Protein AF-Q4E250-F1 (afdb_monomer_lite)

Secondary structure (DSSP, 8-state):
--S-----S-GGGSTT-SHHHHHHHHHHHHHTT--PPPGGGSPPTTSHHHHB-TTSHHHHHHHHHHHHHHHHT-BBTTSPBPPGGGGSPBPPSS--SS-B----SS-S-SEEEEEE-HHHHHHHHHHTTT-TTEEEEE--SSHHHHHHHHHHHHHHHTTSS-TTSEEEEEE--GGGTSSTT-HHHHHHHHHHHHHHHHHHHHHHHB--HHHHHHHTTEEEEEEEESSHHHHHHHHHHHHIIIIII-B-EEEE-------S-TT-S--S-B---SSHHHHHHHHHHHHHHHHHHHHHSPPP---TT--PEEEEEEE--S-HHHHHHHHHHHHTS--SSPPEEE-SHHHHHHHHHH--TTSPEEEEE-HHHHHHHHHS-GGG-GGGGEEEEEEEE--SS--HHHHHHHHHHS-S---EEE-----S------THHHHHHHHHHHTHHHHHHHHHHHHHHSB-EE-TTSSSEEEE--GGGSSSHHHHHHHHHHHHHHHHTTSEEEE--TTS--EEEEPHHHHHHHGGGPBSP--SSPPPPHHHHHHHHHHHHTT--HHHHHHHHHHH-SSGGGHHHHHHHHHHHHT-------SS--HHHHHHHHS-----TTS-HHHHHHHSS--EEEEPPGGGTTS-------S-S-------------------PPPPGGGEEEEEETTEEEEEEHHHHHHHHHHHHHHHHHHHHHHHHHH-TTSSS-----PPPHHHHT-HHHHHHHGGGTS-HHHHHHHHHT-S---TT-HHHHHHHHHHHHHHHHHH--GGGG--------------------PPPPPHHHHHHHHHHHHHHHHH-HHHHHHHHTT-TTGGGGSTTSTTHHHHHHHHHHT--

Foldseek 3Di:
DDDDPQQLLFPVLLPQLDPVLLVVLVVLLVVLVLDFDDLVLFDFLPDLLLQFDPPDPLVVLLVVVVVVLVVPVWAFPVGHRDDSCLLFFAFDQAADPAQQFQPDPVGTFQEEEEADALVCLLVVVVCCPPDPQADEAEAALFPVRLLVVLQVLSCLLSPVDDLSHAYEYEDEALCLLPPPLNLVSLLSVLLSLRSVLRNLVSLVRGPDPSSSSSSSSHHYYYYHHPDPSRVVVVVLVCCLCCPGSSGDYHYDDPPDPDDDDPVVPCLVDPDEDPAQVSLLVVVLVVVQVVQQVLLVPADDPDDPPQLAAEEAEEADPPDPVSVVSSQVSQQPDDHPDGAAEAEDLLVLQVCSVPPDRSGHHYYYDYLVVLSLLSSDDPLQRSLSRHPYQAYEHADPPPPSVSVSSVCVSPVDSHNYHYRHRDDDDDPDDPPSPPVSVVSLVLCLQSVLLSVLLCSNRHSADADPVSRWGKDWDDCSSRSDVSSVVSVVVSLVLCVLQQQWDFDDDPPPITIIIGGLLSSLLSSCNRPPNDDPFPDDTQLLVLLLLVLLQLLHAVVLSLVLRCVSGSNCPRVSVVSVVVCVVQVGDNHNPDPDDQSLLSNLLSGRQDDDVPFFPLSSVLNGLDKDKAQPDCVLVPQDWDPLPDPDDDPPPDPDPDDDPDDPPPDDDDDTSRQWIWIDGDPDIAIDGVSLVSLSVSLSCLVNSLSSNQSSQSRSVPPVPDDHRDHRDPSSSPSPSSCSSSVCSPNVSVRSSSDSVQDDPDPPPDSVSVNVSSVVNVVVVVVSPPPVPVDPDPDPDPPDDDDDDDDDDDQDPDDPVLLVVLLVLLVCCVVPNNVVSCVVCVPPPNPCLCDPPDSCVVVSVVSNVVPDD

pLDDT: mean 74.91, std 18.95, range [25.06, 96.19]

Radius of gyration: 37.22 Å; chains: 1; bounding box: 114×63×110 Å

Structure (mmCIF, N/CA/C/O backbone):
data_AF-Q4E250-F1
#
_entry.id   AF-Q4E250-F1
#
loop_
_atom_site.group_PDB
_atom_site.id
_atom_site.type_symbol
_atom_site.label_atom_id
_atom_site.label_alt_id
_atom_site.label_comp_id
_atom_site.label_asym_id
_atom_site.label_entity_id
_atom_site.label_seq_id
_atom_site.pdbx_PDB_ins_code
_atom_site.Cartn_x
_atom_site.Cartn_y
_atom_site.Cartn_z
_atom_site.occupancy
_atom_site.B_iso_or_equiv
_atom_site.auth_seq_id
_atom_site.auth_comp_id
_atom_site.auth_asym_id
_atom_site.auth_atom_id
_atom_site.pdbx_PDB_model_num
ATOM 1 N N . MET A 1 1 ? -36.260 10.310 -11.026 1.00 26.70 1 MET A N 1
ATOM 2 C CA . MET A 1 1 ? -36.628 11.435 -10.135 1.00 26.70 1 MET A CA 1
ATOM 3 C C . MET A 1 1 ? -35.367 12.238 -9.880 1.00 26.70 1 MET A C 1
ATOM 5 O O . MET A 1 1 ? -34.345 11.625 -9.616 1.00 26.70 1 MET A O 1
ATOM 9 N N . GLY A 1 2 ? -35.412 13.558 -10.067 1.00 29.75 2 GLY A N 1
ATOM 10 C CA . GLY A 1 2 ? -34.240 14.427 -9.948 1.00 29.75 2 GLY A CA 1
ATOM 11 C C . GLY A 1 2 ? -33.749 14.604 -8.508 1.00 29.75 2 GLY A C 1
ATOM 12 O O . GLY A 1 2 ? -34.545 14.624 -7.572 1.00 29.75 2 GLY A O 1
ATOM 13 N N . LEU A 1 3 ? -32.433 14.771 -8.370 1.00 37.59 3 LEU A N 1
ATOM 14 C CA . LEU A 1 3 ? -31.756 15.472 -7.269 1.00 37.59 3 LEU A CA 1
ATOM 15 C C . LEU A 1 3 ? -32.526 16.772 -6.949 1.00 37.59 3 LEU A C 1
ATOM 17 O O . LEU A 1 3 ? -32.876 17.495 -7.873 1.00 37.59 3 LEU A O 1
ATOM 21 N N . ARG A 1 4 ? -32.841 17.214 -5.733 1.00 41.38 4 ARG A N 1
ATOM 22 C CA . ARG A 1 4 ? -32.627 16.794 -4.346 1.00 41.38 4 ARG A CA 1
ATOM 23 C C . ARG A 1 4 ? -33.781 17.468 -3.588 1.00 41.38 4 ARG A C 1
ATOM 25 O O . ARG A 1 4 ? -33.801 18.695 -3.508 1.00 41.38 4 ARG A O 1
ATOM 32 N N . LYS A 1 5 ? -34.755 16.734 -3.041 1.00 46.44 5 LYS A N 1
ATOM 33 C CA . LYS A 1 5 ? -35.520 17.299 -1.918 1.00 46.44 5 LYS A CA 1
ATOM 34 C C . LYS A 1 5 ? -34.546 17.261 -0.751 1.00 46.44 5 LYS A C 1
ATOM 36 O O . LYS A 1 5 ? -34.330 16.185 -0.205 1.00 46.44 5 LYS A O 1
ATOM 41 N N . ALA A 1 6 ? -33.897 18.385 -0.451 1.00 52.44 6 ALA A N 1
ATOM 42 C CA . ALA A 1 6 ? -33.201 18.526 0.821 1.00 52.44 6 ALA A CA 1
ATOM 43 C C . ALA A 1 6 ? -34.168 18.048 1.913 1.00 52.44 6 ALA A C 1
ATOM 45 O O . ALA A 1 6 ? -35.342 18.438 1.890 1.00 52.44 6 ALA A O 1
ATOM 46 N N . SER A 1 7 ? -33.723 17.141 2.787 1.00 53.25 7 SER A N 1
ATOM 47 C CA . SER A 1 7 ? -34.518 16.784 3.958 1.00 53.25 7 SER A CA 1
ATOM 48 C C . SER A 1 7 ? -34.838 18.087 4.681 1.00 53.25 7 SER A C 1
ATOM 50 O O . SER A 1 7 ? -33.960 18.914 4.911 1.00 53.25 7 SER A O 1
ATOM 52 N N . SER A 1 8 ? -36.102 18.316 4.994 1.00 56.72 8 SER A N 1
ATOM 53 C CA . SER A 1 8 ? -36.561 19.545 5.643 1.00 56.72 8 SER A CA 1
ATOM 54 C C . SER A 1 8 ? -36.002 19.745 7.057 1.00 56.72 8 SER A C 1
ATOM 56 O O . SER A 1 8 ? -36.313 20.749 7.691 1.00 56.72 8 SER A O 1
ATOM 58 N N . GLY A 1 9 ? -35.226 18.786 7.573 1.00 53.62 9 GLY A N 1
ATOM 59 C CA . GLY A 1 9 ? -34.835 18.720 8.978 1.00 53.62 9 GLY A CA 1
ATOM 60 C C . GLY A 1 9 ? -35.978 18.222 9.872 1.00 53.62 9 GLY A C 1
ATOM 61 O O . GLY A 1 9 ? -35.847 18.177 11.092 1.00 53.62 9 GLY A O 1
ATOM 62 N N . PHE A 1 10 ? -37.113 17.782 9.316 1.00 58.75 10 PHE A N 1
ATOM 63 C CA . PHE A 1 10 ? -38.174 17.194 10.131 1.00 58.75 10 PHE A CA 1
ATOM 64 C C . PHE A 1 10 ? -37.797 15.770 10.501 1.00 58.75 10 PHE A C 1
ATOM 66 O O . PHE A 1 10 ? -37.367 14.999 9.657 1.00 58.75 10 PHE A O 1
ATOM 73 N N . TYR A 1 11 ? -37.997 15.369 11.753 1.00 56.69 11 TYR A N 1
ATOM 74 C CA . TYR A 1 11 ? -37.708 13.983 12.132 1.00 56.69 11 TYR A CA 1
ATOM 75 C C . TYR A 1 11 ? -38.537 12.956 11.357 1.00 56.69 11 TYR A C 1
ATOM 77 O O . TYR A 1 11 ? -38.070 11.853 11.105 1.00 56.69 11 TYR A O 1
ATOM 85 N N . GLY A 1 12 ? -39.746 13.329 10.923 1.00 59.03 12 GLY A N 1
ATOM 86 C CA . GLY A 1 12 ? -40.548 12.506 10.015 1.00 59.03 12 GLY A CA 1
ATOM 87 C C . GLY A 1 12 ? -39.903 12.269 8.642 1.00 59.03 12 GLY A C 1
ATOM 88 O O . GLY A 1 12 ? -40.374 11.402 7.911 1.00 59.03 12 GLY A O 1
ATOM 89 N N . ASP A 1 13 ? -38.833 12.996 8.301 1.00 58.75 13 ASP A N 1
ATOM 90 C CA . ASP A 1 13 ? -38.012 12.748 7.112 1.00 58.75 13 ASP A CA 1
ATOM 91 C C . ASP A 1 13 ? -37.129 11.501 7.277 1.00 58.75 13 ASP A C 1
ATOM 93 O O . ASP A 1 13 ? -36.642 10.973 6.277 1.00 58.75 13 ASP A O 1
ATOM 97 N N . LEU A 1 14 ? -36.930 11.016 8.513 1.00 61.91 14 LEU A N 1
ATOM 98 C CA . LEU A 1 14 ? -36.252 9.756 8.815 1.00 61.91 14 LEU A CA 1
ATOM 99 C C . LEU A 1 14 ? -37.275 8.616 8.747 1.00 61.91 14 LEU A C 1
ATOM 101 O O . LEU A 1 14 ? -38.054 8.437 9.686 1.00 61.91 14 LEU A O 1
ATOM 105 N N . PRO A 1 15 ? -37.300 7.822 7.666 1.00 63.03 15 PRO A N 1
ATOM 106 C CA . PRO A 1 15 ? -38.409 6.909 7.432 1.00 63.03 15 PRO A CA 1
ATOM 107 C C . PRO A 1 15 ? -38.499 5.765 8.455 1.00 63.03 15 PRO A C 1
ATOM 109 O O . PRO A 1 15 ? -39.599 5.262 8.648 1.00 63.03 15 PRO A O 1
ATOM 112 N N . TYR A 1 16 ? -37.390 5.360 9.100 1.00 65.31 16 TYR A N 1
ATOM 113 C CA . TYR A 1 16 ? -37.332 4.129 9.912 1.00 65.31 16 TYR A CA 1
ATOM 114 C C . TYR A 1 16 ? -36.529 4.231 11.227 1.00 65.31 16 TYR A C 1
ATOM 116 O O . TYR A 1 16 ? -35.951 3.240 11.688 1.00 65.31 16 TYR A O 1
ATOM 124 N N . CYS A 1 17 ? -36.464 5.420 11.835 1.00 70.44 17 CYS A N 1
ATOM 125 C CA . CYS A 1 17 ? -35.758 5.642 13.108 1.00 70.44 17 CYS A CA 1
ATOM 126 C C . CYS A 1 17 ? -36.693 5.860 14.306 1.00 70.44 17 CYS A C 1
ATOM 128 O O . CYS A 1 17 ? -36.222 6.281 15.362 1.00 70.44 17 CYS A O 1
ATOM 130 N N . SER A 1 18 ? -37.995 5.568 14.195 1.00 70.38 18 SER A N 1
ATOM 131 C CA . SER A 1 18 ? -38.907 5.742 15.330 1.00 70.38 18 SER A CA 1
ATOM 132 C C . SER A 1 18 ? -38.519 4.832 16.509 1.00 70.38 18 SER A C 1
ATOM 134 O O . SER A 1 18 ? -37.876 3.796 16.313 1.00 70.38 18 SER A O 1
ATOM 136 N N . PRO A 1 19 ? -38.934 5.132 17.752 1.00 69.69 19 PRO A N 1
ATOM 137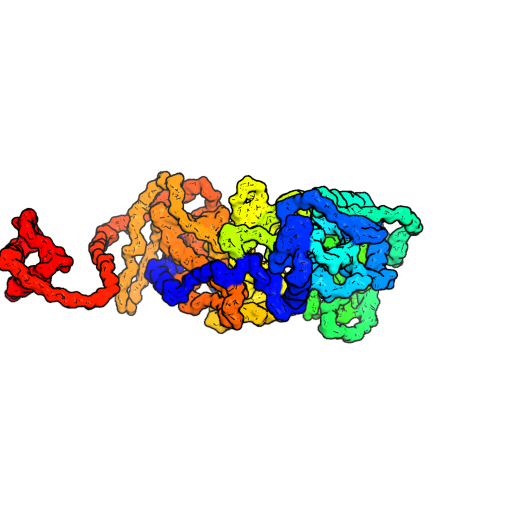 C CA . PRO A 1 19 ? -38.557 4.290 18.891 1.00 69.69 19 PRO A CA 1
ATOM 138 C C . PRO A 1 19 ? -39.114 2.859 18.830 1.00 69.69 19 PRO A C 1
ATOM 140 O O . PRO A 1 19 ? -38.507 1.945 19.382 1.00 69.69 19 PRO A O 1
ATOM 143 N N . VAL A 1 20 ? -40.234 2.639 18.127 1.00 75.88 20 VAL A N 1
ATOM 144 C CA . VAL A 1 20 ? -40.776 1.289 17.886 1.00 75.88 20 VAL A CA 1
ATOM 145 C C . VAL A 1 20 ? -39.873 0.514 16.927 1.00 75.88 20 VAL A C 1
ATOM 147 O O . VAL A 1 20 ? -39.493 -0.614 17.228 1.00 75.88 20 VAL A O 1
ATOM 150 N N . GLU A 1 21 ? -39.487 1.119 15.804 1.00 79.50 21 GLU A N 1
ATOM 151 C CA . GLU A 1 21 ? -38.594 0.496 14.816 1.00 79.50 21 GLU A CA 1
ATOM 152 C C . GLU A 1 21 ? -37.197 0.267 15.394 1.00 79.50 21 GLU A C 1
ATOM 154 O O . GLU A 1 21 ? -36.633 -0.812 15.233 1.00 79.50 21 GLU A O 1
ATOM 159 N N . SER A 1 22 ? -36.693 1.231 16.169 1.00 80.94 22 SER A N 1
ATOM 160 C CA . SER A 1 22 ? -35.434 1.111 16.905 1.00 80.94 22 SER A CA 1
ATOM 161 C C . SER A 1 22 ? -35.466 -0.064 17.883 1.00 80.94 22 SER A C 1
ATOM 163 O O . SER A 1 22 ? -34.519 -0.843 17.927 1.00 80.94 22 SER A O 1
ATOM 165 N N . SER A 1 23 ? -36.567 -0.254 18.621 1.00 83.12 23 SER A N 1
ATOM 166 C CA . SER A 1 23 ? -36.730 -1.415 19.508 1.00 83.12 23 SER A CA 1
ATOM 167 C C . SER A 1 23 ? -36.690 -2.734 18.736 1.00 83.12 23 SER A C 1
ATOM 169 O O . SER A 1 23 ? -35.977 -3.646 19.142 1.00 83.12 23 SER A O 1
ATOM 171 N N . VAL A 1 24 ? -37.400 -2.828 17.605 1.00 86.06 24 VAL A N 1
ATOM 172 C CA . VAL A 1 24 ? -37.392 -4.028 16.748 1.00 86.06 24 VAL A CA 1
ATOM 173 C C . VAL A 1 24 ? -35.991 -4.298 16.197 1.00 86.06 24 VAL A C 1
ATOM 175 O O . VAL A 1 24 ? -35.546 -5.446 16.163 1.00 86.06 24 VAL A O 1
ATOM 178 N N . PHE A 1 25 ? -35.265 -3.252 15.804 1.00 89.12 25 PHE A N 1
ATOM 179 C CA . PHE A 1 25 ? -33.879 -3.367 15.368 1.00 89.12 25 PHE A CA 1
ATOM 180 C C . PHE A 1 25 ? -32.969 -3.882 16.492 1.00 89.12 25 PHE A C 1
ATOM 182 O O . PHE A 1 25 ? -32.182 -4.801 16.263 1.00 89.12 25 PHE A O 1
ATOM 189 N N . PHE A 1 26 ? -33.102 -3.366 17.716 1.00 89.88 26 PHE A N 1
ATOM 190 C CA . PHE A 1 26 ? -32.326 -3.846 18.864 1.00 89.88 26 PHE A CA 1
ATOM 191 C C . PHE A 1 26 ? -32.643 -5.302 19.213 1.00 89.88 26 PHE A C 1
ATOM 193 O O . PHE A 1 26 ? -31.721 -6.071 19.494 1.00 89.88 26 PHE A O 1
ATOM 200 N N . ASP A 1 27 ? -33.911 -5.706 19.123 1.00 88.81 27 ASP A N 1
ATOM 201 C CA . ASP A 1 27 ? -34.328 -7.095 19.317 1.00 88.81 27 ASP A CA 1
ATOM 202 C C . ASP A 1 27 ? -33.724 -8.014 18.247 1.00 88.81 27 ASP A C 1
ATOM 204 O O . ASP A 1 27 ? -33.224 -9.094 18.570 1.00 88.81 27 ASP A O 1
ATOM 208 N N . ALA A 1 28 ? -33.689 -7.576 16.985 1.00 88.94 28 ALA A N 1
ATOM 209 C CA . ALA A 1 28 ? -33.043 -8.317 15.904 1.00 88.94 28 ALA A CA 1
ATOM 210 C C . ALA A 1 28 ? -31.528 -8.462 16.137 1.00 88.94 28 ALA A C 1
ATOM 212 O O . ALA A 1 28 ? -30.972 -9.546 15.937 1.00 88.94 28 ALA A O 1
ATOM 213 N N . VAL A 1 29 ? -30.856 -7.407 16.616 1.00 89.44 29 VAL A N 1
ATOM 214 C CA . VAL A 1 29 ? -29.419 -7.449 16.949 1.00 89.44 29 VAL A CA 1
ATOM 215 C C . VAL A 1 29 ? -29.173 -8.407 18.108 1.00 89.44 29 VAL A C 1
ATOM 217 O O . VAL A 1 29 ? -28.296 -9.266 18.012 1.00 89.44 29 VAL A O 1
ATOM 220 N N . ALA A 1 30 ? -29.982 -8.352 19.163 1.00 87.31 30 ALA A N 1
ATOM 221 C CA . ALA A 1 30 ? -29.881 -9.285 20.280 1.00 87.31 30 ALA A CA 1
ATOM 222 C C . ALA A 1 30 ? -30.134 -10.743 19.844 1.00 87.31 30 ALA A C 1
ATOM 224 O O . ALA A 1 30 ? -29.383 -11.646 20.223 1.00 87.31 30 ALA A O 1
ATOM 225 N N . ALA A 1 31 ? -31.145 -10.977 19.002 1.00 87.62 31 ALA A N 1
ATOM 226 C CA . ALA A 1 31 ? -31.496 -12.301 18.488 1.00 87.62 31 ALA A CA 1
ATOM 227 C C . ALA A 1 31 ? -30.418 -12.890 17.568 1.00 87.62 31 ALA A C 1
ATOM 229 O O . ALA A 1 31 ? -30.213 -14.104 17.564 1.00 87.62 31 ALA A O 1
ATOM 230 N N . SER A 1 32 ? -29.691 -12.040 16.838 1.00 85.94 32 SER A N 1
ATOM 231 C CA . SER A 1 32 ? -28.589 -12.450 15.964 1.00 85.94 32 SER A CA 1
ATOM 232 C C . SER A 1 32 ? -27.388 -13.040 16.714 1.00 85.94 32 SER A C 1
ATOM 234 O O . SER A 1 32 ? -26.538 -13.686 16.104 1.00 85.94 32 SER A O 1
ATOM 236 N N . ARG A 1 33 ? -27.307 -12.822 18.038 1.00 81.38 33 ARG A N 1
ATOM 237 C CA . ARG A 1 33 ? -26.185 -13.226 18.904 1.00 81.38 33 ARG A CA 1
ATOM 238 C C . ARG A 1 33 ? -24.822 -12.739 18.404 1.00 81.38 33 ARG A C 1
ATOM 240 O O . ARG A 1 33 ? -23.803 -13.359 18.713 1.00 81.38 33 ARG A O 1
ATOM 247 N N . MET A 1 34 ? -24.786 -11.626 17.672 1.00 81.25 34 MET A N 1
ATOM 248 C CA . MET A 1 34 ? -23.546 -10.972 17.268 1.00 81.25 34 MET A CA 1
ATOM 249 C C . MET A 1 34 ? -22.819 -10.426 18.498 1.00 81.25 34 MET A C 1
ATOM 251 O O . MET A 1 34 ? -23.115 -9.345 18.999 1.00 81.25 34 MET A O 1
ATOM 255 N N . HIS A 1 35 ? -21.862 -11.200 18.996 1.00 84.56 35 HIS A N 1
ATOM 256 C CA . HIS A 1 35 ? -20.955 -10.804 20.062 1.00 84.56 35 HIS A CA 1
ATOM 257 C C . HIS A 1 35 ? -19.540 -10.718 19.503 1.00 84.56 35 HIS A C 1
ATOM 259 O O . HIS A 1 35 ? -19.185 -11.457 18.583 1.00 84.56 35 HIS A O 1
ATOM 265 N N . ARG A 1 36 ? -18.727 -9.816 20.060 1.00 86.75 36 ARG A N 1
ATOM 266 C CA . ARG A 1 36 ? -17.301 -9.774 19.735 1.00 86.75 36 ARG A CA 1
ATOM 267 C C . ARG A 1 36 ? -16.641 -11.051 20.233 1.00 86.75 36 ARG A C 1
ATOM 269 O O . ARG A 1 36 ? -16.707 -11.360 21.423 1.00 86.75 36 ARG A O 1
ATOM 276 N N . ILE A 1 37 ? -15.993 -11.761 19.323 1.00 88.31 37 ILE A N 1
ATOM 277 C CA . ILE A 1 37 ? -15.118 -12.880 19.649 1.00 88.31 37 ILE A CA 1
ATOM 278 C C . ILE A 1 37 ? -13.919 -12.332 20.432 1.00 88.31 37 ILE A C 1
ATOM 280 O O . ILE A 1 37 ? -13.437 -11.228 20.166 1.00 88.31 37 ILE A O 1
ATOM 284 N N . SER A 1 38 ? -13.456 -13.078 21.436 1.00 87.50 38 SER A N 1
ATOM 285 C CA . SER A 1 38 ? -12.313 -12.657 22.248 1.00 87.50 38 SER A CA 1
ATOM 286 C C . SER A 1 38 ? -11.027 -12.625 21.424 1.00 87.50 38 SER A C 1
ATOM 288 O O . SER A 1 38 ? -10.701 -13.602 20.752 1.00 87.50 38 SER A O 1
ATOM 290 N N . GLU A 1 39 ? -10.231 -11.562 21.576 1.00 86.44 39 GLU A N 1
ATOM 291 C CA . GLU A 1 39 ? -8.880 -11.478 20.995 1.00 86.44 39 GLU A CA 1
ATOM 292 C C . GLU A 1 39 ? -7.998 -12.660 21.399 1.00 86.44 39 GLU A C 1
ATOM 294 O O . GLU A 1 39 ? -7.108 -13.039 20.655 1.00 86.44 39 GLU A O 1
ATOM 299 N N . SER A 1 40 ? -8.238 -13.273 22.564 1.00 84.75 40 SER A N 1
ATOM 300 C CA . SER A 1 40 ? -7.470 -14.440 23.019 1.00 84.75 40 SER A CA 1
ATOM 301 C C . SER A 1 40 ? -7.567 -15.655 22.091 1.00 84.75 40 SER A C 1
ATOM 303 O O . SER A 1 40 ? -6.808 -16.600 22.277 1.00 84.75 40 SER A O 1
ATOM 305 N N . MET A 1 41 ? -8.526 -15.672 21.161 1.00 85.81 41 MET A N 1
ATOM 306 C CA . MET A 1 41 ? -8.697 -16.747 20.181 1.00 85.81 41 MET A CA 1
ATOM 307 C C . MET A 1 41 ? -7.798 -16.590 18.948 1.00 85.81 41 MET A C 1
ATOM 309 O O . MET A 1 41 ? -7.645 -17.553 18.200 1.00 85.81 41 MET A O 1
ATOM 313 N N . ILE A 1 42 ? -7.204 -15.413 18.729 1.00 87.12 42 ILE A N 1
ATOM 314 C CA . ILE A 1 42 ? -6.260 -15.196 17.630 1.00 87.12 42 ILE A CA 1
ATOM 315 C C . ILE A 1 42 ? -4.905 -15.842 17.949 1.00 87.12 42 ILE A C 1
ATOM 317 O O . ILE A 1 42 ? -4.541 -16.000 19.120 1.00 87.12 42 ILE A O 1
ATOM 321 N N . SER A 1 43 ? -4.134 -16.197 16.917 1.00 85.31 43 SER A N 1
ATOM 322 C CA . SER A 1 43 ? -2.763 -16.678 17.106 1.00 85.31 43 SER A CA 1
ATOM 323 C C . SER A 1 43 ? -1.935 -15.649 17.890 1.00 85.31 43 SER A C 1
ATOM 325 O O . SER A 1 43 ? -2.107 -14.434 17.762 1.00 85.31 43 SER A O 1
ATOM 327 N N . ARG A 1 44 ? -1.014 -16.096 18.743 1.00 86.94 44 ARG A N 1
ATOM 328 C CA . ARG A 1 44 ? -0.149 -15.142 19.449 1.00 86.94 44 ARG A CA 1
ATOM 329 C C . ARG A 1 44 ? 0.876 -14.554 18.478 1.00 86.94 44 ARG A C 1
ATOM 331 O O . ARG A 1 44 ? 1.376 -15.273 17.619 1.00 86.94 44 ARG A O 1
ATOM 338 N N . ALA A 1 45 ? 1.248 -13.286 18.648 1.00 87.94 45 ALA A N 1
ATOM 339 C CA . ALA A 1 45 ? 2.289 -12.651 17.826 1.00 87.94 45 ALA A CA 1
ATOM 340 C C . ALA A 1 45 ? 3.698 -13.254 18.022 1.00 87.94 45 ALA A C 1
ATOM 342 O O . ALA A 1 45 ? 4.618 -12.950 17.275 1.00 87.94 45 ALA A O 1
ATOM 343 N N . ASP A 1 46 ? 3.872 -14.109 19.031 1.00 84.25 46 ASP A N 1
ATOM 344 C CA . ASP A 1 46 ? 5.049 -14.951 19.252 1.00 84.25 46 ASP A CA 1
ATOM 345 C C . ASP A 1 46 ? 4.755 -16.435 18.979 1.00 84.25 46 ASP A C 1
ATOM 347 O O . ASP A 1 46 ? 5.335 -17.326 19.595 1.00 84.25 46 ASP A O 1
ATOM 351 N N . SER A 1 47 ? 3.827 -16.723 18.075 1.00 86.19 47 SER A N 1
ATOM 352 C CA . SER A 1 47 ? 3.628 -18.070 17.553 1.00 86.19 47 SER A CA 1
ATOM 353 C C . SER A 1 47 ? 4.225 -18.185 16.160 1.00 86.19 47 SER A C 1
ATOM 355 O O . SER A 1 47 ? 4.311 -17.219 15.412 1.00 86.19 47 SER A O 1
ATOM 357 N N . ILE A 1 48 ? 4.606 -19.395 15.783 1.00 83.19 48 ILE A N 1
ATOM 358 C CA . ILE A 1 48 ? 5.153 -19.702 14.458 1.00 83.19 48 ILE A CA 1
ATOM 359 C C . ILE A 1 48 ? 4.113 -19.408 13.375 1.00 83.19 48 ILE A C 1
ATOM 361 O O . ILE A 1 48 ? 4.411 -18.754 12.379 1.00 83.19 48 ILE A O 1
ATOM 365 N N . SER A 1 49 ? 2.869 -19.812 13.642 1.00 84.50 49 SER A N 1
ATOM 366 C CA . SER A 1 49 ? 1.692 -19.588 12.801 1.00 84.50 49 SER A CA 1
ATOM 367 C C . SER A 1 49 ? 1.404 -18.115 12.512 1.00 84.50 49 SER A C 1
ATOM 369 O O . SER A 1 49 ? 0.695 -17.809 11.560 1.00 84.50 49 SER A O 1
ATOM 371 N N . TYR A 1 50 ? 1.929 -17.192 13.324 1.00 88.81 50 TYR A N 1
ATOM 372 C CA . TYR A 1 50 ? 1.835 -15.763 13.039 1.00 88.81 50 TYR A CA 1
ATOM 373 C C . TYR A 1 50 ? 2.761 -15.349 11.883 1.00 88.81 50 TYR A C 1
ATOM 375 O O . TYR A 1 50 ? 2.394 -14.509 11.061 1.00 88.81 50 TYR A O 1
ATOM 383 N N . PHE A 1 51 ? 3.955 -15.934 11.799 1.00 90.12 51 PHE A N 1
ATOM 384 C CA . PHE A 1 51 ? 4.968 -15.538 10.821 1.00 90.12 51 PHE A CA 1
ATOM 385 C C . PHE A 1 51 ? 4.925 -16.366 9.546 1.00 90.12 51 PHE A C 1
ATOM 387 O O . PHE A 1 51 ? 5.201 -15.833 8.476 1.00 90.12 51 PHE A O 1
ATOM 394 N N . MET A 1 52 ? 4.603 -17.655 9.639 1.00 87.56 52 MET A N 1
ATOM 395 C CA . MET A 1 52 ? 4.749 -18.590 8.527 1.00 87.56 52 MET A CA 1
ATOM 396 C C . MET A 1 52 ? 3.599 -19.579 8.426 1.00 87.56 52 MET A C 1
ATOM 398 O O . MET A 1 52 ? 2.993 -19.974 9.422 1.00 87.56 52 MET A O 1
ATOM 402 N N . LYS A 1 53 ? 3.331 -19.996 7.189 1.00 84.75 53 LYS A N 1
ATOM 403 C CA . LYS A 1 53 ? 2.394 -21.070 6.881 1.00 84.75 53 LYS A CA 1
ATOM 404 C C . LYS A 1 53 ? 3.062 -22.416 7.146 1.00 84.75 53 LYS A C 1
ATOM 406 O O . LYS A 1 53 ? 4.164 -22.683 6.659 1.00 84.75 53 LYS A O 1
ATOM 411 N N . GLU A 1 54 ? 2.373 -23.266 7.897 1.00 80.56 54 GLU A N 1
ATOM 412 C CA . GLU A 1 54 ? 2.784 -24.654 8.109 1.00 80.56 54 GLU A CA 1
ATOM 413 C C . GLU A 1 54 ? 2.810 -25.425 6.777 1.00 80.56 54 GLU A C 1
ATOM 415 O O . GLU A 1 54 ? 2.078 -25.092 5.842 1.00 80.56 54 GLU A O 1
ATOM 420 N N . ASN A 1 55 ? 3.632 -26.476 6.699 1.00 82.19 55 ASN A N 1
ATOM 421 C CA . ASN A 1 55 ? 3.776 -27.351 5.522 1.00 82.19 55 ASN A CA 1
ATOM 422 C C . ASN A 1 55 ? 4.359 -26.675 4.267 1.00 82.19 55 ASN A C 1
ATOM 424 O O . ASN A 1 55 ? 4.060 -27.078 3.143 1.00 82.19 55 ASN A O 1
ATOM 428 N N . THR A 1 56 ? 5.190 -25.648 4.441 1.00 86.12 56 THR A N 1
ATOM 429 C CA . THR A 1 56 ? 5.906 -24.995 3.337 1.00 86.12 56 THR A CA 1
ATOM 430 C C . THR A 1 56 ? 7.391 -25.375 3.342 1.00 86.12 56 THR A C 1
ATOM 432 O O . THR A 1 56 ? 7.943 -25.645 4.409 1.00 86.12 56 THR A O 1
ATOM 435 N N . PRO A 1 57 ? 8.095 -25.349 2.192 1.00 85.81 57 PRO A N 1
ATOM 436 C CA . PRO A 1 57 ? 9.535 -25.622 2.161 1.00 85.81 57 PRO A CA 1
ATOM 437 C C . PRO A 1 57 ? 10.335 -24.690 3.080 1.00 85.81 57 PRO A C 1
ATOM 439 O O . PRO A 1 57 ? 11.317 -25.100 3.694 1.00 85.81 57 PRO A O 1
ATOM 442 N N . PHE A 1 58 ? 9.886 -23.439 3.220 1.00 86.31 58 PHE A N 1
ATOM 443 C CA . PHE A 1 58 ? 10.474 -22.476 4.148 1.00 86.31 58 PHE A CA 1
ATOM 444 C C . PHE A 1 58 ? 10.304 -22.911 5.614 1.00 86.31 58 PHE A C 1
ATOM 446 O O . PHE A 1 58 ? 11.254 -22.847 6.395 1.00 86.31 58 PHE A O 1
ATOM 453 N N . TYR A 1 59 ? 9.121 -23.416 5.979 1.00 88.06 59 TYR A N 1
ATOM 454 C CA . TYR A 1 59 ? 8.867 -24.005 7.296 1.00 88.06 59 TYR A CA 1
ATOM 455 C C . TYR A 1 59 ? 9.775 -25.219 7.564 1.00 88.06 59 TYR A C 1
ATOM 457 O O . TYR A 1 59 ? 10.309 -25.367 8.663 1.00 88.06 59 TYR A O 1
ATOM 465 N N . ASP A 1 60 ? 10.045 -26.048 6.553 1.00 88.00 60 ASP A N 1
ATOM 466 C CA . ASP A 1 60 ? 10.965 -27.183 6.691 1.00 88.00 60 ASP A CA 1
ATOM 467 C C . ASP A 1 60 ? 12.416 -26.745 6.935 1.00 88.00 60 ASP A C 1
ATOM 469 O O . ASP A 1 60 ? 13.110 -27.354 7.755 1.00 88.00 60 ASP A O 1
ATOM 473 N N . LEU A 1 61 ? 12.887 -25.689 6.261 1.00 85.62 61 LEU A N 1
ATOM 474 C CA . LEU A 1 61 ? 14.212 -25.106 6.521 1.00 85.62 61 LEU A CA 1
ATOM 475 C C . LEU A 1 61 ? 14.322 -24.626 7.967 1.00 85.62 61 LEU A C 1
ATOM 477 O O . LEU A 1 61 ? 15.307 -24.915 8.649 1.00 85.62 61 LEU A O 1
ATOM 481 N N . PHE A 1 62 ? 13.273 -23.965 8.450 1.00 84.56 62 PHE A N 1
ATOM 482 C CA . PHE A 1 62 ? 13.176 -23.515 9.830 1.00 84.56 62 PHE A CA 1
ATOM 483 C C . PHE A 1 62 ? 13.283 -24.684 10.821 1.00 84.56 62 PHE A C 1
ATOM 485 O O . PHE A 1 62 ? 14.078 -24.644 11.762 1.00 84.56 62 PHE A O 1
ATOM 492 N N . LEU A 1 63 ? 12.529 -25.765 10.591 1.00 84.00 63 LEU A N 1
ATOM 493 C CA . LEU A 1 63 ? 12.578 -26.964 11.430 1.00 84.00 63 LEU A CA 1
ATOM 494 C C . LEU A 1 63 ? 13.950 -27.649 11.406 1.00 84.00 63 LEU A C 1
ATOM 496 O O . LEU A 1 63 ? 14.391 -28.153 12.439 1.00 84.00 63 LEU A O 1
ATOM 500 N N . ARG A 1 64 ? 14.630 -27.687 10.254 1.00 83.12 64 ARG A N 1
ATOM 501 C CA . ARG A 1 64 ? 15.976 -28.275 10.132 1.00 83.12 64 ARG A CA 1
ATOM 502 C C . ARG A 1 64 ? 17.008 -27.489 10.926 1.00 83.12 64 ARG A C 1
ATOM 504 O O . ARG A 1 64 ? 17.773 -28.101 11.666 1.00 83.12 64 ARG A O 1
ATOM 511 N N . LEU A 1 65 ? 17.006 -26.162 10.808 1.00 78.88 65 LEU A N 1
ATOM 512 C CA . LEU A 1 65 ? 17.926 -25.320 11.568 1.00 78.88 65 LEU A CA 1
ATOM 513 C C . LEU A 1 65 ? 17.676 -25.467 13.075 1.00 78.88 65 LEU A C 1
ATOM 515 O O . LEU A 1 65 ? 18.624 -25.631 13.835 1.00 78.88 65 LEU A O 1
ATOM 519 N N . ARG A 1 66 ? 16.403 -25.528 13.491 1.00 76.56 66 ARG A N 1
ATOM 520 C CA . ARG A 1 66 ? 16.025 -25.794 14.885 1.00 76.56 66 ARG A CA 1
ATOM 521 C C . ARG A 1 66 ? 16.554 -27.131 15.404 1.00 76.56 66 ARG A C 1
ATOM 523 O O . ARG A 1 66 ? 17.145 -27.161 16.475 1.00 76.56 66 ARG A O 1
ATOM 530 N N . LYS A 1 67 ? 16.396 -28.220 14.645 1.00 74.62 67 LYS A N 1
ATOM 531 C CA . LYS A 1 67 ? 16.988 -29.522 15.010 1.00 74.62 67 LYS A CA 1
ATOM 532 C C . LYS A 1 67 ? 18.510 -29.428 15.153 1.00 74.62 67 LYS A C 1
ATOM 534 O O . LYS A 1 67 ? 19.059 -29.948 16.115 1.00 74.62 67 LYS A O 1
ATOM 539 N N . GLY A 1 68 ? 19.168 -28.708 14.242 1.00 69.31 68 GLY A N 1
ATOM 540 C CA . GLY A 1 68 ? 20.607 -28.450 14.319 1.00 69.31 68 GLY A CA 1
ATOM 541 C C . GLY A 1 68 ? 21.037 -27.647 15.555 1.00 69.31 68 GLY A C 1
ATOM 542 O O . GLY A 1 68 ? 22.179 -27.792 15.990 1.00 69.31 68 GLY A O 1
ATOM 543 N N . PHE A 1 69 ? 20.147 -26.831 16.134 1.00 68.62 69 PHE A N 1
ATOM 544 C CA . PHE A 1 69 ? 20.375 -26.153 17.415 1.00 68.62 69 PHE A CA 1
ATOM 545 C C . PHE A 1 69 ? 20.186 -27.086 18.615 1.00 68.62 69 PHE A C 1
ATOM 547 O O . PHE A 1 69 ? 21.045 -27.107 19.497 1.00 68.62 69 PHE A O 1
ATOM 554 N N . ASP A 1 70 ? 19.103 -27.874 18.627 1.00 66.75 70 ASP A N 1
ATOM 555 C CA . ASP A 1 70 ? 18.796 -28.828 19.705 1.00 66.75 70 ASP A CA 1
ATOM 556 C C . ASP A 1 70 ? 19.916 -29.886 19.863 1.00 66.75 70 ASP A C 1
ATOM 558 O O . ASP A 1 70 ? 20.178 -30.353 20.969 1.00 66.75 70 ASP A O 1
ATOM 562 N N . GLU A 1 71 ? 20.613 -30.237 18.774 1.00 65.25 71 GLU A N 1
ATOM 563 C CA . GLU A 1 71 ? 21.728 -31.199 18.779 1.00 65.25 71 GLU A CA 1
ATOM 564 C C . GLU A 1 71 ? 23.079 -30.612 19.237 1.00 65.25 71 GLU A C 1
ATOM 566 O O . GLU A 1 71 ? 23.913 -31.355 19.753 1.00 65.25 71 GLU A O 1
ATOM 571 N N . ASN A 1 72 ? 23.320 -29.304 19.068 1.00 56.59 72 ASN A N 1
ATOM 572 C CA . ASN A 1 72 ? 24.652 -28.695 19.237 1.00 56.59 72 ASN A CA 1
ATOM 573 C C . ASN A 1 72 ? 24.838 -27.861 20.516 1.00 56.59 72 ASN A C 1
ATOM 575 O O . ASN A 1 72 ? 25.853 -27.174 20.637 1.00 56.59 72 ASN A O 1
ATOM 579 N N . ASP A 1 73 ? 23.892 -27.883 21.462 1.00 55.91 73 ASP A N 1
ATOM 580 C CA . ASP A 1 73 ? 23.946 -27.052 22.682 1.00 55.91 73 ASP A CA 1
ATOM 581 C C . ASP A 1 73 ? 24.233 -25.568 22.334 1.00 55.91 73 ASP A C 1
ATOM 583 O O . ASP A 1 73 ? 24.987 -24.852 23.005 1.00 55.91 73 ASP A O 1
ATOM 587 N N . SER A 1 74 ? 23.690 -25.118 21.193 1.00 55.22 74 SER A N 1
ATOM 588 C CA . SER A 1 74 ? 24.090 -23.869 20.549 1.00 55.22 74 SER A CA 1
ATOM 589 C C . SER A 1 74 ? 23.629 -22.673 21.377 1.00 55.22 74 SER A C 1
ATOM 591 O O . SER A 1 74 ? 22.431 -22.419 21.525 1.00 55.22 74 SER A O 1
ATOM 593 N N . LYS A 1 75 ? 24.592 -21.922 21.910 1.00 57.88 75 LYS A N 1
ATOM 594 C CA . LYS A 1 75 ? 24.348 -20.708 22.693 1.00 57.88 75 LYS A CA 1
ATOM 595 C C . LYS A 1 75 ? 24.385 -19.479 21.795 1.00 57.88 75 LYS A C 1
ATOM 597 O O . LYS A 1 75 ? 25.169 -19.405 20.850 1.00 57.88 75 LYS A O 1
ATOM 602 N N . LEU A 1 76 ? 23.615 -18.455 22.146 1.00 57.84 76 LEU A N 1
ATOM 603 C CA . LEU A 1 76 ? 23.927 -17.090 21.720 1.00 57.84 76 LEU A CA 1
ATOM 604 C C . LEU A 1 76 ? 25.344 -16.738 22.203 1.00 57.84 76 LEU A C 1
ATOM 606 O O . LEU A 1 76 ? 25.759 -17.198 23.270 1.00 57.84 76 LEU A O 1
ATOM 610 N N . LYS A 1 77 ? 26.077 -15.868 21.493 1.00 57.09 77 LYS A N 1
ATOM 611 C CA . LYS A 1 77 ? 27.409 -15.392 21.943 1.00 57.09 77 LYS A CA 1
ATOM 612 C C . LYS A 1 77 ? 27.419 -14.868 23.393 1.00 57.09 77 LYS A C 1
ATOM 614 O O . LYS A 1 77 ? 28.454 -14.908 24.048 1.00 57.09 77 LYS A O 1
ATOM 619 N N . HIS A 1 78 ? 26.269 -14.427 23.907 1.00 54.59 78 HIS A N 1
ATOM 620 C CA . HIS A 1 78 ? 26.085 -13.942 25.279 1.00 54.59 78 HIS A CA 1
ATOM 621 C C . HIS A 1 78 ? 25.544 -14.991 26.275 1.00 54.59 78 HIS A C 1
ATOM 623 O O . HIS A 1 78 ? 25.122 -14.635 27.370 1.00 54.59 78 HIS A O 1
ATOM 629 N N . GLY A 1 79 ? 25.568 -16.283 25.932 1.00 54.56 79 GLY A N 1
ATOM 630 C CA . GLY A 1 79 ? 25.299 -17.386 26.864 1.00 54.56 79 GLY A CA 1
ATOM 631 C C . GLY A 1 79 ? 23.831 -17.801 27.029 1.00 54.56 79 GLY A C 1
ATOM 632 O O . GLY A 1 79 ? 23.557 -18.664 27.860 1.00 54.56 79 GLY A O 1
ATOM 633 N N . GLY A 1 80 ? 22.901 -17.230 26.257 1.00 55.59 80 GLY A N 1
ATOM 634 C CA . GLY A 1 80 ? 21.489 -17.637 26.245 1.00 55.59 80 GLY A CA 1
ATOM 635 C C . GLY A 1 80 ? 21.228 -18.891 25.400 1.00 55.59 80 GLY A C 1
ATOM 636 O O . GLY A 1 80 ? 21.932 -19.126 24.417 1.00 55.59 80 GLY A O 1
ATOM 637 N N . VAL A 1 81 ? 20.212 -19.674 25.778 1.00 56.78 81 VAL A N 1
ATOM 638 C CA . VAL A 1 81 ? 19.659 -20.761 24.951 1.00 56.78 81 VAL A CA 1
ATOM 639 C C . VAL A 1 81 ? 18.780 -20.132 23.872 1.00 56.78 81 VAL A C 1
ATOM 641 O O . VAL A 1 81 ? 17.957 -19.279 24.192 1.00 56.78 81 VAL A O 1
ATOM 644 N N . LEU A 1 82 ? 18.971 -20.533 22.615 1.00 58.00 82 LEU A N 1
ATOM 645 C CA . LEU A 1 82 ? 18.119 -20.110 21.502 1.00 58.00 82 LEU A CA 1
ATOM 646 C C . LEU A 1 82 ? 16.712 -20.707 21.670 1.00 58.00 82 LEU A C 1
ATOM 648 O O . LEU A 1 82 ? 16.544 -21.925 21.705 1.00 58.00 82 LEU A O 1
ATOM 652 N N . GLU A 1 83 ? 15.692 -19.860 21.766 1.00 64.94 83 GLU A N 1
ATOM 653 C CA . GLU A 1 83 ? 14.294 -20.270 21.677 1.00 64.94 83 GLU A CA 1
ATOM 654 C C . GLU A 1 83 ? 13.886 -20.523 20.220 1.00 64.94 83 GLU A C 1
ATOM 656 O O . GLU A 1 83 ? 14.484 -20.015 19.273 1.00 64.94 83 GLU A O 1
ATOM 661 N N . PHE A 1 84 ? 12.791 -21.264 20.023 1.00 63.12 84 PHE A N 1
ATOM 662 C CA . PHE A 1 84 ? 12.295 -21.613 18.688 1.00 63.12 84 PHE A CA 1
ATOM 663 C C . PHE A 1 84 ? 12.108 -20.399 17.763 1.00 63.12 84 PHE A C 1
ATOM 665 O O . PHE A 1 84 ? 12.405 -20.485 16.579 1.00 63.12 84 PHE A O 1
ATOM 672 N N . LEU A 1 85 ? 11.627 -19.266 18.285 1.00 70.38 85 LEU A N 1
ATOM 673 C CA . LEU A 1 85 ? 11.414 -18.044 17.503 1.00 70.38 85 LEU A CA 1
ATOM 674 C C . LEU A 1 85 ? 12.669 -17.192 17.299 1.00 70.38 85 LEU A C 1
ATOM 676 O O . LEU A 1 85 ? 12.587 -16.178 16.612 1.00 70.38 85 LEU A O 1
ATOM 680 N N . ASP A 1 86 ? 13.808 -17.560 17.880 1.00 74.50 86 ASP A N 1
ATOM 681 C CA . ASP A 1 86 ? 15.047 -16.784 17.762 1.00 74.50 86 ASP A CA 1
ATOM 682 C C . ASP A 1 86 ? 15.731 -16.948 16.403 1.00 74.50 86 ASP A C 1
ATOM 684 O O . ASP A 1 86 ? 16.805 -16.408 16.194 1.00 74.50 86 ASP A O 1
ATOM 688 N N . ILE A 1 87 ? 15.104 -17.673 15.476 1.00 77.69 87 ILE A N 1
ATOM 689 C CA . ILE A 1 87 ? 15.465 -17.705 14.055 1.00 77.69 87 ILE A CA 1
ATOM 690 C C . ILE A 1 87 ? 14.834 -16.528 13.293 1.00 77.69 87 ILE A C 1
ATOM 692 O O . ILE A 1 87 ? 15.319 -16.129 12.234 1.00 77.69 87 ILE A O 1
ATOM 696 N N . ILE A 1 88 ? 13.715 -15.996 13.795 1.00 87.19 88 ILE A N 1
ATOM 697 C CA . ILE A 1 88 ? 13.043 -14.857 13.174 1.00 87.19 88 ILE A CA 1
ATOM 698 C C . ILE A 1 88 ? 13.754 -13.590 13.651 1.00 87.19 88 ILE A C 1
ATOM 700 O O . ILE A 1 88 ? 13.761 -13.321 14.859 1.00 87.19 88 ILE A O 1
ATOM 704 N N . PRO A 1 89 ? 14.320 -12.787 12.734 1.00 90.56 89 PRO A N 1
ATOM 705 C CA . PRO A 1 89 ? 15.083 -11.611 13.111 1.00 90.56 89 PRO A CA 1
ATOM 706 C C . PRO A 1 89 ? 14.212 -10.604 13.852 1.00 90.56 89 PRO A C 1
ATOM 708 O O . PRO A 1 89 ? 13.047 -10.391 13.520 1.00 90.56 89 PRO A O 1
ATOM 711 N N . SER A 1 90 ? 14.789 -9.947 14.853 1.00 89.56 90 SER A N 1
ATOM 712 C CA . SER A 1 90 ? 14.180 -8.779 15.486 1.00 89.56 90 SER A CA 1
ATOM 713 C C . SER A 1 90 ? 14.503 -7.523 14.687 1.00 89.56 90 SER A C 1
ATOM 715 O O . SER A 1 90 ? 15.660 -7.329 14.315 1.00 89.56 90 SER A O 1
ATOM 717 N N . LEU A 1 91 ? 13.520 -6.647 14.485 1.00 90.25 91 LEU A N 1
ATOM 718 C CA . LEU A 1 91 ? 13.764 -5.331 13.894 1.00 90.25 91 LEU A CA 1
ATOM 719 C C . LEU A 1 91 ? 14.540 -4.448 14.884 1.00 90.25 91 LEU A C 1
ATOM 721 O O . LEU A 1 91 ? 14.311 -4.513 16.098 1.00 90.25 91 LEU A O 1
ATOM 725 N N . PHE A 1 92 ? 15.430 -3.595 14.378 1.00 83.56 92 PHE A N 1
ATOM 726 C CA . PHE A 1 92 ? 16.050 -2.558 15.197 1.00 83.56 92 PHE A CA 1
ATOM 727 C C . PHE A 1 92 ? 15.010 -1.649 15.856 1.00 83.56 92 PHE A C 1
ATOM 729 O O . PHE A 1 92 ? 14.164 -1.053 15.199 1.00 83.56 92 PHE A O 1
ATOM 736 N N . HIS A 1 93 ? 15.136 -1.516 17.173 1.00 76.44 93 HIS A N 1
ATOM 737 C CA . HIS A 1 93 ? 14.424 -0.532 17.992 1.00 76.44 93 HIS A CA 1
ATOM 738 C C . HIS A 1 93 ? 15.398 0.462 18.650 1.00 76.44 93 HIS A C 1
ATOM 740 O O . HIS A 1 93 ? 14.982 1.498 19.157 1.00 76.44 93 HIS A O 1
ATOM 746 N N . SER A 1 94 ? 16.695 0.146 18.648 1.00 76.25 94 SER A N 1
ATOM 747 C CA . SER A 1 94 ? 17.784 0.967 19.173 1.00 76.25 94 SER A CA 1
ATOM 748 C C . SER A 1 94 ? 19.056 0.707 18.364 1.00 76.25 94 SER A C 1
ATOM 750 O O . SER A 1 94 ? 19.186 -0.337 17.717 1.00 76.25 94 SER A O 1
ATOM 752 N N . SER A 1 95 ? 19.970 1.678 18.329 1.00 71.44 95 SER A N 1
ATOM 753 C CA . SER A 1 95 ? 21.239 1.521 17.616 1.00 71.44 95 SER A CA 1
ATOM 754 C C . SER A 1 95 ? 22.043 0.377 18.231 1.00 71.44 95 SER A C 1
ATOM 756 O O . SER A 1 95 ? 22.263 0.370 19.445 1.00 71.44 95 SER A O 1
ATOM 758 N N . SER A 1 96 ? 22.519 -0.554 17.402 1.00 68.38 96 SER A N 1
ATOM 759 C CA . SER A 1 96 ? 23.401 -1.631 17.859 1.00 68.38 96 SER A CA 1
ATOM 760 C C . SER A 1 96 ? 24.633 -1.067 18.580 1.00 68.38 96 SER A C 1
ATOM 762 O O . SER A 1 96 ? 25.179 -0.031 18.198 1.00 68.38 96 SER A O 1
ATOM 764 N N . ALA A 1 97 ? 25.099 -1.756 19.624 1.00 68.38 97 ALA A N 1
ATOM 765 C CA . ALA A 1 97 ? 26.336 -1.388 20.313 1.00 68.38 97 ALA A CA 1
ATOM 766 C C . ALA A 1 97 ? 27.591 -1.746 19.496 1.00 68.38 97 ALA A C 1
ATOM 768 O O . ALA A 1 97 ? 28.673 -1.217 19.752 1.00 68.38 97 ALA A O 1
ATOM 769 N N . HIS A 1 98 ? 27.467 -2.649 18.518 1.00 81.31 98 HIS A N 1
ATOM 770 C CA . HIS A 1 98 ? 28.603 -3.216 17.801 1.00 81.31 98 HIS A CA 1
ATOM 771 C C . HIS A 1 98 ? 28.498 -2.960 16.306 1.00 81.31 98 HIS A C 1
ATOM 773 O O . HIS A 1 98 ? 27.482 -3.253 15.683 1.00 81.31 98 HIS A O 1
ATOM 779 N N . ARG A 1 99 ? 29.584 -2.445 15.721 1.00 85.75 99 ARG A N 1
ATOM 780 C CA . ARG A 1 99 ? 29.712 -2.327 14.270 1.00 85.75 99 ARG A CA 1
ATOM 781 C C . ARG A 1 99 ? 29.893 -3.715 13.665 1.00 85.75 99 ARG A C 1
ATOM 783 O O . ARG A 1 99 ? 30.816 -4.437 14.032 1.00 85.75 99 ARG A O 1
ATOM 790 N N . LEU A 1 100 ? 29.013 -4.072 12.740 1.00 86.75 100 LEU A N 1
ATOM 791 C CA . LEU A 1 100 ? 29.041 -5.346 12.047 1.00 86.75 100 LEU A CA 1
ATOM 792 C C . LEU A 1 100 ? 30.086 -5.318 10.925 1.00 86.75 100 LEU A C 1
ATOM 794 O O . LEU A 1 100 ? 30.059 -4.447 10.054 1.00 86.75 100 LEU A O 1
ATOM 798 N N . VAL A 1 101 ? 30.989 -6.295 10.952 1.00 85.62 101 VAL A N 1
ATOM 799 C CA . VAL A 1 101 ? 32.118 -6.452 10.027 1.00 85.62 101 VAL A CA 1
ATOM 800 C C . VAL A 1 101 ? 32.042 -7.851 9.410 1.00 85.62 101 VAL A C 1
ATOM 802 O O . VAL A 1 101 ? 31.733 -8.821 10.103 1.00 85.62 101 VAL A O 1
ATOM 805 N N . ARG A 1 102 ? 32.275 -7.960 8.101 1.00 82.69 102 ARG A N 1
ATOM 806 C CA . ARG A 1 102 ? 32.283 -9.225 7.358 1.00 82.69 102 ARG A CA 1
ATOM 807 C C . ARG A 1 102 ? 33.663 -9.862 7.494 1.00 82.69 102 ARG A C 1
ATOM 809 O O . ARG A 1 102 ? 34.625 -9.310 6.994 1.00 82.69 102 ARG A O 1
ATOM 816 N N . GLU A 1 103 ? 33.796 -11.029 8.111 1.00 78.19 103 GLU A N 1
ATOM 817 C CA . GLU A 1 103 ? 35.071 -11.764 8.060 1.00 78.19 103 GLU A CA 1
ATOM 818 C C . GLU A 1 103 ? 35.204 -12.441 6.684 1.00 78.19 103 GLU A C 1
ATOM 820 O O . GLU A 1 103 ? 34.658 -13.516 6.453 1.00 78.19 103 GLU A O 1
ATOM 825 N N . SER A 1 104 ? 35.876 -11.798 5.726 1.00 73.38 104 SER A N 1
ATOM 826 C CA . SER A 1 104 ? 36.150 -12.401 4.416 1.00 73.38 104 SER A CA 1
ATOM 827 C C . SER A 1 104 ? 37.582 -12.141 3.961 1.00 73.38 104 SER A C 1
ATOM 829 O O . SER A 1 104 ? 38.227 -11.193 4.402 1.00 73.38 104 SER A O 1
ATOM 831 N N . LYS A 1 105 ? 38.084 -12.984 3.050 1.00 66.31 105 LYS A N 1
ATOM 832 C CA . LYS A 1 105 ? 39.408 -12.788 2.438 1.00 66.31 105 LYS A CA 1
ATOM 833 C C . LYS A 1 105 ? 39.459 -11.563 1.513 1.00 66.31 105 LYS A C 1
ATOM 835 O O . LYS A 1 105 ? 40.537 -11.027 1.298 1.00 66.31 105 LYS A O 1
ATOM 840 N N . GLU A 1 106 ? 38.314 -11.151 0.970 1.00 64.81 106 GLU A N 1
ATOM 841 C CA . GLU A 1 106 ? 38.186 -10.092 -0.044 1.00 64.81 106 GLU A CA 1
ATOM 842 C C . GLU A 1 106 ? 37.947 -8.704 0.564 1.00 64.81 106 GLU A C 1
ATOM 844 O O . GLU A 1 106 ? 38.130 -7.693 -0.107 1.00 64.81 106 GLU A O 1
ATOM 849 N N . GLY A 1 107 ? 37.536 -8.634 1.831 1.00 71.50 107 GLY A N 1
ATOM 850 C CA . GLY A 1 107 ? 37.241 -7.372 2.495 1.00 71.50 107 GLY A CA 1
ATOM 851 C C . GLY A 1 107 ? 36.323 -7.510 3.703 1.00 71.50 107 GLY A C 1
ATOM 852 O O . GLY A 1 107 ? 35.598 -8.492 3.871 1.00 71.50 107 GLY A O 1
ATOM 853 N N . ASN A 1 108 ? 36.343 -6.476 4.540 1.00 83.81 108 ASN A N 1
ATOM 854 C CA . ASN A 1 108 ? 35.727 -6.512 5.862 1.00 83.81 108 ASN A CA 1
ATOM 855 C C . ASN A 1 108 ? 34.310 -5.916 5.926 1.00 83.81 108 ASN A C 1
ATOM 857 O O . ASN A 1 108 ? 33.718 -5.830 7.001 1.00 83.81 108 ASN A O 1
ATOM 861 N N . CYS A 1 109 ? 33.736 -5.499 4.798 1.00 89.56 109 CYS A N 1
ATOM 862 C CA . CYS A 1 109 ? 32.435 -4.835 4.773 1.00 89.56 109 CYS A CA 1
ATOM 863 C C . CYS A 1 109 ? 31.355 -5.663 4.068 1.00 89.56 109 CYS A C 1
ATOM 865 O O . CYS A 1 109 ? 31.620 -6.387 3.108 1.00 89.56 109 CYS A O 1
ATOM 867 N N . PHE A 1 110 ? 30.124 -5.549 4.573 1.00 90.12 110 PHE A N 1
ATOM 868 C CA . PHE A 1 110 ? 28.938 -6.163 3.969 1.00 90.12 110 PHE A CA 1
ATOM 869 C C . PHE A 1 110 ? 28.392 -5.309 2.831 1.00 90.12 110 PHE A C 1
ATOM 871 O O . PHE A 1 110 ? 27.978 -5.851 1.807 1.00 90.12 110 PHE A O 1
ATOM 878 N N . VAL A 1 111 ? 28.403 -3.988 3.024 1.00 92.81 111 VAL A N 1
ATOM 879 C CA . VAL A 1 111 ? 27.880 -3.015 2.069 1.00 92.81 111 VAL A CA 1
ATOM 880 C C . VAL A 1 111 ? 29.041 -2.420 1.287 1.00 92.81 111 VAL A C 1
ATOM 882 O O . VAL A 1 111 ? 30.026 -1.966 1.869 1.00 92.81 111 VAL A O 1
ATOM 885 N N . VAL A 1 112 ? 28.916 -2.423 -0.031 1.00 90.44 112 VAL A N 1
ATOM 886 C CA . VAL A 1 112 ? 29.822 -1.761 -0.959 1.00 90.44 112 VAL A CA 1
ATOM 887 C C . VAL A 1 112 ? 29.030 -0.685 -1.682 1.00 90.44 112 VAL A C 1
ATOM 889 O O . VAL A 1 112 ? 28.007 -0.986 -2.291 1.00 90.44 112 VAL A O 1
ATOM 892 N N . ILE A 1 113 ? 29.490 0.556 -1.607 1.00 91.69 113 ILE A N 1
ATOM 893 C CA . ILE A 1 113 ? 28.924 1.670 -2.362 1.00 91.69 113 ILE A CA 1
ATOM 894 C C . ILE A 1 113 ? 29.874 2.037 -3.499 1.00 91.69 113 ILE A C 1
ATOM 896 O O . ILE A 1 113 ? 31.090 2.090 -3.306 1.00 91.69 113 ILE A O 1
ATOM 900 N N . GLU A 1 114 ? 29.340 2.258 -4.691 1.00 87.12 114 GLU A N 1
ATOM 901 C CA . GLU A 1 114 ? 30.135 2.537 -5.886 1.00 87.12 114 GLU A CA 1
ATOM 902 C C . GLU A 1 114 ? 29.492 3.641 -6.725 1.00 87.12 114 GLU A C 1
ATOM 904 O O . GLU A 1 114 ? 28.283 3.626 -6.955 1.00 87.12 114 GLU A O 1
ATOM 909 N N . SER A 1 115 ? 30.302 4.590 -7.199 1.00 83.56 115 SER A N 1
ATOM 910 C CA . SER A 1 115 ? 29.886 5.542 -8.228 1.00 83.56 115 SER A CA 1
ATOM 911 C C . SER A 1 115 ? 30.324 5.034 -9.599 1.00 83.56 115 SER A C 1
ATOM 913 O O . SER A 1 115 ? 31.484 4.662 -9.802 1.00 83.56 115 SER A O 1
ATOM 915 N N . LYS A 1 116 ? 29.389 4.972 -10.549 1.00 74.56 116 LYS A N 1
ATOM 916 C CA . LYS A 1 116 ? 29.643 4.452 -11.899 1.00 74.56 116 LYS A CA 1
ATOM 917 C C . LYS A 1 116 ? 29.149 5.394 -12.975 1.00 74.56 116 LYS A C 1
ATOM 919 O O . LYS A 1 116 ? 28.191 6.145 -12.791 1.00 74.56 116 LYS A O 1
ATOM 924 N N . GLU A 1 117 ? 29.826 5.339 -14.114 1.00 68.81 117 GLU A N 1
ATOM 925 C CA . GLU A 1 117 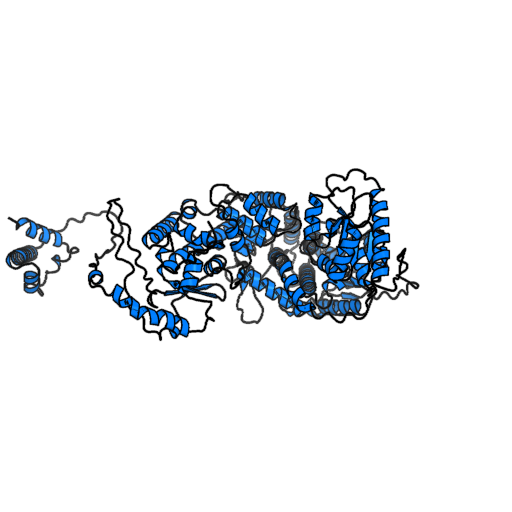? 29.371 6.031 -15.309 1.00 68.81 117 GLU A CA 1
ATOM 926 C C . GLU A 1 117 ? 28.121 5.332 -15.873 1.00 68.81 117 GLU A C 1
ATOM 928 O O . GLU A 1 117 ? 27.975 4.114 -15.735 1.00 68.81 117 GLU A O 1
ATOM 933 N N . PRO A 1 118 ? 27.198 6.071 -16.512 1.00 60.69 118 PRO A N 1
ATOM 934 C CA . PRO A 1 118 ? 25.985 5.498 -17.104 1.00 60.69 118 PRO A CA 1
ATOM 935 C C . PRO A 1 118 ? 26.248 4.346 -18.082 1.00 60.69 118 PRO A C 1
ATOM 937 O O . PRO A 1 118 ? 25.448 3.416 -18.178 1.00 60.69 118 PRO A O 1
ATOM 940 N N . SER A 1 119 ? 27.365 4.408 -18.813 1.00 57.19 119 SER A N 1
ATOM 941 C CA . SER A 1 119 ? 27.830 3.354 -19.720 1.00 57.19 119 SER A CA 1
ATOM 942 C C . SER A 1 119 ? 28.167 2.066 -18.968 1.00 57.19 119 SER A C 1
ATOM 944 O O . SER A 1 119 ? 27.732 0.987 -19.369 1.00 57.19 119 SER A O 1
ATOM 946 N N . ASP A 1 120 ? 28.870 2.180 -17.842 1.00 58.28 120 ASP A N 1
ATOM 947 C CA . ASP A 1 120 ? 29.318 1.046 -17.027 1.00 58.28 120 ASP A CA 1
ATOM 948 C C . ASP A 1 120 ? 28.183 0.438 -16.198 1.00 58.28 120 ASP A C 1
ATOM 950 O O . ASP A 1 120 ? 28.213 -0.749 -15.863 1.00 58.28 120 ASP A O 1
ATOM 954 N N . MET A 1 121 ? 27.152 1.229 -15.885 1.00 54.84 121 MET A N 1
ATOM 955 C CA . MET A 1 121 ? 25.940 0.744 -15.218 1.00 54.84 121 MET A CA 1
ATOM 956 C C . MET A 1 121 ? 25.225 -0.325 -16.054 1.00 54.84 121 MET A C 1
ATOM 958 O O . MET A 1 121 ? 24.746 -1.310 -15.492 1.00 54.84 121 MET A O 1
ATOM 962 N N . CYS A 1 122 ? 25.224 -0.192 -17.387 1.00 49.50 122 CYS A N 1
ATOM 963 C CA . CYS A 1 122 ? 24.705 -1.227 -18.290 1.00 49.50 122 CYS A CA 1
ATOM 964 C C . CYS A 1 122 ? 25.506 -2.533 -18.151 1.00 49.50 122 CYS A C 1
ATOM 966 O O . CYS A 1 122 ? 24.931 -3.620 -18.117 1.00 49.50 122 CYS A O 1
ATOM 968 N N . GLY A 1 123 ? 26.827 -2.415 -17.977 1.00 46.94 123 GLY A N 1
ATOM 969 C CA . GLY A 1 123 ? 27.730 -3.541 -17.773 1.00 46.94 123 GLY A CA 1
ATOM 970 C C . GLY A 1 123 ? 27.395 -4.373 -16.536 1.00 46.94 123 GLY A C 1
ATOM 971 O O . GLY A 1 123 ? 27.540 -5.583 -16.590 1.00 46.94 123 GLY A O 1
ATOM 972 N N . ILE A 1 124 ? 26.870 -3.793 -15.448 1.00 47.59 124 ILE A N 1
ATOM 973 C CA . ILE A 1 124 ? 26.494 -4.559 -14.238 1.00 47.59 124 ILE A CA 1
ATOM 974 C C . ILE A 1 124 ? 25.415 -5.601 -14.547 1.00 47.59 124 ILE A C 1
ATOM 976 O O . ILE A 1 124 ? 25.476 -6.717 -14.031 1.00 47.59 124 ILE A O 1
ATOM 980 N N . PHE A 1 125 ? 24.455 -5.258 -15.409 1.00 47.06 125 PHE A N 1
ATOM 981 C CA . PHE A 1 125 ? 23.408 -6.184 -15.837 1.00 47.06 125 PHE A CA 1
ATOM 982 C C . PHE A 1 125 ? 23.961 -7.312 -16.729 1.00 47.06 125 PHE A C 1
ATOM 984 O O . PHE A 1 125 ? 23.442 -8.425 -16.687 1.00 47.06 125 PHE A O 1
ATOM 991 N N . ASP A 1 126 ? 25.067 -7.076 -17.443 1.00 45.12 126 ASP A N 1
ATOM 992 C CA . ASP A 1 126 ? 25.798 -8.099 -18.208 1.00 45.12 126 ASP A CA 1
ATOM 993 C C . ASP A 1 126 ? 26.837 -8.885 -17.370 1.00 45.12 126 ASP A C 1
ATOM 995 O O . ASP A 1 126 ? 27.133 -10.045 -17.673 1.00 45.12 126 ASP A O 1
ATOM 999 N N . VAL A 1 127 ? 27.362 -8.310 -16.278 1.00 44.09 127 VAL A N 1
ATOM 1000 C CA . VAL A 1 127 ? 28.382 -8.904 -15.380 1.00 44.09 127 VAL A CA 1
ATOM 1001 C C . VAL A 1 127 ? 27.868 -10.137 -14.635 1.00 44.09 127 VAL A C 1
ATOM 1003 O O . VAL A 1 127 ? 28.677 -10.949 -14.189 1.00 44.09 127 VAL A O 1
ATOM 1006 N N . ALA A 1 128 ? 26.552 -10.384 -14.610 1.00 47.41 128 ALA A N 1
ATOM 1007 C CA . ALA A 1 128 ? 25.994 -11.678 -14.203 1.00 47.41 128 ALA A CA 1
ATOM 1008 C C . ALA A 1 128 ? 26.608 -12.877 -14.973 1.00 47.41 128 ALA A C 1
ATOM 1010 O O . ALA A 1 128 ? 26.455 -14.017 -14.543 1.00 47.41 128 ALA A O 1
ATOM 1011 N N . LYS A 1 129 ? 27.328 -12.634 -16.081 1.00 48.25 129 LYS A N 1
ATOM 1012 C CA . LYS A 1 129 ? 28.089 -13.636 -16.841 1.00 48.25 129 LYS A CA 1
ATOM 1013 C C . LYS A 1 129 ? 29.581 -13.773 -16.484 1.00 48.25 129 LYS A C 1
ATOM 1015 O O . LYS A 1 129 ? 30.212 -14.658 -17.050 1.00 48.25 129 LYS A O 1
ATOM 1020 N N . GLN A 1 130 ? 30.177 -12.927 -15.636 1.00 49.12 130 GLN A N 1
ATOM 1021 C CA . GLN A 1 130 ? 31.644 -12.902 -15.455 1.00 49.12 130 GLN A CA 1
ATOM 1022 C C . GLN A 1 130 ? 32.183 -13.586 -14.190 1.00 49.12 130 GLN A C 1
ATOM 1024 O O . GLN A 1 130 ? 33.343 -13.991 -14.209 1.00 49.12 130 GLN A O 1
ATOM 1029 N N . ASP A 1 131 ? 31.395 -13.749 -13.122 1.00 65.31 131 ASP A N 1
ATOM 1030 C CA . ASP A 1 131 ? 31.858 -14.431 -11.903 1.00 65.31 131 ASP A CA 1
ATOM 1031 C C . ASP A 1 131 ? 31.043 -15.697 -11.609 1.00 65.31 131 ASP A C 1
ATOM 1033 O O . ASP A 1 131 ? 29.967 -15.643 -11.010 1.00 65.31 131 ASP A O 1
ATOM 1037 N N . ASP A 1 132 ? 31.581 -16.858 -11.995 1.00 72.50 132 ASP A N 1
ATOM 1038 C CA . ASP A 1 132 ? 30.969 -18.171 -11.739 1.00 72.50 132 ASP A CA 1
ATOM 1039 C C . ASP A 1 132 ? 30.780 -18.470 -10.235 1.00 72.50 132 ASP A C 1
ATOM 1041 O O . ASP A 1 132 ? 29.963 -19.331 -9.868 1.00 72.50 132 ASP A O 1
ATOM 1045 N N . LEU A 1 133 ? 31.502 -17.753 -9.359 1.00 82.50 133 LEU A N 1
ATOM 1046 C CA . LEU A 1 133 ? 31.493 -17.928 -7.905 1.00 82.50 133 LEU A CA 1
ATOM 1047 C C . LEU A 1 133 ? 30.372 -17.156 -7.201 1.00 82.50 133 LEU A C 1
ATOM 1049 O O . LEU A 1 133 ? 30.164 -17.371 -6.006 1.00 82.50 133 LEU A O 1
ATOM 1053 N N . SER A 1 134 ? 29.634 -16.288 -7.895 1.00 84.44 134 SER A N 1
ATOM 1054 C CA . SER A 1 134 ? 28.637 -15.406 -7.281 1.00 84.44 134 SER A CA 1
ATOM 1055 C C . SER A 1 134 ? 27.255 -15.554 -7.921 1.00 84.44 134 SER A C 1
ATOM 1057 O O . SER A 1 134 ? 27.108 -15.787 -9.117 1.00 84.44 134 SER A O 1
ATOM 1059 N N . VAL A 1 135 ? 26.209 -15.418 -7.110 1.00 85.12 135 VAL A N 1
ATOM 1060 C CA . VAL A 1 135 ? 24.817 -15.294 -7.551 1.00 85.12 135 VAL A CA 1
ATOM 1061 C C . VAL A 1 135 ? 24.372 -13.864 -7.286 1.00 85.12 135 VAL A C 1
ATOM 1063 O O . VAL A 1 135 ? 24.422 -13.398 -6.146 1.00 85.12 135 VAL A O 1
ATOM 1066 N N . TYR A 1 136 ? 23.935 -13.181 -8.340 1.00 83.50 136 TYR A N 1
ATOM 1067 C CA . TYR A 1 136 ? 23.506 -11.789 -8.282 1.00 83.50 136 TYR A CA 1
ATOM 1068 C C . TYR A 1 136 ? 21.982 -11.683 -8.223 1.00 83.50 136 TYR A C 1
ATOM 1070 O O . TYR A 1 136 ? 21.277 -12.282 -9.033 1.00 83.50 136 TYR A O 1
ATOM 1078 N N . PHE A 1 137 ? 21.487 -10.879 -7.286 1.00 85.25 137 PHE A N 1
ATOM 1079 C CA . PHE A 1 137 ? 20.080 -10.519 -7.145 1.00 85.25 137 PHE A CA 1
ATOM 1080 C C . PHE A 1 137 ? 19.933 -9.009 -7.289 1.00 85.25 137 PHE A C 1
ATOM 1082 O O . PHE A 1 137 ? 20.424 -8.259 -6.447 1.00 85.25 137 PHE A O 1
ATOM 1089 N N . PHE A 1 138 ? 19.246 -8.561 -8.336 1.00 83.25 138 PHE A N 1
ATOM 1090 C CA . PHE A 1 138 ? 18.919 -7.148 -8.518 1.00 83.25 138 PHE A CA 1
ATOM 1091 C C . PHE A 1 138 ? 17.682 -6.790 -7.699 1.00 83.25 138 PHE A C 1
ATOM 1093 O O . PHE A 1 138 ? 16.670 -7.488 -7.748 1.00 83.25 138 PHE A O 1
ATOM 1100 N N . VAL A 1 139 ? 17.788 -5.715 -6.927 1.00 87.19 139 VAL A N 1
ATOM 1101 C CA . VAL A 1 139 ? 16.787 -5.290 -5.950 1.00 87.19 139 VAL A CA 1
ATOM 1102 C C . VAL A 1 139 ? 16.132 -4.002 -6.428 1.00 87.19 139 VAL A C 1
ATOM 1104 O O . VAL A 1 139 ? 16.817 -3.021 -6.703 1.00 87.19 139 VAL A O 1
ATOM 1107 N N . SER A 1 140 ? 14.804 -3.996 -6.485 1.00 85.19 140 SER A N 1
ATOM 1108 C CA . SER A 1 140 ? 13.989 -2.784 -6.574 1.00 85.19 140 SER A CA 1
ATOM 1109 C C . SER A 1 140 ? 13.569 -2.321 -5.178 1.00 85.19 140 SER A C 1
ATOM 1111 O O . SER A 1 140 ? 13.357 -3.142 -4.281 1.00 85.19 140 SER A O 1
ATOM 1113 N N . LEU A 1 141 ? 13.434 -1.007 -4.979 1.00 88.81 141 LEU A N 1
ATOM 1114 C CA . LEU A 1 141 ? 12.835 -0.456 -3.760 1.00 88.81 141 LEU A CA 1
ATOM 1115 C C . LEU A 1 141 ? 11.318 -0.364 -3.936 1.00 88.81 141 LEU A C 1
ATOM 1117 O O . LEU A 1 141 ? 10.757 0.704 -4.118 1.00 88.81 141 LEU A O 1
ATOM 1121 N N . ASP A 1 142 ? 10.672 -1.519 -3.891 1.00 86.81 142 ASP A N 1
ATOM 1122 C CA . ASP A 1 142 ? 9.226 -1.708 -3.784 1.00 86.81 142 ASP A CA 1
ATOM 1123 C C . ASP A 1 142 ? 8.958 -2.946 -2.912 1.00 86.81 142 ASP A C 1
ATOM 1125 O O . ASP A 1 142 ? 9.893 -3.678 -2.569 1.00 86.81 142 ASP A O 1
ATOM 1129 N N . LEU A 1 143 ? 7.706 -3.210 -2.520 1.00 89.44 143 LEU A N 1
ATOM 1130 C CA . LEU A 1 143 ? 7.401 -4.345 -1.639 1.00 89.44 143 LEU A CA 1
ATOM 1131 C C . LEU A 1 143 ? 7.925 -5.675 -2.196 1.00 89.44 143 LEU A C 1
ATOM 1133 O O . LEU A 1 143 ? 8.489 -6.480 -1.456 1.00 89.44 143 LEU A O 1
ATOM 1137 N N . LYS A 1 144 ? 7.759 -5.900 -3.504 1.00 87.56 144 LYS A N 1
ATOM 1138 C CA . LYS A 1 144 ? 8.194 -7.128 -4.179 1.00 87.56 144 LYS A CA 1
ATOM 1139 C C . LYS A 1 144 ? 9.716 -7.271 -4.157 1.00 87.56 144 LYS A C 1
ATOM 1141 O O . LYS A 1 144 ? 10.209 -8.335 -3.799 1.00 87.56 144 LYS A O 1
ATOM 1146 N N . GLY A 1 145 ? 10.464 -6.230 -4.514 1.00 88.69 145 GLY A N 1
ATOM 1147 C CA . GLY A 1 145 ? 11.926 -6.247 -4.520 1.00 88.69 145 GLY A CA 1
ATOM 1148 C C . GLY A 1 145 ? 12.518 -6.397 -3.123 1.00 88.69 145 GLY A C 1
ATOM 1149 O O . GLY A 1 145 ? 13.412 -7.225 -2.918 1.00 88.69 145 GLY A O 1
ATOM 1150 N N . MET A 1 146 ? 11.976 -5.664 -2.145 1.00 91.94 146 MET A N 1
ATOM 1151 C CA . MET A 1 146 ? 12.374 -5.786 -0.741 1.00 91.94 146 MET A CA 1
ATOM 1152 C C . MET A 1 146 ? 12.093 -7.192 -0.199 1.00 91.94 146 MET A C 1
ATOM 1154 O O . MET A 1 146 ? 12.968 -7.788 0.432 1.00 91.94 146 MET A O 1
ATOM 1158 N N . ASP A 1 147 ? 10.913 -7.755 -0.480 1.00 91.75 147 ASP A N 1
ATOM 1159 C CA . ASP A 1 147 ? 10.569 -9.110 -0.054 1.00 91.75 147 ASP A CA 1
ATOM 1160 C C . ASP A 1 147 ? 11.424 -10.177 -0.727 1.00 91.75 147 ASP A C 1
ATOM 1162 O O . ASP A 1 147 ? 12.010 -10.996 -0.020 1.00 91.75 147 ASP A O 1
ATOM 1166 N N . CYS A 1 148 ? 11.593 -10.121 -2.048 1.00 90.25 148 CYS A N 1
ATOM 1167 C CA . CYS A 1 148 ? 12.470 -11.030 -2.780 1.00 90.25 148 CYS A CA 1
ATOM 1168 C C . CYS A 1 148 ? 13.879 -11.047 -2.176 1.00 90.25 148 CYS A C 1
ATOM 1170 O O . CYS A 1 148 ? 14.425 -12.122 -1.920 1.00 90.25 148 CYS A O 1
ATOM 1172 N N . MET A 1 149 ? 14.456 -9.873 -1.892 1.00 92.62 149 MET A N 1
ATOM 1173 C CA . MET A 1 149 ? 15.769 -9.781 -1.258 1.00 92.62 149 MET A CA 1
ATOM 1174 C C . MET A 1 149 ? 15.769 -10.413 0.134 1.00 92.62 149 MET A C 1
ATOM 1176 O O . MET A 1 149 ? 16.638 -11.230 0.435 1.00 92.62 149 MET A O 1
ATOM 1180 N N . TRP A 1 150 ? 14.837 -10.030 1.005 1.00 92.44 150 TRP A N 1
ATOM 1181 C CA . TRP A 1 150 ? 14.859 -10.470 2.398 1.00 92.44 150 TRP A CA 1
ATOM 1182 C C . TRP A 1 150 ? 14.507 -11.944 2.539 1.00 92.44 150 TRP A C 1
ATOM 1184 O O . TRP A 1 150 ? 15.175 -12.655 3.284 1.00 92.44 150 TRP A O 1
ATOM 1194 N N . GLN A 1 151 ? 13.511 -12.432 1.803 1.00 91.38 151 GLN A N 1
ATOM 1195 C CA . GLN A 1 151 ? 13.155 -13.845 1.769 1.00 91.38 151 GLN A CA 1
ATOM 1196 C C . GLN A 1 151 ? 14.291 -14.680 1.171 1.00 91.38 151 GLN A C 1
ATOM 1198 O O . GLN A 1 151 ? 14.594 -15.740 1.719 1.00 91.38 151 GLN A O 1
ATOM 1203 N N . SER A 1 152 ? 14.972 -14.201 0.122 1.00 91.94 152 SER A N 1
ATOM 1204 C CA . SER A 1 152 ? 16.182 -14.844 -0.413 1.00 91.94 152 SER A CA 1
ATOM 1205 C C . SER A 1 152 ? 17.309 -14.876 0.621 1.00 91.94 152 SER A C 1
ATOM 1207 O O . SER A 1 152 ? 17.900 -15.929 0.860 1.00 91.94 152 SER A O 1
ATOM 1209 N N . LEU A 1 153 ? 17.567 -13.754 1.299 1.00 93.44 153 LEU A N 1
ATOM 1210 C CA . LEU A 1 153 ? 18.604 -13.645 2.324 1.00 93.44 153 LEU A CA 1
ATOM 1211 C C . LEU A 1 153 ? 18.324 -14.584 3.498 1.00 93.44 153 LEU A C 1
ATOM 1213 O O . LEU A 1 153 ? 19.206 -15.345 3.893 1.00 93.44 153 LEU A O 1
ATOM 1217 N N . LEU A 1 154 ? 17.092 -14.591 4.008 1.00 91.81 154 LEU A N 1
ATOM 1218 C CA . LEU A 1 154 ? 16.653 -15.523 5.043 1.00 91.81 154 LEU A CA 1
ATOM 1219 C C . LEU A 1 154 ? 16.804 -16.966 4.562 1.00 91.81 154 LEU A C 1
ATOM 1221 O O . LEU A 1 154 ? 17.476 -17.754 5.213 1.00 91.81 154 LEU A O 1
ATOM 1225 N N . THR A 1 155 ? 16.269 -17.311 3.392 1.00 91.50 155 THR A N 1
ATOM 1226 C CA . THR A 1 155 ? 16.366 -18.668 2.830 1.00 91.50 155 THR A CA 1
ATOM 1227 C C . THR A 1 155 ? 17.820 -19.124 2.709 1.00 91.50 155 THR A C 1
ATOM 1229 O O . THR A 1 155 ? 18.150 -20.247 3.090 1.00 91.50 155 THR A O 1
ATOM 1232 N N . PHE A 1 156 ? 18.717 -18.255 2.237 1.00 93.06 156 PHE A N 1
ATOM 1233 C CA . PHE A 1 156 ? 20.140 -18.552 2.123 1.00 93.06 156 PHE A CA 1
ATOM 1234 C C . PHE A 1 156 ? 20.795 -18.798 3.485 1.00 93.06 156 PHE A C 1
ATOM 1236 O O . PHE A 1 156 ? 21.492 -19.804 3.642 1.00 93.06 156 PHE A O 1
ATOM 1243 N N . LEU A 1 157 ? 20.550 -17.924 4.467 1.00 91.31 157 LEU A N 1
ATOM 1244 C CA . LEU A 1 157 ? 21.099 -18.029 5.824 1.00 91.31 157 LEU A CA 1
ATOM 1245 C C . LEU A 1 157 ? 20.548 -19.248 6.584 1.00 91.31 157 LEU A C 1
ATOM 1247 O O . LEU A 1 157 ? 21.287 -19.877 7.339 1.00 91.31 157 LEU A O 1
ATOM 1251 N N . LEU A 1 158 ? 19.294 -19.633 6.326 1.00 88.94 158 LEU A N 1
ATOM 1252 C CA . LEU A 1 158 ? 18.641 -20.826 6.882 1.00 88.94 158 LEU A CA 1
ATOM 1253 C C . LEU A 1 158 ? 19.069 -22.141 6.209 1.00 88.94 158 LEU A C 1
ATOM 1255 O O . LEU A 1 158 ? 18.693 -23.218 6.667 1.00 88.94 158 LEU A O 1
ATOM 1259 N N . GLY A 1 159 ? 19.850 -22.083 5.128 1.00 87.56 159 GLY A N 1
ATOM 1260 C CA . GLY A 1 159 ? 20.372 -23.275 4.459 1.00 87.56 159 GLY A CA 1
ATOM 1261 C C . GLY A 1 159 ? 19.568 -23.782 3.264 1.00 87.56 159 GLY A C 1
ATOM 1262 O O . GLY A 1 159 ? 19.773 -24.917 2.843 1.00 87.56 159 GLY A O 1
ATOM 1263 N N . GLY A 1 160 ? 18.685 -22.964 2.690 1.00 86.19 160 GLY A N 1
ATOM 1264 C CA . GLY A 1 160 ? 17.884 -23.317 1.513 1.00 86.19 160 GLY A CA 1
ATOM 1265 C C . GLY A 1 160 ? 18.649 -23.371 0.187 1.00 86.19 160 GLY A C 1
ATOM 1266 O O . GLY A 1 160 ? 18.141 -23.938 -0.774 1.00 86.19 160 GLY A O 1
ATOM 1267 N N . ALA A 1 161 ? 19.868 -22.826 0.127 1.00 85.19 161 ALA A N 1
ATOM 1268 C CA . ALA A 1 161 ? 20.720 -22.838 -1.066 1.00 85.19 161 ALA A CA 1
ATOM 1269 C C . ALA A 1 161 ? 22.150 -23.318 -0.755 1.00 85.19 161 ALA A C 1
ATOM 1271 O O . ALA A 1 161 ? 22.571 -23.359 0.407 1.00 85.19 161 ALA A O 1
ATOM 1272 N N . SER A 1 162 ? 22.908 -23.696 -1.788 1.00 81.75 162 SER A N 1
A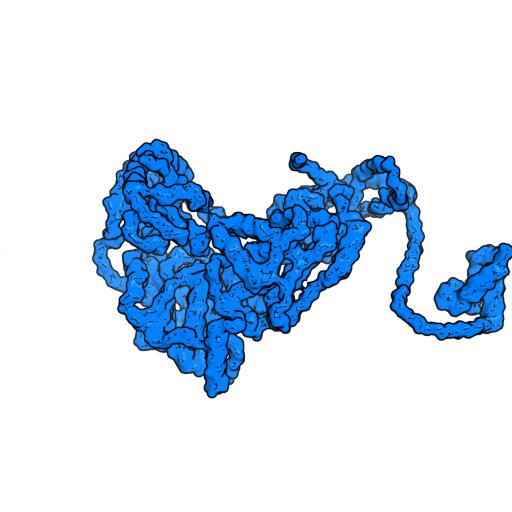TOM 1273 C CA . SER A 1 162 ? 24.298 -24.162 -1.671 1.00 81.75 162 SER A CA 1
ATOM 1274 C C . SER A 1 162 ? 25.222 -23.081 -1.104 1.00 81.75 162 SER A C 1
ATOM 1276 O O . SER A 1 162 ? 25.113 -21.919 -1.488 1.00 81.75 162 SER A O 1
ATOM 1278 N N . THR A 1 163 ? 26.177 -23.458 -0.248 1.00 81.88 163 THR A N 1
ATOM 1279 C CA . THR A 1 163 ? 27.229 -22.547 0.239 1.00 81.88 163 THR A CA 1
ATOM 1280 C C . THR A 1 163 ? 28.336 -22.307 -0.785 1.00 81.88 163 THR A C 1
ATOM 1282 O O . THR A 1 163 ? 29.223 -21.511 -0.520 1.00 81.88 163 THR A O 1
ATOM 1285 N N . GLU A 1 164 ? 28.337 -22.978 -1.935 1.00 85.06 164 GLU A N 1
ATOM 1286 C CA . GLU A 1 164 ? 29.432 -22.893 -2.914 1.00 85.06 164 GLU A CA 1
ATOM 1287 C C . GLU A 1 164 ? 29.595 -21.500 -3.529 1.00 85.06 164 GLU A C 1
ATOM 1289 O O . GLU A 1 164 ? 30.708 -21.126 -3.887 1.00 85.06 164 GLU A O 1
ATOM 1294 N N . LYS A 1 165 ? 28.505 -20.728 -3.608 1.00 86.06 165 LYS A N 1
ATOM 1295 C CA . LYS A 1 165 ? 28.484 -19.410 -4.241 1.00 86.06 165 LYS A CA 1
ATOM 1296 C C . LYS A 1 165 ? 28.267 -18.283 -3.237 1.00 86.06 165 LYS A C 1
ATOM 1298 O O . LYS A 1 165 ? 27.549 -18.446 -2.246 1.00 86.06 165 LYS A O 1
ATOM 1303 N N . ASN A 1 166 ? 28.859 -17.129 -3.523 1.00 87.94 166 ASN A N 1
ATOM 1304 C CA . ASN A 1 166 ? 28.560 -15.872 -2.851 1.00 87.94 166 ASN A CA 1
ATOM 1305 C C . ASN A 1 166 ? 27.164 -15.381 -3.251 1.00 87.94 166 ASN A C 1
ATOM 1307 O O . ASN A 1 166 ? 26.745 -15.549 -4.392 1.00 87.94 166 ASN A O 1
ATOM 1311 N N . MET A 1 167 ? 26.457 -14.744 -2.324 1.00 90.19 167 MET A N 1
ATOM 1312 C CA . MET A 1 167 ? 25.172 -14.095 -2.579 1.00 90.19 167 MET A CA 1
ATOM 1313 C C . MET A 1 167 ? 25.373 -12.584 -2.610 1.00 90.19 167 MET A C 1
ATOM 1315 O O . MET A 1 167 ? 25.697 -11.978 -1.586 1.00 90.19 167 MET A O 1
ATOM 1319 N N . VAL A 1 168 ? 25.180 -11.981 -3.782 1.00 89.38 168 VAL A N 1
ATOM 1320 C CA . VAL A 1 168 ? 25.390 -10.551 -4.015 1.00 89.38 168 VAL A CA 1
ATOM 1321 C C . VAL A 1 168 ? 24.059 -9.885 -4.340 1.00 89.38 168 VAL A C 1
ATOM 1323 O O . VAL A 1 168 ? 23.458 -10.147 -5.377 1.00 89.38 168 VAL A O 1
ATOM 1326 N N . TYR A 1 169 ? 23.608 -8.994 -3.465 1.00 92.50 169 TYR A N 1
ATOM 1327 C CA . TYR A 1 169 ? 22.410 -8.186 -3.681 1.00 92.50 169 TYR A CA 1
ATOM 1328 C C . TYR A 1 169 ? 22.811 -6.827 -4.242 1.00 92.50 169 TYR A C 1
ATOM 1330 O O . TYR A 1 169 ? 23.646 -6.149 -3.651 1.00 92.50 169 TYR A O 1
ATOM 1338 N N . VAL A 1 170 ? 22.239 -6.428 -5.371 1.00 87.50 170 VAL A N 1
ATOM 1339 C CA . VAL A 1 170 ? 22.587 -5.196 -6.082 1.00 87.50 170 VAL A CA 1
ATOM 1340 C C . VAL A 1 170 ? 21.383 -4.271 -6.077 1.00 87.50 170 VAL A C 1
ATOM 1342 O O . VAL A 1 170 ? 20.357 -4.598 -6.666 1.00 87.50 170 VAL A O 1
ATOM 1345 N N . LEU A 1 171 ? 21.520 -3.115 -5.434 1.00 88.88 171 LEU A N 1
ATOM 1346 C CA . LEU A 1 171 ? 20.595 -1.998 -5.546 1.00 88.88 171 LEU A CA 1
ATOM 1347 C C . LEU A 1 171 ? 21.162 -1.010 -6.580 1.00 88.88 171 LEU A C 1
ATOM 1349 O O . LEU A 1 171 ? 22.101 -0.270 -6.262 1.00 88.88 171 LEU A O 1
ATOM 1353 N N . PRO A 1 172 ? 20.672 -1.042 -7.831 1.00 78.12 172 PRO A N 1
ATOM 1354 C CA . PRO A 1 172 ? 21.177 -0.166 -8.874 1.00 78.12 172 PRO A CA 1
ATOM 1355 C C . PRO A 1 172 ? 20.667 1.264 -8.677 1.00 78.12 172 PRO A C 1
ATOM 1357 O O . PRO A 1 172 ? 19.526 1.467 -8.271 1.00 78.12 172 PRO A O 1
ATOM 1360 N N . ILE A 1 173 ? 21.523 2.228 -9.019 1.00 77.44 173 ILE A N 1
ATOM 1361 C CA . ILE A 1 173 ? 21.222 3.656 -9.196 1.00 77.44 173 ILE A CA 1
ATOM 1362 C C . ILE A 1 173 ? 20.298 4.230 -8.108 1.00 77.44 173 ILE A C 1
ATOM 1364 O O . ILE A 1 173 ? 19.118 4.511 -8.328 1.00 77.44 173 ILE A O 1
ATOM 1368 N N . ILE A 1 174 ? 20.850 4.410 -6.910 1.00 87.38 174 ILE A N 1
ATOM 1369 C CA . ILE A 1 174 ? 20.112 4.924 -5.754 1.00 87.38 174 ILE A CA 1
ATOM 1370 C C . ILE A 1 174 ? 19.691 6.396 -5.908 1.00 87.38 174 ILE A C 1
ATOM 1372 O O . ILE A 1 174 ? 18.767 6.848 -5.230 1.00 87.38 174 ILE A O 1
ATOM 1376 N N . ASP A 1 175 ? 20.323 7.130 -6.828 1.00 83.56 175 ASP A N 1
ATOM 1377 C CA . ASP A 1 175 ? 20.128 8.562 -7.068 1.00 83.56 175 ASP A CA 1
ATOM 1378 C C . ASP A 1 175 ? 18.656 8.933 -7.256 1.00 83.56 175 ASP A C 1
ATOM 1380 O O . ASP A 1 175 ? 18.205 9.949 -6.745 1.00 83.56 175 ASP A O 1
ATOM 1384 N N . PHE A 1 176 ? 17.879 8.090 -7.941 1.00 78.50 176 PHE A N 1
ATOM 1385 C CA . PHE A 1 176 ? 16.466 8.369 -8.213 1.00 78.50 176 PHE A CA 1
ATOM 1386 C C . PHE A 1 176 ? 15.587 8.299 -6.962 1.00 78.50 176 PHE A C 1
ATOM 1388 O O . PHE A 1 176 ? 14.613 9.044 -6.840 1.00 78.50 176 PHE A O 1
ATOM 1395 N N . TYR A 1 177 ? 15.927 7.421 -6.020 1.00 85.94 177 TYR A N 1
ATOM 1396 C CA . TYR A 1 177 ? 15.184 7.276 -4.769 1.00 85.94 177 TYR A CA 1
ATOM 1397 C C . TYR A 1 177 ? 15.596 8.328 -3.739 1.00 85.94 177 TYR A C 1
ATOM 1399 O O . TYR A 1 177 ? 14.770 8.733 -2.930 1.00 85.94 177 TYR A O 1
ATOM 1407 N N . LEU A 1 178 ? 16.853 8.779 -3.778 1.00 87.88 178 LEU A N 1
ATOM 1408 C CA . LEU A 1 178 ? 17.416 9.745 -2.827 1.00 87.88 178 LEU A CA 1
ATOM 1409 C C . LEU A 1 178 ? 17.609 11.146 -3.428 1.00 87.88 178 LEU A C 1
ATOM 1411 O O . LEU A 1 178 ? 18.324 11.977 -2.869 1.00 87.88 178 LEU A O 1
ATOM 1415 N N . GLN A 1 179 ? 16.974 11.431 -4.566 1.00 78.56 179 GLN A N 1
ATOM 1416 C CA . GLN A 1 179 ? 16.992 12.764 -5.152 1.00 78.56 179 GLN A CA 1
ATOM 1417 C C . GLN A 1 179 ? 16.320 13.769 -4.209 1.00 78.56 179 GLN A C 1
ATOM 1419 O O . GLN A 1 179 ? 15.292 13.486 -3.588 1.00 78.56 179 GLN A O 1
ATOM 1424 N N . LYS A 1 180 ? 16.852 14.995 -4.160 1.00 71.88 180 LYS A N 1
ATOM 1425 C CA . LYS A 1 180 ? 16.263 16.086 -3.374 1.00 71.88 180 LYS A CA 1
ATOM 1426 C C . LYS A 1 180 ? 14.788 16.296 -3.729 1.00 71.88 180 LYS A C 1
ATOM 1428 O O . LYS A 1 180 ? 14.461 16.642 -4.862 1.00 71.88 180 LYS A O 1
ATOM 1433 N N . GLY A 1 181 ? 13.923 16.147 -2.727 1.00 72.38 181 GLY A N 1
ATOM 1434 C CA . GLY A 1 181 ? 12.468 16.278 -2.850 1.00 72.38 181 GLY A CA 1
ATOM 1435 C C . GLY A 1 181 ? 11.718 14.945 -2.929 1.00 72.38 181 GLY A C 1
ATOM 1436 O O . GLY A 1 181 ? 10.509 14.942 -2.726 1.00 72.38 181 GLY A O 1
ATOM 1437 N N . ASN A 1 182 ? 12.403 13.817 -3.147 1.00 83.38 182 ASN A N 1
ATOM 1438 C CA . ASN A 1 182 ? 11.785 12.490 -3.159 1.00 83.38 182 ASN A CA 1
ATOM 1439 C C . ASN A 1 182 ? 11.779 11.847 -1.760 1.00 83.38 182 ASN A C 1
ATOM 1441 O O . ASN A 1 182 ? 12.483 10.877 -1.481 1.00 83.38 182 ASN A O 1
ATOM 1445 N N . THR A 1 183 ? 10.950 12.383 -0.868 1.00 89.06 183 THR A N 1
ATOM 1446 C CA . THR A 1 183 ? 10.803 11.894 0.516 1.00 89.06 183 THR A CA 1
ATOM 1447 C C . THR A 1 183 ? 10.317 10.443 0.591 1.00 89.06 183 THR A C 1
ATOM 1449 O O . THR A 1 183 ? 10.673 9.712 1.519 1.00 89.06 183 THR A O 1
ATOM 1452 N N . TYR A 1 184 ? 9.528 9.998 -0.393 1.00 90.62 184 TYR A N 1
ATOM 1453 C CA . TYR A 1 184 ? 9.025 8.627 -0.473 1.00 90.62 184 TYR A CA 1
ATOM 1454 C C . TYR A 1 184 ? 10.134 7.617 -0.799 1.00 90.62 184 TYR A C 1
ATOM 1456 O O . TYR A 1 184 ? 10.238 6.582 -0.140 1.00 90.62 184 TYR A O 1
ATOM 1464 N N . GLY A 1 185 ? 11.010 7.923 -1.760 1.00 91.38 185 GLY A N 1
ATOM 1465 C CA . GLY A 1 185 ? 12.167 7.079 -2.066 1.00 91.38 185 GLY A CA 1
ATOM 1466 C C . GLY A 1 185 ? 13.138 6.963 -0.883 1.00 91.38 185 GLY A C 1
ATOM 1467 O O . GLY A 1 185 ? 13.585 5.861 -0.555 1.00 91.38 185 GLY A O 1
ATOM 1468 N N . GLU A 1 186 ? 13.377 8.061 -0.160 1.00 93.44 186 GLU A N 1
ATOM 1469 C CA . GLU A 1 186 ? 14.157 8.072 1.086 1.00 93.44 186 GLU A CA 1
ATOM 1470 C C . GLU A 1 186 ? 13.520 7.199 2.184 1.00 93.44 186 GLU A C 1
ATOM 1472 O O . GLU A 1 186 ? 14.221 6.482 2.908 1.00 93.44 186 GLU A O 1
ATOM 1477 N N . PHE A 1 187 ? 12.188 7.221 2.302 1.00 94.12 187 PHE A N 1
ATOM 1478 C CA . PHE A 1 187 ? 11.424 6.361 3.209 1.00 94.12 187 PHE A CA 1
ATOM 1479 C C . PHE A 1 187 ? 11.607 4.874 2.877 1.00 94.12 187 PHE A C 1
ATOM 1481 O O . PHE A 1 187 ? 11.950 4.082 3.761 1.00 94.12 187 PHE A O 1
ATOM 1488 N N . LEU A 1 188 ? 11.454 4.501 1.605 1.00 94.25 188 LEU A N 1
ATOM 1489 C CA . LEU A 1 188 ? 11.630 3.127 1.133 1.00 94.25 188 LEU A CA 1
ATOM 1490 C C . LEU A 1 188 ? 13.054 2.621 1.371 1.00 94.25 188 LEU A C 1
ATOM 1492 O O . LEU A 1 188 ? 13.244 1.532 1.916 1.00 94.25 188 LEU A O 1
ATOM 1496 N N . PHE A 1 189 ? 14.053 3.432 1.019 1.00 95.50 189 PHE A N 1
ATOM 1497 C CA . PHE A 1 189 ? 15.455 3.111 1.257 1.00 95.50 189 PHE A CA 1
ATOM 1498 C C . PHE A 1 189 ? 15.745 2.903 2.747 1.00 95.50 189 PHE A C 1
ATOM 1500 O O . PHE A 1 189 ? 16.420 1.943 3.118 1.00 95.50 189 PHE A O 1
ATOM 1507 N N . SER A 1 190 ? 15.198 3.765 3.608 1.00 95.31 190 SER A N 1
ATOM 1508 C CA . SER A 1 190 ? 15.370 3.656 5.058 1.00 95.31 190 SER A CA 1
ATOM 1509 C C . SER A 1 190 ? 14.820 2.328 5.581 1.00 95.31 190 SER A C 1
ATOM 1511 O O . SER A 1 190 ? 15.542 1.592 6.252 1.00 95.31 190 SER A O 1
ATOM 1513 N N . LEU A 1 191 ? 13.580 1.963 5.229 1.00 94.88 191 LEU A N 1
ATOM 1514 C CA . LEU A 1 191 ? 12.984 0.690 5.654 1.00 94.88 191 LEU A CA 1
ATOM 1515 C C . LEU A 1 191 ? 13.746 -0.524 5.112 1.00 94.88 191 LEU A C 1
ATOM 1517 O O . LEU A 1 191 ? 13.999 -1.473 5.862 1.00 94.88 191 LEU A O 1
ATOM 1521 N N . TRP A 1 192 ? 14.161 -0.470 3.845 1.00 95.44 192 TRP A N 1
ATOM 1522 C CA . TRP A 1 192 ? 15.009 -1.487 3.232 1.00 95.44 192 TRP A CA 1
ATOM 1523 C C . TRP A 1 192 ? 16.306 -1.686 4.030 1.00 95.44 192 TRP A C 1
ATOM 1525 O O . TRP A 1 192 ? 16.608 -2.794 4.479 1.00 95.44 192 TRP A O 1
ATOM 1535 N N . ALA A 1 193 ? 17.044 -0.604 4.274 1.00 95.31 193 ALA A N 1
ATOM 1536 C CA . ALA A 1 193 ? 18.335 -0.630 4.948 1.00 95.31 193 ALA A CA 1
ATOM 1537 C C . ALA A 1 193 ? 18.226 -1.075 6.416 1.00 95.31 193 ALA A C 1
ATOM 1539 O O . ALA A 1 193 ? 19.054 -1.872 6.876 1.00 95.31 193 ALA A O 1
ATOM 1540 N N . ILE A 1 194 ? 17.195 -0.622 7.145 1.00 93.88 194 ILE A N 1
ATOM 1541 C CA . ILE A 1 194 ? 16.910 -1.076 8.515 1.00 93.88 194 ILE A CA 1
ATOM 1542 C C . ILE A 1 194 ? 16.678 -2.584 8.526 1.00 93.88 194 ILE A C 1
ATOM 1544 O O . ILE A 1 194 ? 17.256 -3.281 9.363 1.00 93.88 194 ILE A O 1
ATOM 1548 N N . GLY A 1 195 ? 15.840 -3.100 7.626 1.00 93.94 195 GLY A N 1
ATOM 1549 C CA . GLY A 1 195 ? 15.494 -4.516 7.620 1.00 93.94 195 GLY A CA 1
ATOM 1550 C C . GLY A 1 195 ? 16.676 -5.406 7.252 1.00 93.94 195 GLY A C 1
ATOM 1551 O O . GLY A 1 195 ? 16.959 -6.366 7.969 1.00 93.94 195 GLY A O 1
ATOM 1552 N N . VAL A 1 196 ? 17.444 -5.040 6.222 1.00 93.94 196 VAL A N 1
ATOM 1553 C CA . VAL A 1 196 ? 18.683 -5.746 5.859 1.00 93.94 196 VAL A CA 1
ATOM 1554 C C . VAL A 1 196 ? 19.670 -5.747 7.025 1.00 93.94 196 VAL A C 1
ATOM 1556 O O . VAL A 1 196 ? 20.186 -6.799 7.399 1.00 93.94 196 VAL A O 1
ATOM 1559 N N . SER A 1 197 ? 19.891 -4.592 7.654 1.00 93.94 197 SER A N 1
ATOM 1560 C CA . SER A 1 197 ? 20.798 -4.487 8.800 1.00 93.94 197 SER A CA 1
ATOM 1561 C C . SER A 1 197 ? 20.309 -5.315 9.988 1.00 93.94 197 SER A C 1
ATOM 1563 O O . SER A 1 197 ? 21.102 -6.017 10.610 1.00 93.94 197 SER A O 1
ATOM 1565 N N . SER A 1 198 ? 19.003 -5.314 10.257 1.00 93.00 198 SER A N 1
ATOM 1566 C CA . SER A 1 198 ? 18.388 -6.115 11.320 1.00 93.00 198 SER A CA 1
ATOM 1567 C C . SER A 1 198 ? 18.610 -7.615 11.097 1.00 93.00 198 SER A C 1
ATOM 1569 O O . SER A 1 198 ? 18.997 -8.320 12.028 1.00 93.00 198 SER A O 1
ATOM 1571 N N . ILE A 1 199 ? 18.445 -8.102 9.860 1.00 93.75 199 ILE A N 1
ATOM 1572 C CA . ILE A 1 199 ? 18.730 -9.499 9.492 1.00 93.75 199 ILE A CA 1
ATOM 1573 C C . ILE A 1 199 ? 20.215 -9.808 9.715 1.00 93.75 199 ILE A C 1
ATOM 1575 O O . ILE A 1 199 ? 20.549 -10.750 10.432 1.00 93.75 199 ILE A O 1
ATOM 1579 N N . LEU A 1 200 ? 21.117 -9.007 9.146 1.00 92.94 200 LEU A N 1
ATOM 1580 C CA . LEU A 1 200 ? 22.556 -9.260 9.234 1.00 92.94 200 LEU A CA 1
ATOM 1581 C C . LEU A 1 200 ? 23.057 -9.283 10.686 1.00 92.94 200 LEU A C 1
ATOM 1583 O O . LEU A 1 200 ? 23.780 -10.202 11.071 1.00 92.94 200 LEU A O 1
ATOM 1587 N N . HIS A 1 201 ? 22.650 -8.309 11.506 1.00 91.00 201 HIS A N 1
ATOM 1588 C CA . HIS A 1 201 ? 23.024 -8.256 12.923 1.00 91.00 201 HIS A CA 1
ATOM 1589 C C . HIS A 1 201 ? 22.448 -9.431 13.707 1.00 91.00 201 HIS A C 1
ATOM 1591 O O . HIS A 1 201 ? 23.164 -10.032 14.504 1.00 91.00 201 HIS A O 1
ATOM 1597 N N . HIS A 1 202 ? 21.190 -9.798 13.462 1.00 90.06 202 HIS A N 1
ATOM 1598 C CA . HIS A 1 202 ? 20.562 -10.930 14.133 1.00 90.06 202 HIS A CA 1
ATOM 1599 C C . HIS A 1 202 ? 21.318 -12.241 13.871 1.00 90.06 202 HIS A C 1
ATOM 1601 O O . HIS A 1 202 ? 21.720 -12.924 14.813 1.00 90.06 202 HIS A O 1
ATOM 1607 N N . PHE A 1 203 ? 21.604 -12.559 12.606 1.00 89.81 203 PHE A N 1
ATOM 1608 C CA . PHE A 1 203 ? 22.324 -13.787 12.257 1.00 89.81 203 PHE A CA 1
ATOM 1609 C C . PHE A 1 203 ? 23.805 -13.757 12.673 1.00 89.81 203 PHE A C 1
ATOM 1611 O O . PHE A 1 203 ? 24.381 -14.810 12.939 1.00 89.81 203 PHE A O 1
ATOM 1618 N N . ALA A 1 204 ? 24.420 -12.580 12.833 1.00 87.94 204 ALA A N 1
ATOM 1619 C CA . ALA A 1 204 ? 25.781 -12.452 13.369 1.00 87.94 204 ALA A CA 1
ATOM 1620 C C . ALA A 1 204 ? 25.913 -12.840 14.860 1.00 87.94 204 ALA A C 1
ATOM 1622 O O . ALA A 1 204 ? 27.025 -13.124 15.338 1.00 87.94 204 ALA A O 1
ATOM 1623 N N . LEU A 1 205 ? 24.799 -12.845 15.604 1.00 83.75 205 LEU A N 1
ATOM 1624 C CA . LEU A 1 205 ? 24.733 -13.263 17.011 1.00 83.75 205 LEU A CA 1
ATOM 1625 C C . LEU A 1 205 ? 24.591 -14.783 17.179 1.00 83.75 205 LEU A C 1
ATOM 1627 O O . LEU A 1 205 ? 24.896 -15.306 18.256 1.00 83.75 205 LEU A O 1
ATOM 1631 N N . ILE A 1 206 ? 24.168 -15.490 16.128 1.00 81.69 206 ILE A N 1
ATOM 1632 C CA . ILE A 1 206 ? 23.960 -16.940 16.134 1.00 81.69 206 ILE A CA 1
ATOM 1633 C C . ILE A 1 206 ? 25.319 -17.642 16.013 1.00 81.69 206 ILE A C 1
ATOM 1635 O O . ILE A 1 206 ? 26.025 -17.520 15.011 1.00 81.69 206 ILE A O 1
ATOM 1639 N N . ALA A 1 207 ? 25.707 -18.402 17.039 1.00 75.25 207 ALA A N 1
ATOM 1640 C CA . ALA A 1 207 ? 26.993 -19.098 17.089 1.00 75.25 207 ALA A CA 1
ATOM 1641 C C . ALA A 1 207 ? 26.951 -20.484 16.414 1.00 75.25 207 ALA A C 1
ATOM 1643 O O . ALA A 1 207 ? 27.443 -21.457 16.975 1.00 75.25 207 ALA A O 1
ATOM 1644 N N . VAL A 1 208 ? 26.376 -20.574 15.212 1.00 80.44 208 VAL A N 1
ATOM 1645 C CA . VAL A 1 208 ? 26.392 -21.796 14.393 1.00 80.44 208 VAL A CA 1
ATOM 1646 C C . VAL A 1 208 ? 27.304 -21.600 13.193 1.00 80.44 208 VAL A C 1
ATOM 1648 O O . VAL A 1 208 ? 27.147 -20.643 12.436 1.00 80.44 208 VAL A O 1
ATOM 1651 N N . ASP A 1 209 ? 28.254 -22.516 13.018 1.00 83.25 209 ASP A N 1
ATOM 1652 C CA . ASP A 1 209 ? 29.313 -22.383 12.015 1.00 83.25 209 ASP A CA 1
ATOM 1653 C C . ASP A 1 209 ? 28.763 -22.332 10.587 1.00 83.25 209 ASP A C 1
ATOM 1655 O O . ASP A 1 209 ? 29.199 -21.494 9.802 1.00 83.25 209 ASP A O 1
ATOM 1659 N N . SER A 1 210 ? 27.739 -23.133 10.266 1.00 84.69 210 SER A N 1
ATOM 1660 C CA . SER A 1 210 ? 27.100 -23.102 8.943 1.00 84.69 210 SER A CA 1
ATOM 1661 C C . SER A 1 210 ? 26.424 -21.760 8.643 1.00 84.69 210 SER A C 1
ATOM 1663 O O . SER A 1 210 ? 26.482 -21.276 7.514 1.00 84.69 210 SER A O 1
ATOM 1665 N N . VAL A 1 211 ? 25.796 -21.139 9.647 1.00 87.56 211 VAL A N 1
ATOM 1666 C CA . VAL A 1 211 ? 25.157 -19.820 9.531 1.00 87.56 211 VAL A CA 1
ATOM 1667 C C . VAL A 1 211 ? 26.219 -18.738 9.366 1.00 87.56 211 VAL A C 1
ATOM 1669 O O . VAL A 1 211 ? 26.090 -17.872 8.504 1.00 87.56 211 VAL A O 1
ATOM 1672 N N . ARG A 1 212 ? 27.298 -18.813 10.151 1.00 86.44 212 ARG A N 1
ATOM 1673 C CA . ARG A 1 212 ? 28.423 -17.878 10.080 1.00 86.44 212 ARG A CA 1
ATOM 1674 C C . ARG A 1 212 ? 29.115 -17.936 8.719 1.00 86.44 212 ARG A C 1
ATOM 1676 O O . ARG A 1 212 ? 29.321 -16.896 8.100 1.00 86.44 212 ARG A O 1
ATOM 1683 N N . GLU A 1 213 ? 29.414 -19.135 8.222 1.00 89.25 213 GLU A N 1
ATOM 1684 C CA . GLU A 1 213 ? 30.018 -19.333 6.900 1.00 89.25 213 GLU A CA 1
ATOM 1685 C C . GLU A 1 213 ? 29.151 -18.718 5.792 1.00 89.25 213 GLU A C 1
ATOM 1687 O O . GLU A 1 213 ? 29.659 -18.019 4.915 1.00 89.25 213 GLU A O 1
ATOM 1692 N N . ARG A 1 214 ? 27.831 -18.925 5.861 1.00 91.81 214 ARG A N 1
ATOM 1693 C CA . ARG A 1 214 ? 26.866 -18.328 4.927 1.00 91.81 214 ARG A CA 1
ATOM 1694 C C . ARG A 1 214 ? 26.842 -16.813 5.033 1.00 91.81 214 ARG A C 1
ATOM 1696 O O . ARG A 1 214 ? 26.913 -16.140 4.012 1.00 91.81 214 ARG A O 1
ATOM 1703 N N . LEU A 1 215 ? 26.805 -16.262 6.243 1.00 91.25 215 LEU A N 1
ATOM 1704 C CA . LEU A 1 215 ? 26.822 -14.817 6.457 1.00 91.25 215 LEU A CA 1
ATOM 1705 C C . LEU A 1 215 ? 28.061 -14.168 5.817 1.00 91.25 215 LEU A C 1
ATOM 1707 O O . LEU A 1 215 ? 27.944 -13.140 5.157 1.00 91.25 215 LEU A O 1
ATOM 1711 N N . HIS A 1 216 ? 29.234 -14.800 5.910 1.00 90.19 216 HIS A N 1
ATOM 1712 C CA . HIS A 1 216 ? 30.464 -1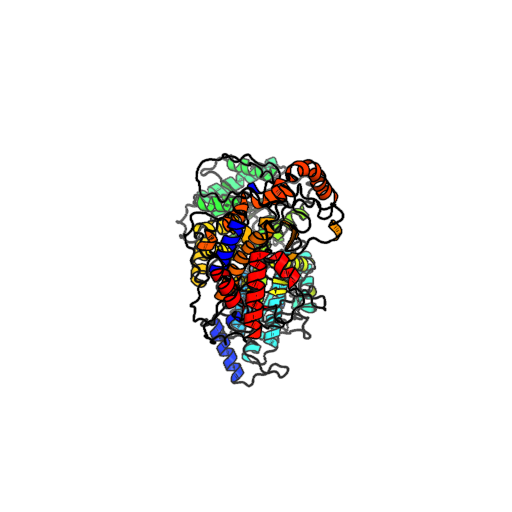4.315 5.271 1.00 90.19 216 HIS A CA 1
ATOM 1713 C C . HIS A 1 216 ? 30.460 -14.381 3.738 1.00 90.19 216 HIS A C 1
ATOM 1715 O O . HIS A 1 216 ? 31.330 -13.783 3.103 1.00 90.19 216 HIS A O 1
ATOM 1721 N N . LYS A 1 217 ? 29.476 -15.044 3.130 1.00 90.25 217 LYS A N 1
ATOM 1722 C CA . LYS A 1 217 ? 29.264 -15.114 1.678 1.00 90.25 217 LYS A CA 1
ATOM 1723 C C . LYS A 1 217 ? 28.217 -14.114 1.175 1.00 90.25 217 LYS A C 1
ATOM 1725 O O . LYS A 1 217 ? 27.937 -14.092 -0.017 1.00 90.25 217 LYS A O 1
ATOM 1730 N N . VAL A 1 218 ? 27.655 -13.276 2.050 1.00 92.31 218 VAL A N 1
ATOM 1731 C CA . VAL A 1 218 ? 26.694 -12.225 1.680 1.00 92.31 218 VAL A CA 1
ATOM 1732 C C . VAL A 1 218 ? 27.414 -10.903 1.403 1.00 92.31 218 VAL A C 1
ATOM 1734 O O . VAL A 1 218 ? 28.244 -10.458 2.197 1.00 92.31 218 VAL A O 1
ATOM 1737 N N . SER A 1 219 ? 27.057 -10.243 0.301 1.00 90.19 219 SER A N 1
ATOM 1738 C CA . SER A 1 219 ? 27.482 -8.881 -0.040 1.00 90.19 219 SER A CA 1
ATOM 1739 C C . SER A 1 219 ? 26.308 -8.073 -0.591 1.00 90.19 219 SER A C 1
ATOM 1741 O O . SER A 1 219 ? 25.441 -8.610 -1.279 1.00 90.19 219 SER A O 1
ATOM 1743 N N . ILE A 1 220 ? 26.271 -6.781 -0.280 1.00 93.31 220 ILE A N 1
ATOM 1744 C CA . ILE A 1 220 ? 25.268 -5.832 -0.764 1.00 93.31 220 ILE A CA 1
ATOM 1745 C C . ILE A 1 220 ? 26.003 -4.721 -1.503 1.00 93.31 220 ILE A C 1
ATOM 1747 O O . ILE A 1 220 ? 26.919 -4.122 -0.945 1.00 93.31 220 ILE A O 1
ATOM 1751 N N . ARG A 1 221 ? 25.616 -4.444 -2.744 1.00 90.69 221 ARG A N 1
ATOM 1752 C CA . ARG A 1 221 ? 26.195 -3.396 -3.584 1.00 90.69 221 ARG A CA 1
ATOM 1753 C C . ARG A 1 221 ? 25.152 -2.327 -3.863 1.00 90.69 221 ARG A C 1
ATOM 1755 O O . ARG A 1 221 ? 24.052 -2.655 -4.296 1.00 90.69 221 ARG A O 1
ATOM 1762 N N . ILE A 1 222 ? 25.502 -1.073 -3.620 1.00 91.94 222 ILE A N 1
ATOM 1763 C CA . ILE A 1 222 ? 24.661 0.089 -3.907 1.00 91.94 222 ILE A CA 1
ATOM 1764 C C . ILE A 1 222 ? 25.402 0.931 -4.940 1.00 91.94 222 ILE A C 1
ATOM 1766 O O . ILE A 1 222 ? 26.507 1.406 -4.677 1.00 91.94 222 ILE A O 1
ATOM 1770 N N . GLY A 1 223 ? 24.808 1.082 -6.119 1.00 86.38 223 GLY A N 1
ATOM 1771 C CA . GLY A 1 223 ? 25.362 1.912 -7.184 1.00 86.38 223 GLY A CA 1
ATOM 1772 C C . GLY A 1 223 ? 24.744 3.304 -7.178 1.00 86.38 223 GLY A C 1
ATOM 1773 O O . GLY A 1 223 ? 23.532 3.420 -7.016 1.00 86.38 223 GLY A O 1
ATOM 1774 N N . ALA A 1 224 ? 25.549 4.336 -7.416 1.00 86.69 224 ALA A N 1
ATOM 1775 C CA . ALA A 1 224 ? 25.079 5.678 -7.752 1.00 86.69 224 ALA A CA 1
ATOM 1776 C C . ALA A 1 224 ? 25.726 6.190 -9.045 1.00 86.69 224 ALA A C 1
ATOM 1778 O O . ALA A 1 224 ? 26.787 5.705 -9.457 1.00 86.69 224 ALA A O 1
ATOM 1779 N N . LEU A 1 225 ? 25.107 7.170 -9.697 1.00 79.88 225 LEU A N 1
ATOM 1780 C CA . LEU A 1 225 ? 25.696 7.827 -10.860 1.00 79.88 225 LEU A CA 1
ATOM 1781 C C . LEU A 1 225 ? 26.919 8.647 -10.444 1.00 79.88 225 LEU A C 1
ATOM 1783 O O . LEU A 1 225 ? 26.927 9.356 -9.441 1.00 79.88 225 LEU A O 1
ATOM 1787 N N . LYS A 1 226 ? 27.979 8.573 -11.247 1.00 77.75 226 LYS A N 1
ATOM 1788 C CA . LYS A 1 226 ? 29.173 9.396 -11.051 1.00 77.75 226 LYS A CA 1
ATOM 1789 C C . LYS A 1 226 ? 28.839 10.874 -11.275 1.00 77.75 226 LYS A C 1
ATOM 1791 O O . LYS A 1 226 ? 28.386 11.260 -12.350 1.00 77.75 226 LYS A O 1
ATOM 1796 N N . GLY A 1 227 ? 29.104 11.703 -10.270 1.00 76.94 227 GLY A N 1
ATOM 1797 C CA . GLY A 1 227 ? 28.855 13.143 -10.296 1.00 76.94 227 GLY A CA 1
ATOM 1798 C C . GLY A 1 227 ? 28.652 13.700 -8.888 1.00 76.94 227 GLY A C 1
ATOM 1799 O O . GLY A 1 227 ? 28.451 12.945 -7.946 1.00 76.94 227 GLY A O 1
ATOM 1800 N N . HIS A 1 228 ? 28.664 15.029 -8.743 1.00 79.00 228 HIS A N 1
ATOM 1801 C CA . HIS A 1 228 ? 28.545 15.682 -7.430 1.00 79.00 228 HIS A CA 1
ATOM 1802 C C . HIS A 1 228 ? 27.259 15.293 -6.677 1.00 79.00 228 HIS A C 1
ATOM 1804 O O . HIS A 1 228 ? 27.271 15.176 -5.454 1.00 79.00 228 HIS A O 1
ATOM 1810 N N . GLU A 1 229 ? 26.135 15.134 -7.380 1.00 80.25 229 GLU A N 1
ATOM 1811 C CA . GLU A 1 229 ? 24.867 14.731 -6.756 1.00 80.25 229 GLU A CA 1
ATOM 1812 C C . GLU A 1 229 ? 24.936 13.288 -6.246 1.00 80.25 229 GLU A C 1
ATOM 1814 O O . GLU A 1 229 ? 24.716 13.065 -5.058 1.00 80.25 229 GLU A O 1
ATOM 1819 N N . GLY A 1 230 ? 25.340 12.339 -7.096 1.00 83.50 230 GLY A N 1
ATOM 1820 C CA . GLY A 1 230 ? 25.488 10.939 -6.700 1.00 83.50 230 GLY A CA 1
ATOM 1821 C C . GLY A 1 230 ? 26.543 10.728 -5.614 1.00 83.50 230 GLY A C 1
ATOM 1822 O O . GLY A 1 230 ? 26.309 9.975 -4.675 1.00 83.50 230 GLY A O 1
ATOM 1823 N N . ASP A 1 231 ? 27.666 11.452 -5.654 1.00 85.31 231 ASP A N 1
ATOM 1824 C CA . ASP A 1 231 ? 28.685 11.392 -4.601 1.00 85.31 231 ASP A CA 1
ATOM 1825 C C . ASP A 1 231 ? 28.160 11.904 -3.251 1.00 85.31 231 ASP A C 1
ATOM 1827 O O . ASP A 1 231 ? 28.435 11.276 -2.231 1.00 85.31 231 ASP A O 1
ATOM 1831 N N . SER A 1 232 ? 27.365 12.982 -3.246 1.00 87.88 232 SER A N 1
ATOM 1832 C CA . SER A 1 232 ? 26.703 13.487 -2.033 1.00 87.88 232 SER A CA 1
ATOM 1833 C C . SER A 1 232 ? 25.697 12.478 -1.480 1.00 87.88 232 SER A C 1
ATOM 1835 O O . SER A 1 232 ? 25.636 12.271 -0.272 1.00 87.88 232 SER A O 1
ATOM 1837 N N . ILE A 1 233 ? 24.921 11.832 -2.353 1.00 90.25 233 ILE A N 1
ATOM 1838 C CA . ILE A 1 233 ? 23.967 10.792 -1.955 1.00 90.25 233 ILE A CA 1
ATOM 1839 C C . ILE A 1 233 ? 24.710 9.596 -1.349 1.00 90.25 233 ILE A C 1
ATOM 1841 O O . ILE A 1 233 ? 24.292 9.052 -0.329 1.00 90.25 233 ILE A O 1
ATOM 1845 N N . LEU A 1 234 ? 25.832 9.189 -1.946 1.00 91.50 234 LEU A N 1
ATOM 1846 C CA . LEU A 1 234 ? 26.659 8.111 -1.412 1.00 91.50 234 LEU A CA 1
ATOM 1847 C C . LEU A 1 234 ? 27.280 8.461 -0.056 1.00 91.50 234 LEU A C 1
ATOM 1849 O O . LEU A 1 234 ? 27.379 7.570 0.788 1.00 91.50 234 LEU A O 1
ATOM 1853 N N . ASP A 1 235 ? 27.660 9.720 0.173 1.00 92.00 235 ASP A N 1
ATOM 1854 C CA . ASP A 1 235 ? 28.116 10.192 1.485 1.00 92.00 235 ASP A CA 1
ATOM 1855 C C . ASP A 1 235 ? 27.008 10.041 2.538 1.00 92.00 235 ASP A C 1
ATOM 1857 O O . ASP A 1 235 ? 27.237 9.451 3.598 1.00 92.00 235 ASP A O 1
ATOM 1861 N N . ASP A 1 236 ? 25.788 10.485 2.223 1.00 93.06 236 ASP A N 1
ATOM 1862 C CA . ASP A 1 236 ? 24.627 10.362 3.112 1.00 93.06 236 ASP A CA 1
ATOM 1863 C C . ASP A 1 236 ? 24.296 8.892 3.413 1.00 93.06 236 ASP A C 1
ATOM 1865 O O . ASP A 1 236 ? 24.060 8.518 4.567 1.00 93.06 236 ASP A O 1
ATOM 1869 N N . VAL A 1 237 ? 24.341 8.029 2.393 1.00 94.81 237 VAL A N 1
ATOM 1870 C CA . VAL A 1 237 ? 24.146 6.578 2.531 1.00 94.81 237 VAL A CA 1
ATOM 1871 C C . VAL A 1 237 ? 25.229 5.956 3.410 1.00 94.81 237 VAL A C 1
ATOM 1873 O O . VAL A 1 237 ? 24.916 5.150 4.293 1.00 94.81 237 VAL A O 1
ATOM 1876 N N . GLN A 1 238 ? 26.497 6.315 3.198 1.00 94.75 238 GLN A N 1
ATOM 1877 C CA . GLN A 1 238 ? 27.609 5.796 3.987 1.00 94.75 238 GLN A CA 1
ATOM 1878 C C . GLN A 1 238 ? 27.437 6.159 5.465 1.00 94.75 238 GLN A C 1
ATOM 1880 O O . GLN A 1 238 ? 27.439 5.268 6.319 1.00 94.75 238 GLN A O 1
ATOM 1885 N N . LEU A 1 239 ? 27.224 7.445 5.756 1.00 93.81 239 LEU A N 1
ATOM 1886 C CA . LEU A 1 239 ? 27.006 7.950 7.112 1.00 93.81 239 LEU A CA 1
ATOM 1887 C C . LEU A 1 239 ? 25.797 7.274 7.765 1.00 93.81 239 LEU A C 1
ATOM 1889 O O . LEU A 1 239 ? 25.860 6.847 8.917 1.00 93.81 239 LEU A O 1
ATOM 1893 N N . PHE A 1 240 ? 24.707 7.098 7.019 1.00 94.56 240 PHE A N 1
ATOM 1894 C CA . PHE A 1 240 ? 23.507 6.435 7.515 1.00 94.56 240 PHE A CA 1
ATOM 1895 C C . PHE A 1 240 ? 23.775 4.991 7.975 1.00 94.56 240 PHE A C 1
ATOM 1897 O O . PHE A 1 240 ? 23.396 4.607 9.090 1.00 94.56 240 PHE A O 1
ATOM 1904 N N . PHE A 1 241 ? 24.480 4.194 7.170 1.00 94.38 241 PHE A N 1
ATOM 1905 C CA . PHE A 1 241 ? 24.838 2.824 7.541 1.00 94.38 241 PHE A CA 1
ATOM 1906 C C . PHE A 1 241 ? 25.862 2.756 8.683 1.00 94.38 241 PHE A C 1
ATOM 1908 O O . PHE A 1 241 ? 25.714 1.921 9.580 1.00 94.38 241 PHE A O 1
ATOM 1915 N N . GLU A 1 242 ? 26.894 3.602 8.671 1.00 92.06 242 GLU A N 1
ATOM 1916 C CA . GLU A 1 242 ? 27.976 3.562 9.662 1.00 92.06 242 GLU A CA 1
ATOM 1917 C C . GLU A 1 242 ? 27.530 4.070 11.040 1.00 92.06 242 GLU A C 1
ATOM 1919 O O . GLU A 1 242 ? 27.817 3.430 12.063 1.00 92.06 242 GLU A O 1
ATOM 1924 N N . ASP A 1 243 ? 26.798 5.184 11.077 1.00 90.62 243 ASP A N 1
ATOM 1925 C CA . ASP A 1 243 ? 26.434 5.856 12.323 1.00 90.62 243 ASP A CA 1
ATOM 1926 C C . ASP A 1 243 ? 25.164 5.283 12.937 1.00 90.62 243 ASP A C 1
ATOM 1928 O O . ASP A 1 243 ? 25.101 5.087 14.155 1.00 90.62 243 ASP A O 1
ATOM 1932 N N . ARG A 1 244 ? 24.161 4.981 12.104 1.00 90.75 244 ARG A N 1
ATOM 1933 C CA . ARG A 1 244 ? 22.813 4.647 12.583 1.00 90.75 244 ARG A CA 1
ATOM 1934 C C . ARG A 1 244 ? 22.559 3.145 12.605 1.00 90.75 244 ARG A C 1
ATOM 1936 O O . ARG A 1 244 ? 22.062 2.624 13.602 1.00 90.75 244 ARG A O 1
ATOM 1943 N N . LEU A 1 245 ? 22.950 2.438 11.543 1.00 92.44 245 LEU A N 1
ATOM 1944 C CA . LEU A 1 245 ? 22.737 0.987 11.404 1.00 92.44 245 LEU A CA 1
ATOM 1945 C C . LEU A 1 245 ? 23.933 0.143 11.870 1.00 92.44 245 LEU A C 1
ATOM 1947 O O . LEU A 1 245 ? 23.806 -1.071 12.050 1.00 92.44 245 LEU A O 1
ATOM 1951 N N . ARG A 1 246 ? 25.089 0.778 12.103 1.00 91.38 246 ARG A N 1
ATOM 1952 C CA . ARG A 1 246 ? 26.336 0.141 12.548 1.00 91.38 246 ARG A CA 1
ATOM 1953 C C . ARG A 1 246 ? 26.769 -1.009 11.638 1.00 91.38 246 ARG A C 1
ATOM 1955 O O . ARG A 1 246 ? 27.166 -2.066 12.122 1.00 91.38 246 ARG A O 1
ATOM 1962 N N . VAL A 1 247 ? 26.708 -0.824 10.324 1.00 91.69 247 VAL A N 1
ATOM 1963 C CA . VAL A 1 247 ? 27.195 -1.804 9.340 1.00 91.69 247 VAL A CA 1
ATOM 1964 C C . VAL A 1 247 ? 28.431 -1.243 8.643 1.00 91.69 247 VAL A C 1
ATOM 1966 O O . VAL A 1 247 ? 28.469 -0.074 8.280 1.00 91.69 247 VAL A O 1
ATOM 1969 N N . CYS A 1 248 ? 29.472 -2.062 8.481 1.00 91.25 248 CYS A N 1
ATOM 1970 C CA . CYS A 1 248 ? 30.659 -1.681 7.718 1.00 91.25 248 CYS A CA 1
ATOM 1971 C C . CYS A 1 248 ? 30.301 -1.444 6.250 1.00 91.25 248 CYS A C 1
ATOM 1973 O O . CYS A 1 248 ? 29.804 -2.359 5.582 1.00 91.25 248 CYS A O 1
ATOM 1975 N N . VAL A 1 249 ? 30.614 -0.238 5.775 1.00 91.88 249 VAL A N 1
ATOM 1976 C CA . VAL A 1 249 ? 30.486 0.182 4.381 1.00 91.88 249 VAL A CA 1
ATOM 1977 C C . VAL A 1 249 ? 31.870 0.381 3.779 1.00 91.88 249 VAL A C 1
ATOM 1979 O O . VAL A 1 249 ? 32.758 0.941 4.420 1.00 91.88 249 VAL A O 1
ATOM 1982 N N . TYR A 1 250 ? 32.052 -0.079 2.548 1.00 90.81 250 TYR A N 1
ATOM 1983 C CA . TYR A 1 250 ? 33.244 0.162 1.749 1.00 90.81 250 TYR A CA 1
ATOM 1984 C C . TYR A 1 250 ? 32.877 0.975 0.508 1.00 90.81 250 TYR A C 1
ATOM 1986 O O . TYR A 1 250 ? 31.962 0.594 -0.217 1.00 90.81 250 TYR A O 1
ATOM 1994 N N . ARG A 1 251 ? 33.589 2.077 0.249 1.00 87.06 251 ARG A N 1
ATOM 1995 C CA . ARG A 1 251 ? 33.404 2.891 -0.959 1.00 87.06 251 ARG A CA 1
ATOM 1996 C C . ARG A 1 251 ? 34.425 2.508 -2.022 1.00 87.06 251 ARG A C 1
ATOM 1998 O O . ARG A 1 251 ? 35.629 2.609 -1.789 1.00 87.06 251 ARG A O 1
ATOM 2005 N N . VAL A 1 252 ? 33.941 2.112 -3.194 1.00 82.25 252 VAL A N 1
ATOM 2006 C CA . VAL A 1 252 ? 34.764 1.944 -4.394 1.00 82.25 252 VAL A CA 1
ATOM 2007 C C . VAL A 1 252 ? 34.879 3.302 -5.072 1.00 82.25 252 VAL A C 1
ATOM 2009 O O . VAL A 1 252 ? 33.886 3.863 -5.531 1.00 82.25 252 VAL A O 1
ATOM 2012 N N . LEU A 1 253 ? 36.099 3.830 -5.133 1.00 70.06 253 LEU A N 1
ATOM 2013 C CA . LEU A 1 253 ? 36.425 5.005 -5.933 1.00 70.06 253 LEU A CA 1
ATOM 2014 C C . LEU A 1 253 ? 36.948 4.508 -7.278 1.00 70.06 253 LEU A C 1
ATOM 2016 O O . LEU A 1 253 ? 38.075 4.021 -7.351 1.00 70.06 253 LEU A O 1
ATOM 2020 N N . ASN A 1 254 ? 36.137 4.590 -8.331 1.00 59.28 254 ASN A N 1
ATOM 2021 C CA . ASN A 1 254 ? 36.600 4.218 -9.662 1.00 59.28 254 ASN A CA 1
ATOM 2022 C C . ASN A 1 254 ? 37.492 5.351 -10.208 1.00 59.28 254 ASN A C 1
ATOM 2024 O O . ASN A 1 254 ? 36.996 6.402 -10.614 1.00 59.28 254 ASN A O 1
ATOM 2028 N N . THR A 1 255 ? 38.816 5.176 -10.140 1.00 40.78 255 THR A N 1
ATOM 2029 C CA . THR A 1 255 ? 39.818 6.147 -10.625 1.00 40.78 255 THR A CA 1
ATOM 2030 C C . THR A 1 255 ? 40.232 5.918 -12.075 1.00 40.78 255 THR A C 1
ATOM 2032 O O . THR A 1 255 ? 41.064 6.668 -12.590 1.00 40.78 255 THR A O 1
ATOM 2035 N N . GLU A 1 256 ? 39.671 4.916 -12.756 1.00 42.69 256 GLU A N 1
ATOM 2036 C CA . GLU A 1 256 ? 39.952 4.705 -14.172 1.00 42.69 256 GLU A CA 1
ATOM 2037 C C . GLU A 1 256 ? 39.394 5.875 -14.993 1.00 42.69 256 GLU A C 1
ATOM 2039 O O . GLU A 1 256 ? 38.190 6.125 -15.064 1.00 42.69 256 GLU A O 1
ATOM 2044 N N . VAL A 1 257 ? 40.318 6.639 -15.579 1.00 33.97 257 VAL A N 1
ATOM 2045 C CA . VAL A 1 257 ? 40.036 7.640 -16.605 1.00 33.97 257 VAL A CA 1
ATOM 2046 C C . VAL A 1 257 ? 39.694 6.863 -17.872 1.00 33.97 257 VAL A C 1
ATOM 2048 O O . VAL A 1 257 ? 40.586 6.505 -18.641 1.00 33.97 257 VAL A O 1
ATOM 2051 N N . LEU A 1 258 ? 38.419 6.536 -18.071 1.00 41.09 258 LEU A N 1
ATOM 2052 C CA . LEU A 1 258 ? 37.971 6.020 -19.360 1.00 41.09 258 LEU A CA 1
ATOM 2053 C C . LEU A 1 258 ? 38.055 7.138 -20.418 1.00 41.09 258 LEU A C 1
ATOM 2055 O O . LEU A 1 258 ? 37.895 8.319 -20.089 1.00 41.09 258 LEU A O 1
ATOM 2059 N N . PRO A 1 259 ? 38.396 6.794 -21.674 1.00 36.25 259 PRO A N 1
ATOM 2060 C CA . PRO A 1 259 ? 38.668 7.775 -22.705 1.00 36.25 259 PRO A CA 1
ATOM 2061 C C . PRO A 1 259 ? 37.428 8.598 -23.037 1.00 36.25 259 PRO A C 1
ATOM 2063 O O . PRO A 1 259 ? 36.304 8.105 -23.023 1.00 36.25 259 PRO A O 1
ATOM 2066 N N . ASN A 1 260 ? 37.704 9.856 -23.374 1.00 37.78 260 ASN A N 1
ATOM 2067 C CA . ASN A 1 260 ? 36.768 10.879 -23.809 1.00 37.78 260 ASN A CA 1
ATOM 2068 C C . ASN A 1 260 ? 35.596 10.345 -24.652 1.00 37.78 260 ASN A C 1
ATOM 2070 O O . ASN A 1 260 ? 35.771 9.937 -25.797 1.00 37.78 260 ASN A O 1
ATOM 2074 N N . ASP A 1 261 ? 34.422 10.523 -24.053 1.00 39.72 261 ASP A N 1
ATOM 2075 C CA . ASP A 1 261 ? 33.101 10.779 -24.625 1.00 39.72 261 ASP A CA 1
ATOM 2076 C C . ASP A 1 261 ? 32.059 9.657 -24.447 1.00 39.72 261 ASP A C 1
ATOM 2078 O O . ASP A 1 261 ? 31.737 8.928 -25.387 1.00 39.72 261 ASP A O 1
ATOM 2082 N N . PRO A 1 262 ? 31.452 9.540 -23.247 1.00 40.62 262 PRO A N 1
ATOM 2083 C CA . PRO A 1 262 ? 30.289 8.680 -23.029 1.00 40.62 262 PRO A CA 1
ATOM 2084 C C . PRO A 1 262 ? 29.046 9.099 -23.845 1.00 40.62 262 PRO A C 1
ATOM 2086 O O . PRO A 1 262 ? 28.054 8.370 -23.832 1.00 40.62 262 PRO A O 1
ATOM 2089 N N . PHE A 1 263 ? 29.077 10.218 -24.590 1.00 40.50 263 PHE A N 1
ATOM 2090 C CA . PHE A 1 263 ? 28.049 10.559 -25.582 1.00 40.50 263 PHE A CA 1
ATOM 2091 C C . PHE A 1 263 ? 28.262 9.918 -26.958 1.00 40.50 263 PHE A C 1
ATOM 2093 O O . PHE A 1 263 ? 27.450 10.154 -27.844 1.00 40.50 263 PHE A O 1
ATOM 2100 N N . ALA A 1 264 ? 29.234 9.014 -27.129 1.00 41.16 264 ALA A N 1
ATOM 2101 C CA . ALA A 1 264 ? 29.227 8.055 -28.239 1.00 41.16 264 ALA A CA 1
ATOM 2102 C C . ALA A 1 264 ? 28.187 6.925 -28.051 1.00 41.16 264 ALA A C 1
ATOM 2104 O O . ALA A 1 264 ? 28.266 5.879 -28.692 1.00 41.16 264 ALA A O 1
ATOM 2105 N N . VAL A 1 265 ? 27.171 7.124 -27.197 1.00 45.47 265 VAL A N 1
ATOM 2106 C CA . VAL A 1 265 ? 25.837 6.641 -27.563 1.00 45.47 265 VAL A CA 1
ATOM 2107 C C . VAL A 1 265 ? 25.584 7.209 -28.946 1.00 45.47 265 VAL A C 1
ATOM 2109 O O . VAL A 1 265 ? 25.546 8.426 -29.070 1.00 45.47 265 VAL A O 1
ATOM 2112 N N . GLU A 1 266 ? 25.483 6.357 -29.961 1.00 42.16 266 GLU A N 1
ATOM 2113 C CA . GLU A 1 266 ? 25.024 6.718 -31.301 1.00 42.16 266 GLU A CA 1
ATOM 2114 C C . GLU A 1 266 ? 23.707 7.500 -31.163 1.00 42.16 266 GLU A C 1
ATOM 2116 O O . GLU A 1 266 ? 22.612 6.953 -31.181 1.00 42.16 266 GLU A O 1
ATOM 2121 N N . THR A 1 267 ? 23.799 8.806 -30.924 1.00 48.66 267 THR A N 1
ATOM 2122 C CA . THR A 1 267 ? 22.701 9.740 -31.081 1.00 48.66 267 THR A CA 1
ATOM 2123 C C . THR A 1 267 ? 22.664 9.917 -32.580 1.00 48.66 267 THR A C 1
ATOM 2125 O O . THR A 1 267 ? 23.271 10.835 -33.123 1.00 48.66 267 THR A O 1
ATOM 2128 N N . GLU A 1 268 ? 22.059 8.941 -33.261 1.00 50.72 268 GLU A N 1
ATOM 2129 C CA . GLU A 1 268 ? 22.100 8.813 -34.720 1.00 50.72 268 GLU A CA 1
ATOM 2130 C C . GLU A 1 268 ? 21.642 10.101 -35.420 1.00 50.72 268 GLU A C 1
ATOM 2132 O O . GLU A 1 268 ? 22.059 10.371 -36.542 1.00 50.72 268 GLU A O 1
ATOM 2137 N N . CYS A 1 269 ? 20.869 10.953 -34.737 1.00 53.72 269 CYS A N 1
ATOM 2138 C CA . CYS A 1 269 ? 20.566 12.309 -35.173 1.00 53.72 269 CYS A CA 1
ATOM 2139 C C . CYS A 1 269 ? 20.334 13.244 -33.975 1.00 53.72 269 CYS A C 1
ATOM 2141 O O . CYS A 1 269 ? 19.289 13.193 -33.326 1.00 53.72 269 CYS A O 1
ATOM 2143 N N . ALA A 1 270 ? 21.288 14.139 -33.703 1.00 62.53 270 ALA A N 1
ATOM 2144 C CA . ALA A 1 270 ? 21.010 15.375 -32.977 1.00 62.53 270 ALA A CA 1
ATOM 2145 C C . ALA A 1 270 ? 20.536 16.424 -33.992 1.00 62.53 270 ALA A C 1
ATOM 2147 O O . ALA A 1 270 ? 21.349 16.978 -34.732 1.00 62.53 270 ALA A O 1
ATOM 2148 N N . ILE A 1 271 ? 19.230 16.683 -34.062 1.00 66.56 271 ILE A N 1
ATOM 2149 C CA . ILE A 1 271 ? 18.675 17.673 -34.995 1.00 66.56 271 ILE A CA 1
ATOM 2150 C C . ILE A 1 271 ? 18.404 18.963 -34.227 1.00 66.56 271 ILE A C 1
ATOM 2152 O O . ILE A 1 271 ? 17.679 18.979 -33.234 1.00 66.56 271 ILE A O 1
ATOM 2156 N N . THR A 1 272 ? 19.010 20.057 -34.682 1.00 70.88 272 THR A N 1
ATOM 2157 C CA . THR A 1 272 ? 18.779 21.397 -34.137 1.00 70.88 272 THR A CA 1
ATOM 2158 C C . THR A 1 272 ? 17.708 22.114 -34.951 1.00 70.88 272 THR A C 1
ATOM 2160 O O . THR A 1 272 ? 17.719 22.067 -36.183 1.00 70.88 272 THR A O 1
ATOM 2163 N N . ALA A 1 273 ? 16.795 22.793 -34.264 1.00 76.06 273 ALA A N 1
ATOM 2164 C CA . ALA A 1 273 ? 15.809 23.696 -34.848 1.00 76.06 273 ALA A CA 1
ATOM 2165 C C . ALA A 1 273 ? 16.042 25.111 -34.302 1.00 76.06 273 ALA A C 1
ATOM 2167 O O . ALA A 1 273 ? 16.400 25.265 -33.132 1.00 76.06 273 ALA A O 1
ATOM 2168 N N . GLY A 1 274 ? 15.909 26.124 -35.157 1.00 75.81 274 GLY A N 1
ATOM 2169 C CA . GLY A 1 274 ? 16.115 27.529 -34.815 1.00 75.81 274 GLY A CA 1
ATOM 2170 C C . GLY A 1 274 ? 14.928 28.154 -34.087 1.00 75.81 274 GLY A C 1
ATOM 2171 O O . GLY A 1 274 ? 15.128 29.033 -33.249 1.00 75.81 274 GLY A O 1
ATOM 2172 N N . ASP A 1 275 ? 13.711 27.680 -34.359 1.00 83.00 275 ASP A N 1
ATOM 2173 C CA . ASP A 1 275 ? 12.487 28.137 -33.706 1.00 83.00 275 ASP A CA 1
ATOM 2174 C C . ASP A 1 275 ? 11.485 26.998 -33.447 1.00 83.00 275 ASP A C 1
ATOM 2176 O O . ASP A 1 275 ? 11.709 25.831 -33.779 1.00 83.00 275 ASP A O 1
ATOM 2180 N N . ARG A 1 276 ? 10.378 27.350 -32.783 1.00 84.88 276 ARG A N 1
ATOM 2181 C CA . ARG A 1 276 ? 9.318 26.417 -32.393 1.00 84.88 276 ARG A CA 1
ATOM 2182 C C . ARG A 1 276 ? 8.624 25.771 -33.594 1.00 84.88 276 ARG A C 1
ATOM 2184 O O . ARG A 1 276 ? 8.278 24.599 -33.501 1.00 84.88 276 ARG A O 1
ATOM 2191 N N . GLU A 1 277 ? 8.378 26.518 -34.666 1.00 87.44 277 GLU A N 1
ATOM 2192 C CA . GLU A 1 277 ? 7.647 26.023 -35.839 1.00 87.44 277 GLU A CA 1
ATOM 2193 C C . GLU A 1 277 ? 8.522 25.041 -36.625 1.00 87.44 277 GLU A C 1
ATOM 2195 O O . GLU A 1 277 ? 8.098 23.918 -36.887 1.00 87.44 277 GLU A O 1
ATOM 2200 N N . GLU A 1 278 ? 9.786 25.397 -36.858 1.00 87.50 278 GLU A N 1
ATOM 2201 C CA . GLU A 1 278 ? 10.794 24.526 -37.461 1.00 87.50 278 GLU A CA 1
ATOM 2202 C C . GLU A 1 278 ? 11.002 23.249 -36.630 1.00 87.50 278 GLU A C 1
ATOM 2204 O O . GLU A 1 278 ? 11.163 22.156 -37.176 1.00 87.50 278 GLU A O 1
ATOM 2209 N N . TRP A 1 279 ? 10.987 23.365 -35.298 1.00 89.00 279 TRP A N 1
ATOM 2210 C CA . TRP A 1 279 ? 11.087 22.209 -34.408 1.00 89.00 279 TRP A CA 1
ATOM 2211 C C . TRP A 1 279 ? 9.870 21.286 -34.539 1.00 89.00 279 TRP A C 1
ATOM 2213 O O . TRP A 1 279 ? 10.044 20.074 -34.665 1.00 89.00 279 TRP A O 1
ATOM 2223 N N . LEU A 1 280 ? 8.654 21.844 -34.547 1.00 89.38 280 LEU A N 1
ATOM 2224 C CA . LEU A 1 280 ? 7.414 21.080 -34.717 1.00 89.38 280 LEU A CA 1
ATOM 2225 C C . LEU A 1 280 ? 7.393 20.333 -36.055 1.00 89.38 280 LEU A C 1
ATOM 2227 O O . LEU A 1 280 ? 7.044 19.152 -36.078 1.00 89.38 280 LEU A O 1
ATOM 2231 N N . GLU A 1 281 ? 7.800 20.982 -37.148 1.00 89.44 281 GLU A N 1
ATOM 2232 C CA . GLU A 1 281 ? 7.878 20.362 -38.477 1.00 89.44 281 GLU A CA 1
ATOM 2233 C C . GLU A 1 281 ? 8.870 19.192 -38.499 1.00 89.44 281 GLU A C 1
ATOM 2235 O O . GLU A 1 281 ? 8.494 18.075 -38.860 1.00 89.44 281 GLU A O 1
ATOM 2240 N N . LYS A 1 282 ? 10.104 19.409 -38.025 1.00 89.62 282 LYS A N 1
ATOM 2241 C CA . LYS A 1 282 ? 11.160 18.380 -37.990 1.00 89.62 282 LYS A CA 1
ATOM 2242 C C . LYS A 1 282 ? 10.785 17.172 -37.138 1.00 89.62 282 LYS A C 1
ATOM 2244 O O . LYS A 1 282 ? 11.013 16.034 -37.535 1.00 89.62 282 LYS A O 1
ATOM 2249 N N . VAL A 1 283 ? 10.217 17.408 -35.957 1.00 90.44 283 VAL A N 1
ATOM 2250 C CA . VAL A 1 283 ? 9.754 16.340 -35.059 1.00 90.44 283 VAL A CA 1
ATOM 2251 C C . VAL A 1 283 ? 8.646 15.526 -35.717 1.00 90.44 283 VAL A C 1
ATOM 2253 O O . VAL A 1 283 ? 8.676 14.298 -35.667 1.00 90.44 283 VAL A O 1
ATOM 2256 N N . THR A 1 284 ? 7.682 16.205 -36.341 1.00 91.44 284 THR A N 1
ATOM 2257 C CA . THR A 1 284 ? 6.553 15.556 -37.015 1.00 91.44 284 THR A CA 1
ATOM 2258 C C . THR A 1 284 ? 7.042 14.678 -38.165 1.00 91.44 284 THR A C 1
ATOM 2260 O O . THR A 1 284 ? 6.622 13.528 -38.262 1.00 91.44 284 THR A O 1
ATOM 2263 N N . GLU A 1 285 ? 7.974 15.171 -38.985 1.00 90.75 285 GLU A N 1
ATOM 2264 C CA . GLU A 1 285 ? 8.573 14.416 -40.094 1.00 90.75 285 GLU A CA 1
ATOM 2265 C C . GLU A 1 285 ? 9.291 13.145 -39.613 1.00 90.75 285 GLU A C 1
ATOM 2267 O O . GLU A 1 285 ? 9.072 12.065 -40.162 1.00 90.75 285 GLU A O 1
ATOM 2272 N N . LEU A 1 286 ? 10.100 13.243 -38.553 1.00 90.50 286 LEU A N 1
ATOM 2273 C CA . LEU A 1 286 ? 10.836 12.097 -38.006 1.00 90.50 286 LEU A CA 1
ATOM 2274 C C . LEU A 1 286 ? 9.912 11.041 -37.406 1.00 90.50 286 LEU A C 1
ATOM 2276 O O . LEU A 1 286 ? 10.097 9.850 -37.650 1.00 90.50 286 LEU A O 1
ATOM 2280 N N . ILE A 1 287 ? 8.926 11.469 -36.614 1.00 91.44 287 ILE A N 1
ATOM 2281 C CA . ILE A 1 287 ? 7.964 10.549 -36.003 1.00 91.44 287 ILE A CA 1
ATOM 2282 C C . ILE A 1 287 ? 7.133 9.869 -37.091 1.00 91.44 287 ILE A C 1
ATOM 2284 O O . ILE A 1 287 ? 6.908 8.666 -36.997 1.00 91.44 287 ILE A O 1
ATOM 2288 N N . LEU A 1 288 ? 6.719 10.602 -38.130 1.00 92.00 288 LEU A N 1
ATOM 2289 C CA . LEU A 1 288 ? 6.007 10.039 -39.276 1.00 92.00 288 LEU A CA 1
ATOM 2290 C C . LEU A 1 288 ? 6.858 8.984 -39.996 1.00 92.00 288 LEU A C 1
ATOM 2292 O O . LEU A 1 288 ? 6.367 7.889 -40.248 1.00 92.00 288 LEU A O 1
ATOM 2296 N N . GLY A 1 289 ? 8.131 9.284 -40.275 1.00 90.38 289 GLY A N 1
ATOM 2297 C CA . GLY A 1 289 ? 9.055 8.340 -40.910 1.00 90.38 289 GLY A CA 1
ATOM 2298 C C . GLY A 1 289 ? 9.220 7.050 -40.103 1.00 90.38 289 GLY A C 1
ATOM 2299 O O . GLY A 1 289 ? 8.996 5.963 -40.629 1.00 90.38 289 GLY A O 1
ATOM 2300 N N . VAL A 1 290 ? 9.510 7.171 -38.803 1.00 89.88 290 VAL A N 1
ATOM 2301 C CA . VAL A 1 290 ? 9.626 6.019 -37.890 1.00 89.88 290 VAL A CA 1
ATOM 2302 C C . VAL A 1 290 ? 8.311 5.241 -37.797 1.00 89.88 290 VAL A C 1
ATOM 2304 O O . VAL A 1 290 ? 8.316 4.013 -37.757 1.00 89.88 290 VAL A O 1
ATOM 2307 N N . HIS A 1 291 ? 7.170 5.930 -37.757 1.00 91.25 291 HIS A N 1
ATOM 2308 C CA . HIS A 1 291 ? 5.855 5.292 -37.693 1.00 91.25 291 HIS A CA 1
ATOM 2309 C C . HIS A 1 291 ? 5.568 4.438 -38.932 1.00 91.25 291 HIS A C 1
ATOM 2311 O O . HIS A 1 291 ? 5.129 3.298 -38.782 1.00 91.25 291 HIS A O 1
ATOM 2317 N N . GLU A 1 292 ? 5.847 4.950 -40.133 1.00 91.12 292 GLU A N 1
ATOM 2318 C CA . GLU A 1 292 ? 5.709 4.191 -41.384 1.00 91.12 292 GLU A CA 1
ATOM 2319 C C . GLU A 1 292 ? 6.646 2.978 -41.415 1.00 91.12 292 GLU A C 1
ATOM 2321 O O . GLU A 1 292 ? 6.192 1.862 -41.664 1.00 91.12 292 GLU A O 1
ATOM 2326 N N . GLU A 1 293 ? 7.923 3.159 -41.061 1.00 89.44 293 GLU A N 1
ATOM 2327 C CA . GLU A 1 293 ? 8.894 2.059 -40.993 1.00 89.44 293 GLU A CA 1
ATOM 2328 C C . GLU A 1 293 ? 8.429 0.945 -40.045 1.00 89.44 293 GLU A C 1
ATOM 2330 O O . GLU A 1 293 ? 8.487 -0.241 -40.374 1.00 89.44 293 GLU A O 1
ATOM 2335 N N . LEU A 1 294 ? 7.914 1.312 -38.870 1.00 87.38 294 LEU A N 1
ATOM 2336 C CA . LEU A 1 294 ? 7.393 0.354 -37.899 1.00 87.38 294 LEU A CA 1
ATOM 2337 C C . LEU A 1 294 ? 6.103 -0.333 -38.374 1.00 87.38 294 LEU A C 1
ATOM 2339 O O . LEU A 1 294 ? 5.878 -1.482 -37.980 1.00 87.38 294 LEU A O 1
ATOM 2343 N N . CYS A 1 295 ? 5.273 0.330 -39.187 1.00 85.94 295 CYS A N 1
ATOM 2344 C CA . CYS A 1 295 ? 4.089 -0.267 -39.815 1.00 85.94 295 CYS A CA 1
ATOM 2345 C C . CYS A 1 295 ? 4.459 -1.263 -40.928 1.00 85.94 295 CYS A C 1
ATOM 2347 O O . CYS A 1 295 ? 3.770 -2.272 -41.093 1.00 85.94 295 CYS A O 1
ATOM 2349 N N . ASP A 1 296 ? 5.551 -1.014 -41.656 1.00 83.56 296 ASP A N 1
ATOM 2350 C CA . ASP A 1 296 ? 6.036 -1.877 -42.741 1.00 83.56 296 ASP A CA 1
ATOM 2351 C C . ASP A 1 296 ? 6.664 -3.187 -42.237 1.00 83.56 296 ASP A C 1
ATOM 2353 O O . ASP A 1 296 ? 6.631 -4.211 -42.932 1.00 83.56 296 ASP A O 1
ATOM 2357 N N . ILE A 1 297 ? 7.202 -3.197 -41.011 1.00 79.12 297 ILE A N 1
ATOM 2358 C CA . ILE A 1 297 ? 7.668 -4.414 -40.330 1.00 79.12 297 ILE A CA 1
ATOM 2359 C C . ILE A 1 297 ? 6.434 -5.253 -39.939 1.00 79.12 297 ILE A C 1
ATOM 2361 O O . ILE A 1 297 ? 5.939 -5.192 -38.816 1.00 79.12 297 ILE A O 1
ATOM 2365 N N . GLY A 1 298 ? 5.892 -6.023 -40.887 1.00 61.31 298 GLY A N 1
ATOM 2366 C CA . GLY A 1 298 ? 4.741 -6.902 -40.659 1.00 61.31 298 GLY A CA 1
ATOM 2367 C C . GLY A 1 298 ? 4.986 -7.900 -39.516 1.00 61.31 298 GLY A C 1
ATOM 2368 O O . GLY A 1 298 ? 5.993 -8.605 -39.509 1.00 61.31 298 GLY A O 1
ATOM 2369 N N . GLU A 1 299 ? 4.071 -7.972 -38.545 1.00 60.59 299 GLU A N 1
ATOM 2370 C CA . GLU A 1 299 ? 4.242 -8.804 -37.344 1.00 60.59 299 GLU A CA 1
ATOM 2371 C C . GLU A 1 299 ? 4.189 -10.323 -37.615 1.00 60.59 299 GLU A C 1
ATOM 2373 O O . GLU A 1 299 ? 3.287 -10.841 -38.284 1.00 60.59 299 GLU A O 1
ATOM 2378 N N . GLU A 1 300 ? 5.070 -11.069 -36.939 1.00 51.97 300 GLU A N 1
ATOM 2379 C CA . GLU A 1 300 ? 4.723 -12.404 -36.449 1.00 51.97 300 GLU A CA 1
ATOM 2380 C C . GLU A 1 300 ? 3.646 -12.255 -35.367 1.00 51.97 300 GLU A C 1
ATOM 2382 O O . GLU A 1 300 ? 3.816 -11.478 -34.430 1.00 51.97 300 GLU A O 1
ATOM 2387 N N . LYS A 1 301 ? 2.538 -13.003 -35.478 1.00 52.88 301 LYS A N 1
ATOM 2388 C CA . LYS A 1 301 ? 1.430 -12.961 -34.508 1.00 52.88 301 LYS A CA 1
ATOM 2389 C C . LYS A 1 301 ? 1.966 -12.960 -33.065 1.00 52.88 301 LYS A C 1
ATOM 2391 O O . LYS A 1 301 ? 2.694 -13.898 -32.720 1.00 52.88 301 LYS A O 1
ATOM 2396 N N . PRO A 1 302 ? 1.569 -11.999 -32.210 1.00 53.84 302 PRO A N 1
ATOM 2397 C CA . PRO A 1 302 ? 2.034 -11.955 -30.833 1.00 53.84 302 PRO A CA 1
ATOM 2398 C C . PRO A 1 302 ? 1.712 -13.282 -30.145 1.00 53.84 302 PRO A C 1
ATOM 2400 O O . PRO A 1 302 ? 0.588 -13.789 -30.234 1.00 53.84 302 PRO A O 1
ATOM 2403 N N . LYS A 1 303 ? 2.698 -13.868 -29.455 1.00 51.56 303 LYS A N 1
ATOM 2404 C CA . LYS A 1 303 ? 2.429 -14.971 -28.526 1.00 51.56 303 LYS A CA 1
ATOM 2405 C C . LYS A 1 303 ? 1.404 -14.455 -27.513 1.00 51.56 303 LYS A C 1
ATOM 2407 O O . LYS A 1 303 ? 1.587 -13.372 -26.968 1.00 51.56 303 LYS A O 1
ATOM 2412 N N . ASN A 1 304 ? 0.333 -15.218 -27.294 1.00 50.34 304 ASN A N 1
ATOM 2413 C CA . ASN A 1 304 ? -0.866 -14.787 -26.559 1.00 50.34 304 ASN A CA 1
ATOM 2414 C C . ASN A 1 304 ? -0.614 -14.144 -25.177 1.00 50.34 304 ASN A C 1
ATOM 2416 O O . ASN A 1 304 ? -1.491 -13.424 -24.707 1.00 50.34 304 ASN A O 1
ATOM 2420 N N . ASP A 1 305 ? 0.545 -14.366 -24.552 1.00 48.78 305 ASP A N 1
ATOM 2421 C CA . ASP A 1 305 ? 0.803 -13.955 -23.169 1.00 48.78 305 ASP A CA 1
ATOM 2422 C C . ASP A 1 305 ? 1.539 -12.611 -23.000 1.00 48.78 305 ASP A C 1
ATOM 2424 O O . ASP A 1 305 ? 1.558 -12.094 -21.886 1.00 48.78 305 ASP A O 1
ATOM 2428 N N . ASP A 1 306 ? 2.085 -11.990 -24.056 1.00 55.41 306 ASP A N 1
ATOM 2429 C CA . ASP A 1 306 ? 2.818 -10.711 -23.936 1.00 55.41 306 ASP A CA 1
ATOM 2430 C C . ASP A 1 306 ? 2.053 -9.561 -24.620 1.00 55.41 306 ASP A C 1
ATOM 2432 O O . ASP A 1 306 ? 2.356 -9.108 -25.723 1.00 55.41 306 ASP A O 1
ATOM 2436 N N . ALA A 1 307 ? 0.973 -9.113 -23.976 1.00 69.62 307 ALA A N 1
ATOM 2437 C CA . ALA A 1 307 ? 0.102 -8.039 -24.459 1.00 69.62 307 ALA A CA 1
ATOM 2438 C C . ALA A 1 307 ? 0.718 -6.639 -24.235 1.00 69.62 307 ALA A C 1
ATOM 2440 O O . ALA A 1 307 ? 0.218 -5.867 -23.417 1.00 69.62 307 ALA A O 1
ATOM 2441 N N . LYS A 1 308 ? 1.811 -6.315 -24.936 1.00 84.12 308 LYS A N 1
ATOM 2442 C CA . LYS A 1 308 ? 2.446 -4.981 -24.916 1.00 84.12 308 LYS A CA 1
ATOM 2443 C C . LYS A 1 308 ? 2.090 -4.173 -26.171 1.00 84.12 308 LYS A C 1
ATOM 2445 O O . LYS A 1 308 ? 1.930 -4.749 -27.243 1.00 84.12 308 LYS A O 1
ATOM 2450 N N . LEU A 1 309 ? 1.970 -2.850 -26.046 1.00 85.50 309 LEU A N 1
ATOM 2451 C CA . LEU A 1 309 ? 1.776 -1.933 -27.179 1.00 85.50 309 LEU A CA 1
ATOM 2452 C C . LEU A 1 309 ? 3.126 -1.552 -27.783 1.00 85.50 309 LEU A C 1
ATOM 2454 O O . LEU A 1 309 ? 3.993 -1.074 -27.054 1.00 85.50 309 LEU A O 1
ATOM 2458 N N . ARG A 1 310 ? 3.289 -1.693 -29.101 1.00 87.25 310 ARG A N 1
ATOM 2459 C CA . ARG A 1 310 ? 4.434 -1.105 -29.810 1.00 87.25 310 ARG A CA 1
ATOM 2460 C C . ARG A 1 310 ? 4.367 0.412 -29.686 1.00 87.25 310 ARG A C 1
ATOM 2462 O O . ARG A 1 310 ? 3.315 1.004 -29.922 1.00 87.25 310 ARG A O 1
ATOM 2469 N N . CYS A 1 311 ? 5.461 1.028 -29.265 1.00 90.19 311 CYS A N 1
ATOM 2470 C CA . CYS A 1 311 ? 5.461 2.416 -28.835 1.00 90.19 311 CYS A CA 1
ATOM 2471 C C . CYS A 1 311 ? 6.696 3.159 -29.340 1.00 90.19 311 CYS A C 1
ATOM 2473 O O . CYS A 1 311 ? 7.831 2.734 -29.119 1.00 90.19 311 CYS A O 1
ATOM 2475 N N . VAL A 1 312 ? 6.464 4.326 -29.927 1.00 91.88 312 VAL A N 1
ATOM 2476 C CA . VAL A 1 312 ? 7.453 5.395 -30.040 1.00 91.88 312 VAL A CA 1
ATOM 2477 C C . VAL A 1 312 ? 7.342 6.229 -28.767 1.00 91.88 312 VAL A C 1
ATOM 2479 O O . VAL A 1 312 ? 6.315 6.866 -28.526 1.00 91.88 312 VAL A O 1
ATOM 2482 N N . LEU A 1 313 ? 8.358 6.180 -27.905 1.00 91.62 313 LEU A N 1
ATOM 2483 C CA . LEU A 1 313 ? 8.357 6.949 -26.662 1.00 91.62 313 LEU A CA 1
ATOM 2484 C C . LEU A 1 313 ? 8.938 8.337 -26.924 1.00 91.62 313 LEU A C 1
ATOM 2486 O O . LEU A 1 313 ? 10.133 8.468 -27.193 1.00 91.62 313 LEU A O 1
ATOM 2490 N N . PHE A 1 314 ? 8.107 9.370 -26.803 1.00 92.62 314 PHE A N 1
ATOM 2491 C CA . PHE A 1 314 ? 8.530 10.749 -26.997 1.00 92.62 314 PHE A CA 1
ATOM 2492 C C . PHE A 1 314 ? 8.579 11.510 -25.672 1.00 92.62 314 PHE A C 1
ATOM 2494 O O . PHE A 1 314 ? 7.560 11.811 -25.051 1.00 92.62 314 PHE A O 1
ATOM 2501 N N . ILE A 1 315 ? 9.797 11.826 -25.246 1.00 89.38 315 ILE A N 1
ATOM 2502 C CA . ILE A 1 315 ? 10.094 12.536 -24.012 1.00 89.38 315 ILE A CA 1
ATOM 2503 C C . ILE A 1 315 ? 10.146 14.032 -24.304 1.00 89.38 315 ILE A C 1
ATOM 2505 O O . ILE A 1 315 ? 11.062 14.517 -24.980 1.00 89.38 315 ILE A O 1
ATOM 2509 N N . ILE A 1 316 ? 9.151 14.754 -23.797 1.00 87.88 316 ILE A N 1
ATOM 2510 C CA . ILE A 1 316 ? 8.912 16.172 -24.071 1.00 87.88 316 ILE A CA 1
ATOM 2511 C C . ILE A 1 316 ? 8.779 17.005 -22.791 1.00 87.88 316 ILE A C 1
ATOM 2513 O O . ILE A 1 316 ? 8.367 16.472 -21.755 1.00 87.88 316 ILE A O 1
ATOM 2517 N N . PRO A 1 317 ? 9.108 18.312 -22.838 1.00 83.00 317 PRO A N 1
ATOM 2518 C CA . PRO A 1 317 ? 8.862 19.224 -21.725 1.00 83.00 317 PRO A CA 1
ATOM 2519 C C . PRO A 1 317 ? 7.388 19.230 -21.297 1.00 83.00 317 PRO A C 1
ATOM 2521 O O . PRO A 1 317 ? 6.484 19.087 -22.127 1.00 83.00 317 PRO A O 1
ATOM 2524 N N . ASP A 1 318 ? 7.134 19.446 -20.003 1.00 81.44 318 ASP A N 1
ATOM 2525 C CA . ASP A 1 318 ? 5.781 19.490 -19.424 1.00 81.44 318 ASP A CA 1
ATOM 2526 C C . ASP A 1 318 ? 5.069 20.825 -19.736 1.00 81.44 318 ASP A C 1
ATOM 2528 O O . ASP A 1 318 ? 4.783 21.636 -18.859 1.00 81.44 318 ASP A O 1
ATOM 2532 N N . ILE A 1 319 ? 4.845 21.092 -21.027 1.00 83.81 319 ILE A N 1
ATOM 2533 C CA . ILE A 1 319 ? 4.190 22.298 -21.544 1.00 83.81 319 ILE A CA 1
ATOM 2534 C C . ILE A 1 319 ? 2.901 21.883 -22.260 1.00 83.81 319 ILE A C 1
ATOM 2536 O O . ILE A 1 319 ? 2.935 21.338 -23.364 1.00 83.81 319 ILE A O 1
ATOM 2540 N N . ILE A 1 320 ? 1.746 22.196 -21.667 1.00 84.94 320 ILE A N 1
ATOM 2541 C CA . ILE A 1 320 ? 0.423 21.786 -22.181 1.00 84.94 320 ILE A CA 1
ATOM 2542 C C . ILE A 1 320 ? 0.176 22.287 -23.615 1.00 84.94 320 ILE A C 1
ATOM 2544 O O . ILE A 1 320 ? -0.347 21.552 -24.450 1.00 84.94 320 ILE A O 1
ATOM 2548 N N . SER A 1 321 ? 0.560 23.529 -23.929 1.00 86.38 321 SER A N 1
ATOM 2549 C CA . SER A 1 321 ? 0.396 24.077 -25.283 1.00 86.38 321 SER A CA 1
ATOM 2550 C C . SER A 1 321 ? 1.244 23.336 -26.318 1.00 86.38 321 SER A C 1
ATOM 2552 O O . SER A 1 321 ? 0.763 23.066 -27.413 1.00 86.38 321 SER A O 1
ATOM 2554 N N . LEU A 1 322 ? 2.475 22.952 -25.965 1.00 87.25 322 LEU A N 1
ATOM 2555 C CA . LEU A 1 322 ? 3.354 22.163 -26.828 1.00 87.25 322 LEU A CA 1
ATOM 2556 C C . LEU A 1 322 ? 2.775 20.772 -27.092 1.00 87.25 322 LEU A C 1
ATOM 2558 O O . LEU A 1 322 ? 2.756 20.333 -28.237 1.00 87.25 322 LEU A O 1
ATOM 2562 N N . GLN A 1 323 ? 2.273 20.110 -26.047 1.00 89.12 323 GLN A N 1
ATOM 2563 C CA . GLN A 1 323 ? 1.636 18.796 -26.151 1.00 89.12 323 GLN A CA 1
ATOM 2564 C C . GLN A 1 323 ? 0.424 18.824 -27.084 1.00 89.12 323 GLN A C 1
ATOM 2566 O O . GLN A 1 323 ? 0.319 17.980 -27.971 1.00 89.12 323 GLN A O 1
ATOM 2571 N N . ASN A 1 324 ? -0.463 19.808 -26.915 1.00 90.25 324 ASN A N 1
ATOM 2572 C CA . ASN A 1 324 ? -1.659 19.951 -27.745 1.00 90.25 324 ASN A CA 1
ATOM 2573 C C . ASN A 1 324 ? -1.308 20.217 -29.214 1.00 90.25 324 ASN A C 1
ATOM 2575 O O . ASN A 1 324 ? -1.911 19.618 -30.105 1.00 90.25 324 ASN A O 1
ATOM 2579 N N . ASP A 1 325 ? -0.328 21.090 -29.462 1.00 89.75 325 ASP A N 1
ATOM 2580 C CA . ASP A 1 325 ? 0.103 21.419 -30.819 1.00 89.75 325 ASP A CA 1
ATOM 2581 C C . ASP A 1 325 ? 0.734 20.191 -31.495 1.00 89.75 325 ASP A C 1
ATOM 2583 O O . ASP A 1 325 ? 0.300 19.802 -32.578 1.00 89.75 325 ASP A O 1
ATOM 2587 N N . LEU A 1 326 ? 1.673 19.504 -30.833 1.00 91.56 326 LEU A N 1
ATOM 2588 C CA . LEU A 1 326 ? 2.282 18.266 -31.339 1.00 91.56 326 LEU A CA 1
ATOM 2589 C C . LEU A 1 326 ? 1.253 17.167 -31.606 1.00 91.56 326 LEU A C 1
ATOM 2591 O O . LEU A 1 326 ? 1.291 16.525 -32.652 1.00 91.56 326 LEU A O 1
ATOM 2595 N N . GLN A 1 327 ? 0.329 16.948 -30.668 1.00 93.19 327 GLN A N 1
ATOM 2596 C CA . GLN A 1 327 ? -0.719 15.945 -30.823 1.00 93.19 327 GLN A CA 1
ATOM 2597 C C . GLN A 1 327 ? -1.555 16.231 -32.071 1.00 93.19 327 GLN A C 1
ATOM 2599 O O . GLN A 1 327 ? -1.852 15.310 -32.833 1.00 93.19 327 GLN A O 1
ATOM 2604 N N . LYS A 1 328 ? -1.910 17.499 -32.295 1.00 92.38 328 LYS A N 1
ATOM 2605 C CA . LYS A 1 328 ? -2.648 17.921 -33.481 1.00 92.38 328 LYS A CA 1
ATOM 2606 C C . LYS A 1 328 ? -1.835 17.698 -34.758 1.00 92.38 328 LYS A C 1
ATOM 2608 O O . LYS A 1 328 ? -2.344 17.064 -35.671 1.00 92.38 328 LYS A O 1
ATOM 2613 N N . HIS A 1 329 ? -0.577 18.141 -34.801 1.00 92.31 329 HIS A N 1
ATOM 2614 C CA . HIS A 1 329 ? 0.296 17.961 -35.967 1.00 92.31 329 HIS A CA 1
ATOM 2615 C C . HIS A 1 329 ? 0.476 16.484 -36.347 1.00 92.31 329 HIS A C 1
ATOM 2617 O O . HIS A 1 329 ? 0.340 16.134 -37.519 1.00 92.31 329 HIS A O 1
ATOM 2623 N N . LEU A 1 330 ? 0.712 15.603 -35.370 1.00 92.75 330 LEU A N 1
ATOM 2624 C CA . LEU A 1 330 ? 0.836 14.162 -35.613 1.00 92.75 330 LEU A CA 1
ATOM 2625 C C . LEU A 1 330 ? -0.487 13.524 -36.052 1.00 92.75 330 LEU A C 1
ATOM 2627 O O . LEU A 1 330 ? -0.488 12.680 -36.941 1.00 92.75 330 LEU A O 1
ATOM 2631 N N . SER A 1 331 ? -1.614 13.936 -35.465 1.00 89.38 331 SER A N 1
ATOM 2632 C CA . SER A 1 331 ? -2.936 13.393 -35.822 1.00 89.38 331 SER A CA 1
ATOM 2633 C C . SER A 1 331 ? -3.406 13.848 -37.209 1.00 89.38 331 SER A C 1
ATOM 2635 O O . SER A 1 331 ? -4.098 13.099 -37.894 1.00 89.38 331 SER A O 1
ATOM 2637 N N . ASP A 1 332 ? -3.028 15.062 -37.622 1.00 89.00 332 ASP A N 1
ATOM 2638 C CA . ASP A 1 332 ? -3.341 15.637 -38.937 1.00 89.00 332 ASP A CA 1
ATOM 2639 C C . ASP A 1 332 ? -2.359 15.167 -40.037 1.00 89.00 332 ASP A C 1
ATOM 2641 O O . ASP A 1 332 ? -2.556 15.471 -41.217 1.00 89.00 332 ASP A O 1
ATOM 2645 N N . SER A 1 333 ? -1.296 14.437 -39.678 1.00 89.56 333 SER A N 1
ATOM 2646 C CA . SER A 1 333 ? -0.290 13.953 -40.628 1.00 89.56 333 SER A CA 1
ATOM 2647 C C . SER A 1 333 ? -0.831 12.831 -41.521 1.00 89.56 333 SER A C 1
ATOM 2649 O O . SER A 1 333 ? -1.541 11.930 -41.076 1.00 89.56 333 SER A O 1
ATOM 2651 N N . TYR A 1 334 ? -0.461 12.858 -42.805 1.00 87.00 334 TYR A N 1
ATOM 2652 C CA . TYR A 1 334 ? -0.821 11.809 -43.760 1.00 87.00 334 TYR A CA 1
ATOM 2653 C C . TYR A 1 334 ? 0.103 10.594 -43.599 1.00 87.00 334 TYR A C 1
ATOM 2655 O O . TYR A 1 334 ? 1.200 10.577 -44.150 1.00 87.00 334 TYR A O 1
ATOM 2663 N N . ALA A 1 335 ? -0.373 9.583 -42.873 1.00 87.44 335 ALA A N 1
ATOM 2664 C CA . ALA A 1 335 ? 0.262 8.277 -42.694 1.00 87.44 335 ALA A CA 1
ATOM 2665 C C . ALA A 1 335 ? -0.575 7.159 -43.355 1.00 87.44 335 ALA A C 1
ATOM 2667 O O . ALA A 1 335 ? -1.797 7.292 -43.488 1.00 87.44 335 ALA A O 1
ATOM 2668 N N . SER A 1 336 ? 0.047 6.046 -43.752 1.00 85.00 336 SER A N 1
ATOM 2669 C CA . SER A 1 336 ? -0.624 4.847 -44.278 1.00 85.00 336 SER A CA 1
ATOM 2670 C C . SER A 1 336 ? -1.589 4.241 -43.256 1.00 85.00 336 SER A C 1
ATOM 2672 O O . SER A 1 336 ? -2.693 3.813 -43.605 1.00 85.00 336 SER A O 1
ATOM 2674 N N . THR A 1 337 ? -1.195 4.277 -41.982 1.00 85.56 337 THR A N 1
ATOM 2675 C CA . THR A 1 337 ? -2.022 3.939 -40.825 1.00 85.56 337 THR A CA 1
ATOM 2676 C C . THR A 1 337 ? -2.076 5.148 -39.890 1.00 85.56 337 THR A C 1
ATOM 2678 O O . THR A 1 337 ? -1.013 5.666 -39.553 1.00 85.56 337 THR A O 1
ATOM 2681 N N . PRO A 1 338 ? -3.261 5.605 -39.433 1.00 87.81 338 PRO A N 1
ATOM 2682 C CA . PRO A 1 338 ? -3.367 6.797 -38.593 1.00 87.81 338 PRO A CA 1
ATOM 2683 C C . PRO A 1 338 ? -2.481 6.726 -37.344 1.00 87.81 338 PRO A C 1
ATOM 2685 O O . PRO A 1 338 ? -2.506 5.726 -36.622 1.00 87.81 338 PRO A O 1
ATOM 2688 N N . ILE A 1 339 ? -1.732 7.799 -37.075 1.00 90.50 339 ILE A N 1
ATOM 2689 C CA . ILE A 1 339 ? -0.907 7.913 -35.870 1.00 90.50 339 ILE A CA 1
ATOM 2690 C C . ILE A 1 339 ? -1.828 8.105 -34.666 1.00 90.50 339 ILE A C 1
ATOM 2692 O O . ILE A 1 339 ? -2.603 9.060 -34.601 1.00 90.50 339 ILE A O 1
ATOM 2696 N N . ILE A 1 340 ? -1.720 7.209 -33.688 1.00 90.31 340 ILE A N 1
ATOM 2697 C CA . ILE A 1 340 ? -2.429 7.343 -32.416 1.00 90.31 340 ILE A CA 1
ATOM 2698 C C . ILE A 1 340 ? -1.466 7.895 -31.376 1.00 90.31 340 ILE A C 1
ATOM 2700 O O . ILE A 1 340 ? -0.472 7.256 -31.029 1.00 90.31 340 ILE A O 1
ATOM 2704 N N . VAL A 1 341 ? -1.791 9.079 -30.864 1.00 91.31 341 VAL A N 1
ATOM 2705 C CA . VAL A 1 341 ? -1.012 9.754 -29.828 1.00 91.31 341 VAL A CA 1
ATOM 2706 C C . VAL A 1 341 ? -1.676 9.553 -28.472 1.00 91.31 341 VAL A C 1
ATOM 2708 O O . VAL A 1 341 ? -2.847 9.894 -28.292 1.00 91.31 341 VAL A O 1
ATOM 2711 N N . ALA A 1 342 ? -0.912 9.043 -27.512 1.00 91.50 342 ALA A N 1
ATOM 2712 C CA . ALA A 1 342 ? -1.302 8.958 -26.114 1.00 91.50 342 ALA A CA 1
ATOM 2713 C C . ALA A 1 342 ? -0.489 9.956 -25.280 1.00 91.50 342 ALA A C 1
ATOM 2715 O O . ALA A 1 342 ? 0.733 10.005 -25.370 1.00 91.50 342 ALA A O 1
ATOM 2716 N N . THR A 1 343 ? -1.161 10.752 -24.455 1.00 87.88 343 THR A N 1
ATOM 2717 C CA . THR A 1 343 ? -0.543 11.792 -23.610 1.00 87.88 343 THR A CA 1
ATOM 2718 C C . THR A 1 343 ? -0.750 11.554 -22.120 1.00 87.88 343 THR A C 1
ATOM 2720 O O . THR A 1 343 ? -0.117 12.198 -21.287 1.00 87.88 343 THR A O 1
ATOM 2723 N N . LYS A 1 344 ? -1.643 10.625 -21.762 1.00 87.31 344 LYS A N 1
ATOM 2724 C CA . LYS A 1 344 ? -1.969 10.284 -20.375 1.00 87.31 344 LYS A CA 1
ATOM 2725 C C . LYS A 1 344 ? -1.827 8.793 -20.145 1.00 87.31 344 LYS A C 1
ATOM 2727 O O . LYS A 1 344 ? -2.175 7.993 -21.009 1.00 87.31 344 LYS A O 1
ATOM 2732 N N . GLU A 1 345 ? -1.423 8.422 -18.936 1.00 83.06 345 GLU A N 1
ATOM 2733 C CA . GLU A 1 345 ? -1.323 7.015 -18.530 1.00 83.06 345 GLU A CA 1
ATOM 2734 C C . GLU A 1 345 ? -2.657 6.269 -18.690 1.00 83.06 345 GLU A C 1
ATOM 2736 O O . GLU A 1 345 ? -2.679 5.130 -19.150 1.00 83.06 345 GLU A O 1
ATOM 2741 N N . SER A 1 346 ? -3.782 6.932 -18.394 1.00 83.62 346 SER A N 1
ATOM 2742 C CA . SER A 1 346 ? -5.125 6.348 -18.513 1.00 83.62 346 SER A CA 1
ATOM 2743 C C . SER A 1 346 ? -5.472 5.909 -19.941 1.00 83.62 346 SER A C 1
ATOM 2745 O O . SER A 1 346 ? -6.196 4.934 -20.124 1.00 83.62 346 SER A O 1
ATOM 2747 N N . GLN A 1 347 ? -4.927 6.587 -20.959 1.00 87.19 347 GLN A N 1
ATOM 2748 C CA . GLN A 1 347 ? -5.160 6.244 -22.365 1.00 87.19 347 GLN A CA 1
ATOM 2749 C C . GLN A 1 347 ? -4.445 4.949 -22.756 1.00 87.19 347 GLN A C 1
ATOM 2751 O O . GLN A 1 347 ? -4.937 4.221 -23.609 1.00 87.19 347 GLN A O 1
ATOM 2756 N N . ILE A 1 348 ? -3.319 4.613 -22.116 1.00 87.06 348 ILE A N 1
ATOM 2757 C CA . ILE A 1 348 ? -2.576 3.379 -22.416 1.00 87.06 348 ILE A CA 1
ATOM 2758 C C . ILE A 1 348 ? -3.453 2.155 -22.145 1.00 87.06 348 ILE A C 1
ATOM 2760 O O . ILE A 1 348 ? -3.462 1.215 -22.936 1.00 87.06 348 ILE A O 1
ATOM 2764 N N . TYR A 1 349 ? -4.228 2.169 -21.059 1.00 83.31 349 TYR A N 1
ATOM 2765 C CA . TYR A 1 349 ? -5.146 1.076 -20.752 1.00 83.31 349 TYR A CA 1
ATOM 2766 C C . TYR A 1 349 ? -6.279 0.948 -21.782 1.00 83.31 349 TYR A C 1
ATOM 2768 O O . TYR A 1 349 ? -6.553 -0.152 -22.262 1.00 83.31 349 TYR A O 1
ATOM 2776 N N . GLU A 1 350 ? -6.898 2.064 -22.173 1.00 84.81 350 GLU A N 1
ATOM 2777 C CA . GLU A 1 350 ? -7.928 2.082 -23.222 1.00 84.81 350 GLU A CA 1
ATOM 2778 C C . GLU A 1 350 ? -7.375 1.558 -24.559 1.00 84.81 350 GLU A C 1
ATOM 2780 O O . GLU A 1 350 ? -8.021 0.758 -25.241 1.00 84.81 350 GLU A O 1
ATOM 2785 N N . LEU A 1 351 ? -6.138 1.936 -24.895 1.00 86.50 351 LEU A N 1
ATOM 2786 C CA . LEU A 1 351 ? -5.445 1.486 -26.099 1.00 86.50 351 LEU A CA 1
ATOM 2787 C C . LEU A 1 351 ? -5.071 0.003 -26.042 1.00 86.50 351 LEU A C 1
ATOM 2789 O O . LEU A 1 351 ? -5.218 -0.683 -27.045 1.00 86.50 351 LEU A O 1
ATOM 2793 N N . LEU A 1 352 ? -4.678 -0.546 -24.891 1.00 82.81 352 LEU A N 1
ATOM 2794 C CA . LEU A 1 352 ? -4.443 -1.992 -24.756 1.00 82.81 352 LEU A CA 1
ATOM 2795 C C . LEU A 1 352 ? -5.680 -2.830 -25.121 1.00 82.81 352 LEU A C 1
ATOM 2797 O O . LEU A 1 352 ? -5.532 -3.951 -25.613 1.00 82.81 352 LEU A O 1
ATOM 2801 N N . ALA A 1 353 ? -6.883 -2.303 -24.873 1.00 79.81 353 ALA A N 1
ATOM 2802 C CA . ALA A 1 353 ? -8.141 -2.989 -25.150 1.00 79.81 353 ALA A CA 1
ATOM 2803 C C . ALA A 1 353 ? -8.639 -2.802 -26.594 1.00 79.81 353 ALA A C 1
ATOM 2805 O O . ALA A 1 353 ? -9.222 -3.727 -27.160 1.00 79.81 353 ALA A O 1
ATOM 2806 N N . LEU A 1 354 ? -8.446 -1.615 -27.177 1.00 80.75 354 LEU A N 1
ATOM 2807 C CA . LEU A 1 354 ? -9.030 -1.238 -28.472 1.00 80.75 354 LEU A CA 1
ATOM 2808 C C . LEU A 1 354 ? -8.055 -1.331 -29.647 1.00 80.75 354 LEU A C 1
ATOM 2810 O O . LEU A 1 354 ? -8.491 -1.467 -30.791 1.00 80.75 354 LEU A O 1
ATOM 2814 N N . HIS A 1 355 ? -6.757 -1.185 -29.387 1.00 70.06 355 HIS A N 1
ATOM 2815 C CA . HIS A 1 355 ? -5.794 -0.880 -30.435 1.00 70.06 355 HIS A CA 1
ATOM 2816 C C . HIS A 1 355 ? -5.396 -2.107 -31.247 1.00 70.06 355 HIS A C 1
ATOM 2818 O O . HIS A 1 355 ? -5.159 -3.199 -30.720 1.00 70.06 355 HIS A O 1
ATOM 2824 N N . ASN A 1 356 ? -5.276 -1.898 -32.556 1.00 69.81 356 ASN A N 1
ATOM 2825 C CA . ASN A 1 356 ? -4.720 -2.899 -33.446 1.00 69.81 356 ASN A CA 1
ATOM 2826 C C . ASN A 1 356 ? -3.203 -2.960 -33.237 1.00 69.81 356 ASN A C 1
ATOM 2828 O O . ASN A 1 356 ? -2.493 -2.004 -33.539 1.00 69.81 356 ASN A O 1
ATOM 2832 N N . ARG A 1 357 ? -2.709 -4.097 -32.740 1.00 72.94 357 ARG A N 1
ATOM 2833 C CA . ARG A 1 357 ? -1.300 -4.289 -32.352 1.00 72.94 357 ARG A CA 1
ATOM 2834 C C . ARG A 1 357 ? -0.313 -4.151 -33.514 1.00 72.94 357 ARG A C 1
ATOM 2836 O O . ARG A 1 357 ? 0.861 -3.911 -33.269 1.00 72.94 357 ARG A O 1
ATOM 2843 N N . SER A 1 358 ? -0.795 -4.217 -34.757 1.00 76.06 358 SER A N 1
ATOM 2844 C CA . SER A 1 358 ? 0.042 -3.995 -35.937 1.00 76.06 358 SER A CA 1
ATOM 2845 C C . SER A 1 358 ? 0.554 -2.556 -36.068 1.00 76.06 358 SER A C 1
ATOM 2847 O O . SER A 1 358 ? 1.574 -2.352 -36.714 1.00 76.06 358 SER A O 1
ATOM 2849 N N . ALA A 1 359 ? -0.135 -1.564 -35.491 1.00 82.81 359 ALA A N 1
ATOM 2850 C CA . ALA A 1 359 ? 0.242 -0.155 -35.592 1.00 82.81 359 ALA A CA 1
ATOM 2851 C C . ALA A 1 359 ? 0.910 0.329 -34.293 1.00 82.81 359 ALA A C 1
ATOM 2853 O O . ALA A 1 359 ? 0.344 0.115 -33.215 1.00 82.81 359 ALA A O 1
ATOM 2854 N N . PRO A 1 360 ? 2.069 1.006 -34.345 1.00 88.56 360 PRO A N 1
ATOM 2855 C CA . PRO A 1 360 ? 2.670 1.590 -33.155 1.00 88.56 360 PRO A CA 1
ATOM 2856 C C . PRO A 1 360 ? 1.866 2.809 -32.675 1.00 88.56 360 PRO A C 1
ATOM 2858 O O . PRO A 1 360 ? 1.191 3.489 -33.450 1.00 88.56 360 PRO A O 1
ATOM 2861 N N . ILE A 1 361 ? 1.934 3.077 -31.374 1.00 91.56 361 ILE A N 1
ATOM 2862 C CA . ILE A 1 361 ? 1.428 4.314 -30.768 1.00 91.56 361 ILE A CA 1
ATOM 2863 C C . ILE A 1 361 ? 2.584 5.283 -30.520 1.00 91.56 361 ILE A C 1
ATOM 2865 O O . ILE A 1 361 ? 3.722 4.860 -30.315 1.00 91.56 361 ILE A O 1
ATOM 2869 N N . VAL A 1 362 ? 2.293 6.579 -30.464 1.00 92.81 362 VAL A N 1
ATOM 2870 C CA . VAL A 1 362 ? 3.245 7.593 -29.994 1.00 92.81 362 VAL A CA 1
ATOM 2871 C C . VAL A 1 362 ? 2.832 8.006 -28.588 1.00 92.81 362 VAL A C 1
ATOM 2873 O O . VAL A 1 362 ? 1.749 8.559 -28.402 1.00 92.81 362 VAL A O 1
ATOM 2876 N N . PHE A 1 363 ? 3.667 7.732 -27.586 1.00 93.12 363 PHE A N 1
ATOM 2877 C CA . PHE A 1 363 ? 3.376 8.108 -26.202 1.00 93.12 363 PHE A CA 1
ATOM 2878 C C . PHE A 1 363 ? 4.214 9.309 -25.774 1.00 93.12 363 PHE A C 1
ATOM 2880 O O . PHE A 1 363 ? 5.444 9.252 -25.781 1.00 93.12 363 PHE A O 1
ATOM 2887 N N . PHE A 1 364 ? 3.540 10.387 -25.383 1.00 92.44 364 PHE A N 1
ATOM 2888 C CA . PHE A 1 364 ? 4.167 11.584 -24.839 1.00 92.44 364 PHE A CA 1
ATOM 2889 C C . PHE A 1 364 ? 4.390 11.421 -23.339 1.00 92.44 364 PHE A C 1
ATOM 2891 O O . PHE A 1 364 ? 3.458 11.141 -22.587 1.00 92.44 364 PHE A O 1
ATOM 2898 N N . CYS A 1 365 ? 5.620 11.654 -22.896 1.00 89.50 365 CYS A N 1
ATOM 2899 C CA . CYS A 1 365 ? 5.998 11.571 -21.494 1.00 89.50 365 CYS A CA 1
ATOM 2900 C C . CYS A 1 365 ? 6.943 12.713 -21.116 1.00 89.50 365 CYS A C 1
ATOM 2902 O O . CYS A 1 365 ? 7.744 13.147 -21.933 1.00 89.50 365 CYS A O 1
ATOM 2904 N N . SER A 1 366 ? 6.906 13.179 -19.870 1.00 85.44 366 SER A N 1
ATOM 2905 C CA . SER A 1 366 ? 7.940 14.073 -19.337 1.00 85.44 366 SER A CA 1
ATOM 2906 C C . SER A 1 366 ? 9.040 13.272 -18.621 1.00 85.44 366 SER A C 1
ATOM 2908 O O . SER A 1 366 ? 8.775 12.156 -18.158 1.00 85.44 366 SER A O 1
ATOM 2910 N N . PRO A 1 367 ? 10.265 13.814 -18.465 1.00 79.25 367 PRO A N 1
ATOM 2911 C CA . PRO A 1 367 ? 11.302 13.168 -17.653 1.00 79.25 367 PRO A CA 1
ATOM 2912 C C . PRO A 1 367 ? 10.840 12.923 -16.213 1.00 79.25 367 PRO A C 1
ATOM 2914 O O . PRO A 1 367 ? 11.130 11.884 -15.625 1.00 79.25 367 PRO A O 1
ATOM 2917 N N . GLN A 1 368 ? 10.065 13.862 -15.664 1.00 79.19 368 GLN A N 1
ATOM 2918 C CA . GLN A 1 368 ? 9.479 13.751 -14.332 1.00 79.19 368 GLN A CA 1
ATOM 2919 C C . GLN A 1 368 ? 8.538 12.543 -14.224 1.00 79.19 368 GLN A C 1
ATOM 2921 O O . GLN A 1 368 ? 8.665 11.755 -13.290 1.00 79.19 368 GLN A O 1
ATOM 2926 N N . ASN A 1 369 ? 7.661 12.337 -15.210 1.00 82.50 369 ASN A N 1
ATOM 2927 C CA . ASN A 1 369 ? 6.755 11.190 -15.226 1.00 82.50 369 ASN A CA 1
ATOM 2928 C C . ASN A 1 369 ? 7.535 9.858 -15.309 1.00 82.50 369 ASN A C 1
ATOM 2930 O O . ASN A 1 369 ? 7.224 8.918 -14.581 1.00 82.50 369 ASN A O 1
ATOM 2934 N N . LEU A 1 370 ? 8.623 9.781 -16.090 1.00 83.19 370 LEU A N 1
ATOM 2935 C CA . LEU A 1 370 ? 9.482 8.584 -16.106 1.00 83.19 370 LEU A CA 1
ATOM 2936 C C . LEU A 1 370 ? 10.088 8.273 -14.732 1.00 83.19 370 LEU A C 1
ATOM 2938 O O . LEU A 1 370 ? 10.146 7.108 -14.338 1.00 83.19 370 LEU A O 1
ATOM 2942 N N . ARG A 1 371 ? 10.526 9.298 -13.990 1.00 78.56 371 ARG A N 1
ATOM 2943 C CA . ARG A 1 371 ? 11.045 9.129 -12.623 1.00 78.56 371 ARG A CA 1
ATOM 2944 C C . ARG A 1 371 ? 9.954 8.636 -11.674 1.00 78.56 371 ARG A C 1
ATOM 2946 O O . ARG A 1 371 ? 10.197 7.721 -10.892 1.00 78.56 371 ARG A O 1
ATOM 2953 N N . GLU A 1 372 ? 8.740 9.168 -11.786 1.00 80.69 372 GLU A N 1
ATOM 2954 C CA . GLU A 1 372 ? 7.583 8.730 -10.995 1.00 80.69 372 GLU A CA 1
ATOM 2955 C C . GLU A 1 372 ? 7.219 7.259 -11.250 1.00 80.69 372 GLU A C 1
ATOM 2957 O O . GLU A 1 372 ? 6.813 6.560 -10.319 1.00 80.69 372 GLU A O 1
ATOM 2962 N N . GLN A 1 373 ? 7.446 6.733 -12.462 1.00 84.50 373 GLN A N 1
ATOM 2963 C CA . GLN A 1 373 ? 7.234 5.307 -12.741 1.00 84.50 373 GLN A CA 1
ATOM 2964 C C . GLN A 1 373 ? 8.137 4.386 -11.919 1.00 84.50 373 GLN A C 1
ATOM 2966 O O . GLN A 1 373 ? 7.720 3.274 -11.603 1.00 84.50 373 GLN A O 1
ATOM 2971 N N . LEU A 1 374 ? 9.348 4.810 -11.543 1.00 79.44 374 LEU A N 1
ATOM 2972 C CA . LEU A 1 374 ? 10.223 3.994 -10.692 1.00 79.44 374 LEU A CA 1
ATOM 2973 C C . LEU A 1 374 ? 9.709 3.857 -9.260 1.00 79.44 374 LEU A C 1
ATOM 2975 O O . LEU A 1 374 ? 10.020 2.865 -8.604 1.00 79.44 374 LEU A O 1
ATOM 2979 N N . LEU A 1 375 ? 8.919 4.825 -8.795 1.00 80.12 375 LEU A N 1
ATOM 2980 C CA . LEU A 1 375 ? 8.321 4.821 -7.460 1.00 80.12 375 LEU A CA 1
ATOM 2981 C C . LEU A 1 375 ? 7.023 4.009 -7.414 1.00 80.12 375 LEU A C 1
ATOM 2983 O O . LEU A 1 375 ? 6.636 3.530 -6.351 1.00 80.12 375 LEU A O 1
ATOM 2987 N N . LYS A 1 376 ? 6.367 3.816 -8.566 1.00 83.12 376 LYS A N 1
ATOM 2988 C CA . LYS A 1 376 ? 5.195 2.946 -8.690 1.00 83.12 376 LYS A CA 1
ATOM 2989 C C . LYS A 1 376 ? 5.592 1.470 -8.576 1.00 83.12 376 LYS A C 1
ATOM 2991 O O . LYS A 1 376 ? 6.655 1.075 -9.079 1.00 83.12 376 LYS A O 1
ATOM 2996 N N . PRO A 1 377 ? 4.721 0.623 -8.004 1.00 81.50 377 PRO A N 1
ATOM 2997 C CA . PRO A 1 377 ? 4.925 -0.816 -8.036 1.00 81.50 377 PRO A CA 1
ATOM 2998 C C . PRO A 1 377 ? 4.864 -1.322 -9.482 1.00 81.50 377 PRO A C 1
ATOM 3000 O O . PRO A 1 377 ? 4.117 -0.800 -10.309 1.00 81.50 377 PRO A O 1
ATOM 3003 N N . GLU A 1 378 ? 5.627 -2.371 -9.787 1.00 82.06 378 GLU A N 1
ATOM 3004 C CA . GLU A 1 378 ? 5.829 -2.898 -11.148 1.00 82.06 378 GLU A CA 1
ATOM 3005 C C . GLU A 1 378 ? 4.528 -3.083 -11.960 1.00 82.06 378 GLU A C 1
ATOM 3007 O O . GLU A 1 378 ? 4.490 -2.821 -13.160 1.00 82.06 378 GLU A O 1
ATOM 3012 N N . HIS A 1 379 ? 3.443 -3.510 -11.319 1.00 83.62 379 HIS A N 1
ATOM 3013 C CA . HIS A 1 379 ? 2.170 -3.800 -11.983 1.00 83.62 379 HIS A CA 1
ATOM 3014 C C . HIS A 1 379 ? 1.354 -2.559 -12.380 1.00 83.62 379 HIS A C 1
ATOM 3016 O O . HIS A 1 379 ? 0.537 -2.659 -13.299 1.00 83.62 379 HIS A O 1
ATOM 3022 N N . GLU A 1 380 ? 1.590 -1.421 -11.719 1.00 87.56 380 GLU A N 1
ATOM 3023 C CA . GLU A 1 380 ? 0.974 -0.118 -12.017 1.00 87.56 380 GLU A CA 1
ATOM 3024 C C . GLU A 1 380 ? 1.795 0.696 -13.027 1.00 87.56 380 GLU A C 1
ATOM 3026 O O . GLU A 1 380 ? 1.326 1.717 -13.526 1.00 87.56 380 GLU A O 1
ATOM 3031 N N . ARG A 1 381 ? 3.019 0.262 -13.356 1.00 87.81 381 ARG A N 1
ATOM 3032 C CA . ARG A 1 381 ? 3.861 0.963 -14.331 1.00 87.81 381 ARG A CA 1
ATOM 3033 C C . ARG A 1 381 ? 3.306 0.774 -15.731 1.00 87.81 381 ARG A C 1
ATOM 3035 O O . ARG A 1 381 ? 3.277 -0.348 -16.247 1.00 87.81 381 ARG A O 1
ATOM 3042 N N . TYR A 1 382 ? 2.981 1.872 -16.403 1.00 86.94 382 TYR A N 1
ATOM 3043 C CA . TYR A 1 382 ? 2.588 1.792 -17.807 1.00 86.94 382 TYR A CA 1
ATOM 3044 C C . TYR A 1 382 ? 3.756 1.353 -18.699 1.00 86.94 382 TYR A C 1
ATOM 3046 O O . TYR A 1 382 ? 3.529 0.698 -19.710 1.00 86.94 382 TYR A O 1
ATOM 3054 N N . LEU A 1 383 ? 5.005 1.639 -18.306 1.00 85.31 383 LEU A N 1
ATOM 3055 C CA . LEU A 1 383 ? 6.210 1.269 -19.065 1.00 85.31 383 LEU A CA 1
ATOM 3056 C C . LEU A 1 383 ? 6.302 -0.245 -19.297 1.00 85.31 383 LEU A C 1
ATOM 3058 O O . LEU A 1 383 ? 6.703 -0.684 -20.368 1.00 85.31 383 LEU A O 1
ATOM 3062 N N . ASN A 1 384 ? 5.830 -1.051 -18.341 1.00 83.75 384 ASN A N 1
ATOM 3063 C CA . ASN A 1 384 ? 5.801 -2.511 -18.464 1.00 83.75 384 ASN A CA 1
ATOM 3064 C C . ASN A 1 384 ? 4.760 -3.016 -19.479 1.00 83.75 384 ASN A C 1
ATOM 3066 O O . ASN A 1 384 ? 4.749 -4.200 -19.824 1.00 83.75 384 ASN A O 1
ATOM 3070 N N . ARG A 1 385 ? 3.881 -2.130 -19.959 1.00 86.00 385 ARG A N 1
ATOM 3071 C CA . ARG A 1 385 ? 2.868 -2.390 -20.989 1.00 86.00 385 ARG A CA 1
ATOM 3072 C C . ARG A 1 385 ? 3.284 -1.892 -22.370 1.00 86.00 385 ARG A C 1
ATOM 3074 O O . ARG A 1 385 ? 2.553 -2.123 -23.330 1.00 86.00 385 ARG A O 1
ATOM 3081 N N . LEU A 1 386 ? 4.432 -1.230 -22.478 1.00 87.06 386 LEU A N 1
ATOM 3082 C CA . LEU A 1 386 ? 4.950 -0.688 -23.725 1.00 87.06 386 LEU A CA 1
ATOM 3083 C C . LEU A 1 386 ? 6.128 -1.540 -24.208 1.00 87.06 386 LEU A C 1
ATOM 3085 O O . LEU A 1 386 ? 7.049 -1.856 -23.458 1.00 87.06 386 LEU A O 1
ATOM 3089 N N . CYS A 1 387 ? 6.099 -1.913 -25.479 1.00 86.81 387 CYS A N 1
ATOM 3090 C CA . CYS A 1 387 ? 7.270 -2.339 -26.222 1.00 86.81 387 CYS A CA 1
ATOM 3091 C C . CYS A 1 387 ? 7.817 -1.090 -26.908 1.00 86.81 387 CYS A C 1
ATOM 3093 O O . CYS A 1 387 ? 7.317 -0.678 -27.954 1.00 86.81 387 CYS A O 1
ATOM 3095 N N . VAL A 1 388 ? 8.765 -0.421 -26.252 1.00 87.00 388 VAL A N 1
ATOM 3096 C CA . VAL A 1 388 ? 9.371 0.778 -26.829 1.00 87.00 388 VAL A CA 1
ATOM 3097 C C . VAL A 1 388 ? 10.337 0.356 -27.924 1.00 87.00 388 VAL A C 1
ATOM 3099 O O . VAL A 1 388 ? 11.289 -0.378 -27.658 1.00 87.00 388 VAL A O 1
ATOM 3102 N N . GLU A 1 389 ? 10.056 0.821 -29.136 1.00 88.12 389 GLU A N 1
ATOM 3103 C CA . GLU A 1 389 ? 10.844 0.553 -30.341 1.00 88.12 389 GLU A CA 1
ATOM 3104 C C . GLU A 1 389 ? 11.873 1.660 -30.570 1.00 88.12 389 GLU A C 1
ATOM 3106 O O . GLU A 1 389 ? 13.005 1.383 -30.946 1.00 88.12 389 GLU A O 1
ATOM 3111 N N . VAL A 1 390 ? 11.489 2.915 -30.304 1.00 88.12 390 VAL A N 1
ATOM 3112 C CA . VAL A 1 390 ? 12.297 4.115 -30.562 1.00 88.12 390 VAL A CA 1
ATOM 3113 C C . VAL A 1 390 ? 12.080 5.154 -29.462 1.00 88.12 390 VAL A C 1
ATOM 3115 O O . VAL A 1 390 ? 10.956 5.336 -28.982 1.00 88.12 390 VAL A O 1
ATOM 3118 N N . PHE A 1 391 ? 13.150 5.865 -29.098 1.00 87.06 391 PHE A N 1
ATOM 3119 C CA . PHE A 1 391 ? 13.120 7.004 -28.182 1.00 87.06 391 PHE A CA 1
ATOM 3120 C C . PHE A 1 391 ? 13.338 8.324 -28.914 1.00 87.06 391 PHE A C 1
ATOM 3122 O O . PHE A 1 391 ? 14.301 8.477 -29.661 1.00 87.06 391 PHE A O 1
ATOM 3129 N N . PHE A 1 392 ? 12.513 9.315 -28.597 1.00 88.19 392 PHE A N 1
ATOM 3130 C CA . PHE A 1 392 ? 12.774 10.717 -28.904 1.00 88.19 392 PHE A CA 1
ATOM 3131 C C . PHE A 1 392 ? 12.934 11.485 -27.595 1.00 88.19 392 PHE A C 1
ATOM 3133 O O . PHE A 1 392 ? 12.085 11.382 -26.715 1.00 88.19 392 PHE A O 1
ATOM 3140 N N . TYR A 1 393 ? 14.001 12.265 -27.448 1.00 86.19 393 TYR A N 1
ATOM 3141 C CA . TYR A 1 393 ? 14.250 13.083 -26.263 1.00 86.19 393 TYR A CA 1
ATOM 3142 C C . TYR A 1 393 ? 14.400 14.544 -26.658 1.00 86.19 393 TYR A C 1
ATOM 3144 O O . TYR A 1 393 ? 15.288 14.884 -27.436 1.00 86.19 393 TYR A O 1
ATOM 3152 N N . SER A 1 394 ? 13.548 15.413 -26.119 1.00 84.69 394 SER A N 1
ATOM 3153 C CA . SER A 1 394 ? 13.503 16.826 -26.512 1.00 84.69 394 SER A CA 1
ATOM 3154 C C . SER A 1 394 ? 13.755 17.837 -25.407 1.00 84.69 394 SER A C 1
ATOM 3156 O O . SER A 1 394 ? 13.637 19.042 -25.625 1.00 84.69 394 SER A O 1
ATOM 3158 N N . GLU A 1 395 ? 14.159 17.379 -24.230 1.00 74.56 395 GLU A N 1
ATOM 3159 C CA . GLU A 1 395 ? 14.591 18.302 -23.191 1.00 74.56 395 GLU A CA 1
ATOM 3160 C C . GLU A 1 395 ? 15.903 19.006 -23.560 1.00 74.56 395 GLU A C 1
ATOM 3162 O O . GLU A 1 395 ? 16.815 18.415 -24.147 1.00 74.56 395 GLU A O 1
ATOM 3167 N N . ILE A 1 396 ? 16.013 20.281 -23.179 1.00 65.75 396 ILE A N 1
ATOM 3168 C CA . ILE A 1 396 ? 17.231 21.081 -23.394 1.00 65.75 396 ILE A CA 1
ATOM 3169 C C . ILE A 1 396 ? 18.326 20.611 -22.450 1.00 65.75 396 ILE A C 1
ATOM 3171 O O . ILE A 1 396 ? 19.501 20.513 -22.819 1.00 65.75 396 ILE A O 1
ATOM 3175 N N . ASN A 1 397 ? 17.928 20.313 -21.214 1.00 61.75 397 ASN A N 1
ATOM 3176 C CA . ASN A 1 397 ? 18.843 19.838 -20.201 1.00 61.75 397 ASN A CA 1
ATOM 3177 C C . ASN A 1 397 ? 19.195 18.380 -20.504 1.00 61.75 397 ASN A C 1
ATOM 3179 O O . ASN A 1 397 ? 18.435 17.451 -20.229 1.00 61.75 397 ASN A O 1
ATOM 3183 N N . ARG A 1 398 ? 20.390 18.187 -21.071 1.00 58.00 398 ARG A N 1
ATOM 3184 C CA . ARG A 1 398 ? 21.012 16.879 -21.319 1.00 58.00 398 ARG A CA 1
ATOM 3185 C C . ARG A 1 398 ? 21.505 16.253 -20.012 1.00 58.00 398 ARG A C 1
ATOM 3187 O O . ARG A 1 398 ? 22.683 15.913 -19.898 1.00 58.00 398 ARG A O 1
ATOM 3194 N N . TYR A 1 399 ? 20.646 16.150 -18.996 1.00 60.25 399 TYR A N 1
ATOM 3195 C CA . TYR A 1 399 ? 21.021 15.454 -17.775 1.00 60.25 399 TYR A CA 1
ATOM 3196 C C . TYR A 1 399 ? 21.337 14.008 -18.138 1.00 60.25 399 TYR A C 1
ATOM 3198 O O . TYR A 1 399 ? 20.472 13.228 -18.526 1.00 60.25 399 TYR A O 1
ATOM 3206 N N . VAL A 1 400 ? 22.610 13.658 -17.993 1.00 59.25 400 VAL A N 1
ATOM 3207 C CA . VAL A 1 400 ? 23.142 12.306 -18.171 1.00 59.25 400 VAL A CA 1
ATOM 3208 C C . VAL A 1 400 ? 22.311 11.277 -17.381 1.00 59.25 400 VAL A C 1
ATOM 3210 O O . VAL A 1 400 ? 22.123 10.145 -17.826 1.00 59.25 400 VAL A O 1
ATOM 3213 N N . CYS A 1 401 ? 21.745 11.704 -16.248 1.00 62.16 401 CYS A N 1
ATOM 3214 C CA . CYS A 1 401 ? 20.846 10.926 -15.405 1.00 62.16 401 CYS A CA 1
ATOM 3215 C C . CYS A 1 401 ? 19.556 10.481 -16.112 1.00 62.16 401 CYS A C 1
ATOM 3217 O O . CYS A 1 401 ? 19.138 9.345 -15.911 1.00 62.16 401 CYS A O 1
ATOM 3219 N N . ASP A 1 402 ? 18.940 11.319 -16.953 1.00 68.31 402 ASP A N 1
ATOM 3220 C CA . ASP A 1 402 ? 17.672 10.974 -17.615 1.00 68.31 402 ASP A CA 1
ATOM 3221 C C . ASP A 1 402 ? 17.885 9.920 -18.708 1.00 68.31 402 ASP A C 1
ATOM 3223 O O . ASP A 1 402 ? 17.104 8.982 -18.838 1.00 68.31 402 ASP A O 1
ATOM 3227 N N . ILE A 1 403 ? 19.001 9.992 -19.436 1.00 68.06 403 ILE A N 1
ATOM 3228 C CA . ILE A 1 403 ? 19.371 8.955 -20.411 1.00 68.06 403 ILE A CA 1
ATOM 3229 C C . ILE A 1 403 ? 19.681 7.630 -19.698 1.00 68.06 403 ILE A C 1
ATOM 3231 O O . ILE A 1 403 ? 19.239 6.568 -20.141 1.00 68.06 403 ILE A O 1
ATOM 3235 N N . ALA A 1 404 ? 20.401 7.682 -18.571 1.00 65.31 404 ALA A N 1
ATOM 3236 C CA . ALA A 1 404 ? 20.674 6.504 -17.747 1.00 65.31 404 ALA A CA 1
ATOM 3237 C C . ALA A 1 404 ? 19.378 5.860 -17.219 1.00 65.31 404 ALA A C 1
ATOM 3239 O O . ALA A 1 404 ? 19.230 4.639 -17.273 1.00 65.31 404 ALA A O 1
ATOM 3240 N N . LEU A 1 405 ? 18.424 6.683 -16.767 1.00 67.81 405 LEU A N 1
ATOM 3241 C CA . LEU A 1 405 ? 17.093 6.271 -16.313 1.00 67.81 405 LEU A CA 1
ATOM 3242 C C . LEU A 1 405 ? 16.335 5.517 -17.409 1.00 67.81 405 LEU A C 1
ATOM 3244 O O . LEU A 1 405 ? 15.851 4.410 -17.177 1.00 67.81 405 LEU A O 1
ATOM 3248 N N . ILE A 1 406 ? 16.245 6.110 -18.604 1.00 71.06 406 ILE A N 1
ATOM 3249 C CA . ILE A 1 406 ? 15.538 5.526 -19.750 1.00 71.06 406 ILE A CA 1
ATOM 3250 C C . ILE A 1 406 ? 16.121 4.150 -20.070 1.00 71.06 406 ILE A C 1
ATOM 3252 O O . ILE A 1 406 ? 15.382 3.179 -20.204 1.00 71.06 406 ILE A O 1
ATOM 3256 N N . ARG A 1 407 ? 17.451 4.037 -20.111 1.00 68.12 407 ARG A N 1
ATOM 3257 C CA . ARG A 1 407 ? 18.135 2.765 -20.377 1.00 68.12 407 ARG A CA 1
ATOM 3258 C C . ARG A 1 407 ? 17.943 1.719 -19.282 1.00 68.12 407 ARG A C 1
ATOM 3260 O O . ARG A 1 407 ? 17.923 0.532 -19.583 1.00 68.12 407 ARG A O 1
ATOM 3267 N N . MET A 1 408 ? 17.791 2.135 -18.025 1.00 66.50 408 MET A N 1
ATOM 3268 C CA . MET A 1 408 ? 17.487 1.220 -16.923 1.00 66.50 408 MET A CA 1
ATOM 3269 C C . MET A 1 408 ? 16.056 0.677 -17.016 1.00 66.50 408 MET A C 1
ATOM 3271 O O . MET A 1 408 ? 15.823 -0.504 -16.771 1.00 66.50 408 MET A O 1
ATOM 3275 N N . LEU A 1 409 ? 15.098 1.538 -17.364 1.00 71.19 409 LEU A N 1
ATOM 3276 C CA . LEU A 1 409 ? 13.694 1.165 -17.548 1.00 71.19 409 LEU A CA 1
ATOM 3277 C C . LEU A 1 409 ? 13.485 0.291 -18.791 1.00 71.19 409 LEU A C 1
ATOM 3279 O O . LEU A 1 409 ? 12.605 -0.569 -18.799 1.00 71.19 409 LEU A O 1
ATOM 3283 N N . PHE A 1 410 ? 14.313 0.489 -19.816 1.00 72.81 410 PHE A N 1
ATOM 3284 C CA . PHE A 1 410 ? 14.248 -0.215 -21.088 1.00 72.81 410 PHE A CA 1
ATOM 3285 C C . PHE A 1 410 ? 15.608 -0.822 -21.441 1.00 72.81 410 PHE A C 1
ATOM 3287 O O . PHE A 1 410 ? 16.357 -0.248 -22.235 1.00 72.81 410 PHE A O 1
ATOM 3294 N N . PRO A 1 411 ? 15.948 -1.993 -20.875 1.00 62.22 411 PRO A N 1
ATOM 3295 C CA . PRO A 1 411 ? 17.165 -2.691 -21.255 1.00 62.22 411 PRO A CA 1
ATOM 3296 C C . PRO A 1 411 ? 17.065 -3.122 -22.726 1.00 62.22 411 PRO A C 1
ATOM 3298 O O . PRO A 1 411 ? 16.310 -4.030 -23.072 1.00 62.22 411 PRO A O 1
ATOM 3301 N N . GLY A 1 412 ? 17.807 -2.452 -23.608 1.00 64.19 412 GLY A N 1
ATOM 3302 C CA . GLY A 1 412 ? 17.785 -2.713 -25.046 1.00 64.19 412 GLY A CA 1
ATOM 3303 C C . GLY A 1 412 ? 18.689 -1.778 -25.854 1.00 64.19 412 GLY A C 1
ATOM 3304 O O . GLY A 1 412 ? 19.340 -0.885 -25.313 1.00 64.19 412 GLY A O 1
ATOM 3305 N N . ARG A 1 413 ? 18.760 -2.033 -27.166 1.00 67.62 413 ARG A N 1
ATOM 3306 C CA . ARG A 1 413 ? 19.473 -1.206 -28.159 1.00 67.62 413 ARG A CA 1
ATOM 3307 C C . ARG A 1 413 ? 18.486 -0.534 -29.117 1.00 67.62 413 ARG A C 1
ATOM 3309 O O . ARG A 1 413 ? 18.624 -0.650 -30.329 1.00 67.62 413 ARG A O 1
ATOM 3316 N N . GLN A 1 414 ? 17.450 0.091 -28.574 1.00 75.81 414 GLN A N 1
ATOM 3317 C CA . GLN A 1 414 ? 16.520 0.884 -29.370 1.00 75.81 414 GLN A CA 1
ATOM 3318 C C . GLN A 1 414 ? 17.213 2.148 -29.910 1.00 75.81 414 GLN A C 1
ATOM 3320 O O . GLN A 1 414 ? 18.013 2.744 -29.177 1.00 75.81 414 GLN A O 1
ATOM 3325 N N . PRO A 1 415 ? 16.873 2.601 -31.129 1.00 81.12 415 PRO A N 1
ATOM 3326 C CA . PRO A 1 415 ? 17.282 3.905 -31.636 1.00 81.12 415 PRO A CA 1
ATOM 3327 C C . PRO A 1 415 ? 16.883 5.040 -30.684 1.00 81.12 415 PRO A C 1
ATOM 3329 O O . PRO A 1 415 ? 15.779 5.052 -30.126 1.00 81.12 415 PRO A O 1
ATOM 3332 N N . PHE A 1 416 ? 17.792 5.997 -30.495 1.00 80.19 416 PHE A N 1
ATOM 3333 C CA . PHE A 1 416 ? 17.612 7.137 -29.598 1.00 80.19 416 PHE A CA 1
ATOM 3334 C C . PHE A 1 416 ? 17.908 8.449 -30.332 1.00 80.19 416 PHE A C 1
ATOM 3336 O O . PHE A 1 416 ? 19.054 8.748 -30.673 1.00 80.19 416 PHE A O 1
ATOM 3343 N N . TYR A 1 417 ? 16.870 9.257 -30.530 1.00 83.00 417 TYR A N 1
ATOM 3344 C CA . TYR A 1 417 ? 16.928 10.537 -31.228 1.00 83.00 417 TYR A CA 1
ATOM 3345 C C . TYR A 1 417 ? 16.901 11.704 -30.242 1.00 83.00 417 TYR A C 1
ATOM 3347 O O . TYR A 1 417 ? 16.058 11.761 -29.344 1.00 83.00 417 TYR A O 1
ATOM 3355 N N . LEU A 1 418 ? 17.803 12.670 -30.432 1.00 81.56 418 LEU A N 1
ATOM 3356 C CA . LEU A 1 418 ? 17.902 13.866 -29.596 1.00 81.56 418 LEU A CA 1
ATOM 3357 C C . LEU A 1 418 ? 17.410 15.096 -30.375 1.00 81.56 418 LEU A C 1
ATOM 3359 O O . LEU A 1 418 ? 18.020 15.502 -31.362 1.00 81.56 418 LEU A O 1
ATOM 3363 N N . LEU A 1 419 ? 16.332 15.715 -29.897 1.00 82.38 419 LEU A N 1
ATOM 3364 C CA . LEU A 1 419 ? 15.619 16.820 -30.548 1.00 82.38 419 LEU A CA 1
ATOM 3365 C C . LEU A 1 419 ? 15.356 17.966 -29.560 1.00 82.38 419 LEU A C 1
ATOM 3367 O O . LEU A 1 419 ? 14.200 18.190 -29.202 1.00 82.38 419 LEU A O 1
ATOM 3371 N N . PRO A 1 420 ? 16.379 18.692 -29.076 1.00 81.75 420 PRO A N 1
ATOM 3372 C CA . PRO A 1 420 ? 16.189 19.701 -28.036 1.00 81.75 420 PRO A CA 1
ATOM 3373 C C . PRO A 1 420 ? 15.166 20.758 -28.476 1.00 81.75 420 PRO A C 1
ATOM 3375 O O . PRO A 1 420 ? 15.325 21.382 -29.526 1.00 81.75 420 PRO A O 1
ATOM 3378 N N . TYR A 1 421 ? 14.120 20.955 -27.675 1.00 82.25 421 TYR A N 1
ATOM 3379 C CA . TYR A 1 421 ? 13.111 21.982 -27.912 1.00 82.25 421 TYR A CA 1
ATOM 3380 C C . TYR A 1 421 ? 13.735 23.380 -27.747 1.00 82.25 421 TYR A C 1
ATOM 3382 O O . TYR A 1 421 ? 14.402 23.621 -26.742 1.00 82.25 421 TYR A O 1
ATOM 3390 N N . PRO A 1 422 ? 13.552 24.329 -28.679 1.00 77.62 422 PRO A N 1
ATOM 3391 C CA . PRO A 1 422 ? 14.086 25.679 -28.522 1.00 77.62 422 PRO A CA 1
ATOM 3392 C C . PRO A 1 422 ? 13.261 26.468 -27.487 1.00 77.62 422 PRO A C 1
ATOM 3394 O O . PRO A 1 422 ? 12.177 26.960 -27.793 1.00 77.62 422 PRO A O 1
ATOM 3397 N N . LEU A 1 423 ? 13.750 26.612 -26.247 1.00 66.62 423 LEU A N 1
ATOM 3398 C CA . LEU A 1 423 ? 13.147 27.525 -25.259 1.00 66.62 423 LEU A CA 1
ATOM 3399 C C . LEU A 1 423 ? 13.743 28.934 -25.384 1.00 66.62 423 LEU A C 1
ATOM 3401 O O . LEU A 1 423 ? 14.946 29.120 -25.216 1.00 66.62 423 LEU A O 1
ATOM 3405 N N . PHE A 1 424 ? 12.873 29.929 -25.576 1.00 52.22 424 PHE A N 1
ATOM 3406 C CA . PHE A 1 424 ? 13.103 31.312 -25.148 1.00 52.22 424 PHE A CA 1
ATOM 3407 C C . PHE A 1 424 ? 12.505 31.468 -23.739 1.00 52.22 424 PHE A C 1
ATOM 3409 O O . PHE A 1 424 ? 11.313 31.226 -23.573 1.00 52.22 424 PHE A O 1
ATOM 3416 N N . ASP A 1 425 ? 13.338 31.808 -22.747 1.00 41.75 425 ASP A N 1
ATOM 3417 C CA . ASP A 1 425 ? 13.004 32.172 -21.353 1.00 41.75 425 ASP A CA 1
ATOM 3418 C C . ASP A 1 425 ? 11.640 31.687 -20.816 1.00 41.75 425 ASP A C 1
ATOM 3420 O O . ASP A 1 425 ? 10.670 32.440 -20.727 1.00 41.75 425 ASP A O 1
ATOM 3424 N N . ALA A 1 426 ? 11.574 30.431 -20.368 1.00 45.19 426 ALA A N 1
ATOM 3425 C CA . ALA A 1 426 ? 10.487 29.970 -19.508 1.00 45.19 426 ALA A CA 1
ATOM 3426 C C . ALA A 1 426 ? 10.885 30.141 -18.033 1.00 45.19 426 ALA A C 1
ATOM 3428 O O . ALA A 1 426 ? 11.346 29.213 -17.370 1.00 45.19 426 ALA A O 1
ATOM 3429 N N . THR A 1 427 ? 10.689 31.347 -17.500 1.00 35.41 427 THR A N 1
ATOM 3430 C CA . THR A 1 427 ? 10.500 31.548 -16.059 1.00 35.41 427 THR A CA 1
ATOM 3431 C C . THR A 1 427 ? 9.149 30.955 -15.679 1.00 35.41 427 THR A C 1
ATOM 3433 O O . THR A 1 427 ? 8.139 31.615 -15.886 1.00 35.41 427 THR A O 1
ATOM 3436 N N . ASN A 1 428 ? 9.111 29.714 -15.195 1.00 38.09 428 ASN A N 1
ATOM 3437 C CA . ASN A 1 428 ? 8.034 29.179 -14.353 1.00 38.09 428 ASN A CA 1
ATOM 3438 C C . ASN A 1 428 ? 8.422 27.774 -13.876 1.00 38.09 428 ASN A C 1
ATOM 3440 O O . ASN A 1 428 ? 8.302 26.811 -14.626 1.00 38.09 428 ASN A O 1
ATOM 3444 N N . SER A 1 429 ? 8.852 27.637 -12.621 1.00 42.66 429 SER A N 1
ATOM 3445 C CA . SER A 1 429 ? 8.748 26.355 -11.913 1.00 42.66 429 SER A CA 1
ATOM 3446 C C . SER A 1 429 ? 8.773 26.551 -10.393 1.00 42.66 429 SER A C 1
ATOM 3448 O O . SER A 1 429 ? 9.725 26.144 -9.734 1.00 42.66 429 SER A O 1
ATOM 3450 N N . ASP A 1 430 ? 7.720 27.156 -9.841 1.00 38.53 430 ASP A N 1
ATOM 3451 C CA . ASP A 1 430 ? 7.394 27.065 -8.404 1.00 38.53 430 ASP A CA 1
ATOM 3452 C C . ASP A 1 430 ? 6.089 26.276 -8.148 1.00 38.53 430 ASP A C 1
ATOM 3454 O O . ASP A 1 430 ? 5.566 26.261 -7.040 1.00 38.53 430 ASP A O 1
ATOM 3458 N N . GLU A 1 431 ? 5.599 25.507 -9.130 1.00 43.78 431 GLU A N 1
ATOM 3459 C CA . GLU A 1 431 ? 4.507 24.526 -8.933 1.00 43.78 431 GLU A CA 1
ATOM 3460 C C . GLU A 1 431 ? 4.979 23.204 -8.284 1.00 43.78 431 GLU A C 1
ATOM 3462 O O . GLU A 1 431 ? 4.206 22.258 -8.131 1.00 43.78 431 GLU A O 1
ATOM 3467 N N . ARG A 1 432 ? 6.253 23.109 -7.865 1.00 44.53 432 ARG A N 1
ATOM 3468 C CA . ARG A 1 432 ? 6.845 21.871 -7.317 1.00 44.53 432 ARG A CA 1
ATOM 3469 C C . ARG A 1 432 ? 6.159 21.366 -6.043 1.00 44.53 432 ARG A C 1
ATOM 3471 O O . ARG A 1 432 ? 6.184 20.165 -5.793 1.00 44.53 432 ARG A O 1
ATOM 3478 N N . ASN A 1 433 ? 5.556 22.249 -5.247 1.00 43.84 433 ASN A N 1
ATOM 3479 C CA . ASN A 1 433 ? 5.041 21.872 -3.929 1.00 43.84 433 ASN A CA 1
ATOM 3480 C C . ASN A 1 433 ? 3.638 21.240 -3.961 1.00 43.84 433 ASN A C 1
ATOM 3482 O O . ASN A 1 433 ? 3.356 20.401 -3.109 1.00 43.84 433 ASN A O 1
ATOM 3486 N N . GLU A 1 434 ? 2.765 21.593 -4.914 1.00 45.97 434 GLU A N 1
ATOM 3487 C CA . GLU A 1 434 ? 1.413 21.002 -4.973 1.00 45.97 434 GLU A CA 1
ATOM 3488 C C . GLU A 1 434 ? 1.440 19.571 -5.533 1.00 45.97 434 GLU A C 1
ATOM 3490 O O . GLU A 1 434 ? 0.875 18.669 -4.911 1.00 45.97 434 GLU A O 1
ATOM 3495 N N . LYS A 1 435 ? 2.198 19.319 -6.616 1.00 49.31 435 LYS A N 1
ATOM 3496 C CA . LYS A 1 435 ? 2.354 17.969 -7.201 1.00 49.31 435 LYS A CA 1
ATOM 3497 C C . LYS A 1 435 ? 2.987 16.961 -6.228 1.00 49.31 435 LYS A C 1
ATOM 3499 O O . LYS A 1 435 ? 2.637 15.784 -6.258 1.00 49.31 435 LYS A O 1
ATOM 3504 N N . ALA A 1 436 ? 3.881 17.409 -5.340 1.00 53.19 436 ALA A N 1
ATOM 3505 C CA . ALA A 1 436 ? 4.522 16.535 -4.355 1.00 53.19 436 ALA A CA 1
ATOM 3506 C C . ALA A 1 436 ? 3.504 15.888 -3.395 1.00 53.19 436 ALA A C 1
ATOM 3508 O O . ALA A 1 436 ? 3.574 14.687 -3.139 1.00 53.19 436 ALA A O 1
ATOM 3509 N N . ASN A 1 437 ? 2.513 16.651 -2.917 1.00 51.47 437 ASN A N 1
ATOM 3510 C CA . ASN A 1 437 ? 1.507 16.140 -1.982 1.00 51.47 437 ASN A CA 1
ATOM 3511 C C . ASN A 1 437 ? 0.544 15.131 -2.631 1.00 51.47 437 ASN A C 1
ATOM 3513 O O . ASN A 1 437 ? 0.205 14.133 -1.993 1.00 51.47 437 ASN A O 1
ATOM 3517 N N . GLU A 1 438 ? 0.113 15.374 -3.875 1.00 55.22 438 GLU A N 1
ATOM 3518 C CA . GLU A 1 438 ? -0.756 14.450 -4.625 1.00 55.22 438 GLU A CA 1
ATOM 3519 C C . GLU A 1 438 ? -0.045 13.121 -4.911 1.00 55.22 438 GLU A C 1
ATOM 3521 O O . GLU A 1 438 ? -0.613 12.043 -4.708 1.00 55.22 438 GLU A O 1
ATOM 3526 N N . LEU A 1 439 ? 1.228 13.192 -5.308 1.00 55.41 439 LEU A N 1
ATOM 3527 C CA . LEU A 1 439 ? 2.054 12.018 -5.562 1.00 55.41 439 LEU A CA 1
ATOM 3528 C C . LEU A 1 439 ? 2.219 11.165 -4.290 1.00 55.41 439 LEU A C 1
ATOM 3530 O O . LEU A 1 439 ? 2.060 9.945 -4.336 1.00 55.41 439 LEU A O 1
ATOM 3534 N N . GLU A 1 440 ? 2.448 11.791 -3.132 1.00 63.69 440 GLU A N 1
ATOM 3535 C CA . GLU A 1 440 ? 2.530 11.082 -1.850 1.00 63.69 440 GLU A CA 1
ATOM 3536 C C . GLU A 1 440 ? 1.231 10.352 -1.469 1.00 63.69 440 GLU A C 1
ATOM 3538 O O . GLU A 1 440 ? 1.287 9.303 -0.826 1.00 63.69 440 GLU A O 1
ATOM 3543 N N . GLU A 1 441 ? 0.054 10.880 -1.829 1.00 68.19 441 GLU A N 1
ATOM 3544 C CA . GLU A 1 441 ? -1.208 10.169 -1.589 1.00 68.19 441 GLU A CA 1
ATOM 3545 C C . GLU A 1 441 ? -1.344 8.926 -2.476 1.00 68.19 441 GLU A C 1
ATOM 3547 O O . GLU A 1 441 ? -1.849 7.904 -2.007 1.00 68.19 441 GLU A O 1
ATOM 3552 N N . SER A 1 442 ? -0.844 8.979 -3.716 1.00 71.25 442 SER A N 1
ATOM 3553 C CA . SER A 1 442 ? -0.894 7.846 -4.651 1.00 71.25 442 SER A CA 1
ATOM 3554 C C . SER A 1 442 ? -0.083 6.631 -4.178 1.00 71.25 442 SER A C 1
ATOM 3556 O O . SER A 1 442 ? -0.443 5.492 -4.471 1.00 71.25 442 SER A O 1
ATOM 3558 N N . PHE A 1 443 ? 0.966 6.855 -3.380 1.00 82.88 443 PHE A N 1
ATOM 3559 C CA . PHE A 1 443 ? 1.835 5.799 -2.847 1.00 82.88 443 PHE A CA 1
ATOM 3560 C C . PHE A 1 443 ? 1.465 5.328 -1.436 1.00 82.88 443 PHE A C 1
ATOM 3562 O O . PHE A 1 443 ? 2.086 4.404 -0.899 1.00 82.88 443 PHE A O 1
ATOM 3569 N N . LEU A 1 444 ? 0.460 5.947 -0.813 1.00 89.12 444 LEU A N 1
ATOM 3570 C CA . LEU A 1 444 ? 0.129 5.716 0.591 1.00 89.12 444 LEU A CA 1
ATOM 3571 C C . LEU A 1 444 ? -0.282 4.262 0.867 1.00 89.12 444 LEU A C 1
ATOM 3573 O O . LEU A 1 444 ? 0.155 3.684 1.859 1.00 89.12 444 LEU A O 1
ATOM 3577 N N . GLU A 1 445 ? -1.083 3.649 -0.006 1.00 90.25 445 GLU A N 1
ATOM 3578 C CA . GLU A 1 445 ? -1.521 2.252 0.150 1.00 90.25 445 GLU A CA 1
ATOM 3579 C C . GLU A 1 445 ? -0.358 1.252 0.037 1.00 90.25 445 GLU A C 1
ATOM 3581 O O . GLU A 1 445 ? -0.285 0.296 0.812 1.00 90.25 445 GLU A O 1
ATOM 3586 N N . GLU A 1 446 ? 0.597 1.497 -0.863 1.00 89.44 446 GLU A N 1
ATOM 3587 C CA . GLU A 1 446 ? 1.801 0.665 -0.983 1.00 89.44 446 GLU A CA 1
ATOM 3588 C C . GLU A 1 446 ? 2.689 0.809 0.260 1.00 89.44 446 GLU A C 1
ATOM 3590 O O . GLU A 1 446 ? 3.175 -0.173 0.822 1.00 89.44 446 GLU A O 1
ATOM 3595 N N . ALA A 1 447 ? 2.831 2.031 0.776 1.00 92.69 447 ALA A N 1
ATOM 3596 C CA . ALA A 1 447 ? 3.549 2.282 2.019 1.00 92.69 447 ALA A CA 1
ATOM 3597 C C . ALA A 1 447 ? 2.900 1.570 3.225 1.00 92.69 447 ALA A C 1
ATOM 3599 O O . ALA A 1 447 ? 3.601 0.997 4.064 1.00 92.69 447 ALA A O 1
ATOM 3600 N N . ILE A 1 448 ? 1.562 1.549 3.293 1.00 95.31 448 ILE A N 1
ATOM 3601 C CA . ILE A 1 448 ? 0.802 0.781 4.292 1.00 95.31 448 ILE A CA 1
ATOM 3602 C C . ILE A 1 448 ? 1.118 -0.713 4.166 1.00 95.31 448 ILE A C 1
ATOM 3604 O O . ILE A 1 448 ? 1.357 -1.372 5.183 1.00 95.31 448 ILE A O 1
ATOM 3608 N N . ASN A 1 449 ? 1.148 -1.252 2.945 1.00 94.31 449 ASN A N 1
ATOM 3609 C CA . ASN A 1 449 ? 1.491 -2.651 2.706 1.00 94.31 449 ASN A CA 1
ATOM 3610 C C . ASN A 1 449 ? 2.896 -2.988 3.204 1.00 94.31 449 ASN A C 1
ATOM 3612 O O . ASN A 1 449 ? 3.056 -3.987 3.904 1.00 94.31 449 ASN A O 1
ATOM 3616 N N . ILE A 1 450 ? 3.884 -2.133 2.934 1.00 93.88 450 ILE A N 1
ATOM 3617 C CA . ILE A 1 450 ? 5.257 -2.314 3.419 1.00 93.88 450 ILE A CA 1
ATOM 3618 C C . ILE A 1 450 ? 5.289 -2.346 4.950 1.00 93.88 450 ILE A C 1
ATOM 3620 O O . ILE A 1 450 ? 5.883 -3.252 5.533 1.00 93.88 450 ILE A O 1
ATOM 3624 N N . VAL A 1 451 ? 4.599 -1.430 5.635 1.00 95.25 451 VAL A N 1
ATOM 3625 C CA . VAL A 1 451 ? 4.550 -1.439 7.108 1.00 95.25 451 VAL A CA 1
ATOM 3626 C C . VAL A 1 451 ? 3.852 -2.694 7.647 1.00 95.25 451 VAL A C 1
ATOM 3628 O O . VAL A 1 451 ? 4.353 -3.327 8.578 1.00 95.25 451 VAL A O 1
ATOM 3631 N N . LEU A 1 452 ? 2.718 -3.101 7.069 1.00 95.75 452 LEU A N 1
ATOM 3632 C CA . LEU A 1 452 ? 2.025 -4.343 7.443 1.00 95.75 452 LEU A CA 1
ATOM 3633 C C . LEU A 1 452 ? 2.892 -5.584 7.216 1.00 95.75 452 LEU A C 1
ATOM 3635 O O . LEU A 1 452 ? 2.832 -6.539 7.992 1.00 95.75 452 LEU A O 1
ATOM 3639 N N . TRP A 1 453 ? 3.699 -5.563 6.164 1.00 94.31 453 TRP A N 1
ATOM 3640 C CA . TRP A 1 453 ? 4.656 -6.603 5.844 1.00 94.31 453 TRP A CA 1
ATOM 3641 C C . TRP A 1 453 ? 5.797 -6.669 6.872 1.00 94.31 453 TRP A C 1
ATOM 3643 O O . TRP A 1 453 ? 6.121 -7.768 7.330 1.00 94.31 453 TRP A O 1
ATOM 3653 N N . LEU A 1 454 ? 6.317 -5.532 7.364 1.00 94.62 454 LEU A N 1
ATOM 3654 C CA . LEU A 1 454 ? 7.310 -5.505 8.456 1.00 94.62 454 LEU A CA 1
ATOM 3655 C C . LEU A 1 454 ? 6.827 -6.269 9.698 1.00 94.62 454 LEU A C 1
ATOM 3657 O O . LEU A 1 454 ? 7.585 -7.054 10.274 1.00 94.62 454 LEU A O 1
ATOM 3661 N N . PHE A 1 455 ? 5.552 -6.106 10.074 1.00 94.44 455 PHE A N 1
ATOM 3662 C CA . PHE A 1 455 ? 4.943 -6.825 11.201 1.00 94.44 455 PHE A CA 1
ATOM 3663 C C . PHE A 1 455 ? 4.967 -8.351 11.044 1.00 94.44 455 PHE A C 1
ATOM 3665 O O . PHE A 1 455 ? 4.868 -9.054 12.050 1.00 94.44 455 PHE A O 1
ATOM 3672 N N . ARG A 1 456 ? 5.068 -8.875 9.816 1.00 92.88 456 ARG A N 1
ATOM 3673 C CA . ARG A 1 456 ? 5.107 -10.315 9.507 1.00 92.88 456 ARG A CA 1
ATOM 3674 C C . ARG A 1 456 ? 6.512 -10.819 9.163 1.00 92.88 456 ARG A C 1
ATOM 3676 O O . ARG A 1 456 ? 6.695 -12.024 9.010 1.00 92.88 456 ARG A O 1
ATOM 3683 N N . ARG A 1 457 ? 7.504 -9.931 9.043 1.00 91.44 457 ARG A N 1
ATOM 3684 C CA . ARG A 1 457 ? 8.907 -10.284 8.755 1.00 91.44 457 ARG A CA 1
ATOM 3685 C C . ARG A 1 457 ? 9.795 -10.291 9.987 1.00 91.44 457 ARG A C 1
ATOM 3687 O O . ARG A 1 457 ? 10.724 -11.091 10.043 1.00 91.44 457 ARG A O 1
ATOM 3694 N N . PHE A 1 458 ? 9.490 -9.448 10.970 1.00 92.75 458 PHE A N 1
ATOM 3695 C CA . PHE A 1 458 ? 10.329 -9.296 12.151 1.00 92.75 458 PHE A CA 1
ATOM 3696 C C . PHE A 1 458 ? 9.610 -9.648 13.445 1.00 92.75 458 PHE A C 1
ATOM 3698 O O . PHE A 1 458 ? 8.437 -9.332 13.647 1.00 92.75 458 PHE A O 1
ATOM 3705 N N . LYS A 1 459 ? 10.361 -10.248 14.369 1.00 90.44 459 LYS A N 1
ATOM 3706 C CA . LYS A 1 459 ? 9.957 -10.431 15.761 1.00 90.44 459 LYS A CA 1
ATOM 3707 C C . LYS A 1 459 ? 9.945 -9.063 16.443 1.00 90.44 459 LYS A C 1
ATOM 3709 O O . LYS A 1 459 ? 10.982 -8.415 16.581 1.00 90.44 459 LYS A O 1
ATOM 3714 N N . LEU A 1 460 ? 8.761 -8.629 16.862 1.00 90.81 460 LEU A N 1
ATOM 3715 C CA . LEU A 1 460 ? 8.539 -7.344 17.522 1.00 90.81 460 LEU A CA 1
ATOM 3716 C C . LEU A 1 460 ? 8.210 -7.527 19.006 1.00 90.81 460 LEU A C 1
ATOM 3718 O O . LEU A 1 460 ? 7.822 -8.612 19.453 1.00 90.81 460 LEU A O 1
ATOM 3722 N N . GLU A 1 461 ? 8.336 -6.446 19.775 1.00 87.12 461 GLU A N 1
ATOM 3723 C CA . GLU A 1 461 ? 7.856 -6.420 21.154 1.00 87.12 461 GLU A CA 1
ATOM 3724 C C . GLU A 1 461 ? 6.346 -6.679 21.213 1.00 87.12 461 GLU A C 1
ATOM 3726 O O . GLU A 1 461 ? 5.599 -6.376 20.284 1.00 87.12 461 GLU A O 1
ATOM 3731 N N . LYS A 1 462 ? 5.872 -7.221 22.335 1.00 83.38 462 LYS A N 1
ATOM 3732 C CA . LYS A 1 462 ? 4.447 -7.487 22.554 1.00 83.38 462 LYS A CA 1
ATOM 3733 C C . LYS A 1 462 ? 3.860 -6.506 23.554 1.00 83.38 462 LYS A C 1
ATOM 3735 O O . LYS A 1 462 ? 4.503 -6.111 24.525 1.00 83.38 462 LYS A O 1
ATOM 3740 N N . CYS A 1 463 ? 2.577 -6.206 23.391 1.00 78.31 463 CYS A N 1
ATOM 3741 C CA . CYS A 1 463 ? 1.796 -5.554 24.443 1.00 78.31 463 CYS A CA 1
ATOM 3742 C C . CYS A 1 463 ? 1.715 -6.413 25.721 1.00 78.31 463 CYS A C 1
ATOM 3744 O O . CYS A 1 463 ? 1.880 -7.629 25.663 1.00 78.31 463 CYS A O 1
ATOM 3746 N N . ARG A 1 464 ? 1.343 -5.815 26.869 1.00 69.06 464 ARG A N 1
ATOM 3747 C CA . ARG A 1 464 ? 1.238 -6.500 28.185 1.00 69.06 464 ARG A CA 1
ATOM 3748 C C . ARG A 1 464 ? 0.420 -7.806 28.183 1.00 69.06 464 ARG A C 1
ATOM 3750 O O . ARG A 1 464 ? 0.663 -8.665 29.018 1.00 69.06 464 ARG A O 1
ATOM 3757 N N . LYS A 1 465 ? -0.544 -7.962 27.263 1.00 67.06 465 LYS A N 1
ATOM 3758 C CA . LYS A 1 465 ? -1.361 -9.185 27.098 1.00 67.06 465 LYS A CA 1
ATOM 3759 C C . LYS A 1 465 ? -0.751 -10.238 26.157 1.00 67.06 465 LYS A C 1
ATOM 3761 O O . LYS A 1 465 ? -1.319 -11.309 26.011 1.00 67.06 465 LYS A O 1
ATOM 3766 N N . GLY A 1 466 ? 0.362 -9.943 25.487 1.00 66.12 466 GLY A N 1
ATOM 3767 C CA . GLY A 1 466 ? 1.082 -10.871 24.610 1.00 66.12 466 GLY A CA 1
ATOM 3768 C C . GLY A 1 466 ? 0.460 -11.133 23.232 1.00 66.12 466 GLY A C 1
ATOM 3769 O O . GLY A 1 466 ? 1.058 -11.854 22.442 1.00 66.12 466 GLY A O 1
ATOM 3770 N N . ILE A 1 467 ? -0.716 -10.573 22.932 1.00 82.31 467 ILE A N 1
ATOM 3771 C CA . ILE A 1 467 ? -1.469 -10.912 21.712 1.00 82.31 467 ILE A CA 1
ATOM 3772 C C . ILE A 1 467 ? -0.978 -10.116 20.503 1.00 82.31 467 ILE A C 1
ATOM 3774 O O . ILE A 1 467 ? -0.755 -10.702 19.446 1.00 82.31 467 ILE A O 1
ATOM 3778 N N . GLN A 1 468 ? -0.797 -8.801 20.665 1.00 89.69 468 GLN A N 1
ATOM 3779 C CA . GLN A 1 468 ? -0.487 -7.895 19.561 1.00 89.69 468 GLN A CA 1
ATOM 3780 C C . GLN A 1 468 ? 0.979 -7.446 19.551 1.00 89.69 468 GLN A C 1
ATOM 3782 O O . GLN A 1 468 ? 1.507 -7.104 20.623 1.00 89.69 468 GLN A O 1
ATOM 3787 N N . PRO A 1 469 ? 1.611 -7.409 18.362 1.00 92.12 469 PRO A N 1
ATOM 3788 C CA . PRO A 1 469 ? 2.952 -6.875 18.183 1.00 92.12 469 PRO A CA 1
ATOM 3789 C C . PRO A 1 469 ? 2.944 -5.343 18.231 1.00 92.12 469 PRO A C 1
ATOM 3791 O O . PRO A 1 469 ? 1.946 -4.690 17.907 1.00 92.12 469 PRO A O 1
ATOM 3794 N N . VAL A 1 470 ? 4.077 -4.777 18.633 1.00 91.75 470 VAL A N 1
ATOM 3795 C CA . VAL A 1 470 ? 4.318 -3.340 18.740 1.00 91.75 470 VAL A CA 1
ATOM 3796 C C . VAL A 1 470 ? 5.521 -2.980 17.884 1.00 91.75 470 VAL A C 1
ATOM 3798 O O . VAL A 1 470 ? 6.637 -3.419 18.153 1.00 91.75 470 VAL A O 1
ATOM 3801 N N . LEU A 1 471 ? 5.288 -2.156 16.870 1.00 92.12 471 LEU A N 1
ATOM 3802 C CA . LEU A 1 471 ? 6.342 -1.569 16.063 1.00 92.12 471 LEU A CA 1
ATOM 3803 C C . LEU A 1 471 ? 6.879 -0.321 16.766 1.00 92.12 471 LEU A C 1
ATOM 3805 O O . LEU A 1 471 ? 6.109 0.580 17.111 1.00 92.12 471 LEU A O 1
ATOM 3809 N N . ARG A 1 472 ? 8.199 -0.279 16.955 1.00 86.94 472 ARG A N 1
ATOM 3810 C CA . ARG A 1 472 ? 8.945 0.911 17.370 1.00 86.94 472 ARG A CA 1
ATOM 3811 C C . ARG A 1 472 ? 10.029 1.185 16.347 1.00 86.94 472 ARG A C 1
ATOM 3813 O O . ARG A 1 472 ? 10.937 0.374 16.198 1.00 86.94 472 ARG A O 1
ATOM 3820 N N . ILE A 1 473 ? 9.936 2.324 15.677 1.00 86.62 473 ILE A N 1
ATOM 3821 C CA . ILE A 1 473 ? 10.991 2.835 14.806 1.00 86.62 473 ILE A CA 1
ATOM 3822 C C . ILE A 1 473 ? 11.237 4.276 15.237 1.00 86.62 473 ILE A C 1
ATOM 3824 O O . ILE A 1 473 ? 10.324 5.097 15.221 1.00 86.62 473 ILE A O 1
ATOM 3828 N N . SER A 1 474 ? 12.458 4.555 15.683 1.00 85.38 474 SER A N 1
ATOM 3829 C CA . SER A 1 474 ? 12.887 5.917 15.998 1.00 85.38 474 SER A CA 1
ATOM 3830 C C . SER A 1 474 ? 13.098 6.717 14.712 1.00 85.38 474 SER A C 1
ATOM 3832 O O . SER A 1 474 ? 13.567 6.163 13.716 1.00 85.38 474 SER A O 1
ATOM 3834 N N . GLU A 1 475 ? 12.831 8.024 14.759 1.00 86.81 475 GLU A N 1
ATOM 3835 C CA . GLU A 1 475 ? 13.127 8.968 13.671 1.00 86.81 475 GLU A CA 1
ATOM 3836 C C . GLU A 1 475 ? 14.591 8.862 13.204 1.00 86.81 475 GLU A C 1
ATOM 3838 O O . GLU A 1 475 ? 14.883 8.984 12.017 1.00 86.81 475 GLU A O 1
ATOM 3843 N N . MET A 1 476 ? 15.516 8.517 14.112 1.00 87.94 476 MET A N 1
ATOM 3844 C CA . MET A 1 476 ? 16.934 8.329 13.786 1.00 87.94 476 MET A CA 1
ATOM 3845 C C . MET A 1 476 ? 17.175 7.263 12.708 1.00 87.94 476 MET A C 1
ATOM 3847 O O . MET A 1 476 ? 18.204 7.300 12.043 1.00 87.94 476 MET A O 1
ATOM 3851 N N . PHE A 1 477 ? 16.260 6.313 12.517 1.00 91.12 477 PHE A N 1
ATOM 3852 C CA . PHE A 1 477 ? 16.406 5.261 11.515 1.00 91.12 477 PHE A CA 1
ATOM 3853 C C . PHE A 1 477 ? 15.930 5.668 10.117 1.00 91.12 477 PHE A C 1
ATOM 3855 O O . PHE A 1 477 ? 15.990 4.848 9.210 1.00 91.12 477 PHE A O 1
ATOM 3862 N N . PHE A 1 478 ? 15.527 6.919 9.902 1.00 93.19 478 PHE A N 1
ATOM 3863 C CA . PHE A 1 478 ? 15.215 7.444 8.573 1.00 93.19 478 PHE A CA 1
ATOM 3864 C C . PHE A 1 478 ? 16.341 8.326 8.058 1.00 93.19 478 PHE A C 1
ATOM 3866 O O . PHE A 1 478 ? 16.760 9.239 8.764 1.00 93.19 478 PHE A O 1
ATOM 3873 N N . ILE A 1 479 ? 16.835 8.081 6.841 1.00 93.12 479 ILE A N 1
ATOM 3874 C CA . ILE A 1 479 ? 17.992 8.801 6.278 1.00 93.12 479 ILE A CA 1
ATOM 3875 C C . ILE A 1 479 ? 17.809 10.326 6.333 1.00 93.12 479 ILE A C 1
ATOM 3877 O O . ILE A 1 479 ? 18.730 11.042 6.732 1.00 93.12 479 ILE A O 1
ATOM 3881 N N . SER A 1 480 ? 16.585 10.794 6.084 1.00 91.94 480 SER A N 1
ATOM 3882 C CA . SER A 1 480 ? 16.177 12.193 6.146 1.00 91.94 480 SER A CA 1
ATOM 3883 C C . SER A 1 480 ? 14.979 12.399 7.085 1.00 91.94 480 SER A C 1
ATOM 3885 O O . SER A 1 480 ? 14.228 11.473 7.403 1.00 91.94 480 SER A O 1
ATOM 3887 N N . ARG A 1 481 ? 14.742 13.658 7.471 1.00 90.75 481 ARG A N 1
ATOM 3888 C CA . ARG A 1 481 ? 13.509 14.062 8.166 1.00 90.75 481 ARG A CA 1
ATOM 3889 C C . ARG A 1 481 ? 12.266 13.908 7.280 1.00 90.75 481 ARG A C 1
ATOM 3891 O O . ARG A 1 481 ? 11.188 13.626 7.789 1.00 90.75 481 ARG A O 1
ATOM 3898 N N . GLY A 1 482 ? 12.409 14.075 5.964 1.00 89.81 482 GLY A N 1
ATOM 3899 C CA . GLY A 1 482 ? 11.315 13.887 5.009 1.00 89.81 482 GLY A CA 1
ATOM 3900 C C . GLY A 1 482 ? 10.796 12.449 5.015 1.00 89.81 482 GLY A C 1
ATOM 3901 O O . GLY A 1 482 ? 9.595 12.227 5.139 1.00 89.81 482 GLY A O 1
ATOM 3902 N N . ALA A 1 483 ? 11.703 11.473 5.006 1.00 92.31 483 ALA A N 1
ATOM 3903 C CA . ALA A 1 483 ? 11.371 10.056 5.128 1.00 92.31 483 ALA A CA 1
ATOM 3904 C C . ALA A 1 483 ? 10.627 9.724 6.435 1.00 92.31 483 ALA A C 1
ATOM 3906 O O . ALA A 1 483 ? 9.685 8.928 6.432 1.00 92.31 483 ALA A O 1
ATOM 3907 N N . ALA A 1 484 ? 11.010 10.360 7.546 1.00 91.62 484 ALA A N 1
ATOM 3908 C CA . ALA A 1 484 ? 10.312 10.204 8.819 1.00 91.62 484 ALA A CA 1
ATOM 3909 C C . ALA A 1 484 ? 8.880 10.768 8.778 1.00 91.62 484 ALA A C 1
ATOM 3911 O O . ALA A 1 484 ? 7.958 10.120 9.270 1.00 91.62 484 ALA A O 1
ATOM 3912 N N . LEU A 1 485 ? 8.667 11.923 8.135 1.00 90.88 485 LEU A N 1
ATOM 3913 C CA . LEU A 1 485 ? 7.329 12.504 7.954 1.00 90.88 485 LEU A CA 1
ATOM 3914 C C . LEU A 1 485 ? 6.416 11.608 7.105 1.00 90.88 485 LEU A C 1
ATOM 3916 O O . LEU A 1 485 ? 5.233 11.466 7.420 1.00 90.88 485 LEU A O 1
ATOM 3920 N N . ILE A 1 486 ? 6.955 10.953 6.070 1.00 92.00 486 ILE A N 1
ATOM 3921 C CA . ILE A 1 486 ? 6.208 9.947 5.299 1.00 92.00 486 ILE A CA 1
ATOM 3922 C C . ILE A 1 486 ? 5.792 8.786 6.198 1.00 92.00 486 ILE A C 1
ATOM 3924 O O . ILE A 1 486 ? 4.625 8.397 6.189 1.00 92.00 486 ILE A O 1
ATOM 3928 N N . PHE A 1 487 ? 6.703 8.258 7.020 1.00 93.06 487 PHE A N 1
ATOM 3929 C CA . PHE A 1 487 ? 6.351 7.206 7.972 1.00 93.06 487 PHE A CA 1
ATOM 3930 C C . PHE A 1 487 ? 5.239 7.656 8.931 1.00 93.06 487 PHE A C 1
ATOM 3932 O O . PHE A 1 487 ? 4.260 6.932 9.102 1.00 93.06 487 PHE A O 1
ATOM 3939 N N . GLU A 1 488 ? 5.315 8.862 9.499 1.00 91.50 488 GLU A N 1
ATOM 3940 C CA . GLU A 1 488 ? 4.247 9.413 10.344 1.00 91.50 488 GLU A CA 1
ATOM 3941 C C . GLU A 1 488 ? 2.904 9.515 9.598 1.00 91.50 488 GLU A C 1
ATOM 3943 O O . GLU A 1 488 ? 1.866 9.113 10.134 1.00 91.50 488 GLU A O 1
ATOM 3948 N N . LYS A 1 489 ? 2.912 9.985 8.343 1.00 91.81 489 LYS A N 1
ATOM 3949 C CA . LYS A 1 489 ? 1.727 10.057 7.469 1.00 91.81 489 LYS A CA 1
ATOM 3950 C C . LYS A 1 489 ? 1.108 8.673 7.252 1.00 91.81 489 LYS A C 1
ATOM 3952 O O . LYS A 1 489 ? -0.102 8.512 7.430 1.00 91.81 489 LYS A O 1
ATOM 3957 N N . VAL A 1 490 ? 1.929 7.661 6.967 1.00 94.06 490 VAL A N 1
ATOM 3958 C CA . VAL A 1 490 ? 1.501 6.257 6.831 1.00 94.06 490 VAL A CA 1
ATOM 3959 C C . VAL A 1 490 ? 0.885 5.752 8.133 1.00 94.06 490 VAL A C 1
ATOM 3961 O O . VAL A 1 490 ? -0.232 5.234 8.128 1.00 94.06 490 VAL A O 1
ATOM 3964 N N . MET A 1 491 ? 1.549 5.953 9.272 1.00 93.44 491 MET A N 1
ATOM 3965 C CA . MET A 1 491 ? 1.044 5.486 10.565 1.00 93.44 491 MET A CA 1
ATOM 3966 C C . MET A 1 491 ? -0.273 6.168 10.962 1.00 93.44 491 MET A C 1
ATOM 3968 O O . MET A 1 491 ? -1.169 5.508 11.497 1.00 93.44 491 MET A O 1
ATOM 3972 N N . ASN A 1 492 ? -0.444 7.455 10.651 1.00 91.19 492 ASN A N 1
ATOM 3973 C CA . ASN A 1 492 ? -1.696 8.186 10.869 1.00 91.19 492 ASN A CA 1
ATOM 3974 C C . ASN A 1 492 ? -2.836 7.674 9.973 1.00 91.19 492 ASN A C 1
ATOM 3976 O O . ASN A 1 492 ? -3.967 7.510 10.444 1.00 91.19 492 ASN A O 1
ATOM 3980 N N . ALA A 1 493 ? -2.547 7.348 8.712 1.00 92.12 493 ALA A N 1
ATOM 3981 C CA . ALA A 1 493 ? -3.508 6.727 7.802 1.00 92.12 493 ALA A CA 1
ATOM 3982 C C . ALA A 1 493 ? -3.923 5.322 8.275 1.00 92.12 493 ALA A C 1
ATOM 3984 O O . ALA A 1 493 ? -5.117 5.002 8.339 1.00 92.12 493 ALA A O 1
ATOM 3985 N N . MET A 1 494 ? -2.955 4.501 8.698 1.00 94.44 494 MET A N 1
ATOM 3986 C CA . MET A 1 494 ? -3.207 3.180 9.281 1.00 94.44 494 MET A CA 1
ATOM 3987 C C . MET A 1 494 ? -4.037 3.273 10.566 1.00 94.44 494 MET A C 1
ATOM 3989 O O . MET A 1 494 ? -4.928 2.446 10.780 1.00 94.44 494 MET A O 1
ATOM 3993 N N . LYS A 1 495 ? -3.780 4.279 11.412 1.00 91.88 495 LYS A N 1
ATOM 3994 C CA . LYS A 1 495 ? -4.538 4.540 12.644 1.00 91.88 495 LYS A CA 1
ATOM 3995 C C . LYS A 1 495 ? -5.981 4.924 12.339 1.00 91.88 495 LYS A C 1
ATOM 3997 O O . LYS A 1 495 ? -6.901 4.354 12.921 1.00 91.88 495 LYS A O 1
ATOM 4002 N N . SER A 1 496 ? -6.182 5.835 11.390 1.00 89.19 496 SER A N 1
ATOM 4003 C CA . SER A 1 496 ? -7.516 6.263 10.945 1.00 89.19 496 SER A CA 1
ATOM 4004 C C . SER A 1 496 ? -8.309 5.101 10.341 1.00 89.19 496 SER A C 1
ATOM 4006 O O . SER A 1 496 ? -9.503 4.970 10.585 1.00 89.19 496 SER A O 1
ATOM 4008 N N . SER A 1 497 ? -7.620 4.190 9.649 1.00 90.44 497 SER A N 1
ATOM 4009 C CA . SER A 1 497 ? -8.174 2.940 9.116 1.00 90.44 497 SER A CA 1
ATOM 4010 C C . SER A 1 497 ? -8.396 1.828 10.150 1.00 90.44 497 SER A C 1
ATOM 4012 O O . SER A 1 497 ? -8.907 0.768 9.793 1.00 90.44 497 SER A O 1
ATOM 4014 N N . GLY A 1 498 ? -7.972 2.006 11.404 1.00 90.38 498 GLY A N 1
ATOM 4015 C CA . GLY A 1 498 ? -8.102 0.985 12.453 1.00 90.38 498 GLY A CA 1
ATOM 4016 C C . GLY A 1 498 ? -7.175 -0.213 12.289 1.00 90.38 498 GLY A C 1
ATOM 4017 O O . GLY A 1 498 ? -7.416 -1.261 12.885 1.00 90.38 498 GLY A O 1
ATOM 4018 N N . LEU A 1 499 ? -6.125 -0.077 11.477 1.00 94.75 499 LEU A N 1
ATOM 4019 C CA . LEU A 1 499 ? -5.102 -1.106 11.300 1.00 94.75 499 LEU A CA 1
ATOM 4020 C C . LEU A 1 499 ? -4.112 -1.097 12.465 1.00 94.75 499 LEU A C 1
ATOM 4022 O O . LEU A 1 499 ? -3.620 -2.154 12.855 1.00 94.75 499 LEU A O 1
ATOM 4026 N N . VAL A 1 500 ? -3.840 0.081 13.033 1.00 94.19 500 VAL A N 1
ATOM 4027 C CA . VAL A 1 500 ? -2.934 0.260 14.174 1.00 94.19 500 VAL A CA 1
ATOM 4028 C C . VAL A 1 500 ? -3.520 1.205 15.219 1.00 94.19 500 VAL A C 1
ATOM 4030 O O . VAL A 1 500 ? -4.428 1.986 14.939 1.00 94.19 500 VAL A O 1
ATOM 4033 N N . SER A 1 501 ? -2.964 1.175 16.426 1.00 90.25 501 SER A N 1
ATOM 4034 C CA . SER A 1 501 ? -3.206 2.174 17.466 1.00 90.25 501 SER A CA 1
ATOM 4035 C C . SER A 1 501 ? -1.895 2.699 18.041 1.00 90.25 501 SER A C 1
ATOM 4037 O O . SER A 1 501 ? -0.907 1.973 18.150 1.00 90.25 501 SER A O 1
ATOM 4039 N N . SER A 1 502 ? -1.877 3.979 18.411 1.00 87.44 502 SER A N 1
ATOM 4040 C CA . SER A 1 502 ? -0.734 4.596 19.086 1.00 87.44 502 SER A CA 1
ATOM 4041 C C . SER A 1 502 ? -0.699 4.181 20.558 1.00 87.44 502 SER A C 1
ATOM 4043 O O . SER A 1 502 ? -1.709 4.278 21.261 1.00 87.44 502 SER A O 1
ATOM 4045 N N . LEU A 1 503 ? 0.469 3.769 21.040 1.00 83.25 503 LEU A N 1
ATOM 4046 C CA . LEU A 1 503 ? 0.748 3.567 22.456 1.00 83.25 503 LEU A CA 1
ATOM 4047 C C . LEU A 1 503 ? 1.521 4.779 22.977 1.00 83.25 503 LEU A C 1
ATOM 4049 O O . LEU A 1 503 ? 2.650 5.016 22.559 1.00 83.25 503 LEU A O 1
ATOM 4053 N N . ASN A 1 504 ? 0.936 5.513 23.921 1.00 66.00 504 ASN A N 1
ATOM 4054 C CA . ASN A 1 504 ? 1.663 6.557 24.638 1.00 66.00 504 ASN A CA 1
ATOM 4055 C C . ASN A 1 504 ? 2.593 5.878 25.653 1.00 66.00 504 ASN A C 1
ATOM 4057 O O . ASN A 1 504 ? 2.132 5.394 26.690 1.00 66.00 504 ASN A O 1
ATOM 4061 N N . ILE A 1 505 ? 3.884 5.802 25.333 1.00 58.19 505 ILE A N 1
ATOM 4062 C CA . ILE A 1 505 ? 4.944 5.362 26.250 1.00 58.19 505 ILE A CA 1
ATOM 4063 C C . ILE A 1 505 ? 5.749 6.600 26.667 1.00 58.19 505 ILE A C 1
ATOM 4065 O O . ILE A 1 505 ? 5.784 7.588 25.941 1.00 58.19 505 ILE A O 1
ATOM 4069 N N . SER A 1 506 ? 6.351 6.564 27.856 1.00 53.66 506 SER A N 1
ATOM 4070 C CA . SER A 1 506 ? 7.103 7.671 28.463 1.00 53.66 506 SER A CA 1
ATOM 4071 C C . SER A 1 506 ? 8.296 8.181 27.647 1.00 53.66 506 SER A C 1
ATOM 4073 O O . SER A 1 506 ? 8.714 9.310 27.868 1.00 53.66 506 SER A O 1
ATOM 4075 N N . ASP A 1 507 ? 8.836 7.378 26.728 1.00 51.41 507 ASP A N 1
ATOM 4076 C CA . ASP A 1 507 ? 10.209 7.545 26.231 1.00 51.41 507 ASP A CA 1
ATOM 4077 C C . ASP A 1 507 ? 10.295 8.224 24.849 1.00 51.41 507 ASP A C 1
ATOM 4079 O O . ASP A 1 507 ? 11.176 7.889 24.065 1.00 51.41 507 ASP A O 1
ATOM 4083 N N . GLU A 1 508 ? 9.354 9.113 24.506 1.00 54.03 508 GLU A N 1
ATOM 4084 C CA . GLU A 1 508 ? 9.268 9.861 23.223 1.00 54.03 508 GLU A CA 1
ATOM 4085 C C . GLU A 1 508 ? 9.215 9.009 21.932 1.00 54.03 508 GLU A C 1
ATOM 4087 O O . GLU A 1 508 ? 8.942 9.527 20.853 1.00 54.03 508 GLU A O 1
ATOM 4092 N N . SER A 1 509 ? 9.404 7.690 22.010 1.00 60.38 509 SER A N 1
ATOM 4093 C CA . SER A 1 509 ? 9.335 6.794 20.858 1.00 60.38 509 SER A CA 1
ATOM 4094 C C . SER A 1 509 ? 7.894 6.545 20.418 1.00 60.38 509 SER A C 1
ATOM 4096 O O . SER A 1 509 ? 7.048 6.071 21.189 1.00 60.38 509 SER A O 1
ATOM 4098 N N . TYR A 1 510 ? 7.623 6.788 19.135 1.00 71.94 510 TYR A N 1
ATOM 4099 C CA . TYR A 1 510 ? 6.360 6.398 18.530 1.00 71.94 510 TYR A CA 1
ATOM 4100 C C . TYR A 1 510 ? 6.235 4.873 18.523 1.00 71.94 510 TYR A C 1
ATOM 4102 O O . TYR A 1 510 ? 6.955 4.152 17.831 1.00 71.94 510 TYR A O 1
ATOM 4110 N N . SER A 1 511 ? 5.312 4.379 19.342 1.00 86.25 511 SER A N 1
ATOM 4111 C CA . SER A 1 511 ? 5.010 2.960 19.463 1.00 86.25 511 SER A CA 1
ATOM 4112 C C . SER A 1 511 ? 3.636 2.689 18.873 1.00 86.25 511 SER A C 1
ATOM 4114 O O . SER A 1 511 ? 2.641 3.262 19.322 1.00 86.25 511 SER A O 1
ATOM 4116 N N . PHE A 1 512 ? 3.559 1.781 17.905 1.00 91.38 512 PHE A N 1
ATOM 4117 C CA . PHE A 1 512 ? 2.311 1.452 17.224 1.00 91.38 512 PHE A CA 1
ATOM 4118 C C . PHE A 1 512 ? 1.969 -0.021 17.390 1.00 91.38 512 PHE A C 1
ATOM 4120 O O . PHE A 1 512 ? 2.747 -0.905 17.032 1.00 91.38 512 PHE A O 1
ATOM 4127 N N . ARG A 1 513 ? 0.786 -0.295 17.934 1.00 92.19 513 ARG A N 1
ATOM 4128 C CA . ARG A 1 513 ? 0.249 -1.646 18.088 1.00 92.19 513 ARG A CA 1
ATOM 4129 C C . ARG A 1 513 ? -0.554 -2.024 16.852 1.00 92.19 513 ARG A C 1
ATOM 4131 O O . ARG A 1 513 ? -1.442 -1.270 16.466 1.00 92.19 513 ARG A O 1
ATOM 4138 N N . LEU A 1 514 ? -0.303 -3.206 16.293 1.00 94.06 514 LEU A N 1
ATOM 4139 C CA . LEU A 1 514 ? -1.147 -3.768 15.237 1.00 94.06 514 LEU A CA 1
ATOM 4140 C C . LEU A 1 514 ? -2.495 -4.214 15.822 1.00 94.06 514 LEU A C 1
ATOM 4142 O O . LEU A 1 514 ? -2.541 -5.014 16.757 1.00 94.06 514 LEU A O 1
ATOM 4146 N N . GLU A 1 515 ? -3.591 -3.680 15.293 1.00 93.12 515 GLU A N 1
ATOM 4147 C CA . GLU A 1 515 ? -4.952 -4.035 15.701 1.00 93.12 515 GLU A CA 1
ATOM 4148 C C . GLU A 1 515 ? -5.443 -5.293 14.980 1.00 93.12 515 GLU A C 1
ATOM 4150 O O . GLU A 1 515 ? -4.866 -5.733 13.988 1.00 93.12 515 GLU A O 1
ATOM 4155 N N . VAL A 1 516 ? -6.555 -5.865 15.446 1.00 92.06 516 VAL A N 1
ATOM 4156 C CA . VAL A 1 516 ? -7.149 -7.091 14.882 1.00 92.06 516 VAL A CA 1
ATOM 4157 C C . VAL A 1 516 ? -7.453 -6.969 13.382 1.00 92.06 516 VAL A C 1
ATOM 4159 O O . VAL A 1 516 ? -7.224 -7.913 12.630 1.00 92.06 516 VAL A O 1
ATOM 4162 N N . LEU A 1 517 ? -7.902 -5.805 12.904 1.00 92.00 517 LEU A N 1
ATOM 4163 C CA . LEU A 1 517 ? -8.089 -5.606 11.465 1.00 92.00 517 LEU A CA 1
ATOM 4164 C C . LEU A 1 517 ? -6.742 -5.594 10.722 1.00 92.00 517 LEU A C 1
ATOM 4166 O O . LEU A 1 517 ? -6.598 -6.264 9.703 1.00 92.00 517 LEU A O 1
ATOM 4170 N N . GLY A 1 518 ? -5.729 -4.908 11.260 1.00 94.69 518 GLY A N 1
ATOM 4171 C CA . GLY A 1 518 ? -4.366 -4.927 10.717 1.00 94.69 518 GLY A CA 1
ATOM 4172 C C . GLY A 1 518 ? -3.749 -6.329 10.699 1.00 94.69 518 GLY A C 1
ATOM 4173 O O . GLY A 1 518 ? -3.030 -6.688 9.766 1.00 94.69 518 GLY A O 1
ATOM 4174 N N . ARG A 1 519 ? -4.085 -7.168 11.683 1.00 92.19 519 ARG A N 1
ATOM 4175 C CA . ARG A 1 519 ? -3.727 -8.590 11.730 1.00 92.19 519 ARG A CA 1
ATOM 4176 C C . ARG A 1 519 ? -4.327 -9.367 10.563 1.00 92.19 519 ARG A C 1
ATOM 4178 O O . ARG A 1 519 ? -3.577 -10.019 9.842 1.00 92.19 519 ARG A O 1
ATOM 4185 N N . ALA A 1 520 ? -5.630 -9.240 10.330 1.00 91.06 520 ALA A N 1
ATOM 4186 C CA . ALA A 1 520 ? -6.300 -9.911 9.217 1.00 91.06 520 ALA A CA 1
ATOM 4187 C C . ALA A 1 520 ? -5.780 -9.449 7.854 1.00 91.06 520 ALA A C 1
ATOM 4189 O O . ALA A 1 520 ? -5.527 -10.269 6.977 1.00 91.06 520 ALA A O 1
ATOM 4190 N N . VAL A 1 521 ? -5.565 -8.143 7.694 1.00 93.12 521 VAL A N 1
ATOM 4191 C CA . VAL A 1 521 ? -5.041 -7.564 6.456 1.00 93.12 521 VAL A CA 1
ATOM 4192 C C . VAL A 1 521 ? -3.602 -8.053 6.222 1.00 93.12 521 VAL A C 1
ATOM 4194 O O . VAL A 1 521 ? -3.313 -8.588 5.156 1.00 93.12 521 VAL A O 1
ATOM 4197 N N . SER A 1 522 ? -2.715 -7.993 7.220 1.00 93.81 522 SER A N 1
ATOM 4198 C CA . SER A 1 522 ? -1.321 -8.467 7.093 1.00 93.81 522 SER A CA 1
ATOM 4199 C C . SER A 1 522 ? -1.160 -9.987 6.964 1.00 93.81 522 SER A C 1
ATOM 4201 O O . SER A 1 522 ? -0.082 -10.445 6.601 1.00 93.81 522 SER A O 1
ATOM 4203 N N . TYR A 1 523 ? -2.190 -10.790 7.247 1.00 90.00 523 TYR A N 1
ATOM 4204 C CA . TYR A 1 523 ? -2.108 -12.259 7.241 1.00 90.00 523 TYR A CA 1
ATOM 4205 C C . TYR A 1 523 ? -1.640 -12.841 5.892 1.00 90.00 523 TYR A C 1
ATOM 4207 O O . TYR A 1 523 ? -0.991 -13.885 5.841 1.00 90.00 523 TYR A O 1
ATOM 4215 N N . ARG A 1 524 ? -1.899 -12.140 4.783 1.00 89.38 524 ARG A N 1
ATOM 4216 C CA . ARG A 1 524 ? -1.434 -12.529 3.442 1.00 89.38 524 ARG A CA 1
ATOM 4217 C C . ARG A 1 524 ? 0.090 -12.507 3.266 1.00 89.38 524 ARG A C 1
ATOM 4219 O O . ARG A 1 524 ? 0.598 -13.220 2.409 1.00 89.38 524 ARG A O 1
ATOM 4226 N N . PHE A 1 525 ? 0.812 -11.783 4.124 1.00 91.88 525 PHE A N 1
ATOM 4227 C CA . PHE A 1 525 ? 2.270 -11.661 4.079 1.00 91.88 525 PHE A CA 1
ATOM 4228 C C . PHE A 1 525 ? 3.023 -12.760 4.843 1.00 91.88 525 PHE A C 1
ATOM 4230 O O . PHE A 1 525 ? 4.243 -12.676 4.944 1.00 91.88 525 PHE A O 1
ATOM 4237 N N . CYS A 1 526 ? 2.365 -13.780 5.406 1.00 90.19 526 CYS A N 1
ATOM 4238 C CA . CYS A 1 526 ? 3.073 -14.886 6.071 1.00 90.19 526 CYS A CA 1
ATOM 4239 C C . CYS A 1 526 ? 4.091 -15.575 5.137 1.00 90.19 526 CYS A C 1
ATOM 4241 O O . CYS A 1 526 ? 3.845 -15.720 3.944 1.00 90.19 526 CYS A O 1
ATOM 4243 N N . LEU A 1 527 ? 5.215 -16.030 5.696 1.00 88.62 527 LEU A N 1
ATOM 4244 C CA . LEU A 1 527 ? 6.286 -16.718 4.974 1.00 88.62 527 LEU A CA 1
ATOM 4245 C C . LEU A 1 527 ? 5.888 -18.152 4.552 1.00 88.62 527 LEU A C 1
ATOM 4247 O O . LEU A 1 527 ? 5.213 -18.847 5.323 1.00 88.62 527 LEU A O 1
ATOM 4251 N N . PRO A 1 528 ? 6.362 -18.629 3.386 1.00 85.56 528 PRO A N 1
ATOM 4252 C CA . PRO A 1 528 ? 6.937 -17.824 2.314 1.00 85.56 528 PRO A CA 1
ATOM 4253 C C . PRO A 1 528 ? 5.836 -16.972 1.675 1.00 85.56 528 PRO A C 1
ATOM 4255 O O . PRO A 1 528 ? 4.706 -17.431 1.480 1.00 85.56 528 PRO A O 1
ATOM 4258 N N . TYR A 1 529 ? 6.168 -15.727 1.359 1.00 84.88 529 TYR A N 1
ATOM 4259 C CA . TYR A 1 529 ? 5.299 -14.897 0.548 1.00 84.88 529 TYR A CA 1
ATOM 4260 C C . TYR A 1 529 ? 5.620 -15.176 -0.917 1.00 84.88 529 TYR A C 1
ATOM 4262 O O . TYR A 1 529 ? 6.742 -14.997 -1.383 1.00 84.88 529 TYR A O 1
ATOM 4270 N N . GLU A 1 530 ? 4.627 -15.718 -1.613 1.00 79.75 530 GLU A N 1
ATOM 4271 C CA . GLU A 1 530 ? 4.699 -16.080 -3.025 1.00 79.75 530 GLU A CA 1
ATOM 4272 C C . GLU A 1 530 ? 3.520 -15.410 -3.727 1.00 79.75 530 GLU A C 1
ATOM 4274 O O . GLU A 1 530 ? 2.412 -15.955 -3.798 1.00 79.75 530 GLU A O 1
ATOM 4279 N N . SER A 1 531 ? 3.732 -14.183 -4.197 1.00 73.88 531 SER A N 1
ATOM 4280 C CA . SER A 1 531 ? 2.700 -13.434 -4.899 1.00 73.88 531 SER A CA 1
ATOM 4281 C C . SER A 1 531 ? 2.560 -13.956 -6.333 1.00 73.88 531 SER A C 1
ATOM 4283 O O . SER A 1 531 ? 3.370 -13.695 -7.219 1.00 73.88 531 SER A O 1
ATOM 4285 N N . LYS A 1 532 ? 1.504 -14.745 -6.574 1.00 81.00 532 LYS A N 1
ATOM 4286 C CA . LYS A 1 532 ? 1.115 -15.173 -7.935 1.00 81.00 532 LYS A CA 1
ATOM 4287 C C . LYS A 1 532 ? 0.576 -14.021 -8.781 1.00 81.00 532 LYS A C 1
ATOM 4289 O O . LYS A 1 532 ? 0.590 -14.093 -10.004 1.00 81.00 532 LYS A O 1
ATOM 4294 N N . PHE A 1 533 ? 0.058 -13.000 -8.113 1.00 86.69 533 PHE A N 1
ATOM 4295 C CA . PHE A 1 533 ? -0.555 -11.820 -8.699 1.00 86.69 533 PHE A CA 1
ATOM 4296 C C . PHE A 1 533 ? 0.072 -10.580 -8.068 1.00 86.69 533 PHE A C 1
ATOM 4298 O O . PHE A 1 533 ? 0.700 -10.699 -7.013 1.00 86.69 533 PHE A O 1
ATOM 4305 N N . PRO A 1 534 ? -0.108 -9.401 -8.676 1.00 85.88 534 PRO A N 1
ATOM 4306 C CA . PRO A 1 534 ? 0.127 -8.147 -7.983 1.00 85.88 534 PRO A CA 1
ATOM 4307 C C . PRO A 1 534 ? -0.551 -8.094 -6.616 1.00 85.88 534 PRO A C 1
ATOM 4309 O O . PRO A 1 534 ? -1.571 -8.747 -6.380 1.00 85.88 534 PRO A O 1
ATOM 4312 N N . GLU A 1 535 ? 0.062 -7.343 -5.710 1.00 87.12 535 GLU A N 1
ATOM 4313 C CA . GLU A 1 535 ? -0.343 -7.355 -4.318 1.00 87.12 535 GLU A CA 1
ATOM 4314 C C . GLU A 1 535 ? -1.548 -6.454 -4.082 1.00 87.12 535 GLU A C 1
ATOM 4316 O O . GLU A 1 535 ? -1.547 -5.285 -4.460 1.00 87.12 535 GLU A O 1
ATOM 4321 N N . PHE A 1 536 ? -2.562 -6.995 -3.409 1.00 92.69 536 PHE A N 1
ATOM 4322 C CA . PHE A 1 536 ? -3.706 -6.196 -2.997 1.00 92.69 536 PHE A CA 1
ATOM 4323 C C . PHE A 1 536 ? -3.291 -5.116 -1.997 1.00 92.69 536 PHE A C 1
ATOM 4325 O O . PHE A 1 536 ? -2.509 -5.353 -1.073 1.00 92.69 536 PHE A O 1
ATOM 4332 N N . THR A 1 537 ? -3.861 -3.930 -2.148 1.00 92.19 537 THR A N 1
ATOM 4333 C CA . THR A 1 537 ? -3.789 -2.831 -1.185 1.00 92.19 537 THR A CA 1
ATOM 4334 C C . THR A 1 537 ? -4.636 -3.123 0.054 1.00 92.19 537 THR A C 1
ATOM 4336 O O . THR A 1 537 ? -5.397 -4.099 0.122 1.00 92.19 537 THR A O 1
ATOM 4339 N N . SER A 1 538 ? -4.532 -2.268 1.076 1.00 92.81 538 SER A N 1
ATOM 4340 C CA . SER A 1 538 ? -5.412 -2.383 2.239 1.00 92.81 538 SER A CA 1
ATOM 4341 C C . SER A 1 538 ? -6.873 -2.111 1.861 1.00 92.81 538 SER A C 1
ATOM 4343 O O . SER A 1 538 ? -7.773 -2.772 2.389 1.00 92.81 538 SER A O 1
ATOM 4345 N N . PHE A 1 539 ? -7.100 -1.200 0.910 1.00 94.31 539 PHE A N 1
ATOM 4346 C CA . PHE A 1 539 ? -8.404 -0.918 0.319 1.00 94.31 539 PHE A CA 1
ATOM 4347 C C . PHE A 1 539 ? -9.012 -2.157 -0.355 1.00 94.31 539 PHE A C 1
ATOM 4349 O O . PHE A 1 539 ? -10.162 -2.495 -0.066 1.00 94.31 539 PHE A O 1
ATOM 4356 N N . ASP A 1 540 ? -8.250 -2.884 -1.176 1.00 95.44 540 ASP A N 1
ATOM 4357 C CA . ASP A 1 540 ? -8.775 -4.034 -1.930 1.00 95.44 540 ASP A CA 1
ATOM 4358 C C . ASP A 1 540 ? -9.209 -5.169 -1.006 1.00 95.44 540 ASP A C 1
ATOM 4360 O O . ASP A 1 540 ? -10.303 -5.727 -1.130 1.00 95.44 540 ASP A O 1
ATOM 4364 N N . VAL A 1 541 ? -8.374 -5.475 -0.009 1.00 94.81 541 VAL A N 1
ATOM 4365 C CA . VAL A 1 541 ? -8.677 -6.504 0.989 1.00 94.81 541 VAL A CA 1
ATOM 4366 C C . VAL A 1 541 ? -9.929 -6.130 1.789 1.00 94.81 541 VAL A C 1
ATOM 4368 O O . VAL A 1 541 ? -10.798 -6.978 2.017 1.00 94.81 541 VAL A O 1
ATOM 4371 N N . LYS A 1 542 ? -10.069 -4.857 2.184 1.00 94.81 542 LYS A N 1
ATOM 4372 C CA . LYS A 1 542 ? -11.282 -4.365 2.853 1.00 94.81 542 LYS A CA 1
ATOM 4373 C C . LYS A 1 542 ? -12.505 -4.451 1.940 1.00 94.81 542 LYS A C 1
ATOM 4375 O O . LYS A 1 542 ? -13.555 -4.867 2.425 1.00 94.81 542 LYS A O 1
ATOM 4380 N N . CYS A 1 543 ? -12.380 -4.147 0.647 1.00 95.69 543 CYS A N 1
ATOM 4381 C CA . CYS A 1 543 ? -13.477 -4.290 -0.311 1.00 95.69 543 CYS A CA 1
ATOM 4382 C C . CYS A 1 543 ? -14.003 -5.726 -0.338 1.00 95.69 543 CYS A C 1
ATOM 4384 O O . CYS A 1 543 ? -15.215 -5.930 -0.268 1.00 95.69 543 CYS A O 1
ATOM 4386 N N . ILE A 1 544 ? -13.113 -6.724 -0.363 1.00 95.69 544 ILE A N 1
ATOM 4387 C CA . ILE A 1 544 ? -13.497 -8.143 -0.324 1.00 95.69 544 ILE A CA 1
ATOM 4388 C C . ILE A 1 544 ? -14.212 -8.476 0.992 1.00 95.69 544 ILE A C 1
ATOM 4390 O O . ILE A 1 544 ? -15.277 -9.100 0.970 1.00 95.69 544 ILE A O 1
ATOM 4394 N N . PHE A 1 545 ? -13.677 -8.040 2.138 1.00 94.56 545 PHE A N 1
ATOM 4395 C CA . PHE A 1 545 ? -14.312 -8.295 3.435 1.00 94.56 545 PHE A CA 1
ATOM 4396 C C . PHE A 1 545 ? -15.676 -7.630 3.577 1.00 94.56 545 PHE A C 1
ATOM 4398 O O . PHE A 1 545 ? -16.595 -8.252 4.109 1.00 94.56 545 PHE A O 1
ATOM 4405 N N . TRP A 1 546 ? -15.833 -6.400 3.097 1.00 94.56 546 TRP A N 1
ATOM 4406 C CA . TRP A 1 546 ? -17.110 -5.700 3.127 1.00 94.56 546 TRP A CA 1
ATOM 4407 C C . TRP A 1 546 ? -18.109 -6.294 2.139 1.00 94.56 546 TRP A C 1
ATOM 4409 O O . TRP A 1 546 ? -19.263 -6.489 2.515 1.00 94.56 546 TRP A O 1
ATOM 4419 N N . CYS A 1 547 ? -17.685 -6.670 0.929 1.00 95.06 547 CYS A N 1
ATOM 4420 C CA . CYS A 1 547 ? -18.552 -7.388 -0.007 1.00 95.06 547 CYS A CA 1
ATOM 4421 C C . CYS A 1 547 ? -19.055 -8.692 0.611 1.00 95.06 547 CYS A C 1
ATOM 4423 O O . CYS A 1 547 ? -20.252 -8.961 0.587 1.00 95.06 547 CYS A O 1
ATOM 4425 N N . HIS A 1 548 ? -18.171 -9.455 1.257 1.00 94.06 548 HIS A N 1
ATOM 4426 C CA . HIS A 1 548 ? -18.573 -10.639 2.004 1.00 94.06 548 HIS A CA 1
ATOM 4427 C C . HIS A 1 548 ? -19.549 -10.295 3.142 1.00 94.06 548 HIS A C 1
ATOM 4429 O O . HIS A 1 548 ? -20.633 -10.868 3.209 1.00 94.06 548 HIS A O 1
ATOM 4435 N N . ALA A 1 549 ? -19.219 -9.324 4.000 1.00 93.38 549 ALA A N 1
ATOM 4436 C CA . ALA A 1 549 ? -20.051 -8.927 5.138 1.00 93.38 549 ALA A CA 1
ATOM 4437 C C . ALA A 1 549 ? -21.472 -8.514 4.721 1.00 93.38 549 ALA A C 1
ATOM 4439 O O . ALA A 1 549 ? -22.442 -8.882 5.387 1.00 93.38 549 ALA A O 1
ATOM 4440 N N . PHE A 1 550 ? -21.597 -7.793 3.607 1.00 93.31 550 PHE A N 1
ATOM 4441 C CA . PHE A 1 550 ? -22.865 -7.322 3.051 1.00 93.31 550 PHE A CA 1
ATOM 4442 C C . PHE A 1 550 ? -23.503 -8.274 2.036 1.00 93.31 550 PHE A C 1
ATOM 4444 O O . PHE A 1 550 ? -24.508 -7.893 1.434 1.00 93.31 550 PHE A O 1
ATOM 4451 N N . ARG A 1 551 ? -22.950 -9.480 1.834 1.00 92.50 551 ARG A N 1
ATOM 4452 C CA . ARG A 1 551 ? -23.449 -10.470 0.860 1.00 92.50 551 ARG A CA 1
ATOM 4453 C C . ARG A 1 551 ? -23.617 -9.871 -0.543 1.00 92.50 551 ARG A C 1
ATOM 4455 O O . ARG A 1 551 ? -24.665 -10.011 -1.170 1.00 92.50 551 ARG A O 1
ATOM 4462 N N . GLN A 1 552 ? -22.612 -9.106 -0.957 1.00 92.25 552 GLN A N 1
ATOM 4463 C CA . GLN A 1 552 ? -22.540 -8.478 -2.268 1.00 92.25 552 GLN A CA 1
ATOM 4464 C C . GLN A 1 552 ? -21.872 -9.423 -3.268 1.00 92.25 552 GLN A C 1
ATOM 4466 O O . GLN A 1 552 ? -20.971 -10.187 -2.892 1.00 92.25 552 GLN A O 1
ATOM 4471 N N . PRO A 1 553 ? -22.278 -9.340 -4.543 1.00 92.31 553 PRO A N 1
ATOM 4472 C CA . PRO A 1 553 ? -21.739 -10.192 -5.583 1.00 92.31 553 PRO A CA 1
ATOM 4473 C C . PRO A 1 553 ? -20.267 -9.856 -5.870 1.00 92.31 553 PRO A C 1
ATOM 4475 O O . PRO A 1 553 ? -19.764 -8.769 -5.563 1.00 92.31 553 PRO A O 1
ATOM 4478 N N . LYS A 1 554 ? -19.553 -10.808 -6.481 1.00 94.06 554 LYS A N 1
ATOM 4479 C CA . LYS A 1 554 ? -18.136 -10.643 -6.844 1.00 94.06 554 LYS A CA 1
ATOM 4480 C C . LYS A 1 554 ? -17.938 -9.458 -7.790 1.00 94.06 554 LYS A C 1
ATOM 4482 O O . LYS A 1 554 ? -16.924 -8.772 -7.702 1.00 94.06 554 LYS A O 1
ATOM 4487 N N . GLU A 1 555 ? -18.906 -9.211 -8.661 1.00 93.31 555 GLU A N 1
ATOM 4488 C CA . GLU A 1 555 ? -18.947 -8.122 -9.632 1.00 93.31 555 GLU A CA 1
ATOM 4489 C C . GLU A 1 555 ? -18.759 -6.756 -8.956 1.00 93.31 555 GLU A C 1
ATOM 4491 O O . GLU A 1 555 ? -18.030 -5.916 -9.481 1.00 93.31 555 GLU A O 1
ATOM 4496 N N . THR A 1 556 ? -19.318 -6.558 -7.756 1.00 94.00 556 THR A N 1
ATOM 4497 C CA . THR A 1 556 ? -19.139 -5.325 -6.975 1.00 94.00 556 THR A CA 1
ATOM 4498 C C . THR A 1 556 ? -17.690 -5.162 -6.510 1.00 94.00 556 THR A C 1
ATOM 4500 O O . THR A 1 556 ? -17.099 -4.100 -6.699 1.00 94.00 556 THR A O 1
ATOM 4503 N N . ALA A 1 557 ? -17.084 -6.216 -5.949 1.00 95.19 557 ALA A N 1
ATOM 4504 C CA . ALA A 1 557 ? -15.676 -6.188 -5.543 1.00 95.19 557 ALA A CA 1
ATOM 4505 C C . ALA A 1 557 ? -14.750 -5.967 -6.749 1.00 95.19 557 ALA A C 1
ATOM 4507 O O . ALA A 1 557 ? -13.844 -5.140 -6.690 1.00 95.19 557 ALA A O 1
ATOM 4508 N N . LEU A 1 558 ? -15.014 -6.670 -7.855 1.00 96.19 558 LEU A N 1
ATOM 4509 C CA . LEU A 1 558 ? -14.259 -6.554 -9.098 1.00 96.19 558 LEU A CA 1
ATOM 4510 C C . LEU A 1 558 ? -14.306 -5.127 -9.639 1.00 96.19 558 LEU A C 1
ATOM 4512 O O . LEU A 1 558 ? -13.258 -4.580 -9.960 1.00 96.19 558 LEU A O 1
ATOM 4516 N N . LYS A 1 559 ? -15.489 -4.510 -9.707 1.00 95.56 559 LYS A N 1
ATOM 4517 C CA . LYS A 1 559 ? -15.659 -3.137 -10.190 1.00 95.56 559 LYS A CA 1
ATOM 4518 C C . LYS A 1 559 ? -14.900 -2.130 -9.325 1.00 95.56 559 LYS A C 1
ATOM 4520 O O . LYS A 1 559 ? -14.173 -1.299 -9.863 1.00 95.56 559 LYS A O 1
ATOM 4525 N N . LEU A 1 560 ? -15.031 -2.228 -8.001 1.00 96.00 560 LEU A N 1
ATOM 4526 C CA . LEU A 1 560 ? -14.377 -1.313 -7.063 1.00 96.00 560 LEU A CA 1
ATOM 4527 C C . LEU A 1 560 ? -12.855 -1.419 -7.113 1.00 96.00 560 LEU A C 1
ATOM 4529 O O . LEU A 1 560 ? -12.187 -0.401 -7.281 1.00 96.00 560 LEU A O 1
ATOM 4533 N N . ILE A 1 561 ? -12.319 -2.635 -7.023 1.00 96.12 561 ILE A N 1
ATOM 4534 C CA . ILE A 1 561 ? -10.872 -2.870 -7.055 1.00 96.12 561 ILE A CA 1
ATOM 4535 C C . ILE A 1 561 ? -10.320 -2.495 -8.431 1.00 96.12 561 ILE A C 1
ATOM 4537 O O . ILE A 1 561 ? -9.351 -1.754 -8.526 1.00 96.12 561 ILE A O 1
ATOM 4541 N N . SER A 1 562 ? -10.990 -2.889 -9.518 1.00 94.38 562 SER A N 1
ATOM 4542 C CA . SER A 1 562 ? -10.537 -2.522 -10.866 1.00 94.38 562 SER A CA 1
ATOM 4543 C C . SER A 1 562 ? -10.519 -1.011 -11.097 1.00 94.38 562 SER A C 1
ATOM 4545 O O . SER A 1 562 ? -9.697 -0.536 -11.865 1.00 94.38 562 SER A O 1
ATOM 4547 N N . SER A 1 563 ? -11.397 -0.253 -10.430 1.00 92.00 563 SER A N 1
ATOM 4548 C CA . SER A 1 563 ? -11.400 1.214 -10.502 1.00 92.00 563 SER A CA 1
ATOM 4549 C C . SER A 1 563 ? -10.282 1.887 -9.698 1.00 92.00 563 SER A C 1
ATOM 4551 O O . SER A 1 563 ? -10.025 3.069 -9.910 1.00 92.00 563 SER A O 1
ATOM 4553 N N . ALA A 1 564 ? -9.648 1.165 -8.770 1.00 90.12 564 ALA A N 1
ATOM 4554 C CA . ALA A 1 564 ? -8.547 1.665 -7.948 1.00 90.12 564 ALA A CA 1
ATOM 4555 C C . ALA A 1 564 ? -7.164 1.447 -8.591 1.00 90.12 564 ALA A C 1
ATOM 4557 O O . ALA A 1 564 ? -6.194 2.063 -8.159 1.00 90.12 564 ALA A O 1
ATOM 4558 N N . HIS A 1 565 ? -7.084 0.607 -9.625 1.00 90.94 565 HIS A N 1
ATOM 4559 C CA . HIS A 1 565 ? -5.849 0.244 -10.319 1.00 90.94 565 HIS A CA 1
ATOM 4560 C C . HIS A 1 565 ? -5.870 0.725 -11.772 1.00 90.94 565 HIS A C 1
ATOM 4562 O O . HIS A 1 565 ? -6.892 0.612 -12.449 1.00 90.94 565 HIS A O 1
ATOM 4568 N N . HIS A 1 566 ? -4.734 1.192 -12.298 1.00 85.38 566 HIS A N 1
ATOM 4569 C CA . HIS A 1 566 ? -4.652 1.640 -13.696 1.00 85.38 566 HIS A CA 1
ATOM 4570 C C . HIS A 1 566 ? -4.708 0.463 -14.676 1.00 85.38 566 HIS A C 1
ATOM 4572 O O . HIS A 1 566 ? -5.239 0.589 -15.778 1.00 85.38 566 HIS A O 1
ATOM 4578 N N . PHE A 1 567 ? -4.176 -0.696 -14.268 1.00 86.69 567 PHE A N 1
ATOM 4579 C CA . PHE A 1 567 ? -4.076 -1.896 -15.104 1.00 86.69 567 PHE A CA 1
ATOM 4580 C C . PHE A 1 567 ? -4.683 -3.129 -14.407 1.00 86.69 567 PHE A C 1
ATOM 4582 O O . PHE A 1 567 ? -3.947 -4.016 -13.964 1.00 86.69 567 PHE A O 1
ATOM 4589 N N . PRO A 1 568 ? -6.022 -3.238 -14.323 1.00 88.75 568 PRO A N 1
ATOM 4590 C CA . PRO A 1 568 ? -6.706 -4.209 -13.465 1.00 88.75 568 PRO A CA 1
ATOM 4591 C C . PRO A 1 568 ? -6.854 -5.626 -14.055 1.00 88.75 568 PRO A C 1
ATOM 4593 O O . PRO A 1 568 ? -7.634 -6.431 -13.549 1.00 88.75 568 PRO A O 1
ATOM 4596 N N . THR A 1 569 ? -6.120 -5.985 -15.113 1.00 86.94 569 THR A N 1
ATOM 4597 C CA . THR A 1 569 ? -6.291 -7.273 -15.827 1.00 86.94 569 THR A CA 1
ATOM 4598 C C . THR A 1 569 ? -6.064 -8.511 -14.953 1.00 86.94 569 THR A C 1
ATOM 4600 O O . THR A 1 569 ? -6.576 -9.589 -15.240 1.00 86.94 569 THR A O 1
ATOM 4603 N N . TRP A 1 570 ? -5.312 -8.361 -13.866 1.00 90.88 570 TRP A N 1
ATOM 4604 C CA . TRP A 1 570 ? -4.990 -9.411 -12.901 1.00 90.88 570 TRP A CA 1
ATOM 4605 C C . TRP A 1 570 ? -6.017 -9.534 -11.762 1.00 90.88 570 TRP A C 1
ATOM 4607 O O . TRP A 1 570 ? -6.044 -10.555 -11.068 1.00 90.88 570 TRP A O 1
ATOM 4617 N N . VAL A 1 571 ? -6.861 -8.514 -11.564 1.00 94.31 571 VAL A N 1
ATOM 4618 C CA . VAL A 1 571 ? -7.703 -8.348 -10.370 1.00 94.31 571 VAL A CA 1
ATOM 4619 C C . VAL A 1 571 ? -8.662 -9.517 -10.197 1.00 94.31 571 VAL A C 1
ATOM 4621 O O . VAL A 1 571 ? -8.777 -10.069 -9.104 1.00 94.31 571 VAL A O 1
ATOM 4624 N N . GLU A 1 572 ? -9.330 -9.952 -11.266 1.00 94.88 572 GLU A N 1
ATOM 4625 C CA . GLU A 1 572 ? -10.324 -11.020 -11.160 1.00 94.88 572 GLU A CA 1
ATOM 4626 C C . GLU A 1 572 ? -9.711 -12.340 -10.662 1.00 94.88 572 GLU A C 1
ATOM 4628 O O . GLU A 1 572 ? -10.262 -13.006 -9.774 1.00 94.88 572 GLU A O 1
ATOM 4633 N N . ALA A 1 573 ? -8.558 -12.713 -11.219 1.00 94.56 573 ALA A N 1
ATOM 4634 C CA . ALA A 1 573 ? -7.837 -13.919 -10.839 1.00 94.56 573 ALA A CA 1
ATOM 4635 C C . ALA A 1 573 ? -7.285 -13.815 -9.407 1.00 94.56 573 ALA A C 1
ATOM 4637 O O . ALA A 1 573 ? -7.365 -14.785 -8.646 1.00 94.56 573 ALA A O 1
ATOM 4638 N N . ALA A 1 574 ? -6.819 -12.629 -9.007 1.00 94.38 574 ALA A N 1
ATOM 4639 C CA . ALA A 1 574 ? -6.374 -12.362 -7.645 1.00 94.38 574 ALA A CA 1
ATOM 4640 C C . ALA A 1 574 ? -7.517 -12.457 -6.623 1.00 94.38 574 ALA A C 1
ATOM 4642 O O . ALA A 1 574 ? -7.339 -13.099 -5.588 1.00 94.38 574 ALA A O 1
ATOM 4643 N N . ILE A 1 575 ? -8.711 -11.925 -6.926 1.00 95.50 575 ILE A N 1
ATOM 4644 C CA . ILE A 1 575 ? -9.896 -12.047 -6.056 1.00 95.50 575 ILE A CA 1
ATOM 4645 C C . ILE A 1 575 ? -10.247 -13.524 -5.870 1.00 95.50 575 ILE A C 1
ATOM 4647 O O . ILE A 1 575 ? -10.461 -13.966 -4.741 1.00 95.50 575 ILE A O 1
ATOM 4651 N N . ASN A 1 576 ? -10.275 -14.301 -6.959 1.00 94.56 576 ASN A N 1
ATOM 4652 C CA . ASN A 1 576 ? -10.562 -15.736 -6.904 1.00 94.56 576 ASN A CA 1
ATOM 4653 C C . ASN A 1 576 ? -9.554 -16.476 -6.013 1.00 94.56 576 ASN A C 1
ATOM 4655 O O . ASN A 1 576 ? -9.949 -17.260 -5.150 1.00 94.56 576 ASN A O 1
ATOM 4659 N N . ASN A 1 577 ? -8.259 -16.209 -6.197 1.00 92.25 577 ASN A N 1
ATOM 4660 C CA . ASN A 1 577 ? -7.203 -16.834 -5.407 1.00 92.25 577 ASN A CA 1
ATOM 4661 C C . ASN A 1 577 ? -7.283 -16.435 -3.926 1.00 92.25 577 ASN A C 1
ATOM 4663 O O . ASN A 1 577 ? -7.189 -17.300 -3.058 1.00 92.25 577 ASN A O 1
ATOM 4667 N N . PHE A 1 578 ? -7.522 -15.155 -3.632 1.00 91.94 578 PHE A N 1
ATOM 4668 C CA . PHE A 1 578 ? -7.677 -14.654 -2.267 1.00 91.94 578 PHE A CA 1
ATOM 4669 C C . PHE A 1 578 ? -8.896 -15.274 -1.575 1.00 91.94 578 PHE A C 1
ATOM 4671 O O . PHE A 1 578 ? -8.784 -15.804 -0.470 1.00 91.94 578 PHE A O 1
ATOM 4678 N N . CYS A 1 579 ? -10.052 -15.284 -2.242 1.00 92.56 579 CYS A N 1
ATOM 4679 C CA . CYS A 1 579 ? -11.274 -15.879 -1.707 1.00 92.56 579 CYS A CA 1
ATOM 4680 C C . CYS A 1 579 ? -11.118 -17.384 -1.468 1.00 92.56 579 CYS A C 1
ATOM 4682 O O . CYS A 1 579 ? -11.555 -17.884 -0.435 1.00 92.56 579 CYS A O 1
ATOM 4684 N N . LEU A 1 580 ? -10.447 -18.102 -2.373 1.00 89.56 580 LEU A N 1
ATOM 4685 C CA . LEU A 1 580 ? -10.146 -19.523 -2.211 1.00 89.56 580 LEU A CA 1
ATOM 4686 C C . LEU A 1 580 ? -9.207 -19.769 -1.021 1.00 89.56 580 LEU A C 1
ATOM 4688 O O . LEU A 1 580 ? -9.498 -20.609 -0.170 1.00 89.56 580 LEU A O 1
ATOM 4692 N N . GLN A 1 581 ? -8.113 -19.009 -0.932 1.00 85.94 581 GLN A N 1
ATOM 4693 C CA . GLN A 1 581 ? -7.117 -19.125 0.134 1.00 85.94 581 GLN A CA 1
ATOM 4694 C C . GLN A 1 581 ? -7.714 -18.828 1.517 1.00 85.94 581 GLN A C 1
ATOM 4696 O O . GLN A 1 581 ? -7.397 -19.520 2.484 1.00 85.94 581 GLN A O 1
ATOM 4701 N N . HIS A 1 582 ? -8.595 -17.830 1.608 1.00 86.75 582 HIS A N 1
ATOM 4702 C CA . HIS A 1 582 ? -9.198 -17.369 2.862 1.00 86.75 582 HIS A CA 1
ATOM 4703 C C . HIS A 1 582 ? -10.632 -17.875 3.084 1.00 86.75 582 HIS A C 1
ATOM 4705 O O . HIS A 1 582 ? -11.278 -17.484 4.054 1.00 86.75 582 HIS A O 1
ATOM 4711 N N . ARG A 1 583 ? -11.122 -18.772 2.213 1.00 85.62 583 ARG A N 1
ATOM 4712 C CA . ARG A 1 583 ? -12.450 -19.418 2.280 1.00 85.62 583 ARG A CA 1
ATOM 4713 C C . ARG A 1 583 ? -13.607 -18.425 2.360 1.00 85.62 583 ARG A C 1
ATOM 4715 O O . ARG A 1 583 ? -14.621 -18.675 3.012 1.00 85.62 583 ARG A O 1
ATOM 4722 N N . ILE A 1 584 ? -13.448 -17.300 1.684 1.00 90.81 584 ILE A N 1
ATOM 4723 C CA . ILE A 1 584 ? -14.469 -16.271 1.569 1.00 90.81 584 ILE A CA 1
ATOM 4724 C C . ILE A 1 584 ? -15.380 -16.660 0.411 1.00 90.81 584 ILE A C 1
ATOM 4726 O O . ILE A 1 584 ? -14.914 -16.965 -0.686 1.00 90.81 584 ILE A O 1
ATOM 4730 N N . LYS A 1 585 ? -16.689 -16.640 0.652 1.00 89.44 585 LYS A N 1
ATOM 4731 C CA . LYS A 1 585 ? -17.696 -16.758 -0.403 1.00 89.44 585 LYS A CA 1
ATOM 4732 C C . LYS A 1 585 ? -18.355 -15.402 -0.598 1.00 89.44 585 LYS A C 1
ATOM 4734 O O . LYS A 1 585 ? -18.842 -14.810 0.366 1.00 89.44 585 LYS A O 1
ATOM 4739 N N . LEU A 1 586 ? -18.333 -14.919 -1.835 1.00 90.12 586 LEU A N 1
ATOM 4740 C CA . LEU A 1 586 ? -19.087 -13.745 -2.258 1.00 90.12 586 LEU A CA 1
ATOM 4741 C C . LEU A 1 586 ? -20.412 -14.261 -2.825 1.00 90.12 586 LEU A C 1
ATOM 4743 O O . LEU A 1 586 ? -20.436 -14.910 -3.869 1.00 90.12 586 LEU A O 1
ATOM 4747 N N . GLU A 1 587 ? -21.475 -14.086 -2.045 1.00 79.56 587 GLU A N 1
ATOM 4748 C CA . GLU A 1 587 ? -22.829 -14.572 -2.330 1.00 79.56 587 GLU A CA 1
ATOM 4749 C C . GLU A 1 587 ? -23.657 -13.454 -2.982 1.00 79.56 587 GLU A C 1
ATOM 4751 O O . GLU A 1 587 ? -23.388 -12.275 -2.763 1.00 79.56 587 GLU A O 1
ATOM 4756 N N . ASN A 1 588 ? -24.673 -13.821 -3.766 1.00 78.75 588 ASN A N 1
ATOM 4757 C CA . ASN A 1 588 ? -25.647 -12.879 -4.323 1.00 78.75 588 ASN A CA 1
ATOM 4758 C C . ASN A 1 588 ? -27.007 -13.099 -3.649 1.00 78.75 588 ASN A C 1
ATOM 4760 O O . ASN A 1 588 ? -27.934 -13.649 -4.244 1.00 78.75 588 ASN A O 1
ATOM 4764 N N . ASP A 1 589 ? -27.087 -12.723 -2.374 1.00 74.69 589 ASP A N 1
ATOM 4765 C CA . ASP A 1 589 ? -28.268 -12.985 -1.543 1.00 74.69 589 ASP A CA 1
ATOM 4766 C C . ASP A 1 589 ? -29.181 -11.762 -1.386 1.00 74.69 589 ASP A C 1
ATOM 4768 O O . ASP A 1 589 ? -30.278 -11.873 -0.833 1.00 74.69 589 ASP A O 1
ATOM 4772 N N . ILE A 1 590 ? -28.734 -10.576 -1.813 1.00 70.81 590 ILE A N 1
ATOM 4773 C CA . ILE A 1 590 ? -29.425 -9.309 -1.555 1.00 70.81 590 ILE A CA 1
ATOM 4774 C C . ILE A 1 590 ? -29.643 -8.553 -2.860 1.00 70.81 590 ILE A C 1
ATOM 4776 O O . ILE A 1 590 ? -28.726 -8.365 -3.647 1.00 70.81 590 ILE A O 1
ATOM 4780 N N . VAL A 1 591 ? -30.876 -8.077 -3.054 1.00 66.69 591 VAL A N 1
ATOM 4781 C CA . VAL A 1 591 ? -31.288 -7.309 -4.243 1.00 66.69 591 VAL A CA 1
ATOM 4782 C C . VAL A 1 591 ? -30.671 -5.903 -4.262 1.00 66.69 591 VAL A C 1
ATOM 4784 O O . VAL A 1 591 ? -30.435 -5.342 -5.326 1.00 66.69 591 VAL A O 1
ATOM 4787 N N . THR A 1 592 ? -30.418 -5.320 -3.088 1.00 76.06 592 THR A N 1
ATOM 4788 C CA . THR A 1 592 ? -29.838 -3.981 -2.941 1.00 76.06 592 THR A CA 1
ATOM 4789 C C . THR A 1 592 ? -28.318 -4.012 -3.105 1.00 76.06 592 THR A C 1
ATOM 4791 O O . THR A 1 592 ? -27.600 -4.504 -2.227 1.00 76.06 592 THR A O 1
ATOM 4794 N N . GLU A 1 593 ? -27.836 -3.431 -4.202 1.00 80.19 593 GLU A N 1
ATOM 4795 C CA . GLU A 1 593 ? -26.416 -3.169 -4.438 1.00 80.19 593 GLU A CA 1
ATOM 4796 C C . GLU A 1 593 ? -25.905 -2.077 -3.483 1.00 80.19 593 GLU A C 1
ATOM 4798 O O . GLU A 1 593 ? -26.538 -1.037 -3.300 1.00 80.19 593 GLU A O 1
ATOM 4803 N N . ARG A 1 594 ? -24.764 -2.325 -2.835 1.00 86.38 594 ARG A N 1
ATOM 4804 C CA . ARG A 1 594 ? -24.154 -1.441 -1.824 1.00 86.38 594 ARG A CA 1
ATOM 4805 C C . ARG A 1 594 ? -22.746 -0.997 -2.206 1.00 86.38 594 ARG A C 1
ATOM 4807 O O . ARG A 1 594 ? -21.917 -0.756 -1.330 1.00 86.38 594 ARG A O 1
ATOM 4814 N N . GLU A 1 595 ? -22.471 -0.882 -3.501 1.00 89.19 595 GLU A N 1
ATOM 4815 C CA . GLU A 1 595 ? -21.152 -0.530 -4.037 1.00 89.19 595 GLU A CA 1
ATOM 4816 C C . GLU A 1 595 ? -20.552 0.720 -3.369 1.00 89.19 595 GLU A C 1
ATOM 4818 O O . GLU A 1 595 ? -19.434 0.675 -2.855 1.00 89.19 595 GLU A O 1
ATOM 4823 N N . ALA A 1 596 ? -21.310 1.819 -3.300 1.00 85.94 596 ALA A N 1
ATOM 4824 C CA . ALA A 1 596 ? -20.832 3.072 -2.718 1.00 85.94 596 ALA A CA 1
ATOM 4825 C C . ALA A 1 596 ? -20.489 2.943 -1.223 1.00 85.94 596 ALA A C 1
ATOM 4827 O O . ALA A 1 596 ? -19.494 3.507 -0.759 1.00 85.94 596 ALA A O 1
ATOM 4828 N N . LEU A 1 597 ? -21.276 2.168 -0.466 1.00 88.12 597 LEU A N 1
ATOM 4829 C CA . LEU A 1 597 ? -21.024 1.893 0.951 1.00 88.12 597 LEU A CA 1
ATOM 4830 C C . LEU A 1 597 ? -19.765 1.051 1.142 1.00 88.12 597 LEU A C 1
ATOM 4832 O O . LEU A 1 597 ? -18.945 1.383 1.996 1.00 88.12 597 LEU A O 1
ATOM 4836 N N . VAL A 1 598 ? -19.589 0.000 0.336 1.00 92.31 598 VAL A N 1
ATOM 4837 C CA . VAL A 1 598 ? -18.368 -0.817 0.346 1.00 92.31 598 VAL A CA 1
ATOM 4838 C C . VAL A 1 598 ? -17.154 0.062 0.061 1.00 92.31 598 VAL A C 1
ATOM 4840 O O . VAL A 1 598 ? -16.182 0.007 0.814 1.00 92.31 598 VAL A O 1
ATOM 4843 N N . LYS A 1 599 ? -17.224 0.923 -0.961 1.00 91.88 599 LYS A N 1
ATOM 4844 C CA . LYS A 1 599 ? -16.159 1.882 -1.277 1.00 91.88 599 LYS A CA 1
ATOM 4845 C C . LYS A 1 599 ? -15.863 2.793 -0.087 1.00 91.88 599 LYS A C 1
ATOM 4847 O O . LYS A 1 599 ? -14.719 2.877 0.348 1.00 91.88 599 LYS A O 1
ATOM 4852 N N . GLY A 1 600 ? -16.895 3.423 0.476 1.00 88.31 600 GLY A N 1
ATOM 4853 C CA . GLY A 1 600 ? -16.764 4.343 1.605 1.00 88.31 600 GLY A CA 1
ATOM 4854 C C . GLY A 1 600 ? -16.120 3.703 2.836 1.00 88.31 600 GLY A C 1
ATOM 4855 O O . GLY A 1 600 ? -15.218 4.293 3.417 1.00 88.31 600 GLY A O 1
ATOM 4856 N N . LEU A 1 601 ? -16.538 2.489 3.206 1.00 91.38 601 LEU A N 1
ATOM 4857 C CA . LEU A 1 601 ? -16.000 1.753 4.358 1.00 91.38 601 LEU A CA 1
ATOM 4858 C C . LEU A 1 601 ? -14.608 1.142 4.118 1.00 91.38 601 LEU A C 1
ATOM 4860 O O . LEU A 1 601 ? -13.952 0.726 5.075 1.00 91.38 601 LEU A O 1
ATOM 4864 N N . SER A 1 602 ? -14.172 1.037 2.862 1.00 92.88 602 SER A N 1
ATOM 4865 C CA . SER A 1 602 ? -12.856 0.486 2.511 1.00 92.88 602 SER A CA 1
ATOM 4866 C C . SER A 1 602 ? -11.769 1.558 2.460 1.00 92.88 602 SER A C 1
ATOM 4868 O O . SER A 1 602 ? -10.613 1.265 2.770 1.00 92.88 602 SER A O 1
ATOM 4870 N N . LEU A 1 603 ? -12.134 2.795 2.114 1.00 90.25 603 LEU A N 1
ATOM 4871 C CA . LEU A 1 603 ? -11.218 3.933 2.063 1.00 90.25 603 LEU A CA 1
ATOM 4872 C C . LEU A 1 603 ? -10.676 4.307 3.449 1.00 90.25 603 LEU A C 1
ATOM 4874 O O . LEU A 1 603 ? -11.279 4.024 4.487 1.00 90.25 603 LEU A O 1
ATOM 4878 N N . ILE A 1 604 ? -9.526 4.983 3.458 1.00 86.00 604 ILE A N 1
ATOM 4879 C CA . ILE A 1 604 ? -9.043 5.681 4.651 1.00 86.00 604 ILE A CA 1
ATOM 4880 C C . ILE A 1 604 ? -10.062 6.785 4.973 1.00 86.00 604 ILE A C 1
ATOM 4882 O O . ILE A 1 604 ? -10.356 7.593 4.088 1.00 86.00 604 ILE A O 1
ATOM 4886 N N . PRO A 1 605 ? -10.604 6.853 6.204 1.00 80.31 605 PRO A N 1
ATOM 4887 C CA . PRO A 1 605 ? -11.542 7.906 6.565 1.00 80.31 605 PRO A CA 1
ATOM 4888 C C . PRO A 1 605 ? -10.900 9.287 6.382 1.00 80.31 605 PRO A C 1
ATOM 4890 O O . PRO A 1 605 ? -9.951 9.631 7.087 1.00 80.31 605 PRO A O 1
ATOM 4893 N N . LYS A 1 606 ? -11.421 10.066 5.430 1.00 73.94 606 LYS A N 1
ATOM 4894 C CA . LYS A 1 606 ? -11.106 11.486 5.243 1.00 73.94 606 LYS A CA 1
ATOM 4895 C C . LYS A 1 606 ? -12.359 12.307 5.532 1.00 73.94 606 LYS A C 1
ATOM 4897 O O . LYS A 1 606 ? -13.452 11.976 5.063 1.00 73.94 606 LYS A O 1
ATOM 4902 N N . PHE A 1 607 ? -12.208 13.367 6.322 1.00 62.09 607 PHE A N 1
ATOM 4903 C CA . PHE A 1 607 ? -13.266 14.354 6.488 1.00 62.09 607 PHE A CA 1
ATOM 4904 C C . PHE A 1 607 ? -13.144 15.396 5.384 1.00 62.09 607 PHE A C 1
ATOM 4906 O O . PHE A 1 607 ? -12.433 16.387 5.520 1.00 62.09 607 PHE A O 1
ATOM 4913 N N . ASP A 1 608 ? -13.867 15.167 4.298 1.00 60.47 608 ASP A N 1
ATOM 4914 C CA . ASP A 1 608 ? -14.111 16.208 3.311 1.00 60.47 608 ASP A CA 1
ATOM 4915 C C . ASP A 1 608 ? -15.404 16.899 3.736 1.00 60.47 608 ASP A C 1
ATOM 4917 O O . ASP A 1 608 ? -16.404 16.216 3.963 1.00 60.47 608 ASP A O 1
ATOM 4921 N N . GLY A 1 609 ? -15.434 18.233 3.820 1.00 56.66 609 GLY A N 1
ATOM 4922 C CA . GLY A 1 609 ? -16.643 18.995 4.191 1.00 56.66 609 GLY A CA 1
ATOM 4923 C C . GLY A 1 609 ? -17.865 18.766 3.278 1.00 56.66 609 GLY A C 1
ATOM 4924 O O . GLY A 1 609 ? -18.920 19.348 3.501 1.00 56.66 609 GLY A O 1
ATOM 4925 N N . ILE A 1 610 ? -17.718 17.926 2.250 1.00 57.34 610 ILE A N 1
ATOM 4926 C CA . ILE A 1 610 ? -18.731 17.489 1.287 1.00 57.34 610 ILE A CA 1
ATOM 4927 C C . ILE A 1 610 ? -19.423 16.182 1.741 1.00 57.34 610 ILE A C 1
ATOM 4929 O O . ILE A 1 610 ? -20.558 15.918 1.346 1.00 57.34 610 ILE A O 1
ATOM 4933 N N . ASN A 1 611 ? -18.770 15.351 2.563 1.00 62.62 611 ASN A N 1
ATOM 4934 C CA . ASN A 1 611 ? -19.277 14.039 2.977 1.00 62.62 611 ASN A CA 1
ATOM 4935 C C . ASN A 1 611 ? -20.230 14.130 4.182 1.00 62.62 611 ASN A C 1
ATOM 4937 O O . ASN A 1 611 ? -20.023 14.912 5.107 1.00 62.62 611 ASN A O 1
ATOM 4941 N N . SER A 1 612 ? -21.234 13.245 4.223 1.00 71.19 612 SER A N 1
ATOM 4942 C CA . SER A 1 612 ? -22.115 13.100 5.388 1.00 71.19 612 SER A CA 1
ATOM 4943 C C . SER A 1 612 ? -21.320 12.778 6.660 1.00 71.19 612 SER A C 1
ATOM 4945 O O . SER A 1 612 ? -20.542 11.818 6.692 1.00 71.19 612 SER A O 1
ATOM 4947 N N . ARG A 1 613 ? -21.589 13.501 7.756 1.00 74.31 613 ARG A N 1
ATOM 4948 C CA . ARG A 1 613 ? -20.996 13.209 9.073 1.00 74.31 613 ARG A CA 1
ATOM 4949 C C . ARG A 1 613 ? -21.285 11.778 9.547 1.00 74.31 613 ARG A C 1
ATOM 4951 O O . ARG A 1 613 ? -20.419 11.152 10.151 1.00 74.31 613 ARG A O 1
ATOM 4958 N N . ILE A 1 614 ? -22.464 11.228 9.241 1.00 79.19 614 ILE A N 1
ATOM 4959 C CA . ILE A 1 614 ? -22.802 9.834 9.580 1.00 79.19 614 ILE A CA 1
ATOM 4960 C C . ILE A 1 614 ? -21.919 8.858 8.817 1.00 79.19 614 ILE A C 1
ATOM 4962 O O . ILE A 1 614 ? -21.380 7.937 9.427 1.00 79.19 614 ILE A O 1
ATOM 4966 N N . LYS A 1 615 ? -21.724 9.076 7.512 1.00 80.56 615 LYS A N 1
ATOM 4967 C CA . LYS A 1 615 ? -20.804 8.266 6.707 1.00 80.56 615 LYS A CA 1
ATOM 4968 C C . LYS A 1 615 ? -19.410 8.283 7.326 1.00 80.56 615 LYS A C 1
ATOM 4970 O O . LYS A 1 615 ? -18.859 7.213 7.557 1.00 80.56 615 LYS A O 1
ATOM 4975 N N . ALA A 1 616 ? -18.896 9.462 7.690 1.00 80.00 616 ALA A N 1
ATOM 4976 C CA . ALA A 1 616 ? -17.626 9.568 8.402 1.00 80.00 616 ALA A CA 1
ATOM 4977 C C . ALA A 1 616 ? -17.642 8.690 9.667 1.00 80.00 616 ALA A C 1
ATOM 4979 O O . ALA A 1 616 ? -16.859 7.749 9.753 1.00 80.00 616 ALA A O 1
ATOM 4980 N N . PHE A 1 617 ? -18.596 8.881 10.582 1.00 85.94 617 PHE A N 1
ATOM 4981 C CA . PHE A 1 617 ? -18.706 8.071 11.803 1.00 85.94 617 PHE A CA 1
ATOM 4982 C C . PHE A 1 617 ? -18.724 6.554 11.548 1.00 85.94 617 PHE A C 1
ATOM 4984 O O . PHE A 1 617 ? -18.003 5.820 12.221 1.00 85.94 617 PHE A O 1
ATOM 4991 N N . LEU A 1 618 ? -19.505 6.076 10.574 1.00 88.19 618 LEU A N 1
ATOM 4992 C CA . LEU A 1 618 ? -19.587 4.649 10.240 1.00 88.19 618 LEU A CA 1
ATOM 4993 C C . LEU A 1 618 ? -18.255 4.094 9.713 1.00 88.19 618 LEU A C 1
ATOM 4995 O O . LEU A 1 618 ? -17.913 2.952 10.024 1.00 88.19 618 LEU A O 1
ATOM 4999 N N . THR A 1 619 ? -17.498 4.894 8.955 1.00 87.50 619 THR A N 1
ATOM 5000 C CA . THR A 1 619 ? -16.184 4.507 8.407 1.00 87.50 619 THR A CA 1
ATOM 5001 C C . THR A 1 619 ? -15.077 4.470 9.457 1.00 87.50 619 THR A C 1
ATOM 5003 O O . THR A 1 619 ? -14.155 3.663 9.336 1.00 87.50 619 THR A O 1
ATOM 5006 N N . TYR A 1 620 ? -15.167 5.274 10.521 1.00 88.19 620 TYR A N 1
ATOM 5007 C CA . TYR A 1 620 ? -14.165 5.231 11.582 1.00 88.19 620 TYR A CA 1
ATOM 5008 C C . TYR A 1 620 ? -14.274 3.927 12.393 1.00 88.19 620 TYR A C 1
ATOM 5010 O O . TYR A 1 620 ? -15.356 3.566 12.854 1.00 88.19 620 TYR A O 1
ATOM 5018 N N . PRO A 1 621 ? -13.155 3.236 12.670 1.00 85.25 621 PRO A N 1
ATOM 5019 C CA . PRO A 1 621 ? -13.123 1.951 13.385 1.00 85.25 621 PRO A CA 1
ATOM 5020 C C . PRO A 1 621 ? -13.521 2.054 14.865 1.00 85.25 621 PRO A C 1
ATOM 5022 O O . PRO A 1 621 ? -13.808 1.055 15.526 1.00 85.25 621 PRO A O 1
ATOM 5025 N N . SER A 1 622 ? -13.501 3.265 15.421 1.00 83.88 622 SER A N 1
ATOM 5026 C CA . SER A 1 622 ? -13.750 3.517 16.834 1.00 83.88 622 SER A CA 1
ATOM 5027 C C . SER A 1 622 ? -14.632 4.741 17.015 1.00 83.88 622 SER A C 1
ATOM 5029 O O . SER A 1 622 ? -14.555 5.698 16.250 1.00 83.88 622 SER A O 1
ATOM 5031 N N . GLY A 1 623 ? -15.452 4.704 18.058 1.00 81.94 623 GLY A N 1
ATOM 5032 C CA . GLY A 1 623 ? -16.301 5.811 18.452 1.00 81.94 623 GLY A CA 1
ATOM 5033 C C . GLY A 1 623 ? -16.707 5.675 19.912 1.00 81.94 623 GLY A C 1
ATOM 5034 O O . GLY A 1 623 ? -16.781 4.569 20.453 1.00 81.94 623 GLY A O 1
ATOM 5035 N N . LYS A 1 624 ? -16.951 6.806 20.567 1.00 82.88 624 LYS A N 1
ATOM 5036 C CA . LYS A 1 624 ? -17.447 6.875 21.942 1.00 82.88 624 LYS A CA 1
ATOM 5037 C C . LYS A 1 624 ? -18.598 7.860 22.023 1.00 82.88 624 LYS A C 1
ATOM 5039 O O . LYS A 1 624 ? -18.550 8.927 21.423 1.00 82.88 624 LYS A O 1
ATOM 5044 N N . ARG A 1 625 ? -19.608 7.519 22.817 1.00 81.19 625 ARG A N 1
ATOM 5045 C CA . ARG A 1 625 ? -20.677 8.449 23.172 1.00 81.19 625 ARG A CA 1
ATOM 5046 C C . ARG A 1 625 ? -20.336 9.151 24.481 1.00 81.19 625 ARG A C 1
ATOM 5048 O O . ARG A 1 625 ? -20.026 8.480 25.465 1.00 81.19 625 ARG A O 1
ATOM 5055 N N . ILE A 1 626 ? -20.435 10.471 24.501 1.00 78.62 626 ILE A N 1
ATOM 5056 C CA . ILE A 1 626 ? -20.198 11.339 25.655 1.00 78.62 626 ILE A CA 1
ATOM 5057 C C . ILE A 1 626 ? -21.439 12.234 25.843 1.00 78.62 626 ILE A C 1
ATOM 5059 O O . ILE A 1 626 ? -22.106 12.568 24.861 1.00 78.62 626 ILE A O 1
ATOM 5063 N N . PRO A 1 627 ? -21.824 12.596 27.079 1.00 71.75 627 PRO A N 1
ATOM 5064 C CA . PRO A 1 627 ? -22.770 13.695 27.291 1.00 71.75 627 PRO A CA 1
ATOM 5065 C C . PRO A 1 627 ? -22.228 15.021 26.728 1.00 71.75 627 PRO A C 1
ATOM 5067 O O . PRO A 1 627 ? -21.015 15.209 26.687 1.00 71.75 627 PRO A O 1
ATOM 5070 N N . ILE A 1 628 ? -23.112 15.955 26.355 1.00 66.25 628 ILE A N 1
ATOM 5071 C CA . ILE A 1 628 ? -22.693 17.310 25.949 1.00 66.25 628 ILE A CA 1
ATOM 5072 C C . ILE A 1 628 ? -21.890 17.970 27.078 1.00 66.25 628 ILE A C 1
ATOM 5074 O O . ILE A 1 628 ? -22.304 17.960 28.242 1.00 66.25 628 ILE A O 1
ATOM 5078 N N . LEU A 1 629 ? -20.746 18.564 26.731 1.00 60.84 629 LEU A N 1
ATOM 5079 C CA . LEU A 1 629 ? -19.907 19.313 27.666 1.00 60.84 629 LEU A CA 1
ATOM 5080 C C . LEU A 1 629 ? -20.673 20.513 28.256 1.00 60.84 629 LEU A C 1
ATOM 5082 O O . LEU A 1 629 ? -21.232 21.343 27.543 1.00 60.84 629 LEU A O 1
ATOM 5086 N N . GLY A 1 630 ? -20.671 20.634 29.588 1.00 54.25 630 GLY A N 1
ATOM 5087 C CA . GLY A 1 630 ? -21.457 21.636 30.324 1.00 54.25 630 GLY A CA 1
ATOM 5088 C C . GLY A 1 630 ? -21.171 23.109 29.978 1.00 54.25 630 GLY A C 1
ATOM 5089 O O . GLY A 1 630 ? -21.988 23.971 30.291 1.00 54.25 630 GLY A O 1
ATOM 5090 N N . SER A 1 631 ? -20.055 23.414 29.304 1.00 52.59 631 SER A N 1
ATOM 5091 C CA . SER A 1 631 ? -19.698 24.764 28.836 1.00 52.59 631 SER A CA 1
ATOM 5092 C C . SER A 1 631 ? -20.685 25.350 27.817 1.00 52.59 631 SER A C 1
ATOM 5094 O O . SER A 1 631 ? -20.721 26.565 27.650 1.00 52.59 631 SER A O 1
ATOM 5096 N N . PHE A 1 632 ? -21.514 24.515 27.182 1.00 46.78 632 PHE A N 1
ATOM 5097 C CA . PHE A 1 632 ? -22.535 24.924 26.207 1.00 46.78 632 PHE A CA 1
ATOM 5098 C C . PHE A 1 632 ? -23.929 25.179 26.823 1.00 46.78 632 PHE A C 1
ATOM 5100 O O . PHE A 1 632 ? -24.863 25.558 26.123 1.00 46.78 632 PHE A O 1
ATOM 5107 N N . VAL A 1 633 ? -24.100 24.995 28.141 1.00 45.88 633 VAL A N 1
ATOM 5108 C CA . VAL A 1 633 ? -25.411 25.000 28.836 1.00 45.88 633 VAL A CA 1
ATOM 5109 C C . VAL A 1 633 ? -25.956 26.416 29.110 1.00 45.88 633 VAL A C 1
ATOM 5111 O O . VAL A 1 633 ? -27.035 26.571 29.680 1.00 45.88 633 VAL A O 1
ATOM 5114 N N . SER A 1 634 ? -25.263 27.482 28.697 1.00 41.84 634 SER A N 1
ATOM 5115 C CA . SER A 1 634 ? -25.723 28.859 28.947 1.00 41.84 634 SER A CA 1
ATOM 5116 C C . SER A 1 634 ? -26.977 29.259 28.153 1.00 41.84 634 SER A C 1
ATOM 5118 O O . SER A 1 634 ? -27.612 30.255 28.501 1.00 41.84 634 SER A O 1
ATOM 5120 N N . ALA A 1 635 ? -27.403 28.473 27.157 1.00 36.62 635 ALA A N 1
ATOM 5121 C CA . ALA A 1 635 ? -28.703 28.641 26.512 1.00 36.62 635 ALA A CA 1
ATOM 5122 C C . ALA A 1 635 ? -29.809 27.937 27.321 1.00 36.62 635 ALA A C 1
ATOM 5124 O O . ALA A 1 635 ? -29.802 26.720 27.516 1.00 36.62 635 ALA A O 1
ATOM 5125 N N . SER A 1 636 ? -30.791 28.711 27.792 1.00 34.47 636 SER A N 1
ATOM 5126 C CA . SER A 1 636 ? -31.951 28.210 28.533 1.00 34.47 636 SER A CA 1
ATOM 5127 C C . SER A 1 636 ? -32.648 27.085 27.766 1.00 34.47 636 SER A C 1
ATOM 5129 O O . SER A 1 636 ? -33.218 27.306 26.699 1.00 34.47 636 SER A O 1
ATOM 5131 N N . SER A 1 637 ? -32.627 25.873 28.322 1.00 32.94 637 SER A N 1
ATOM 5132 C CA . SER A 1 637 ? -33.285 24.721 27.717 1.00 32.94 637 SER A CA 1
ATOM 5133 C C . SER A 1 637 ? -34.790 24.950 27.634 1.00 32.94 637 SER A C 1
ATOM 5135 O O . SER A 1 637 ? -35.458 25.071 28.668 1.00 32.94 637 SER A O 1
ATOM 5137 N N . THR A 1 638 ? -35.349 24.939 26.431 1.00 32.41 638 THR A N 1
ATOM 5138 C CA . THR A 1 638 ? -36.789 24.787 26.258 1.00 32.41 638 THR A CA 1
ATOM 5139 C C . THR A 1 638 ? -37.163 23.393 26.752 1.00 32.41 638 THR A C 1
ATOM 5141 O O . THR A 1 638 ? -36.796 22.382 26.161 1.00 32.41 638 THR A O 1
ATOM 5144 N N . ARG A 1 639 ? -37.856 23.314 27.894 1.00 26.25 639 ARG A N 1
ATOM 5145 C CA . ARG A 1 639 ? -38.460 22.073 28.404 1.00 26.25 639 ARG A CA 1
ATOM 5146 C C . ARG A 1 639 ? -39.680 21.699 27.553 1.00 26.25 639 ARG A C 1
ATOM 5148 O O . ARG A 1 639 ? -40.782 21.585 28.077 1.00 26.25 639 ARG A O 1
ATOM 5155 N N . SER A 1 640 ? -39.517 21.512 26.251 1.00 29.92 640 SER A N 1
ATOM 5156 C CA . SER A 1 640 ? -40.548 20.888 25.426 1.00 29.92 640 SER A CA 1
ATOM 5157 C C . SER A 1 640 ? -40.391 19.377 25.529 1.00 29.92 640 SER A C 1
ATOM 5159 O O . SER A 1 640 ? -39.738 18.736 24.714 1.00 29.92 640 SER A O 1
ATOM 5161 N N . ARG A 1 641 ? -41.008 18.801 26.566 1.00 25.06 641 ARG A N 1
ATOM 5162 C CA . ARG A 1 641 ? -41.459 17.409 26.493 1.00 25.06 641 ARG A CA 1
ATOM 5163 C C . ARG A 1 641 ? -42.435 17.308 25.325 1.00 25.06 641 ARG A C 1
ATOM 5165 O O . ARG A 1 641 ? -43.407 18.055 25.312 1.00 25.06 641 ARG A O 1
ATOM 5172 N N . GLY A 1 642 ? -42.254 16.324 24.452 1.00 32.38 642 GLY A N 1
ATOM 5173 C CA . GLY A 1 642 ? -43.375 15.807 23.670 1.00 32.38 642 GLY A CA 1
ATOM 5174 C C . GLY A 1 642 ? -43.022 15.344 22.270 1.00 32.38 642 GLY A C 1
ATOM 5175 O O . GLY A 1 642 ? -43.322 16.035 21.311 1.00 32.38 642 GLY A O 1
ATOM 5176 N N . TRP A 1 643 ? -42.469 14.138 22.155 1.00 35.59 643 TRP A N 1
ATOM 5177 C CA . TRP A 1 643 ? -42.402 13.413 20.880 1.00 35.59 643 TRP A CA 1
ATOM 5178 C C . TRP A 1 643 ? -43.462 12.315 20.749 1.00 35.59 643 TRP A C 1
ATOM 5180 O O . TRP A 1 643 ? -43.710 11.795 19.666 1.00 35.59 643 TRP A O 1
ATOM 5190 N N . PHE A 1 644 ? -44.157 11.991 21.840 1.00 28.72 644 PHE A N 1
ATOM 5191 C CA . PHE A 1 644 ? -45.184 10.960 21.854 1.00 28.72 644 PHE A CA 1
ATOM 5192 C C . PHE A 1 644 ? -46.524 11.520 22.285 1.00 28.72 644 PHE A C 1
ATOM 5194 O O . PHE A 1 644 ? -46.890 11.403 23.448 1.00 28.72 644 PHE A O 1
ATOM 5201 N N . GLU A 1 645 ? -47.281 12.047 21.333 1.00 27.36 645 GLU A N 1
ATOM 5202 C CA . GLU A 1 645 ? -48.709 11.746 21.252 1.00 27.36 645 GLU A CA 1
ATOM 5203 C C . GLU A 1 645 ? -49.252 12.183 19.893 1.00 27.36 645 GLU A C 1
ATOM 5205 O O . GLU A 1 645 ? -49.739 13.294 19.751 1.00 27.36 645 GLU A O 1
ATOM 5210 N N . GLN A 1 646 ? -49.136 11.303 18.888 1.00 29.33 646 GLN A N 1
ATOM 5211 C CA . GLN A 1 646 ? -50.154 11.090 17.841 1.00 29.33 646 GLN A CA 1
ATOM 5212 C C . GLN A 1 646 ? -49.767 9.953 16.872 1.00 29.33 646 GLN A C 1
ATOM 5214 O O . GLN A 1 646 ? -49.836 10.070 15.654 1.00 29.33 646 GLN A O 1
ATOM 5219 N N . ALA A 1 647 ? -49.419 8.787 17.416 1.00 27.17 647 ALA A N 1
ATOM 5220 C CA . ALA A 1 647 ? -49.751 7.538 16.739 1.00 27.17 647 ALA A CA 1
ATOM 5221 C C . ALA A 1 647 ? -50.930 6.936 17.513 1.00 27.17 647 ALA A C 1
ATOM 5223 O O . ALA A 1 647 ? -50.705 6.345 18.573 1.00 27.17 647 ALA A O 1
ATOM 5224 N N . PRO A 1 648 ? -52.194 7.122 17.086 1.00 29.75 648 PRO A N 1
ATOM 5225 C CA . PRO A 1 648 ? -53.251 6.288 17.623 1.00 29.75 648 PRO A CA 1
ATOM 5226 C C . PRO A 1 648 ? -52.892 4.839 17.292 1.00 29.75 648 PRO A C 1
ATOM 5228 O O . PRO A 1 648 ? -52.752 4.466 16.128 1.00 29.75 648 PRO A O 1
ATOM 5231 N N . VAL A 1 649 ? -52.742 4.014 18.327 1.00 30.36 649 VAL A N 1
ATOM 5232 C CA . VAL A 1 649 ? -52.798 2.557 18.194 1.00 30.36 649 VAL A CA 1
ATOM 5233 C C . VAL A 1 649 ? -54.266 2.203 17.941 1.00 30.36 649 VAL A C 1
ATOM 5235 O O . VAL A 1 649 ? -54.943 1.657 18.805 1.00 30.36 649 VAL A O 1
ATOM 5238 N N . SER A 1 650 ? -54.812 2.588 16.788 1.00 32.97 650 SER A N 1
ATOM 5239 C CA . SER A 1 650 ? -56.111 2.101 16.336 1.00 32.97 650 SER A CA 1
ATOM 5240 C C . SER A 1 650 ? -55.881 1.139 15.179 1.00 32.97 650 SER A C 1
ATOM 5242 O O . SER A 1 650 ? -55.322 1.490 14.146 1.00 32.97 650 SER A O 1
ATOM 5244 N N . LYS A 1 651 ? -56.328 -0.107 15.359 1.00 44.78 651 LYS A N 1
ATOM 5245 C CA . LYS A 1 651 ? -56.313 -1.172 14.341 1.00 44.78 651 LYS A CA 1
ATOM 5246 C C . LYS A 1 651 ? -57.316 -0.934 13.195 1.00 44.78 651 LYS A C 1
ATOM 5248 O O . LYS A 1 651 ? -57.704 -1.878 12.519 1.00 44.78 651 LYS A O 1
ATOM 5253 N N . SER A 1 652 ? -57.768 0.297 12.981 1.00 35.12 652 SER A N 1
ATOM 5254 C CA . SER A 1 652 ? -58.714 0.637 11.921 1.00 35.12 652 SER A CA 1
ATOM 5255 C C . SER A 1 652 ? -57.952 1.233 10.743 1.00 35.12 652 SER A C 1
ATOM 5257 O O . SER A 1 652 ? -57.540 2.393 10.779 1.00 35.12 652 SER A O 1
ATOM 5259 N N . ALA A 1 653 ? -57.751 0.418 9.710 1.00 40.75 653 ALA A N 1
ATOM 5260 C CA . ALA A 1 653 ? -57.287 0.852 8.402 1.00 40.75 653 ALA A CA 1
ATOM 5261 C C . ALA A 1 653 ? -58.399 1.641 7.695 1.00 40.75 653 ALA A C 1
ATOM 5263 O O . ALA A 1 653 ? -59.016 1.142 6.765 1.00 40.75 653 ALA A O 1
ATOM 5264 N N . GLU A 1 654 ? -58.672 2.862 8.148 1.00 34.66 654 GLU A N 1
ATOM 5265 C CA . GLU A 1 654 ? -59.427 3.835 7.363 1.00 34.66 654 GLU A CA 1
ATOM 5266 C C . GLU A 1 654 ? -58.692 5.172 7.400 1.00 34.66 654 GLU A C 1
ATOM 5268 O O . GLU A 1 654 ? -58.349 5.721 8.447 1.00 34.66 654 GLU A O 1
ATOM 5273 N N . SER A 1 655 ? -58.370 5.614 6.192 1.00 36.66 655 SER A N 1
ATOM 5274 C CA . SER A 1 655 ? -57.633 6.803 5.795 1.00 36.66 655 SER A CA 1
ATOM 5275 C C . SER A 1 655 ? -57.951 8.047 6.627 1.00 36.66 655 SER A C 1
ATOM 5277 O O . SER A 1 655 ? -58.890 8.782 6.328 1.00 36.66 655 SER A O 1
ATOM 5279 N N . VAL A 1 656 ? -57.102 8.353 7.606 1.00 32.50 656 VAL A N 1
ATOM 5280 C CA . VAL A 1 656 ? -56.940 9.731 8.074 1.00 32.50 656 VAL A CA 1
ATOM 5281 C C . VAL A 1 656 ? -55.696 10.274 7.391 1.00 32.50 656 VAL A C 1
ATOM 5283 O O . VAL A 1 656 ? -54.572 9.902 7.732 1.00 32.50 656 VAL A O 1
ATOM 5286 N N . THR A 1 657 ? -55.900 11.135 6.393 1.00 30.06 657 THR A N 1
ATOM 5287 C CA . THR A 1 657 ? -54.862 12.017 5.852 1.00 30.06 657 THR A CA 1
ATOM 5288 C C . THR A 1 657 ? -54.303 12.831 7.014 1.00 30.06 657 THR A C 1
ATOM 5290 O O . THR A 1 657 ? -54.953 13.760 7.496 1.00 30.06 657 THR A O 1
ATOM 5293 N N . ARG A 1 658 ? -53.147 12.414 7.540 1.00 38.81 658 ARG A N 1
ATOM 5294 C CA . ARG A 1 658 ? -52.519 13.045 8.704 1.00 38.81 658 ARG A CA 1
ATOM 5295 C C . ARG A 1 658 ? -52.160 14.490 8.338 1.00 38.81 658 ARG A C 1
ATOM 5297 O O . ARG A 1 658 ? -51.441 14.675 7.356 1.00 38.81 658 ARG A O 1
ATOM 5304 N N . PRO A 1 659 ? -52.633 15.511 9.074 1.00 35.62 659 PRO A N 1
ATOM 5305 C CA . PRO A 1 659 ? -52.155 16.865 8.859 1.00 35.62 659 PRO A CA 1
ATOM 5306 C C . PRO A 1 659 ? -50.673 16.899 9.240 1.00 35.62 659 PRO A C 1
ATOM 5308 O O . PRO A 1 659 ? -50.299 16.435 10.318 1.00 35.62 659 PRO A O 1
ATOM 5311 N N . HIS A 1 660 ? -49.826 17.397 8.341 1.00 33.06 660 HIS A N 1
ATOM 5312 C CA . HIS A 1 660 ? -48.416 17.629 8.633 1.00 33.06 660 HIS A CA 1
ATOM 5313 C C . HIS A 1 660 ? -48.305 18.518 9.882 1.00 33.06 660 HIS A C 1
ATOM 5315 O O . HIS A 1 660 ? -48.664 19.695 9.849 1.00 33.06 660 HIS A O 1
ATOM 5321 N N . VAL A 1 661 ? -47.837 17.965 11.003 1.00 39.06 661 VAL A N 1
ATOM 5322 C CA . VAL A 1 661 ? -47.415 18.776 12.148 1.00 39.06 661 VAL A CA 1
ATOM 5323 C C . VAL A 1 661 ? -46.024 19.305 11.798 1.00 39.06 661 VAL A C 1
ATOM 5325 O O . VAL A 1 661 ? -45.032 18.597 11.927 1.00 39.06 661 VAL A O 1
ATOM 5328 N N . ASN A 1 662 ? -45.974 20.533 11.278 1.00 37.16 662 ASN A N 1
ATOM 5329 C CA . ASN A 1 662 ? -44.786 21.174 10.691 1.00 37.16 662 ASN A CA 1
ATOM 5330 C C . ASN A 1 662 ? -43.742 21.669 11.717 1.00 37.16 662 ASN A C 1
ATOM 5332 O O . ASN A 1 662 ? -43.067 22.664 11.462 1.00 37.16 662 ASN A O 1
ATOM 5336 N N . VAL A 1 663 ? -43.613 21.054 12.896 1.00 42.69 663 VAL A N 1
ATOM 5337 C CA . VAL A 1 663 ? -42.732 21.583 13.952 1.00 42.69 663 VAL A CA 1
ATOM 5338 C C . VAL A 1 663 ? -41.784 20.500 14.452 1.00 42.69 663 VAL A C 1
ATOM 5340 O O . VAL A 1 663 ? -42.180 19.615 15.205 1.00 42.69 663 VAL A O 1
ATOM 5343 N N . TYR A 1 664 ? -40.514 20.590 14.051 1.00 45.81 664 TYR A N 1
ATOM 5344 C CA . TYR A 1 664 ? -39.427 19.926 14.763 1.00 45.81 664 TYR A CA 1
ATOM 5345 C C . TYR A 1 664 ? -39.089 20.763 15.999 1.00 45.81 664 TYR A C 1
ATOM 5347 O O . TYR A 1 664 ? -38.623 21.897 15.887 1.00 45.81 664 TYR A O 1
ATOM 5355 N N . CYS A 1 665 ? -39.354 20.223 17.187 1.00 48.97 665 CYS A N 1
ATOM 5356 C CA . CYS A 1 665 ? -38.838 20.794 18.423 1.00 48.97 665 CYS A CA 1
ATOM 5357 C C . CYS A 1 665 ? -37.439 20.239 18.655 1.00 48.97 665 CYS A C 1
ATOM 5359 O O . CYS A 1 665 ? -37.284 19.030 18.847 1.00 48.97 665 CYS A O 1
ATOM 5361 N N . TYR A 1 666 ? -36.444 21.126 18.665 1.00 48.44 666 TYR A N 1
ATOM 5362 C CA . TYR A 1 666 ? -35.083 20.756 19.030 1.00 48.44 666 TYR A CA 1
ATOM 5363 C C . TYR A 1 666 ? -35.093 20.067 20.411 1.00 48.44 666 TYR A C 1
ATOM 5365 O O . TYR A 1 666 ? -35.734 20.591 21.334 1.00 48.44 666 TYR A O 1
ATOM 5373 N N . PRO A 1 667 ? -34.446 18.897 20.571 1.00 56.00 667 PRO A N 1
ATOM 5374 C CA . PRO A 1 667 ? -34.380 18.211 21.855 1.00 56.00 667 PRO A CA 1
ATOM 5375 C C . PRO A 1 667 ? -33.770 19.114 22.926 1.00 56.00 667 PRO A C 1
ATOM 5377 O O . PRO A 1 667 ? -32.941 19.983 22.642 1.00 56.00 667 PRO A O 1
ATOM 5380 N N . SER A 1 668 ? -34.148 18.905 24.185 1.00 55.88 668 SER A N 1
ATOM 5381 C CA . SER A 1 668 ? -33.455 19.592 25.276 1.00 55.88 668 SER A CA 1
ATOM 5382 C C . SER A 1 668 ? -31.978 19.167 25.317 1.00 55.88 668 SER A C 1
ATOM 5384 O O . SER A 1 668 ? -31.644 18.060 24.908 1.00 55.88 668 SER A O 1
ATOM 5386 N N . HIS A 1 669 ? -31.075 19.996 25.856 1.00 58.56 669 HIS A N 1
ATOM 5387 C CA . HIS A 1 669 ? -29.644 19.637 25.972 1.00 58.56 669 HIS A CA 1
ATOM 5388 C C . HIS A 1 669 ? -29.396 18.283 26.668 1.00 58.56 669 HIS A C 1
ATOM 5390 O O . HIS A 1 669 ? -28.407 17.618 26.383 1.00 58.56 669 HIS A O 1
ATOM 5396 N N . ASN A 1 670 ? -30.302 17.857 27.558 1.00 62.84 670 ASN A N 1
ATOM 5397 C CA . ASN A 1 670 ? -30.240 16.564 28.250 1.00 62.84 670 ASN A CA 1
ATOM 5398 C C . ASN A 1 670 ? -30.626 15.365 27.364 1.00 62.84 670 ASN A C 1
ATOM 5400 O O . ASN A 1 670 ? -30.391 14.222 27.746 1.00 62.84 670 ASN A O 1
ATOM 5404 N N . GLU A 1 671 ? -31.247 15.618 26.214 1.00 65.81 671 GLU A N 1
ATOM 5405 C CA . GLU A 1 671 ? -31.675 14.630 25.217 1.00 65.81 671 GLU A CA 1
ATOM 5406 C C . GLU A 1 671 ? -30.754 14.614 23.991 1.00 65.81 671 GLU A C 1
ATOM 5408 O O . GLU A 1 671 ? -31.041 13.949 22.995 1.00 65.81 671 GLU A O 1
ATOM 5413 N N . LEU A 1 672 ? -29.630 15.324 24.066 1.00 68.81 672 LEU A N 1
ATOM 5414 C CA . LEU A 1 672 ? -28.577 15.314 23.067 1.00 68.81 672 LEU A CA 1
ATOM 5415 C C . LEU A 1 672 ? -27.332 14.627 23.629 1.00 68.81 672 LEU A C 1
ATOM 5417 O O . LEU A 1 672 ? -27.100 14.568 24.840 1.00 68.81 672 LEU A O 1
ATOM 5421 N N . CYS A 1 673 ? -26.503 14.116 22.732 1.00 75.00 673 CYS A N 1
ATOM 5422 C CA . CYS A 1 673 ? -25.200 13.572 23.070 1.00 75.00 673 CYS A CA 1
ATOM 5423 C C . CYS A 1 673 ? -24.171 13.902 21.996 1.00 75.00 673 CYS A C 1
ATOM 5425 O O . CYS A 1 673 ? -24.512 14.286 20.876 1.00 75.00 673 CYS A O 1
ATOM 5427 N N . GLU A 1 674 ? -22.912 13.708 22.356 1.00 80.06 674 GLU A N 1
ATOM 5428 C CA . GLU A 1 674 ? -21.774 13.790 21.459 1.00 80.06 674 GLU A CA 1
ATOM 5429 C C . GLU A 1 674 ? -21.284 12.380 21.134 1.00 80.06 674 GLU A C 1
ATOM 5431 O O . GLU A 1 674 ? -21.043 11.562 22.023 1.00 80.06 674 GLU A O 1
ATOM 5436 N N . ILE A 1 675 ? -21.134 12.078 19.851 1.00 81.50 675 ILE A N 1
ATOM 5437 C CA . ILE A 1 675 ? -20.433 10.896 19.365 1.00 81.50 675 ILE A CA 1
ATOM 5438 C C . ILE A 1 675 ? -19.061 11.365 18.898 1.00 81.50 675 ILE A C 1
ATOM 5440 O O . ILE A 1 675 ? -18.958 12.020 17.865 1.00 81.50 675 ILE A O 1
ATOM 5444 N N . CYS A 1 676 ? -18.015 11.034 19.649 1.00 82.00 676 CYS A N 1
ATOM 5445 C CA . CYS A 1 676 ? -16.637 11.323 19.265 1.00 82.00 676 CYS A CA 1
ATOM 5446 C C . CYS A 1 676 ? -16.029 10.127 18.530 1.00 82.00 676 CYS A C 1
ATOM 5448 O O . CYS A 1 676 ? -16.102 9.000 19.025 1.00 82.00 676 CYS A O 1
ATOM 5450 N N . PHE A 1 677 ? -15.375 10.370 17.404 1.00 83.00 677 PHE A N 1
ATOM 5451 C CA . PHE A 1 677 ? -14.670 9.376 16.595 1.00 83.00 677 PHE A CA 1
ATOM 5452 C C . PHE A 1 677 ? -13.500 10.065 15.889 1.00 83.00 677 PHE A C 1
ATOM 5454 O O . PHE A 1 677 ? -13.658 11.161 15.359 1.00 83.00 677 PHE A O 1
ATOM 5461 N N . GLY A 1 678 ? -12.309 9.461 15.919 1.00 77.69 678 GLY A N 1
ATOM 5462 C CA . GLY A 1 678 ? -11.093 10.169 15.502 1.00 77.69 678 GLY A CA 1
ATOM 5463 C C . GLY A 1 678 ? -10.935 11.499 16.256 1.00 77.69 678 GLY A C 1
ATOM 5464 O O . GLY A 1 678 ? -11.135 11.540 17.472 1.00 77.69 678 GLY A O 1
ATOM 5465 N N . ASP A 1 679 ? -10.655 12.571 15.516 1.00 76.06 679 ASP A N 1
ATOM 5466 C CA . ASP A 1 679 ? -10.586 13.950 16.026 1.00 76.06 679 ASP A CA 1
ATOM 5467 C C . ASP A 1 679 ? -11.910 14.712 15.844 1.00 76.06 679 ASP A C 1
ATOM 5469 O O . ASP A 1 679 ? -11.950 15.943 15.813 1.00 76.06 679 ASP A O 1
ATOM 5473 N N . HIS A 1 680 ? -13.014 13.991 15.645 1.00 77.31 680 HIS A N 1
ATOM 5474 C CA . HIS A 1 680 ? -14.298 14.565 15.262 1.00 77.31 680 HIS A CA 1
ATOM 5475 C C . HIS A 1 680 ? -15.379 14.235 16.279 1.00 77.31 680 HIS A C 1
ATOM 5477 O O . HIS A 1 680 ? -15.333 13.219 16.976 1.00 77.31 680 HIS A O 1
ATOM 5483 N N . THR A 1 681 ? -16.382 15.107 16.330 1.00 77.38 681 THR A N 1
ATOM 5484 C CA . THR A 1 681 ? -17.531 14.967 17.217 1.00 77.38 681 THR A CA 1
ATOM 5485 C C . THR A 1 681 ? -18.808 15.285 16.452 1.00 77.38 681 THR A C 1
ATOM 5487 O O . THR A 1 681 ? -18.923 16.338 15.829 1.00 77.38 681 THR A O 1
ATOM 5490 N N . ILE A 1 682 ? -19.785 14.383 16.514 1.00 76.50 682 ILE A N 1
ATOM 5491 C CA . ILE A 1 682 ? -21.151 14.616 16.036 1.00 76.50 682 ILE A CA 1
ATOM 5492 C C . ILE A 1 682 ? -22.047 14.852 17.237 1.00 76.50 682 ILE A C 1
ATOM 5494 O O . ILE A 1 682 ? -22.158 13.990 18.107 1.00 76.50 682 ILE A O 1
ATOM 5498 N N . GLN A 1 683 ? -22.748 15.977 17.248 1.00 74.00 683 GLN A N 1
ATOM 5499 C CA . GLN A 1 683 ? -23.877 16.169 18.148 1.00 74.00 683 GLN A CA 1
ATOM 5500 C C . GLN A 1 683 ? -25.126 15.544 17.529 1.00 74.00 683 GLN A C 1
ATOM 5502 O O . GLN A 1 683 ? -25.444 15.792 16.366 1.00 74.00 683 GLN A O 1
ATOM 5507 N N . CYS A 1 684 ? -25.822 14.702 18.289 1.00 72.06 684 CYS A N 1
ATOM 5508 C CA . CYS A 1 684 ? -27.040 14.044 17.827 1.00 72.06 684 CYS A CA 1
ATOM 5509 C C . CYS A 1 684 ? -28.053 13.831 18.966 1.00 72.06 684 CYS A C 1
ATOM 5511 O O . CYS A 1 684 ? -27.656 13.649 20.124 1.00 72.06 684 CYS A O 1
ATOM 5513 N N . PRO A 1 685 ? -29.364 13.811 18.656 1.00 74.19 685 PRO A N 1
ATOM 5514 C CA . PRO A 1 685 ? -30.388 13.392 19.609 1.00 74.19 685 PRO A CA 1
ATOM 5515 C C . PRO A 1 685 ? -30.152 11.967 20.098 1.00 74.19 685 PRO A C 1
ATOM 5517 O O . PRO A 1 685 ? -29.754 11.101 19.315 1.00 74.19 685 PRO A O 1
ATOM 5520 N N . LEU A 1 686 ? -30.464 11.696 21.367 1.00 72.19 686 LEU A N 1
ATOM 5521 C CA . LEU A 1 686 ? -30.312 10.367 21.962 1.00 72.19 686 LEU A CA 1
ATOM 5522 C C . LEU A 1 686 ? -31.019 9.287 21.134 1.00 72.19 686 LEU A C 1
ATOM 5524 O O . LEU A 1 686 ? -30.393 8.272 20.829 1.00 72.19 686 LEU A O 1
ATOM 5528 N N . ASP A 1 687 ? -32.257 9.535 20.706 1.00 71.69 687 ASP A N 1
ATOM 5529 C CA . ASP A 1 687 ? -33.075 8.579 19.945 1.00 71.69 687 ASP A CA 1
ATOM 5530 C C . ASP A 1 687 ? -32.464 8.197 18.592 1.00 71.69 687 ASP A C 1
ATOM 5532 O O . ASP A 1 687 ? -32.660 7.078 18.128 1.00 71.69 687 ASP A O 1
ATOM 5536 N N . LEU A 1 688 ? -31.675 9.089 17.985 1.00 76.88 688 LEU A N 1
ATOM 5537 C CA . LEU A 1 688 ? -30.927 8.786 16.767 1.00 76.88 688 LEU A CA 1
ATOM 5538 C C . LEU A 1 688 ? -29.544 8.195 17.072 1.00 76.88 688 LEU A C 1
ATOM 5540 O O . LEU A 1 688 ? -29.064 7.315 16.359 1.00 76.88 688 LEU A O 1
ATOM 5544 N N . SER A 1 689 ? -28.913 8.637 18.162 1.00 80.88 689 SER A N 1
ATOM 5545 C CA . SER A 1 689 ? -27.587 8.171 18.567 1.00 80.88 689 SER A CA 1
ATOM 5546 C C . SER A 1 689 ? -27.546 6.657 18.783 1.00 80.88 689 SER A C 1
ATOM 5548 O O . SER A 1 689 ? -26.577 6.011 18.397 1.00 80.88 689 SER A O 1
ATOM 5550 N N . TYR A 1 690 ? -28.598 6.066 19.365 1.00 86.19 690 TYR A N 1
ATOM 5551 C CA . TYR A 1 690 ? -28.620 4.640 19.691 1.00 86.19 690 TYR A CA 1
ATOM 5552 C C . TYR A 1 690 ? -28.632 3.751 18.434 1.00 86.19 690 TYR A C 1
ATOM 5554 O O . TYR A 1 690 ? -27.724 2.926 18.318 1.00 86.19 690 TYR A O 1
ATOM 5562 N N . PRO A 1 691 ? -29.568 3.904 17.473 1.00 86.69 691 PRO A N 1
ATOM 5563 C CA . PRO A 1 691 ? -29.522 3.168 16.209 1.00 86.69 691 PRO A CA 1
ATOM 5564 C C . PRO A 1 691 ? -28.217 3.360 15.432 1.00 86.69 691 PRO A C 1
ATOM 5566 O O . PRO A 1 691 ? -27.680 2.382 14.906 1.00 86.69 691 PRO A O 1
ATOM 5569 N N . LEU A 1 692 ? -27.668 4.582 15.406 1.00 87.00 692 LEU A N 1
ATOM 5570 C CA . LEU A 1 692 ? -26.384 4.870 14.756 1.00 87.00 692 LEU A CA 1
ATOM 5571 C C . LEU A 1 692 ? -25.233 4.093 15.405 1.00 87.00 692 LEU A C 1
ATOM 5573 O O . LEU A 1 692 ? -24.473 3.414 14.716 1.00 87.00 692 LEU A O 1
ATOM 5577 N N . ILE A 1 693 ? -25.125 4.140 16.734 1.00 89.00 693 ILE A N 1
ATOM 5578 C CA . ILE A 1 693 ? -24.089 3.424 17.489 1.00 89.00 693 ILE A CA 1
ATOM 5579 C C . ILE A 1 693 ? -24.245 1.911 17.332 1.00 89.00 693 ILE A C 1
ATOM 5581 O O . ILE A 1 693 ? -23.255 1.211 17.145 1.00 89.00 693 ILE A O 1
ATOM 5585 N N . VAL A 1 694 ? -25.469 1.384 17.388 1.00 90.44 694 VAL A N 1
ATOM 5586 C CA . VAL A 1 694 ? -25.710 -0.053 17.201 1.00 90.44 694 VAL A CA 1
ATOM 5587 C C . VAL A 1 694 ? -25.341 -0.484 15.782 1.00 90.44 694 VAL A C 1
ATOM 5589 O O . VAL A 1 694 ? -24.699 -1.519 15.622 1.00 90.44 694 VAL A O 1
ATOM 5592 N N . THR A 1 695 ? -25.656 0.323 14.767 1.00 91.56 695 THR A N 1
ATOM 5593 C CA . THR A 1 695 ? -25.234 0.079 13.378 1.00 91.56 695 THR A CA 1
ATOM 5594 C C . THR A 1 695 ? -23.712 0.030 13.263 1.00 91.56 695 THR A C 1
ATOM 5596 O O . THR A 1 695 ? -23.171 -0.944 12.743 1.00 91.56 695 THR A O 1
ATOM 5599 N N . HIS A 1 696 ? -23.009 1.012 13.834 1.00 91.62 696 HIS A N 1
ATOM 5600 C CA . HIS A 1 696 ? -21.543 1.020 13.913 1.00 91.62 696 HIS A CA 1
ATOM 5601 C C . HIS A 1 696 ? -20.993 -0.251 14.582 1.00 91.62 696 HIS A C 1
ATOM 5603 O O . HIS A 1 696 ? -20.118 -0.923 14.033 1.00 91.62 696 HIS A O 1
ATOM 5609 N N . ILE A 1 697 ? -21.560 -0.646 15.726 1.00 91.31 697 ILE A N 1
ATOM 5610 C CA . ILE A 1 697 ? -21.157 -1.856 16.452 1.00 91.31 697 ILE A CA 1
ATOM 5611 C C . ILE A 1 697 ? -21.359 -3.109 15.597 1.00 91.31 697 ILE A C 1
ATOM 5613 O O . ILE A 1 697 ? -20.471 -3.961 15.592 1.00 91.31 697 ILE A O 1
ATOM 5617 N N . VAL A 1 698 ? -22.483 -3.239 14.886 1.00 92.81 698 VAL A N 1
ATOM 5618 C CA . VAL A 1 698 ? -22.773 -4.378 13.996 1.00 92.81 698 VAL A CA 1
ATOM 5619 C C . VAL A 1 698 ? -21.716 -4.483 12.895 1.00 92.81 698 VAL A C 1
ATOM 5621 O O . VAL A 1 698 ? -21.137 -5.556 12.711 1.00 92.81 698 VAL A O 1
ATOM 5624 N N . LEU A 1 699 ? -21.412 -3.374 12.214 1.00 93.12 699 LEU A N 1
ATOM 5625 C CA . LEU A 1 699 ? -20.415 -3.324 11.141 1.00 93.12 699 LEU A CA 1
ATOM 5626 C C . LEU A 1 699 ? -19.028 -3.759 11.635 1.00 93.12 699 LEU A C 1
ATOM 5628 O O . LEU A 1 699 ? -18.459 -4.741 11.152 1.00 93.12 699 LEU A O 1
ATOM 5632 N N . HIS A 1 700 ? -18.508 -3.078 12.656 1.00 92.06 700 HIS A N 1
ATOM 5633 C CA . HIS A 1 700 ? -17.135 -3.289 13.125 1.00 92.06 700 HIS A CA 1
ATOM 5634 C C . HIS A 1 700 ? -16.964 -4.585 13.923 1.00 92.06 700 HIS A C 1
ATOM 5636 O O . HIS A 1 700 ? -15.889 -5.177 13.905 1.00 92.06 700 HIS A O 1
ATOM 5642 N N . THR A 1 701 ? -18.018 -5.090 14.573 1.00 92.12 701 THR A N 1
ATOM 5643 C CA . THR A 1 701 ? -17.988 -6.418 15.216 1.00 92.12 701 THR A CA 1
ATOM 5644 C C . THR A 1 701 ? -17.953 -7.543 14.185 1.00 92.12 701 THR A C 1
ATOM 5646 O O . THR A 1 701 ? -17.296 -8.553 14.422 1.00 92.12 701 THR A O 1
ATOM 5649 N N . THR A 1 702 ? -18.605 -7.377 13.030 1.00 93.19 702 THR A N 1
ATOM 5650 C CA . THR A 1 702 ? -18.549 -8.374 11.947 1.00 93.19 702 THR A CA 1
ATOM 5651 C C . THR A 1 702 ? -17.134 -8.501 11.401 1.00 93.19 702 THR A C 1
ATOM 5653 O O . THR A 1 702 ? -16.587 -9.602 11.370 1.00 93.19 702 THR A O 1
ATOM 5656 N N . LEU A 1 703 ? -16.506 -7.375 11.046 1.00 92.31 703 LEU A N 1
ATOM 5657 C CA . LEU A 1 703 ? -15.116 -7.378 10.589 1.00 92.31 703 LEU A CA 1
ATOM 5658 C C . LEU A 1 703 ? -14.162 -7.934 11.643 1.00 92.31 703 LEU A C 1
ATOM 5660 O O . LEU A 1 703 ? -13.305 -8.750 11.323 1.00 92.31 703 LEU A O 1
ATOM 5664 N N . TRP A 1 704 ? -14.331 -7.522 12.898 1.00 92.50 704 TRP A N 1
ATOM 5665 C CA . TRP A 1 704 ? -13.546 -8.023 14.020 1.00 92.50 704 TRP A CA 1
ATOM 5666 C C . TRP A 1 704 ? -13.626 -9.545 14.158 1.00 92.50 704 TRP A C 1
ATOM 5668 O O . TRP A 1 704 ? -12.605 -10.219 14.286 1.00 92.50 704 TRP A O 1
ATOM 5678 N N . ASN A 1 705 ? -14.839 -10.096 14.118 1.00 92.62 705 ASN A N 1
ATOM 5679 C CA . ASN A 1 705 ? -15.053 -11.532 14.233 1.00 92.62 705 ASN A CA 1
ATOM 5680 C C . ASN A 1 705 ? -14.416 -12.276 13.057 1.00 92.62 705 ASN A C 1
ATOM 5682 O O . ASN A 1 705 ? -13.711 -13.257 13.277 1.00 92.62 705 ASN A O 1
ATOM 5686 N N . ASN A 1 706 ? -14.599 -11.774 11.835 1.00 91.75 706 ASN A N 1
ATOM 5687 C CA . ASN A 1 706 ? -13.986 -12.349 10.639 1.00 91.75 706 ASN A CA 1
ATOM 5688 C C . ASN A 1 706 ? -12.460 -12.315 10.717 1.00 91.75 706 ASN A C 1
ATOM 5690 O O . ASN A 1 706 ? -11.811 -13.311 10.416 1.00 91.75 706 ASN A O 1
ATOM 5694 N N . ALA A 1 707 ? -11.892 -11.214 11.201 1.00 90.75 707 ALA A N 1
ATOM 5695 C CA . ALA A 1 707 ? -10.461 -11.072 11.407 1.00 90.75 707 ALA A CA 1
ATOM 5696 C C . ALA A 1 707 ? -9.893 -12.092 12.409 1.00 90.75 707 ALA A C 1
ATOM 5698 O O . ALA A 1 707 ? -8.839 -12.670 12.155 1.00 90.75 707 ALA A O 1
ATOM 5699 N N . ILE A 1 708 ? -10.597 -12.360 13.514 1.00 90.25 708 ILE A N 1
ATOM 5700 C CA . ILE A 1 708 ? -10.179 -13.389 14.478 1.00 90.25 708 ILE A CA 1
ATOM 5701 C C . ILE A 1 708 ? -10.300 -14.789 13.876 1.00 90.25 708 ILE A C 1
ATOM 5703 O O . ILE A 1 708 ? -9.366 -15.575 14.009 1.00 90.25 708 ILE A O 1
ATOM 5707 N N . ILE A 1 709 ? -11.414 -15.091 13.202 1.00 88.81 709 ILE A N 1
ATOM 5708 C CA . ILE A 1 709 ? -11.666 -16.401 12.580 1.00 88.81 709 ILE A CA 1
ATOM 5709 C C . ILE A 1 709 ? -10.580 -16.747 11.553 1.00 88.81 709 ILE A C 1
ATOM 5711 O O . ILE A 1 709 ? -10.113 -17.882 11.506 1.00 88.81 709 ILE A O 1
ATOM 5715 N N . LEU A 1 710 ? -10.149 -15.768 10.755 1.00 86.88 710 LEU A N 1
ATOM 5716 C CA . LEU A 1 710 ? -9.122 -15.966 9.728 1.00 86.88 710 LEU A CA 1
ATOM 5717 C C . LEU A 1 710 ? -7.769 -16.403 10.295 1.00 86.88 710 LEU A C 1
ATOM 5719 O O . LEU A 1 710 ? -7.042 -17.132 9.627 1.00 86.88 710 LEU A O 1
ATOM 5723 N N . GLU A 1 711 ? -7.421 -15.953 11.500 1.00 84.38 711 GLU A N 1
ATOM 5724 C CA . GLU A 1 711 ? -6.113 -16.210 12.107 1.00 84.38 711 GLU A CA 1
ATOM 5725 C C . GLU A 1 711 ? -6.171 -17.204 13.286 1.00 84.38 711 GLU A C 1
ATOM 5727 O O . GLU A 1 711 ? -5.133 -17.645 13.789 1.00 84.38 711 GLU A O 1
ATOM 5732 N N . SER A 1 712 ? -7.360 -17.620 13.730 1.00 81.88 712 SER A N 1
ATOM 5733 C CA . SER A 1 712 ? -7.510 -18.675 14.732 1.00 81.88 712 SER A CA 1
ATOM 5734 C C . SER A 1 712 ? -7.129 -20.036 14.137 1.00 81.88 712 SER A C 1
ATOM 5736 O O . SER A 1 712 ? -7.950 -20.714 13.527 1.00 81.88 712 SER A O 1
ATOM 5738 N N . GLY A 1 713 ? -5.878 -20.457 14.335 1.00 61.72 713 GLY A N 1
ATOM 5739 C CA . GLY A 1 713 ? -5.364 -21.753 13.867 1.00 61.72 713 GLY A CA 1
ATOM 5740 C C . GLY A 1 713 ? -5.880 -22.982 14.632 1.00 61.72 713 GLY A C 1
ATOM 5741 O O . GLY A 1 713 ? -5.489 -24.096 14.306 1.00 61.72 713 GLY A O 1
ATOM 5742 N N . ASN A 1 714 ? -6.724 -22.801 15.658 1.00 51.34 714 ASN A N 1
ATOM 5743 C CA . ASN A 1 714 ? -7.146 -23.888 16.555 1.00 51.34 714 ASN A CA 1
ATOM 5744 C C . ASN A 1 714 ? -8.234 -24.799 15.981 1.00 51.34 714 ASN A C 1
ATOM 5746 O O . ASN A 1 714 ? -8.339 -25.949 16.405 1.00 51.34 714 ASN A O 1
ATOM 5750 N N . ASP A 1 715 ? -9.032 -24.317 15.033 1.00 49.94 715 ASP A N 1
ATOM 5751 C CA . ASP A 1 715 ? -9.886 -25.211 14.264 1.00 49.94 715 ASP A CA 1
ATOM 5752 C C . ASP A 1 715 ? -9.068 -25.681 13.072 1.00 49.94 715 ASP A C 1
ATOM 5754 O O . ASP A 1 715 ? -8.478 -24.847 12.393 1.00 49.94 715 ASP A O 1
ATOM 5758 N N . ASN A 1 716 ? -9.042 -26.993 12.817 1.00 49.81 716 ASN A N 1
ATOM 5759 C CA . ASN A 1 716 ? -8.430 -27.660 11.657 1.00 49.81 716 ASN A CA 1
ATOM 5760 C C . ASN A 1 716 ? -8.998 -27.142 10.313 1.00 49.81 716 ASN A C 1
ATOM 5762 O O . ASN A 1 716 ? -9.622 -27.885 9.559 1.00 49.81 716 ASN A O 1
ATOM 5766 N N . GLY A 1 717 ? -8.844 -25.847 10.041 1.00 52.03 717 GLY A N 1
ATOM 5767 C CA . GLY A 1 717 ? -9.532 -25.065 9.032 1.00 52.03 717 GLY A CA 1
ATOM 5768 C C . GLY A 1 717 ? -11.013 -25.420 8.919 1.00 52.03 717 GLY A C 1
ATOM 5769 O O . GLY A 1 717 ? -11.379 -26.059 7.939 1.00 52.03 717 GLY A O 1
ATOM 5770 N N . LEU A 1 718 ? -11.878 -25.026 9.859 1.00 58.12 718 LEU A N 1
ATOM 5771 C CA . LEU A 1 718 ? -13.332 -25.251 9.724 1.00 58.12 718 LEU A CA 1
ATOM 5772 C C . LEU A 1 718 ? -14.171 -23.970 9.779 1.00 58.12 718 LEU A C 1
ATOM 5774 O O . LEU A 1 718 ? -15.144 -23.873 9.033 1.00 58.12 718 LEU A O 1
ATOM 5778 N N . ALA A 1 719 ? -13.804 -22.976 10.589 1.00 71.62 719 ALA A N 1
ATOM 5779 C CA . ALA A 1 719 ? -14.571 -21.737 10.668 1.00 71.62 719 ALA A CA 1
ATOM 5780 C C . ALA A 1 719 ? -14.306 -20.846 9.440 1.00 71.62 719 ALA A C 1
ATOM 5782 O O . ALA A 1 719 ? -13.199 -20.352 9.238 1.00 71.62 719 ALA A O 1
ATOM 5783 N N . ALA A 1 720 ? -15.323 -20.666 8.595 1.00 78.38 720 ALA A N 1
ATOM 5784 C CA . ALA A 1 720 ? -15.303 -19.659 7.539 1.00 78.38 720 ALA A CA 1
ATOM 5785 C C . ALA A 1 720 ? -15.677 -18.283 8.120 1.00 78.38 720 ALA A C 1
ATOM 5787 O O . ALA A 1 720 ? -16.444 -18.233 9.090 1.00 78.38 720 ALA A O 1
ATOM 5788 N N . PRO A 1 721 ? -15.189 -17.174 7.532 1.00 87.31 721 PRO A N 1
ATOM 5789 C CA . PRO A 1 721 ? -15.716 -15.844 7.815 1.00 87.31 721 PRO A CA 1
ATOM 5790 C C . PRO A 1 721 ? -17.246 -15.825 7.713 1.00 87.31 721 PRO A C 1
ATOM 5792 O O . PRO A 1 721 ? -17.839 -16.518 6.879 1.00 87.31 721 PRO A O 1
ATOM 5795 N N . LEU A 1 722 ? -17.880 -15.068 8.604 1.00 88.31 722 LEU A N 1
ATOM 5796 C CA . LEU A 1 722 ? -19.326 -14.970 8.707 1.00 88.31 722 LEU A CA 1
ATOM 5797 C C . LEU A 1 722 ? -19.797 -13.588 8.231 1.00 88.31 722 LEU A C 1
ATOM 5799 O O . LEU A 1 722 ? -19.329 -12.559 8.731 1.00 88.31 722 LEU A O 1
ATOM 5803 N N . PRO A 1 723 ? -20.754 -13.536 7.294 1.00 91.81 723 PRO A N 1
ATOM 5804 C CA . PRO A 1 723 ? -21.364 -12.283 6.876 1.00 91.81 723 PRO A CA 1
ATOM 5805 C C . PRO A 1 723 ? -22.361 -11.769 7.924 1.00 91.81 723 PRO A C 1
ATOM 5807 O O . PRO A 1 723 ? -22.736 -12.483 8.862 1.00 91.81 723 PRO A O 1
ATOM 5810 N N . ILE A 1 724 ? -22.863 -10.546 7.738 1.00 92.25 724 ILE A N 1
ATOM 5811 C CA . ILE A 1 724 ? -23.935 -10.014 8.585 1.00 92.25 724 ILE A CA 1
ATOM 5812 C C . ILE A 1 724 ? -25.195 -10.893 8.400 1.00 92.25 724 ILE A C 1
ATOM 5814 O O . ILE A 1 724 ? -25.553 -11.259 7.269 1.00 92.25 724 ILE A O 1
ATOM 5818 N N . PRO A 1 725 ? -25.887 -11.271 9.491 1.00 90.94 725 PRO A N 1
ATOM 5819 C CA . PRO A 1 725 ? -27.128 -12.035 9.418 1.00 90.94 725 PRO A CA 1
ATOM 5820 C C . PRO A 1 725 ? -28.190 -11.349 8.549 1.00 90.94 725 PRO A C 1
ATOM 5822 O O . PRO A 1 725 ? -28.445 -10.154 8.700 1.00 90.94 725 PRO A O 1
ATOM 5825 N N . LEU A 1 726 ? -28.868 -12.118 7.688 1.00 89.31 726 LEU A N 1
ATOM 5826 C CA . LEU A 1 726 ? -29.880 -11.596 6.755 1.00 89.31 726 LEU A CA 1
ATOM 5827 C C . LEU A 1 726 ? -30.995 -10.814 7.459 1.00 89.31 726 LEU A C 1
ATOM 5829 O O . LEU A 1 726 ? -31.400 -9.761 6.983 1.00 89.31 726 LEU A O 1
ATOM 5833 N N . ALA A 1 727 ? -31.447 -11.276 8.629 1.00 87.44 727 ALA A N 1
ATOM 5834 C CA . ALA A 1 727 ? -32.469 -10.578 9.412 1.00 87.44 727 ALA A CA 1
ATOM 5835 C C . ALA A 1 727 ? -32.057 -9.143 9.796 1.00 87.44 727 ALA A C 1
ATOM 5837 O O . ALA A 1 727 ? -32.908 -8.261 9.872 1.00 87.44 727 ALA A O 1
ATOM 5838 N N . LEU A 1 728 ? -30.758 -8.901 10.006 1.00 90.25 728 LEU A N 1
ATOM 5839 C CA . LEU A 1 728 ? -30.227 -7.564 10.260 1.00 90.25 728 LEU A CA 1
ATOM 5840 C C . LEU A 1 728 ? -30.064 -6.766 8.976 1.00 90.25 728 LEU A C 1
ATOM 5842 O O . LEU A 1 728 ? -30.481 -5.616 8.944 1.00 90.25 728 LEU A O 1
ATOM 5846 N N . LEU A 1 729 ? -29.525 -7.371 7.916 1.00 88.94 729 LEU A N 1
ATOM 5847 C CA . LEU A 1 729 ? -29.386 -6.713 6.610 1.00 88.94 729 LEU A CA 1
ATOM 5848 C C . LEU A 1 729 ? -30.737 -6.318 5.987 1.00 88.94 729 LEU A C 1
ATOM 5850 O O . LEU A 1 729 ? -30.801 -5.372 5.208 1.00 88.94 729 LEU A O 1
ATOM 5854 N N . HIS A 1 730 ? -31.823 -7.007 6.337 1.00 86.88 730 HIS A N 1
ATOM 5855 C CA . HIS A 1 730 ? -33.187 -6.634 5.954 1.00 86.88 730 HIS A CA 1
ATOM 5856 C C . HIS A 1 730 ? -33.859 -5.649 6.922 1.00 86.88 730 HIS A C 1
ATOM 5858 O O . HIS A 1 730 ? -34.978 -5.218 6.650 1.00 86.88 730 HIS A O 1
ATOM 5864 N N . SER A 1 731 ? -33.219 -5.283 8.037 1.00 86.81 731 SER A N 1
ATOM 5865 C CA . SER A 1 731 ? -33.785 -4.326 8.990 1.00 86.81 731 SER A CA 1
ATOM 5866 C C . SER A 1 731 ? -33.987 -2.960 8.319 1.00 86.81 731 SER A C 1
ATOM 5868 O O . SER A 1 731 ? -33.006 -2.372 7.853 1.00 86.81 731 SER A O 1
ATOM 5870 N N . PRO A 1 732 ? -35.215 -2.403 8.314 1.00 84.31 732 PRO A N 1
ATOM 5871 C CA . PRO A 1 732 ? -35.472 -1.074 7.761 1.00 84.31 732 PRO A CA 1
ATOM 5872 C C . PRO A 1 732 ? -34.643 0.023 8.435 1.00 84.31 732 PRO A C 1
ATOM 5874 O O . PRO A 1 732 ? -34.150 0.917 7.756 1.00 84.31 732 PRO A O 1
ATOM 5877 N N . THR A 1 733 ? -34.425 -0.067 9.753 1.00 84.12 733 THR A N 1
ATOM 5878 C CA . THR A 1 733 ? -33.601 0.892 10.506 1.00 84.12 733 THR A CA 1
ATOM 5879 C C . THR A 1 733 ? -32.130 0.810 10.107 1.00 84.12 733 THR A C 1
ATOM 5881 O O . THR A 1 733 ? -31.505 1.843 9.889 1.00 84.12 733 THR A O 1
ATOM 5884 N N . LEU A 1 734 ? -31.582 -0.405 9.957 1.00 87.56 734 LEU A N 1
ATOM 5885 C CA . LEU A 1 734 ? -30.206 -0.576 9.479 1.00 87.56 734 LEU A CA 1
ATOM 5886 C C . LEU A 1 734 ? -30.075 -0.011 8.060 1.00 87.56 734 LEU A C 1
ATOM 5888 O O . LEU A 1 734 ? -29.163 0.759 7.785 1.00 87.56 734 LEU A O 1
ATOM 5892 N N . ASN A 1 735 ? -31.011 -0.351 7.172 1.00 85.19 735 ASN A N 1
ATOM 5893 C CA . ASN A 1 735 ? -31.008 0.120 5.789 1.00 85.19 735 ASN A CA 1
ATOM 5894 C C . ASN A 1 735 ? -31.128 1.634 5.700 1.00 85.19 735 ASN A C 1
ATOM 5896 O O . ASN A 1 735 ? -30.348 2.239 4.980 1.00 85.19 735 ASN A O 1
ATOM 5900 N N . SER A 1 736 ? -31.990 2.253 6.506 1.00 79.56 736 SER A N 1
ATOM 5901 C CA . SER A 1 736 ? -32.119 3.710 6.549 1.00 79.56 736 SER A CA 1
ATOM 5902 C C . SER A 1 736 ? -30.823 4.420 6.938 1.00 79.56 736 SER A C 1
ATOM 5904 O O . SER A 1 736 ? -30.642 5.548 6.507 1.00 79.56 736 SER A O 1
ATOM 5906 N N . ILE A 1 737 ? -29.963 3.795 7.749 1.00 83.44 737 ILE A N 1
ATOM 5907 C CA . ILE A 1 737 ? -28.664 4.352 8.164 1.00 83.44 737 ILE A CA 1
ATOM 5908 C C . ILE A 1 737 ? -27.565 4.023 7.141 1.00 83.44 737 ILE A C 1
ATOM 5910 O O . ILE A 1 737 ? -26.645 4.803 6.922 1.00 83.44 737 ILE A O 1
ATOM 5914 N N . LEU A 1 738 ? -27.619 2.841 6.522 1.00 82.88 738 LEU A N 1
ATOM 5915 C CA . LEU A 1 738 ? -26.602 2.390 5.569 1.00 82.88 738 LEU A CA 1
ATOM 5916 C C . LEU A 1 738 ? -26.801 2.949 4.150 1.00 82.88 738 LEU A C 1
ATOM 5918 O O . LEU A 1 738 ? -25.824 3.091 3.422 1.00 82.88 738 LEU A O 1
ATOM 5922 N N . GLU A 1 739 ? -28.036 3.243 3.739 1.00 72.81 739 GLU A N 1
ATOM 5923 C CA . GLU A 1 739 ? -28.368 3.864 2.443 1.00 72.81 739 GLU A CA 1
ATOM 5924 C C . GLU A 1 739 ? -27.955 5.352 2.383 1.00 72.81 739 GLU A C 1
ATOM 5926 O O . GLU A 1 739 ? -27.953 5.958 1.313 1.00 72.81 739 GLU A O 1
ATOM 5931 N N . ASP A 1 740 ? -27.516 5.934 3.506 1.00 61.25 740 ASP A N 1
ATOM 5932 C CA . ASP A 1 740 ? -27.062 7.328 3.634 1.00 61.25 740 ASP A CA 1
ATOM 5933 C C . ASP A 1 740 ? -25.753 7.663 2.901 1.00 61.25 740 ASP A C 1
ATOM 5935 O O . ASP A 1 740 ? -25.287 8.801 2.963 1.00 61.25 740 ASP A O 1
ATOM 5939 N N . VAL A 1 741 ? -25.116 6.705 2.228 1.00 54.62 741 VAL A N 1
ATOM 5940 C CA . VAL A 1 741 ? -23.792 6.934 1.629 1.00 54.62 741 VAL A CA 1
ATOM 5941 C C . VAL A 1 741 ? -23.831 7.903 0.449 1.00 54.62 741 VAL A C 1
ATOM 5943 O O . VAL A 1 741 ? -22.870 8.663 0.293 1.00 54.62 741 VAL A O 1
ATOM 5946 N N . ASP A 1 742 ? -24.937 7.910 -0.301 1.00 52.69 742 ASP A N 1
ATOM 5947 C CA . ASP A 1 742 ? -25.150 8.794 -1.454 1.00 52.69 742 ASP A CA 1
ATOM 5948 C C . ASP A 1 742 ? -26.348 9.742 -1.250 1.00 52.69 742 ASP A C 1
ATOM 5950 O O . ASP A 1 742 ? -26.249 10.938 -1.529 1.00 52.69 742 ASP A O 1
ATOM 5954 N N . ASP A 1 743 ? -27.464 9.234 -0.709 1.00 55.97 743 ASP A N 1
ATOM 5955 C CA . ASP A 1 743 ? -28.705 10.004 -0.514 1.00 55.97 743 ASP A CA 1
ATOM 5956 C C . ASP A 1 743 ? -28.762 10.753 0.825 1.00 55.97 743 ASP A C 1
ATOM 5958 O O . ASP A 1 743 ? -29.619 11.622 1.003 1.00 55.97 743 ASP A O 1
ATOM 5962 N N . GLY A 1 744 ? -27.868 10.404 1.760 1.00 57.03 744 GLY A N 1
ATOM 5963 C CA . GLY A 1 744 ? -27.620 11.089 3.028 1.00 57.03 744 GLY A CA 1
ATOM 5964 C C . GLY A 1 744 ? -28.855 11.475 3.836 1.00 57.03 744 GLY A C 1
ATOM 5965 O O . GLY A 1 744 ? -28.827 12.517 4.465 1.00 57.03 744 GLY A O 1
ATOM 5966 N N . LYS A 1 745 ? -29.953 10.717 3.858 1.00 65.25 745 LYS A N 1
ATOM 5967 C CA . LYS A 1 745 ? -31.190 11.167 4.525 1.00 65.25 745 LYS A CA 1
ATOM 5968 C C . LYS A 1 745 ? -30.977 11.467 6.002 1.00 65.25 745 LYS A C 1
ATOM 5970 O O . LYS A 1 745 ? -31.346 12.554 6.439 1.00 65.25 745 LYS A O 1
ATOM 5975 N N . VAL A 1 746 ? -30.359 10.558 6.757 1.00 67.44 746 VAL A N 1
ATOM 5976 C CA . VAL A 1 746 ? -30.071 10.785 8.181 1.00 67.44 746 VAL A CA 1
ATOM 5977 C C . VAL A 1 746 ? -28.939 11.801 8.346 1.00 67.44 746 VAL A C 1
ATOM 5979 O O . VAL A 1 746 ? -28.978 12.640 9.245 1.00 67.44 746 VAL A O 1
ATOM 5982 N N . GLY A 1 747 ? -27.945 11.748 7.456 1.00 66.56 747 GLY A N 1
ATOM 5983 C CA . GLY A 1 747 ? -26.786 12.637 7.447 1.00 66.56 747 GLY A CA 1
ATOM 5984 C C . GLY A 1 747 ? -27.169 14.091 7.213 1.00 66.56 747 GLY A C 1
ATOM 5985 O O . GLY A 1 747 ? -26.996 14.924 8.088 1.00 66.56 747 GLY A O 1
ATOM 5986 N N . PHE A 1 748 ? -27.778 14.362 6.063 1.00 63.06 748 PHE A N 1
ATOM 5987 C CA . PHE A 1 748 ? -28.388 15.631 5.700 1.00 63.06 748 PHE A CA 1
ATOM 5988 C C . PHE A 1 748 ? -29.472 16.045 6.683 1.00 63.06 748 PHE A C 1
ATOM 5990 O O . PHE A 1 748 ? -29.603 17.228 6.934 1.00 63.06 748 PHE A O 1
ATOM 5997 N N . TRP A 1 749 ? -30.241 15.125 7.279 1.00 65.19 749 TRP A N 1
ATOM 5998 C CA . TRP A 1 749 ? -31.146 15.504 8.366 1.00 65.19 749 TRP A CA 1
ATOM 5999 C C . TRP A 1 749 ? -30.377 16.082 9.560 1.00 65.19 749 TRP A C 1
ATOM 6001 O O . TRP A 1 749 ? -30.732 17.155 10.039 1.00 65.19 749 TRP A O 1
ATOM 6011 N N . LEU A 1 750 ? -29.301 15.428 10.011 1.00 63.94 750 LEU A N 1
ATOM 6012 C CA . LEU A 1 750 ? -28.432 15.978 11.054 1.00 63.94 750 LEU A CA 1
ATOM 6013 C C . LEU A 1 750 ? -27.770 17.288 10.613 1.00 63.94 750 LEU A C 1
ATOM 6015 O O . LEU A 1 750 ? -27.643 18.196 11.427 1.00 63.94 750 LEU A O 1
ATOM 6019 N N . ASP A 1 751 ? -27.321 17.387 9.364 1.00 61.19 751 ASP A N 1
ATOM 6020 C CA . ASP A 1 751 ? -26.625 18.562 8.824 1.00 61.19 751 ASP A CA 1
ATOM 6021 C C . ASP A 1 751 ? -27.575 19.758 8.657 1.00 61.19 751 ASP A C 1
ATOM 6023 O O . ASP A 1 751 ? -27.227 20.861 9.062 1.00 61.19 751 ASP A O 1
ATOM 6027 N N . ASN A 1 752 ? -28.800 19.534 8.179 1.00 58.47 752 ASN A N 1
ATOM 6028 C CA . ASN A 1 752 ? -29.837 20.557 8.009 1.00 58.47 752 ASN A CA 1
ATOM 6029 C C . ASN A 1 752 ? -30.466 20.974 9.346 1.00 58.47 752 ASN A C 1
ATOM 6031 O O . ASN A 1 752 ? -30.811 22.134 9.523 1.00 58.47 752 ASN A O 1
ATOM 6035 N N . CYS A 1 753 ? -30.615 20.061 10.314 1.00 52.75 753 CYS A N 1
ATOM 6036 C CA . CYS A 1 753 ? -31.063 20.420 11.668 1.00 52.75 753 CYS A CA 1
ATOM 6037 C C . CYS A 1 753 ? -30.039 21.259 12.433 1.00 52.75 753 CYS A C 1
ATOM 6039 O O . CYS A 1 753 ? -30.406 21.968 13.369 1.00 52.75 753 CYS A O 1
ATOM 6041 N N . MET A 1 754 ? -28.760 21.099 12.100 1.00 52.88 754 MET A N 1
ATOM 6042 C CA . MET A 1 754 ? -27.652 21.728 12.811 1.00 52.88 754 MET A CA 1
ATOM 6043 C C . MET A 1 754 ? -27.064 22.921 12.053 1.00 52.88 754 MET A C 1
ATOM 6045 O O . MET A 1 754 ? -26.031 23.373 12.519 1.00 52.88 754 MET A O 1
ATOM 6049 N N . ASP A 1 755 ? -27.704 23.364 10.952 1.00 43.00 755 ASP A N 1
ATOM 6050 C CA . ASP A 1 755 ? -27.348 24.456 10.021 1.00 43.00 755 ASP A CA 1
ATOM 6051 C C . ASP A 1 755 ? -25.832 24.726 9.874 1.00 43.00 755 ASP A C 1
ATOM 6053 O O . ASP A 1 755 ? -25.172 25.180 10.794 1.00 43.00 755 ASP A O 1
ATOM 6057 N N . SER A 1 756 ? -25.300 24.517 8.661 1.00 39.81 756 SER A N 1
ATOM 6058 C CA . SER A 1 756 ? -24.026 25.080 8.162 1.00 39.81 756 SER A CA 1
ATOM 6059 C C . SER A 1 756 ? -22.786 24.899 9.037 1.00 39.81 756 SER A C 1
ATOM 6061 O O . SER A 1 756 ? -22.561 25.742 9.878 1.00 39.81 756 SER A O 1
ATOM 6063 N N . THR A 1 757 ? -21.930 23.895 8.759 1.00 38.88 757 THR A N 1
ATOM 6064 C CA . THR A 1 757 ? -20.531 23.759 9.262 1.00 38.88 757 THR A CA 1
ATOM 6065 C C . THR A 1 757 ? -20.088 24.862 10.239 1.00 38.88 757 THR A C 1
ATOM 6067 O O . THR A 1 757 ? -19.283 25.721 9.852 1.00 38.88 757 THR A O 1
ATOM 6070 N N . PRO A 1 758 ? -20.600 24.890 11.485 1.00 41.06 758 PRO A N 1
ATOM 6071 C CA . PRO A 1 758 ? -20.185 25.924 12.401 1.00 41.06 758 PRO A CA 1
ATOM 6072 C C . PRO A 1 758 ? -18.739 25.561 12.714 1.00 41.06 758 PRO A C 1
ATOM 6074 O O . PRO A 1 758 ? -18.462 24.370 12.949 1.00 41.06 758 PRO A O 1
ATOM 6077 N N . PRO A 1 759 ? -17.778 26.502 12.718 1.00 35.91 759 PRO A N 1
ATOM 6078 C CA . PRO A 1 759 ? -16.525 26.201 13.384 1.00 35.91 759 PRO A CA 1
ATOM 6079 C C . PRO A 1 759 ? -16.893 25.649 14.765 1.00 35.91 759 PRO A C 1
ATOM 6081 O O . PRO A 1 759 ? -17.794 26.179 15.415 1.00 35.91 759 PRO A O 1
ATOM 6084 N N . LEU A 1 760 ? -16.229 24.562 15.176 1.00 41.72 760 LEU A N 1
ATOM 6085 C CA . LEU A 1 760 ? -16.494 23.753 16.385 1.00 41.72 760 LEU A CA 1
ATOM 6086 C C . LEU A 1 760 ? -16.671 24.565 17.693 1.00 41.72 760 LEU A C 1
ATOM 6088 O O . LEU A 1 760 ? -16.981 24.009 18.743 1.00 41.72 760 LEU A O 1
ATOM 6092 N N . SER A 1 761 ? -16.446 25.873 17.633 1.00 36.25 761 SER A N 1
ATOM 6093 C CA . SER A 1 761 ? -16.446 26.853 18.698 1.00 36.25 761 SER A CA 1
ATOM 6094 C C . SER A 1 761 ? -17.476 27.989 18.560 1.00 36.25 761 SER A C 1
ATOM 6096 O O . SER A 1 761 ? -17.318 28.950 19.308 1.00 36.25 761 SER A O 1
ATOM 6098 N N . ASP A 1 762 ? -18.482 27.958 17.668 1.00 39.66 762 ASP A N 1
ATOM 6099 C CA . ASP A 1 762 ? -19.478 29.052 17.594 1.00 39.66 762 ASP A CA 1
ATOM 6100 C C . ASP A 1 762 ? -20.787 28.782 18.385 1.00 39.66 762 ASP A C 1
ATOM 6102 O O . ASP A 1 762 ? -21.679 28.072 17.917 1.00 39.66 762 ASP A O 1
ATOM 6106 N N . PRO A 1 763 ? -20.951 29.349 19.598 1.00 44.94 763 PRO A N 1
ATOM 6107 C CA . PRO A 1 763 ? -22.177 29.245 20.390 1.00 44.94 763 PRO A CA 1
ATOM 6108 C C . PRO A 1 763 ? -23.368 30.066 19.849 1.00 44.94 763 PRO A C 1
ATOM 6110 O O . PRO A 1 763 ? -24.488 29.884 20.341 1.00 44.94 763 PRO A O 1
ATOM 6113 N N . LEU A 1 764 ? -23.177 30.979 18.886 1.00 40.88 764 LEU A N 1
ATOM 6114 C CA . LEU A 1 764 ? -24.236 31.884 18.411 1.00 40.88 764 LEU A CA 1
ATOM 6115 C C . LEU A 1 764 ? -25.279 31.202 17.518 1.00 40.88 764 LEU A C 1
ATOM 6117 O O . LEU A 1 764 ? -26.455 31.567 17.587 1.00 40.88 764 LEU A O 1
ATOM 6121 N N . GLU A 1 765 ? -24.905 30.199 16.724 1.00 40.59 765 GLU A N 1
ATOM 6122 C CA . GLU A 1 765 ? -25.864 29.497 15.857 1.00 40.59 765 GLU A CA 1
ATOM 6123 C C . GLU A 1 765 ? -26.828 28.612 16.652 1.00 40.59 765 GLU A C 1
ATOM 6125 O O . GLU A 1 765 ? -28.042 28.679 16.437 1.00 40.59 765 GLU A O 1
ATOM 6130 N N . LEU A 1 766 ? -26.327 27.888 17.663 1.00 44.19 766 LEU A N 1
ATOM 6131 C CA . LEU A 1 766 ? -27.170 27.121 18.587 1.00 44.19 766 LEU A CA 1
ATOM 6132 C C . LEU A 1 766 ? -28.147 28.045 19.329 1.00 44.19 766 LEU A C 1
ATOM 6134 O O . LEU A 1 766 ? -29.330 27.732 19.464 1.00 44.19 766 LEU A O 1
ATOM 6138 N N . ALA A 1 767 ? -27.675 29.218 19.764 1.00 45.59 767 ALA A N 1
ATOM 6139 C CA . ALA A 1 767 ? -28.520 30.220 20.400 1.00 45.59 767 ALA A CA 1
ATOM 6140 C C . ALA A 1 767 ? -29.591 30.766 19.442 1.00 45.59 767 ALA A C 1
ATOM 6142 O O . ALA A 1 767 ? -30.726 30.953 19.867 1.00 45.59 767 ALA A O 1
ATOM 6143 N N . SER A 1 768 ? -29.276 30.975 18.160 1.00 41.44 768 SER A N 1
ATOM 6144 C CA . SER A 1 768 ? -30.222 31.455 17.141 1.00 41.44 768 SER A CA 1
ATOM 6145 C C . SER A 1 768 ? -31.325 30.432 16.831 1.00 41.44 768 SER A C 1
ATOM 6147 O O . SER A 1 768 ? -32.511 30.780 16.821 1.00 41.44 768 SER A O 1
ATOM 6149 N N . LEU A 1 769 ? -30.963 29.154 16.665 1.00 40.84 769 LEU A N 1
ATOM 6150 C CA . LEU A 1 769 ? -31.910 28.045 16.489 1.00 40.84 769 LEU A CA 1
ATOM 6151 C C . LEU A 1 769 ? -32.797 27.873 17.728 1.00 40.84 769 LEU A C 1
ATOM 6153 O O . LEU A 1 769 ? -34.025 27.860 17.616 1.00 40.84 769 LEU A O 1
ATOM 6157 N N . MET A 1 770 ? -32.198 27.846 18.923 1.00 45.34 770 MET A N 1
ATOM 6158 C CA . MET A 1 770 ? -32.935 27.752 20.186 1.00 45.34 770 MET A CA 1
ATOM 6159 C C . MET A 1 770 ? -33.782 28.996 20.491 1.00 45.34 770 MET A C 1
ATOM 6161 O O . MET A 1 770 ? -34.803 28.866 21.162 1.00 45.34 770 MET A O 1
ATOM 6165 N N . ALA A 1 771 ? -33.403 30.183 20.006 1.00 46.12 771 ALA A N 1
ATOM 6166 C CA . ALA A 1 771 ? -34.150 31.431 20.179 1.00 46.12 771 ALA A CA 1
ATOM 6167 C C . ALA A 1 771 ? -35.341 31.571 1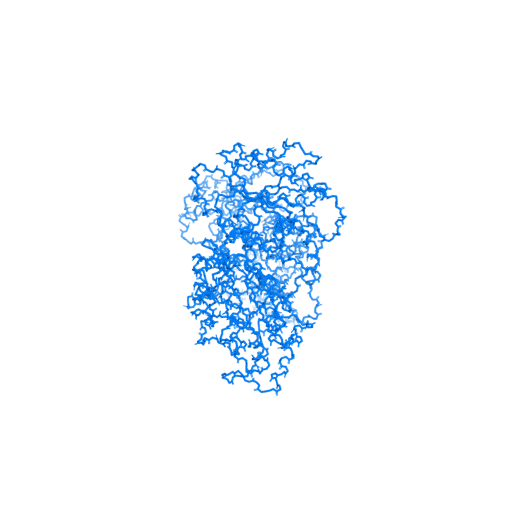9.222 1.00 46.12 771 ALA A C 1
ATOM 6169 O O . ALA A 1 771 ? -36.229 32.379 19.495 1.00 46.12 771 ALA A O 1
ATOM 6170 N N . LYS A 1 772 ? -35.408 30.786 18.136 1.00 40.41 772 LYS A N 1
ATOM 6171 C CA . LYS A 1 772 ? -36.613 30.661 17.293 1.00 40.41 772 LYS A CA 1
ATOM 6172 C C . LYS A 1 772 ? -37.632 29.672 17.869 1.00 40.41 772 LYS A C 1
ATOM 6174 O O . LYS A 1 772 ? -38.826 29.833 17.645 1.00 40.41 772 LYS A O 1
ATOM 6179 N N . THR A 1 773 ? -37.201 28.703 18.674 1.00 44.31 773 THR A N 1
ATOM 6180 C CA . THR A 1 773 ? -38.076 27.737 19.366 1.00 44.31 773 THR A CA 1
ATOM 6181 C C . THR A 1 773 ? -39.185 28.354 20.246 1.00 44.31 773 THR A C 1
ATOM 6183 O O . THR A 1 773 ? -40.285 27.802 20.252 1.00 44.31 773 THR A O 1
ATOM 6186 N N . PRO A 1 774 ? -39.009 29.492 20.956 1.00 43.16 774 PRO A N 1
ATOM 6187 C CA . PRO A 1 774 ? -40.027 30.057 21.838 1.00 43.16 774 PRO A CA 1
ATOM 6188 C C . PRO A 1 774 ? -41.304 30.489 21.117 1.00 43.16 774 PRO A C 1
ATOM 6190 O O . PRO A 1 774 ? -42.383 30.374 21.692 1.00 43.16 774 PRO A O 1
ATOM 6193 N N . SER A 1 775 ? -41.214 30.950 19.863 1.00 43.34 775 SER A N 1
ATOM 6194 C CA . SER A 1 775 ? -42.404 31.304 19.076 1.00 43.34 775 SER A CA 1
ATOM 6195 C C . SER A 1 775 ? -43.190 30.069 18.618 1.00 43.34 775 SER A C 1
ATOM 6197 O O . SER A 1 775 ? -44.393 30.164 18.389 1.00 43.34 775 SER A O 1
ATOM 6199 N N . LEU A 1 776 ? -42.539 28.902 18.549 1.00 41.94 776 LEU A N 1
ATOM 6200 C CA . LEU A 1 776 ? -43.150 27.617 18.193 1.00 41.94 776 LEU A CA 1
ATOM 6201 C C . LEU A 1 776 ? -43.704 26.862 19.415 1.00 41.94 776 LEU A C 1
ATOM 6203 O O . LEU A 1 776 ? -44.630 26.065 19.265 1.00 41.94 776 LEU A O 1
ATOM 6207 N N . LEU A 1 777 ? -43.209 27.145 20.630 1.00 41.22 777 LEU A N 1
ATOM 6208 C CA . LEU A 1 777 ? -43.671 26.518 21.882 1.00 41.22 777 LEU A CA 1
ATOM 6209 C C . LEU A 1 777 ? -45.173 26.693 22.136 1.00 41.22 777 LEU A C 1
ATOM 6211 O O . LEU A 1 777 ? -45.794 25.795 22.703 1.00 41.22 777 LEU A O 1
ATOM 6215 N N . GLY A 1 778 ? -45.774 27.794 21.671 1.00 42.62 778 GLY A N 1
ATOM 6216 C CA . GLY A 1 778 ? -47.215 28.034 21.811 1.00 42.62 778 GLY A CA 1
ATOM 6217 C C . GLY A 1 778 ? -48.091 26.940 21.184 1.00 42.62 778 GLY A C 1
ATOM 6218 O O . GLY A 1 778 ? -49.213 26.731 21.635 1.00 42.62 778 GLY A O 1
ATOM 6219 N N . LEU A 1 779 ? -47.576 26.198 20.195 1.00 40.72 779 LEU A N 1
ATOM 6220 C CA . LEU A 1 779 ? -48.263 25.051 19.587 1.00 40.72 779 LEU A CA 1
ATOM 6221 C C . LEU A 1 779 ? -48.111 23.762 20.416 1.00 40.72 779 LEU A C 1
ATOM 6223 O O . LEU A 1 779 ? -48.987 22.899 20.378 1.00 40.72 779 LEU A O 1
ATOM 6227 N N . CYS A 1 780 ? -47.025 23.633 21.183 1.00 38.41 780 CYS A N 1
ATOM 6228 C CA . CYS A 1 780 ? -46.728 22.465 22.019 1.00 38.41 780 CYS A CA 1
ATOM 6229 C C . CYS A 1 780 ? -47.372 22.535 23.412 1.00 38.41 780 CYS A C 1
ATOM 6231 O O . CYS A 1 780 ? -47.533 21.506 24.063 1.00 38.41 780 CYS A O 1
ATOM 6233 N N . ASP A 1 781 ? -47.761 23.727 23.871 1.00 36.75 781 ASP A N 1
ATOM 6234 C CA . ASP A 1 781 ? -48.343 23.957 25.200 1.00 36.75 781 ASP A CA 1
ATOM 6235 C C . ASP A 1 781 ? -49.845 23.609 25.312 1.00 36.75 781 ASP A C 1
ATOM 6237 O O . ASP A 1 781 ? -50.477 23.878 26.339 1.00 36.75 781 ASP A O 1
ATOM 6241 N N . HIS A 1 782 ? -50.443 22.968 24.299 1.00 34.69 782 HIS A N 1
ATOM 6242 C CA . HIS A 1 782 ? -51.837 22.530 24.383 1.00 34.69 782 HIS A CA 1
ATOM 6243 C C . HIS A 1 782 ? -52.049 21.517 25.527 1.00 34.69 782 HIS A C 1
ATOM 6245 O O . HIS A 1 782 ? -51.454 20.438 25.567 1.00 34.69 782 HIS A O 1
ATOM 6251 N N . GLU A 1 783 ? -52.970 21.853 26.440 1.00 38.34 783 GLU A N 1
ATOM 6252 C CA . GLU A 1 783 ? -53.293 21.126 27.682 1.00 38.34 783 GLU A CA 1
ATOM 6253 C C . GLU A 1 783 ? -53.570 19.623 27.515 1.00 38.34 783 GLU A C 1
ATOM 6255 O O . GLU A 1 783 ? -53.417 18.863 28.476 1.00 38.34 783 GLU A O 1
ATOM 6260 N N . ALA A 1 784 ? -53.924 19.169 26.308 1.00 38.94 784 ALA A N 1
ATOM 6261 C CA . ALA A 1 784 ? -54.088 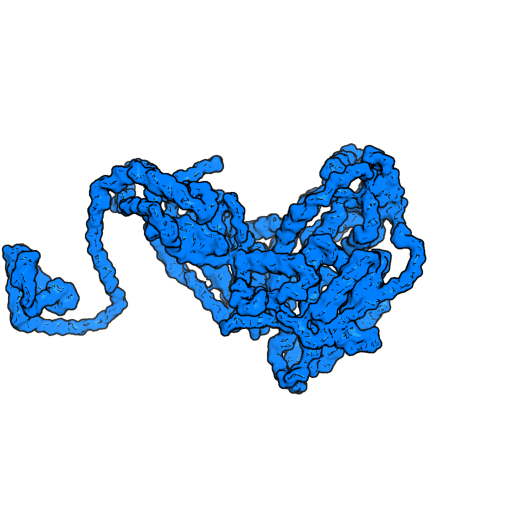17.752 25.992 1.00 38.94 784 ALA A CA 1
ATOM 6262 C C . ALA A 1 784 ? -52.829 16.916 26.317 1.00 38.94 784 ALA A C 1
ATOM 6264 O O . ALA A 1 784 ? -52.965 15.777 26.758 1.00 38.94 784 ALA A O 1
ATOM 6265 N N . LEU A 1 785 ? -51.629 17.505 26.218 1.00 33.56 785 LEU A N 1
ATOM 6266 C CA . LEU A 1 785 ? -50.338 16.843 26.453 1.00 33.56 785 LEU A CA 1
ATOM 6267 C C . LEU A 1 785 ? -49.909 16.793 27.936 1.00 33.56 785 LEU A C 1
ATOM 6269 O O . LEU A 1 785 ? -48.902 16.171 28.277 1.00 33.56 785 LEU A O 1
ATOM 6273 N N . ARG A 1 786 ? -50.658 17.413 28.865 1.00 35.09 786 ARG A N 1
ATOM 6274 C CA . ARG A 1 786 ? -50.329 17.407 30.310 1.00 35.09 786 ARG A CA 1
ATOM 6275 C C . ARG A 1 786 ? -50.839 16.181 31.074 1.00 35.09 786 ARG A C 1
ATOM 6277 O O . ARG A 1 786 ? -50.604 16.081 32.284 1.00 35.09 786 ARG A O 1
ATOM 6284 N N . ARG A 1 787 ? -51.502 15.218 30.426 1.00 33.78 787 ARG A N 1
ATOM 6285 C CA . ARG A 1 787 ? -51.946 13.993 31.110 1.00 33.78 787 ARG A CA 1
ATOM 6286 C C . ARG A 1 787 ? -50.750 13.084 31.399 1.00 33.78 787 ARG A C 1
ATOM 6288 O O . ARG A 1 787 ? -50.324 12.296 30.565 1.00 33.78 787 ARG A O 1
ATOM 6295 N N . LYS A 1 788 ? -50.222 13.166 32.626 1.00 34.16 788 LYS A N 1
ATOM 6296 C CA . LYS A 1 788 ? -49.314 12.158 33.193 1.00 34.16 788 LYS A CA 1
ATOM 6297 C C . LYS A 1 788 ? -49.916 10.763 32.973 1.00 34.16 788 LYS A C 1
ATOM 6299 O O . LYS A 1 788 ? -50.918 10.432 33.606 1.00 34.16 788 LYS A O 1
ATOM 6304 N N . ARG A 1 789 ? -49.301 9.930 32.124 1.00 34.16 789 ARG A N 1
ATOM 6305 C CA . ARG A 1 789 ? -49.547 8.482 32.161 1.00 34.16 789 ARG A CA 1
ATOM 6306 C C . ARG A 1 789 ? -49.162 7.994 33.554 1.00 34.16 789 ARG A C 1
ATOM 6308 O O . ARG A 1 789 ? -48.030 8.208 33.989 1.00 34.16 789 ARG A O 1
ATOM 6315 N N . ALA A 1 790 ? -50.117 7.396 34.260 1.00 35.47 790 ALA A N 1
ATOM 6316 C CA . ALA A 1 790 ? -49.851 6.694 35.504 1.00 35.47 790 ALA A CA 1
ATOM 6317 C C . ALA A 1 790 ? -48.792 5.619 35.223 1.00 35.47 790 ALA A C 1
ATOM 6319 O O . ALA A 1 790 ? -48.976 4.786 34.335 1.00 35.47 790 ALA A O 1
ATOM 6320 N N . GLN A 1 791 ? -47.664 5.693 35.933 1.00 30.55 791 GLN A N 1
ATOM 6321 C CA . GLN A 1 791 ? -46.644 4.652 35.936 1.00 30.55 791 GLN A CA 1
ATOM 6322 C C . GLN A 1 791 ? -47.311 3.344 36.363 1.00 30.55 791 GLN A C 1
ATOM 6324 O O . GLN A 1 791 ? -47.713 3.187 37.512 1.00 30.55 791 GLN A O 1
ATOM 6329 N N . VAL A 1 792 ? -47.469 2.422 35.419 1.00 36.56 792 VAL A N 1
ATOM 6330 C CA . VAL A 1 792 ? -47.710 1.021 35.744 1.00 36.56 792 VAL A CA 1
ATOM 6331 C C . VAL A 1 792 ? -46.338 0.457 36.079 1.00 36.56 792 VAL A C 1
ATOM 6333 O O . VAL A 1 792 ? -45.529 0.209 35.186 1.00 36.56 792 VAL A O 1
ATOM 6336 N N . ASP A 1 793 ? -46.063 0.355 37.377 1.00 34.66 793 ASP A N 1
ATOM 6337 C CA . ASP A 1 793 ? -44.850 -0.233 37.933 1.00 34.66 793 ASP A CA 1
ATOM 6338 C C . ASP A 1 793 ? -44.666 -1.668 37.420 1.00 34.66 793 ASP A C 1
ATOM 6340 O O . ASP A 1 793 ? -45.241 -2.634 37.923 1.00 34.66 793 ASP A O 1
ATOM 6344 N N . LEU A 1 794 ? -43.823 -1.806 36.399 1.00 33.31 794 LEU A N 1
ATOM 6345 C CA . LEU A 1 794 ? -43.216 -3.060 35.975 1.00 33.31 794 LEU A CA 1
ATOM 6346 C C . LEU A 1 794 ? -42.128 -3.439 36.989 1.00 33.31 794 LEU A C 1
ATOM 6348 O O . LEU A 1 794 ? -40.932 -3.306 36.735 1.00 33.31 794 LEU A O 1
ATOM 6352 N N . ILE A 1 795 ? -42.538 -3.933 38.159 1.00 34.88 795 ILE A N 1
ATOM 6353 C CA . ILE A 1 795 ? -41.633 -4.698 39.018 1.00 34.88 795 ILE A CA 1
ATOM 6354 C C . ILE A 1 795 ? -41.471 -6.078 38.385 1.00 34.88 795 ILE A C 1
ATOM 6356 O O . ILE A 1 795 ? -42.346 -6.941 38.449 1.00 34.88 795 ILE A O 1
ATOM 6360 N N . MET A 1 796 ? -40.312 -6.252 37.755 1.00 31.91 796 MET A N 1
ATOM 6361 C CA . MET A 1 796 ? -39.759 -7.520 37.299 1.00 31.91 796 MET A CA 1
ATOM 6362 C C . MET A 1 796 ? -39.975 -8.635 38.333 1.00 31.91 796 MET A C 1
ATOM 6364 O O . MET A 1 796 ? -39.481 -8.548 39.457 1.00 31.91 796 MET A O 1
ATOM 6368 N N . LYS A 1 797 ? -40.567 -9.757 37.921 1.00 33.66 797 LYS A N 1
ATOM 6369 C CA . LYS A 1 797 ? -40.230 -11.061 38.503 1.00 33.66 797 LYS A CA 1
ATOM 6370 C C . LYS A 1 797 ? -39.935 -12.060 37.395 1.00 33.66 797 LYS A C 1
ATOM 6372 O O . LYS A 1 797 ? -40.814 -12.536 36.685 1.00 33.66 797 LYS A O 1
ATOM 6377 N N . ARG A 1 798 ? -38.633 -12.330 37.274 1.00 31.66 798 ARG A N 1
ATOM 6378 C CA . ARG A 1 798 ? -38.035 -13.468 36.579 1.00 31.66 798 ARG A CA 1
ATOM 6379 C C . ARG A 1 798 ? -38.722 -14.775 36.979 1.00 31.66 798 ARG A C 1
ATOM 6381 O O . ARG A 1 798 ? -39.052 -14.982 38.144 1.00 31.66 798 ARG A O 1
ATOM 6388 N N . GLN A 1 799 ? -38.807 -15.673 36.004 1.00 27.05 799 GLN A N 1
ATOM 6389 C CA . GLN A 1 799 ? -38.990 -17.107 36.193 1.00 27.05 799 GLN A CA 1
ATOM 6390 C C . GLN A 1 799 ? -37.957 -17.676 37.183 1.00 27.05 799 GLN A C 1
ATOM 6392 O O . GLN A 1 799 ? -36.753 -17.540 36.960 1.00 27.05 799 GLN A O 1
ATOM 6397 N N . LYS A 1 800 ? -38.423 -18.383 38.218 1.00 28.53 800 LYS A N 1
ATOM 6398 C CA . LYS A 1 800 ? -37.896 -19.703 38.602 1.00 28.53 800 LYS A CA 1
ATOM 6399 C C . LYS A 1 800 ? -38.863 -20.430 39.545 1.00 28.53 800 LYS A C 1
ATOM 6401 O O . LYS A 1 800 ? -39.472 -19.820 40.414 1.00 28.53 800 LYS A O 1
ATOM 6406 N N . CYS A 1 801 ? -38.975 -21.721 39.260 1.00 25.48 801 CYS A N 1
ATOM 6407 C CA . CYS A 1 801 ? -39.804 -22.798 39.788 1.00 25.48 801 CYS A CA 1
ATOM 6408 C C . CYS A 1 801 ? -40.320 -22.732 41.236 1.00 25.48 801 CYS A C 1
ATOM 6410 O O . CYS A 1 801 ? -39.574 -22.472 42.173 1.00 25.48 801 CYS A O 1
ATOM 6412 N N . GLU A 1 802 ? -41.601 -23.103 41.350 1.00 25.73 802 GLU A N 1
ATOM 6413 C CA . GLU A 1 802 ? -42.182 -24.093 42.271 1.00 25.73 802 GLU A CA 1
ATOM 6414 C C . GLU A 1 802 ? -41.368 -24.487 43.515 1.00 25.73 802 GLU A C 1
ATOM 6416 O O . GLU A 1 802 ? -40.452 -25.291 43.409 1.00 25.73 802 GLU A O 1
ATOM 6421 N N . VAL A 1 803 ? -41.834 -24.071 44.699 1.00 30.11 803 VAL A N 1
ATOM 6422 C CA . VAL A 1 803 ? -42.137 -24.988 45.814 1.00 30.11 803 VAL A CA 1
ATOM 6423 C C . VAL A 1 803 ? -43.352 -24.424 46.555 1.00 30.11 803 VAL A C 1
ATOM 6425 O O . VAL A 1 803 ? -43.364 -23.273 46.985 1.00 30.11 803 VAL A O 1
ATOM 6428 N N . LYS A 1 804 ? -44.401 -25.242 46.658 1.00 27.88 804 LYS A N 1
ATOM 6429 C CA . LYS A 1 804 ? -45.571 -25.020 47.509 1.00 27.88 804 LYS A CA 1
ATOM 6430 C C . LYS A 1 804 ? -45.133 -25.082 48.975 1.00 27.88 804 LYS A C 1
ATOM 6432 O O . LYS A 1 804 ? -44.943 -26.179 49.487 1.00 27.88 804 LYS A O 1
ATOM 6437 N N . GLU A 1 805 ? -45.038 -23.948 49.656 1.00 29.89 805 GLU A N 1
ATOM 6438 C CA . GLU A 1 805 ? -45.175 -23.930 51.113 1.00 29.89 805 GLU A CA 1
ATOM 6439 C C . GLU A 1 805 ? -46.607 -23.533 51.458 1.00 29.89 805 GLU A C 1
ATOM 6441 O O . GLU A 1 805 ? -47.122 -22.487 51.068 1.00 29.89 805 GLU A O 1
ATOM 6446 N N . VAL A 1 806 ? -47.275 -24.477 52.111 1.00 35.75 806 VAL A N 1
ATOM 6447 C CA . VAL A 1 806 ? -48.630 -24.387 52.632 1.00 35.75 806 VAL A CA 1
ATOM 6448 C C . VAL A 1 806 ? -48.670 -23.217 53.613 1.00 35.75 806 VAL A C 1
ATOM 6450 O O . VAL A 1 806 ? -48.092 -23.295 54.692 1.00 35.75 806 VAL A O 1
ATOM 6453 N N . SER A 1 807 ? -49.325 -22.124 53.217 1.00 41.97 807 SER A N 1
ATOM 6454 C CA . SER A 1 807 ? -49.565 -20.960 54.069 1.00 41.97 807 SER A CA 1
ATOM 6455 C C . SER A 1 807 ? -50.272 -21.410 55.345 1.00 41.97 807 SER A C 1
ATOM 6457 O O . SER A 1 807 ? -51.393 -21.926 55.279 1.00 41.97 807 SER A O 1
ATOM 6459 N N . ALA A 1 808 ? -49.619 -21.236 56.493 1.00 48.06 808 ALA A N 1
ATOM 6460 C CA . ALA A 1 808 ? -50.257 -21.429 57.784 1.00 48.06 808 ALA A CA 1
ATOM 6461 C C . ALA A 1 808 ? -51.517 -20.542 57.859 1.00 48.06 808 ALA A C 1
ATOM 6463 O O . ALA A 1 808 ? -51.487 -19.401 57.390 1.00 48.06 808 ALA A O 1
ATOM 6464 N N . PRO A 1 809 ? -52.644 -21.046 58.388 1.00 56.56 809 PRO A N 1
ATOM 6465 C CA . PRO A 1 809 ? -53.822 -20.215 58.580 1.00 56.56 809 PRO A CA 1
ATOM 6466 C C . PRO A 1 809 ? -53.488 -19.044 59.523 1.00 56.56 809 PRO A C 1
ATOM 6468 O O . PRO A 1 809 ? -52.733 -19.238 60.480 1.00 56.56 809 PRO A O 1
ATOM 6471 N N . PRO A 1 810 ? -54.043 -17.843 59.272 1.00 60.56 810 PRO A N 1
ATOM 6472 C CA . PRO A 1 810 ? -53.789 -16.665 60.096 1.00 60.56 810 PRO A CA 1
ATOM 6473 C C . PRO A 1 810 ? -54.182 -16.922 61.551 1.00 60.56 810 PRO A C 1
ATOM 6475 O O . PRO A 1 810 ? -55.163 -17.623 61.823 1.00 60.56 810 PRO A O 1
ATOM 6478 N N . SER A 1 811 ? -53.461 -16.309 62.490 1.00 68.06 811 SER A N 1
ATOM 6479 C CA . SER A 1 811 ? -53.855 -16.351 63.899 1.00 68.06 811 SER A CA 1
ATOM 6480 C C . SER A 1 811 ? -55.249 -15.734 64.092 1.00 68.06 811 SER A C 1
ATOM 6482 O O . SER A 1 811 ? -55.669 -14.845 63.346 1.00 68.06 811 SER A O 1
ATOM 6484 N N . GLU A 1 812 ? -55.993 -16.186 65.103 1.00 71.00 812 GLU A N 1
ATOM 6485 C CA . GLU A 1 812 ? -57.380 -15.750 65.335 1.00 71.00 812 GLU A CA 1
ATOM 6486 C C . GLU A 1 812 ? -57.497 -14.217 65.500 1.00 71.00 812 GLU A C 1
ATOM 6488 O O . GLU A 1 812 ? -58.453 -13.599 65.019 1.00 71.00 812 GLU A O 1
ATOM 6493 N N . ALA A 1 813 ? -56.467 -13.590 66.082 1.00 69.75 813 ALA A N 1
ATOM 6494 C CA . ALA A 1 813 ? -56.346 -12.140 66.234 1.00 69.75 813 ALA A CA 1
ATOM 6495 C C . ALA A 1 813 ? -56.107 -11.405 64.898 1.00 69.75 813 ALA A C 1
ATOM 6497 O O . ALA A 1 813 ? -56.722 -10.366 64.635 1.00 69.75 813 ALA A O 1
ATOM 6498 N N . GLU A 1 814 ? -55.258 -11.940 64.018 1.00 72.12 814 GLU A N 1
ATOM 6499 C CA . GLU A 1 814 ? -55.023 -11.370 62.683 1.00 72.12 814 GLU A CA 1
ATOM 6500 C C . GLU A 1 814 ? -56.256 -11.521 61.794 1.00 72.12 814 GLU A C 1
ATOM 6502 O O . GLU A 1 814 ? -56.667 -10.570 61.126 1.00 72.12 814 GLU A O 1
ATOM 6507 N N . ALA A 1 815 ? -56.907 -12.686 61.840 1.00 75.56 815 ALA A N 1
ATOM 6508 C CA . ALA A 1 815 ? -58.140 -12.940 61.111 1.00 75.56 815 ALA A CA 1
ATOM 6509 C C . ALA A 1 815 ? -59.269 -11.986 61.542 1.00 75.56 815 ALA A C 1
ATOM 6511 O O . ALA A 1 815 ? -60.021 -11.510 60.688 1.00 75.56 815 ALA A O 1
ATOM 6512 N N . ALA A 1 816 ? -59.378 -11.676 62.841 1.00 76.94 816 ALA A N 1
ATOM 6513 C CA . ALA A 1 816 ? -60.325 -10.688 63.360 1.00 76.94 816 ALA A CA 1
ATOM 6514 C C . ALA A 1 816 ? -60.010 -9.267 62.862 1.00 76.94 816 ALA A C 1
ATOM 6516 O O . ALA A 1 816 ? -60.912 -8.580 62.381 1.00 76.94 816 ALA A O 1
ATOM 6517 N N . THR A 1 817 ? -58.734 -8.869 62.882 1.00 78.56 817 THR A N 1
ATOM 6518 C CA . THR A 1 817 ? -58.279 -7.547 62.414 1.00 78.56 817 THR A CA 1
ATOM 6519 C C . THR A 1 817 ? -58.555 -7.350 60.918 1.00 78.56 817 THR A C 1
ATOM 6521 O O . THR A 1 817 ? -59.056 -6.305 60.501 1.00 78.56 817 THR A O 1
ATOM 6524 N N . ILE A 1 818 ? -58.299 -8.376 60.098 1.00 81.88 818 ILE A N 1
ATOM 6525 C CA . ILE A 1 818 ? -58.561 -8.343 58.650 1.00 81.88 818 ILE A CA 1
ATOM 6526 C C . ILE A 1 818 ? -60.065 -8.240 58.360 1.00 81.88 818 ILE A C 1
ATOM 6528 O O . ILE A 1 818 ? -60.464 -7.467 57.487 1.00 81.88 818 ILE A O 1
ATOM 6532 N N . ARG A 1 819 ? -60.917 -8.964 59.105 1.00 81.94 819 ARG A N 1
ATOM 6533 C CA . ARG A 1 819 ? -62.383 -8.847 58.982 1.00 81.94 819 ARG A CA 1
ATOM 6534 C C . ARG A 1 819 ? -62.883 -7.462 59.385 1.00 81.94 819 ARG A C 1
ATOM 6536 O O . ARG A 1 819 ? -63.732 -6.904 58.691 1.00 81.94 819 ARG A O 1
ATOM 6543 N N . GLU A 1 820 ? -62.366 -6.894 60.473 1.00 81.81 820 GLU A N 1
ATOM 6544 C CA . GLU A 1 820 ? -62.743 -5.549 60.918 1.00 81.81 820 GLU A CA 1
ATOM 6545 C C . GLU A 1 820 ? -62.378 -4.496 59.864 1.00 81.81 820 GLU A C 1
ATOM 6547 O O . GLU A 1 820 ? -63.209 -3.651 59.517 1.00 81.81 820 GLU A O 1
ATOM 6552 N N . PHE A 1 821 ? -61.177 -4.594 59.286 1.00 83.69 821 PHE A N 1
ATOM 6553 C CA . PHE A 1 821 ? -60.750 -3.693 58.224 1.00 83.69 821 PHE A CA 1
ATOM 6554 C C . PHE A 1 821 ? -61.568 -3.851 56.941 1.00 83.69 821 PHE A C 1
ATOM 6556 O O . PHE A 1 821 ? -62.007 -2.846 56.387 1.00 83.69 821 PHE A O 1
ATOM 6563 N N . ALA A 1 822 ? -61.807 -5.078 56.467 1.00 81.81 822 ALA A N 1
ATOM 6564 C CA . ALA A 1 822 ? -62.613 -5.309 55.268 1.00 81.81 822 ALA A CA 1
ATOM 6565 C C . ALA A 1 822 ? -64.029 -4.728 55.431 1.00 81.81 822 ALA A C 1
ATOM 6567 O O . ALA A 1 822 ? -64.502 -3.993 54.564 1.00 81.81 822 ALA A O 1
ATOM 6568 N N . ASN A 1 823 ? -64.656 -4.938 56.593 1.00 79.62 823 ASN A N 1
ATOM 6569 C CA . ASN A 1 823 ? -65.947 -4.336 56.928 1.00 79.62 823 ASN A CA 1
ATOM 6570 C C . ASN A 1 823 ? -65.892 -2.799 56.961 1.00 79.62 823 ASN A C 1
ATOM 6572 O O . ASN A 1 823 ? -66.824 -2.134 56.502 1.00 79.62 823 ASN A O 1
ATOM 6576 N N . ALA A 1 824 ? -64.813 -2.214 57.490 1.00 79.12 824 ALA A N 1
ATOM 6577 C CA . ALA A 1 824 ? -64.618 -0.767 57.493 1.00 79.12 824 ALA A CA 1
ATOM 6578 C C . ALA A 1 824 ? -64.410 -0.208 56.076 1.00 79.12 824 ALA A C 1
ATOM 6580 O O . ALA A 1 824 ? -65.002 0.816 55.741 1.00 79.12 824 ALA A O 1
ATOM 6581 N N . ALA A 1 825 ? -63.625 -0.885 55.233 1.00 80.56 825 ALA A N 1
ATOM 6582 C CA . ALA A 1 825 ? -63.372 -0.500 53.845 1.00 80.56 825 ALA A CA 1
ATOM 6583 C C . ALA A 1 825 ? -64.653 -0.529 53.002 1.00 80.56 825 ALA A C 1
ATOM 6585 O O . ALA A 1 825 ? -64.845 0.347 52.161 1.00 80.56 825 ALA A O 1
ATOM 6586 N N . ILE A 1 826 ? -65.550 -1.479 53.274 1.00 76.69 826 ILE A N 1
ATOM 6587 C CA . ILE A 1 826 ? -66.860 -1.574 52.620 1.00 76.69 826 ILE A CA 1
ATOM 6588 C C . ILE A 1 826 ? -67.798 -0.455 53.079 1.00 76.69 826 ILE A C 1
ATOM 6590 O O . ILE A 1 826 ? -68.450 0.170 52.250 1.00 76.69 826 ILE A O 1
ATOM 6594 N N . LYS A 1 827 ? -67.856 -0.163 54.386 1.00 76.69 827 LYS A N 1
ATOM 6595 C CA . LYS A 1 827 ? -68.771 0.856 54.932 1.00 76.69 827 LYS A CA 1
ATOM 6596 C C . LYS A 1 827 ? -68.331 2.298 54.678 1.00 76.69 827 LYS A C 1
ATOM 6598 O O . LYS A 1 827 ? -69.182 3.165 54.520 1.00 76.69 827 LYS A O 1
ATOM 6603 N N . LEU A 1 828 ? -67.028 2.573 54.719 1.00 78.94 828 LEU A N 1
ATOM 6604 C CA . LEU A 1 828 ? -66.479 3.937 54.733 1.00 78.94 828 LEU A CA 1
ATOM 6605 C C . LEU A 1 828 ? -65.698 4.289 53.459 1.00 78.94 828 LEU A C 1
ATOM 6607 O O . LEU A 1 828 ? -65.314 5.447 53.282 1.00 78.94 828 LEU A O 1
ATOM 6611 N N . GLY A 1 829 ? -65.440 3.310 52.590 1.00 75.38 829 GLY A N 1
ATOM 6612 C CA . GLY A 1 829 ? -64.476 3.422 51.499 1.00 75.38 829 GLY A CA 1
ATOM 6613 C C . GLY A 1 829 ? -63.043 3.125 51.958 1.00 75.38 829 GLY A C 1
ATOM 6614 O O . GLY A 1 829 ? -62.665 3.364 53.110 1.00 75.38 829 GLY A O 1
ATOM 6615 N N . ARG A 1 830 ? -62.227 2.604 51.031 1.00 75.00 830 ARG A N 1
ATOM 6616 C CA . ARG A 1 830 ? -60.859 2.124 51.297 1.00 75.00 830 ARG A CA 1
ATOM 6617 C C . ARG A 1 830 ? -59.965 3.186 51.939 1.00 75.00 830 ARG A C 1
ATOM 6619 O O . ARG A 1 830 ? -59.342 2.903 52.955 1.00 75.00 830 ARG A O 1
ATOM 6626 N N . GLU A 1 831 ? -59.944 4.405 51.404 1.00 73.44 831 GLU A N 1
ATOM 6627 C CA . GLU A 1 831 ? -59.079 5.480 51.916 1.00 73.44 831 GLU A CA 1
ATOM 6628 C C . GLU A 1 831 ? -59.412 5.877 53.366 1.00 73.44 831 GLU A C 1
ATOM 6630 O O . GLU A 1 831 ? -58.516 6.134 54.173 1.00 73.44 831 GLU A O 1
ATOM 6635 N N . ASN A 1 832 ? -60.699 5.892 53.730 1.00 75.12 832 ASN A N 1
ATOM 6636 C CA . ASN A 1 832 ? -61.137 6.221 55.090 1.00 75.12 832 ASN A CA 1
ATOM 6637 C C . ASN A 1 832 ? -60.856 5.080 56.072 1.00 75.12 832 ASN A C 1
ATOM 6639 O O . ASN A 1 832 ? -60.473 5.328 57.218 1.00 75.12 832 ASN A O 1
ATOM 6643 N N . ALA A 1 833 ? -61.003 3.832 55.628 1.00 77.50 833 ALA A N 1
ATOM 6644 C CA . ALA A 1 833 ? -60.620 2.675 56.422 1.00 77.50 833 ALA A CA 1
ATOM 6645 C C . ALA A 1 833 ? -59.103 2.635 56.657 1.00 77.50 833 ALA A C 1
ATOM 6647 O O . ALA A 1 833 ? -58.670 2.404 57.784 1.00 77.50 833 ALA A O 1
ATOM 6648 N N . GLU A 1 834 ? -58.285 2.921 55.638 1.00 76.12 834 GLU A N 1
ATOM 6649 C CA . GLU A 1 834 ? -56.824 2.974 55.779 1.00 76.12 834 GLU A CA 1
ATOM 6650 C C . GLU A 1 834 ? -56.398 4.057 56.777 1.00 76.12 834 GLU A C 1
ATOM 6652 O O . GLU A 1 834 ? -55.550 3.799 57.629 1.00 76.12 834 GLU A O 1
ATOM 6657 N N . LYS A 1 835 ? -57.038 5.238 56.760 1.00 74.75 835 LYS A N 1
ATOM 6658 C CA . LYS A 1 835 ? -56.802 6.283 57.774 1.00 74.75 835 LYS A CA 1
ATOM 6659 C C . LYS A 1 835 ? -57.145 5.821 59.191 1.00 74.75 835 LYS A C 1
ATOM 6661 O O . LYS A 1 835 ? -56.393 6.132 60.109 1.00 74.75 835 LYS A O 1
ATOM 6666 N N . ARG A 1 836 ? -58.246 5.081 59.374 1.00 72.44 836 ARG A N 1
ATOM 6667 C CA . ARG A 1 836 ? -58.698 4.595 60.691 1.00 72.44 836 ARG A CA 1
ATOM 6668 C C . ARG A 1 836 ? -57.736 3.584 61.321 1.00 72.44 836 ARG A C 1
ATOM 6670 O O . ARG A 1 836 ? -57.630 3.538 62.540 1.00 72.44 836 ARG A O 1
ATOM 6677 N N . PHE A 1 837 ? -57.045 2.792 60.509 1.00 73.25 837 PHE A N 1
ATOM 6678 C CA . PHE A 1 837 ? -56.160 1.727 60.986 1.00 73.25 837 PHE A CA 1
ATOM 6679 C C . PHE A 1 837 ? -54.662 2.056 60.877 1.00 73.25 837 PHE A C 1
ATOM 6681 O O . PHE A 1 837 ? -53.814 1.264 61.301 1.00 73.25 837 PHE A O 1
ATOM 6688 N N . LYS A 1 838 ? -54.308 3.230 60.341 1.00 64.31 838 LYS A N 1
ATOM 6689 C CA . LYS A 1 838 ? -52.924 3.698 60.227 1.00 64.31 838 LYS A CA 1
ATOM 6690 C C . LYS A 1 838 ? -52.286 3.794 61.623 1.00 64.31 838 LYS A C 1
ATOM 6692 O O . LYS A 1 838 ? -52.574 4.717 62.374 1.00 64.31 838 LYS A O 1
ATOM 6697 N N . GLY A 1 839 ? -51.426 2.831 61.965 1.00 59.00 839 GLY A N 1
ATOM 6698 C CA . GLY A 1 839 ? -50.731 2.750 63.260 1.00 59.00 839 GLY A CA 1
ATOM 6699 C C . GLY A 1 839 ? -51.039 1.503 64.099 1.00 59.00 839 GLY A C 1
ATOM 6700 O O . GLY A 1 839 ? -50.341 1.262 65.083 1.00 59.00 839 GLY A O 1
ATOM 6701 N N . MET A 1 840 ? -52.019 0.674 63.721 1.00 64.19 840 MET A N 1
ATOM 6702 C CA . MET A 1 840 ? -52.239 -0.619 64.384 1.00 64.19 840 MET A CA 1
ATOM 6703 C C . MET A 1 840 ? -51.170 -1.647 63.972 1.00 64.19 840 MET A C 1
ATOM 6705 O O . MET A 1 840 ? -50.826 -1.769 62.794 1.00 64.19 840 MET A O 1
ATOM 6709 N N . ARG A 1 841 ? -50.632 -2.407 64.939 1.00 59.09 841 ARG A N 1
ATOM 6710 C CA . ARG A 1 841 ? -49.730 -3.539 64.652 1.00 59.09 841 ARG A CA 1
ATOM 6711 C C . ARG A 1 841 ? -50.500 -4.624 63.888 1.00 59.09 841 ARG A C 1
ATOM 6713 O O . ARG A 1 841 ? -51.618 -4.946 64.265 1.00 59.09 841 ARG A O 1
ATOM 6720 N N . GLY A 1 842 ? -49.895 -5.179 62.834 1.00 62.03 842 GLY A N 1
ATOM 6721 C CA . GLY A 1 842 ? -50.499 -6.229 61.994 1.00 62.03 842 GLY A CA 1
ATOM 6722 C C . GLY A 1 842 ? -51.099 -5.746 60.666 1.00 62.03 842 GLY A C 1
ATOM 6723 O O . GLY A 1 842 ? -51.664 -6.539 59.926 1.00 62.03 842 GLY A O 1
ATOM 6724 N N . PHE A 1 843 ? -50.956 -4.463 60.316 1.00 64.94 843 PHE A N 1
ATOM 6725 C CA . PHE A 1 843 ? -51.619 -3.861 59.149 1.00 64.94 843 PHE A CA 1
ATOM 6726 C C . PHE A 1 843 ? -50.896 -4.026 57.795 1.00 64.94 843 PHE A C 1
ATOM 6728 O O . PHE A 1 843 ? -51.219 -3.365 56.809 1.00 64.94 843 PHE A O 1
ATOM 6735 N N . ALA A 1 844 ? -49.899 -4.909 57.725 1.00 71.00 844 ALA A N 1
ATOM 6736 C CA . ALA A 1 844 ? -49.088 -5.108 56.524 1.00 71.00 844 ALA A CA 1
ATOM 6737 C C . ALA A 1 844 ? -49.782 -5.961 55.437 1.00 71.00 844 ALA A C 1
ATOM 6739 O O . ALA A 1 844 ? -49.287 -6.015 54.313 1.00 71.00 844 ALA A O 1
ATOM 6740 N N . PHE A 1 845 ? -50.945 -6.567 55.724 1.00 72.38 845 PHE A N 1
ATOM 6741 C CA . PHE A 1 845 ? -51.694 -7.419 54.784 1.00 72.38 845 PHE A CA 1
ATOM 6742 C C . PHE A 1 845 ? -52.257 -6.686 53.552 1.00 72.38 845 PHE A C 1
ATOM 6744 O O . PHE A 1 845 ? -52.674 -7.333 52.594 1.00 72.38 845 PHE A O 1
ATOM 6751 N N . LEU A 1 846 ? -52.269 -5.347 53.539 1.00 67.56 846 LEU A N 1
ATOM 6752 C CA . LEU A 1 846 ? -52.612 -4.562 52.345 1.00 67.56 846 LEU A CA 1
ATOM 6753 C C . LEU A 1 846 ? -51.563 -4.684 51.233 1.00 67.56 846 LEU A C 1
ATOM 6755 O O . LEU A 1 846 ? -51.903 -4.522 50.060 1.00 67.56 846 LEU A O 1
ATOM 6759 N N . ASN A 1 847 ? -50.312 -4.993 51.581 1.00 71.81 847 ASN A N 1
ATOM 6760 C CA . ASN A 1 847 ? -49.284 -5.275 50.591 1.00 71.81 847 ASN A CA 1
ATOM 6761 C C . ASN A 1 847 ? -49.555 -6.630 49.942 1.00 71.81 847 ASN A C 1
ATOM 6763 O O . ASN A 1 847 ? -49.705 -7.635 50.634 1.00 71.81 847 ASN A O 1
ATOM 6767 N N . SER A 1 848 ? -49.523 -6.674 48.610 1.00 69.88 848 SER A N 1
ATOM 6768 C CA . SER A 1 848 ? -49.708 -7.907 47.834 1.00 69.88 848 SER A CA 1
ATOM 6769 C C . SER A 1 848 ? -48.671 -8.991 48.136 1.00 69.88 848 SER A C 1
ATOM 6771 O O . SER A 1 848 ? -48.895 -10.161 47.844 1.00 69.88 848 SER A O 1
ATOM 6773 N N . SER A 1 849 ? -47.541 -8.613 48.736 1.00 69.19 849 SER A N 1
ATOM 6774 C CA . SER A 1 849 ? -46.477 -9.517 49.165 1.00 69.19 849 SER A CA 1
ATOM 6775 C C . SER A 1 849 ? -46.705 -10.163 50.534 1.00 69.19 849 SER A C 1
ATOM 6777 O O . SER A 1 849 ? -45.904 -11.004 50.929 1.00 69.19 849 SER A O 1
ATOM 6779 N N . HIS A 1 850 ? -47.716 -9.744 51.295 1.00 73.19 850 HIS A N 1
ATOM 6780 C CA . HIS A 1 850 ? -47.967 -10.269 52.634 1.00 73.19 850 HIS A CA 1
ATOM 6781 C C . HIS A 1 850 ? -48.732 -11.598 52.568 1.00 73.19 850 HIS A C 1
ATOM 6783 O O . HIS A 1 850 ? -49.688 -11.722 51.805 1.00 73.19 850 HIS A O 1
ATOM 6789 N N . GLU A 1 851 ? -48.376 -12.562 53.417 1.00 71.75 851 GLU A N 1
ATOM 6790 C CA . GLU A 1 851 ? -48.996 -13.900 53.461 1.00 71.75 851 GLU A CA 1
ATOM 6791 C C . GLU A 1 851 ? -50.531 -13.849 53.608 1.00 71.75 851 GLU A C 1
ATOM 6793 O O . GLU A 1 851 ? -51.266 -14.495 52.864 1.00 71.75 851 GLU A O 1
ATOM 6798 N N . ASN A 1 852 ? -51.030 -12.967 54.478 1.00 76.44 852 ASN A N 1
ATOM 6799 C CA . ASN A 1 852 ? -52.464 -12.760 54.703 1.00 76.44 852 ASN A CA 1
ATOM 6800 C C . ASN A 1 852 ? -53.203 -11.922 53.627 1.00 76.44 852 ASN A C 1
ATOM 6802 O O . ASN A 1 852 ? -54.410 -11.700 53.761 1.00 76.44 852 ASN A O 1
ATOM 6806 N N . HIS A 1 853 ? -52.541 -11.456 52.555 1.00 76.81 853 HIS A N 1
ATOM 6807 C CA . HIS A 1 853 ? -53.183 -10.625 51.520 1.00 76.81 853 HIS A CA 1
ATOM 6808 C C . HIS A 1 853 ? -54.308 -11.366 50.783 1.00 76.81 853 HIS A C 1
ATOM 6810 O O . HIS A 1 853 ? -55.371 -10.802 50.517 1.00 76.81 853 HIS A O 1
ATOM 6816 N N . ALA A 1 854 ? -54.109 -12.658 50.504 1.00 75.44 854 ALA A N 1
ATOM 6817 C CA . ALA A 1 854 ? -55.125 -13.490 49.867 1.00 75.44 854 ALA A CA 1
ATOM 6818 C C . ALA A 1 854 ? -56.377 -13.642 50.750 1.00 75.44 854 ALA A C 1
ATOM 6820 O O . ALA A 1 854 ? -57.498 -13.560 50.248 1.00 75.44 854 ALA A O 1
ATOM 6821 N N . TYR A 1 855 ? -56.201 -13.789 52.070 1.00 76.56 855 TYR A N 1
ATOM 6822 C CA . TYR A 1 855 ? -57.315 -13.839 53.022 1.00 76.56 855 TYR A CA 1
ATOM 6823 C C . TYR A 1 855 ? -58.077 -12.503 53.073 1.00 76.56 855 TYR A C 1
ATOM 6825 O O . TYR A 1 855 ? -59.305 -12.500 53.063 1.00 76.56 855 TYR A O 1
ATOM 6833 N N . TYR A 1 856 ? -57.381 -11.363 53.021 1.00 76.25 856 TYR A N 1
ATOM 6834 C CA . TYR A 1 856 ? -58.012 -10.042 52.890 1.00 76.25 856 TYR A CA 1
ATOM 6835 C C . TYR A 1 856 ? -58.870 -9.911 51.619 1.00 76.25 856 TYR A C 1
ATOM 6837 O O . TYR A 1 856 ? -60.034 -9.512 51.710 1.00 76.25 856 TYR A O 1
ATOM 6845 N N . LEU A 1 857 ? -58.335 -10.290 50.451 1.00 78.00 857 LEU A N 1
ATOM 6846 C CA . LEU A 1 857 ? -59.091 -10.286 49.191 1.00 78.00 857 LEU A CA 1
ATOM 6847 C C . LEU A 1 857 ? -60.305 -11.221 49.253 1.00 78.00 857 LEU A C 1
ATOM 6849 O O . LEU A 1 857 ? -61.373 -10.874 48.750 1.00 78.00 857 LEU A O 1
ATOM 6853 N N . HIS A 1 858 ? -60.161 -12.379 49.901 1.00 77.94 858 HIS A N 1
ATOM 6854 C CA . HIS A 1 858 ? -61.255 -13.324 50.095 1.00 77.94 858 HIS A CA 1
ATOM 6855 C C . HIS A 1 858 ? -62.384 -12.736 50.952 1.00 77.94 858 HIS A C 1
ATOM 6857 O O . HIS A 1 858 ? -63.543 -12.792 50.545 1.00 77.94 858 HIS A O 1
ATOM 6863 N N . VAL A 1 859 ? -62.063 -12.114 52.094 1.00 78.12 859 VAL A N 1
ATOM 6864 C CA . VAL A 1 859 ? -63.065 -11.475 52.966 1.00 78.12 859 VAL A CA 1
ATOM 6865 C C . VAL A 1 859 ? -63.779 -10.330 52.240 1.00 78.12 859 VAL A C 1
ATOM 6867 O O . VAL A 1 859 ? -65.003 -10.242 52.317 1.00 78.12 859 VAL A O 1
ATOM 6870 N N . LEU A 1 860 ? -63.051 -9.502 51.478 1.00 75.12 860 LEU A N 1
ATOM 6871 C CA . LEU A 1 860 ? -63.633 -8.464 50.612 1.00 75.12 860 LEU A CA 1
ATOM 6872 C C . LEU A 1 860 ? -64.561 -9.034 49.532 1.00 75.12 860 LEU A C 1
ATOM 6874 O O . LEU A 1 860 ? -65.572 -8.421 49.198 1.00 75.12 860 LEU A O 1
ATOM 6878 N N . GLY A 1 861 ? -64.208 -10.190 48.966 1.00 70.75 861 GLY A N 1
ATOM 6879 C CA . GLY A 1 861 ? -65.006 -10.879 47.956 1.00 70.75 861 GLY A CA 1
ATOM 6880 C C . GLY A 1 861 ? -66.302 -11.466 48.514 1.00 70.75 861 GLY A C 1
ATOM 6881 O O . GLY A 1 861 ? -67.330 -11.378 47.852 1.00 70.75 861 GLY A O 1
ATOM 6882 N N . GLN A 1 862 ? -66.277 -12.007 49.738 1.00 70.12 862 GLN A N 1
ATOM 6883 C CA . GLN A 1 862 ? -67.462 -12.563 50.407 1.00 70.12 862 GLN A CA 1
ATOM 6884 C C . GLN A 1 862 ? -68.506 -11.512 50.799 1.00 70.12 862 GLN A C 1
ATOM 6886 O O . GLN A 1 862 ? -69.661 -11.851 51.028 1.00 70.12 862 GLN A O 1
ATOM 6891 N N . SER A 1 863 ? -68.102 -10.250 50.930 1.00 57.53 863 SER A N 1
ATOM 6892 C CA . SER A 1 863 ? -68.961 -9.179 51.444 1.00 57.53 863 SER A CA 1
ATOM 6893 C C . SER A 1 863 ? -69.506 -8.250 50.351 1.00 57.53 863 SER A C 1
ATOM 6895 O O . SER A 1 863 ? -70.094 -7.210 50.652 1.00 57.53 863 SER A O 1
ATOM 6897 N N . LYS A 1 864 ? -69.388 -8.662 49.082 1.00 42.81 864 LYS A N 1
ATOM 6898 C CA . LYS A 1 864 ? -70.231 -8.151 47.997 1.00 42.81 864 LYS A CA 1
ATOM 6899 C C . LYS A 1 864 ? -71.574 -8.901 48.005 1.00 42.81 864 LYS A C 1
ATOM 6901 O O . LYS A 1 864 ? -71.539 -10.122 47.859 1.00 42.81 864 LYS A O 1
ATOM 6906 N N . PRO A 1 865 ? -72.722 -8.226 48.189 1.00 42.09 865 PRO A N 1
ATOM 6907 C CA . PRO A 1 865 ? -74.009 -8.793 47.799 1.00 42.09 865 PRO A CA 1
ATOM 6908 C C . PRO A 1 865 ? -74.107 -8.988 46.281 1.00 42.09 865 PRO A C 1
ATOM 6910 O O . PRO A 1 865 ? -73.401 -8.260 45.537 1.00 42.09 865 PRO A O 1
#

Organism: Trypanosoma cruzi (strain CL Brener) (NCBI:txid353153)

Sequence (865 aa):
MGLRKASSGFYGDLPYCSPVESSVFFDAVAASRMHRISESMISRADSISYFMKENTPFYDLFLRLRKGFDENDSKLKHGGVLEFLDIIPSLFHSSSAHRLVRESKEGNCFVVIESKEPSDMCGIFDVAKQDDLSVYFFVSLDLKGMDCMWQSLLTFLLGGASTEKNMVYVLPIIDFYLQKGNTYGEFLFSLWAIGVSSILHHFALIAVDSVRERLHKVSIRIGALKGHEGDSILDDVQLFFEDRLRVCVYRVLNTEVLPNDPFAVETECAITAGDREEWLEKVTELILGVHEELCDIGEEKPKNDDAKLRCVLFIIPDIISLQNDLQKHLSDSYASTPIIVATKESQIYELLALHNRSAPIVFFCSPQNLREQLLKPEHERYLNRLCVEVFFYSEINRYVCDIALIRMLFPGRQPFYLLPYPLFDATNSDERNEKANELEESFLEEAINIVLWLFRRFKLEKCRKGIQPVLRISEMFFISRGAALIFEKVMNAMKSSGLVSSLNISDESYSFRLEVLGRAVSYRFCLPYESKFPEFTSFDVKCIFWCHAFRQPKETALKLISSAHHFPTWVEAAINNFCLQHRIKLENDIVTEREALVKGLSLIPKFDGINSRIKAFLTYPSGKRIPILGSFVSASSTRSRGWFEQAPVSKSAESVTRPHVNVYCYPSHNELCEICFGDHTIQCPLDLSYPLIVTHIVLHTTLWNNAIILESGNDNGLAAPLPIPLALLHSPTLNSILEDVDDGKVGFWLDNCMDSTPPLSDPLELASLMAKTPSLLGLCDHEALRRKRAQVDLIMKRQKCEVKEVSAPPSEAEAATIREFANAAIKLGRENAEKRFKGMRGFAFLNSSHENHAYYLHVLGQSKP